Protein AF-0000000085094528 (afdb_homodimer)

InterPro domains:
  IPR001138 Zn(2)Cys(6) fungal-type DNA-binding domain [PF00172] (10-46)
  IPR001138 Zn(2)Cys(6) fungal-type DNA-binding domain [PS00463] (10-38)
  IPR001138 Zn(2)Cys(6) fungal-type DNA-binding domain [PS50048] (10-38)
  IPR001138 Zn(2)Cys(6) fungal-type DNA-binding domain [SM00066] (5-49)
  IPR001138 Zn(2)Cys(6) fungal-type DNA-binding domain [cd00067] (6-38)
  IPR021858 Fungal transcription factor [PF11951] (152-553)
  IPR036864 Zn(2)-C6 fungal-type DNA-binding domain superfamily [G3DSA:4.10.240.10] (3-85)
  IPR036864 Zn(2)-C6 fungal-type DNA-binding domain superfamily [SSF57701] (8-44)

Secondary structure (DSSP, 8-state):
-------S-S-HHHHHHT------SSS-HHHHHTT-----SSSPPTT-SSSHHHHHHHHHHHHHHHHHHHHHHHHHHHHHHHHHTTS---------------------------------------------SSS---TT---S---HHHHHHHHHIIIIIHHHH-------TTTS-GGGHHHHHHH-HHHHHHHHHHHHHHHHHHH--TT-HHHHHHHHHHHHHHHHHHHHHHHHHHHHH----SSSS---TTHHHHHHHHHHHHHHHHHH-SSSTHHHHHHHHHHHHHHHHHHHHHS-TTS--TTTT---S-TT---SS-TT-HHHHHHHHHHHHHHHHHHHHHHTHHHHT---SSHHHHHHHTTS-THHHHHHTTTSS-HHHHHHHHHHHTSPP---EE-TTT--EE----HHHHHHHHHHHHHHHHHHHHHHHT----SSEEE-HHHHHHHHHHHHHHHHHHHHHHHTT-B-TT-HHHHHHHHHHHHHHGGGGG-SS----HHHHHHHHHT--THHHHHHHHHHHHSHHHH-SS-HHHHHHHHHHHHHHHTTS-SB-GGGG--TT----/-------S-S-HHHHHHT------SSS-HHHHHTT-----SSSPPTT-SSSHHHHHHHHHHHHHHHHHHHHHHHHHHHHHHHHHTTS---------------------------------------------SSS---TT---S---HHHHHHHHHIIIIIHHHH-------TTTS-GGGHHHHHHH-HHHHHHHHHHHHHHHHHHH--TT-HHHHHHHHHHHHHHHHHHHHHHHHHHHHH----SSSS---TTHHHHHHHHHHHHHHHHHH-SSSTHHHHHHHHHHHHHHHHHHHHHS-TTS--TTTT---S-TT---SS-TT-HHHHHHHHHHHHHHHHHHHHHHHHHHHT---SSHHHHHHGGG-TTHHHHHHTTTSS-HHHHHHHHHHHTSPP---EE-TTT--EE----HHHHHHHHHHHHHHHHHHHHHHHT----SSEEE-HHHHHHHHHHHHHHHHHHHHHHHTT-B-TT-HHHHHHHHHHHHHHGGGGG-SS----HHHHHHHHHT--THHHHHHHHHHHHSHHHH-SS-HHHHHHHHHHHHHHHTTS-SB-GGGG--TT----

Sequence (1146 aa):
MSRLLRSTKGCWTCRLRRKKCDERHPVCQLCHTLAIPCYGYGPKPDWMDGGDVEKSQIESLKQTVRYTSRQRDRARSQQLRSQNQAIPSSSSQVDSVNSTSNDIVDVASSDSQKEDSPPSEPSFPLLHTTITPQDQTNPMLFMGDLSLSDTRLLMHFVDHVYPLQLPISQTSVIRNDRHWLLPIIMHIRPFYHSVLGLTALHQGLLTSQSTDEERKHRVLRYAQKHHSLCLRDLQVAIQLFGPYRTKGSECPKGGVGVLACVIQLVILEMCIDETDNWQVHLNAAISMVAGVDGVRQRTPISEPDPFATMNYGWDSFEDELYPEHPLLQQQSSMNALIAIAIYLDVVSCVTMGRPPRLLKIVQNITCLSPINQDIRNMFGQEYWVILLIGEIAALPNPIPVLVPFDGTIANSFNSVSDAQIRSALHGWVQENGPSIEQLQCSDEYTLSASTSIRVTTYLYTLAGIIYFHLTTKGVDESSEEVRTCVRSFIKAFGLTRHTSTPQNLIWAIYVTGSVAVGDERTFFQTILSASAPYFSIGPCNRILKKLEDIWEKSVARTPLFRSDLVSPNLLLVMSRLLRSTKGCWTCRLRRKKCDERHPVCQLCHTLAIPCYGYGPKPDWMDGGDVEKSQIESLKQTVRYTSRQRDRARSQQLRSQNQAIPSSSSQVDSVNSTSNDIVDVASSDSQKEDSPPSEPSFPLLHTTITPQDQTNPMLFMGDLSLSDTRLLMHFVDHVYPLQLPISQTSVIRNDRHWLLPIIMHIRPFYHSVLGLTALHQGLLTSQSTDEERKHRVLRYAQKHHSLCLRDLQVAIQLFGPYRTKGSECPKGGVGVLACVIQLVILEMCIDETDNWQVHLNAAISMVAGVDGVRQRTPISEPDPFATMNYGWDSFEDELYPEHPLLQQQSSMNALIAIAIYLDVVSCVTMGRPPRLLKIVQNITCLSPINQDIRNMFGQEYWVILLIGEIAALPNPIPVLVPFDGTIANSFNSVSDAQIRSALHGWVQENGPSIEQLQCSDEYTLSASTSIRVTTYLYTLAGIIYFHLTTKGVDESSEEVRTCVRSFIKAFGLTRHTSTPQNLIWAIYVTGSVAVGDERTFFQTILSASAPYFSIGPCNRILKKLEDIWEKSVARTPLFRSDLVSPNLLLV

Organism: Talaromyces marneffei (strain ATCC 18224 / CBS 334.59 / QM 7333) (NCBI:txid441960)

Solvent-accessible surface area (backbone atoms only — not comparable to full-atom values): 63258 Å² total; per-residue (Å²): 130,81,74,74,72,72,78,85,66,36,27,46,36,31,60,73,65,73,47,90,52,76,56,40,81,76,54,26,61,62,31,59,74,41,69,44,79,56,68,27,68,70,80,76,58,82,58,72,70,80,43,70,63,31,51,52,50,51,49,50,51,49,50,42,40,49,49,44,48,50,52,49,48,50,52,49,51,54,51,53,54,62,60,57,65,66,61,81,74,76,80,87,81,89,78,84,78,83,84,80,88,74,87,76,80,76,84,78,76,83,78,83,80,78,76,82,71,74,84,74,75,83,76,56,70,46,36,80,51,81,72,68,76,76,85,67,66,53,79,32,54,47,33,67,68,73,48,63,56,51,27,30,39,50,36,46,25,67,70,53,48,44,36,52,73,44,15,44,41,73,77,35,90,80,76,49,54,67,41,50,50,45,33,43,42,48,32,23,40,27,35,32,25,35,51,49,16,42,31,41,46,50,52,43,62,73,62,54,54,93,76,52,62,65,56,53,50,50,34,49,50,50,22,50,51,22,45,53,50,15,54,54,43,42,51,52,50,52,41,54,44,19,16,57,48,75,83,57,72,59,52,41,58,25,47,52,50,50,47,54,27,30,52,46,40,25,57,37,38,49,57,75,38,84,44,53,66,24,51,61,31,46,52,49,39,50,51,52,52,53,48,50,48,50,41,54,71,66,44,61,86,88,46,76,51,47,59,57,55,30,24,66,54,47,80,84,59,75,28,88,88,42,66,88,50,58,46,58,54,39,37,54,42,45,52,51,49,50,53,49,51,43,50,51,41,34,56,33,19,54,18,58,68,43,54,44,82,54,61,64,56,53,71,61,33,69,71,50,53,80,57,52,64,57,54,28,44,31,57,28,23,53,48,66,58,54,53,49,45,28,53,51,48,53,49,69,73,58,50,77,34,71,36,80,84,83,66,50,61,51,53,85,64,70,59,63,63,51,50,52,52,51,46,54,45,51,48,50,45,67,72,46,41,65,64,57,72,62,60,78,80,50,88,51,34,21,33,17,62,71,41,30,22,49,51,45,35,48,44,43,38,40,23,41,54,45,50,45,31,22,44,58,80,31,42,48,98,76,38,61,69,54,51,52,36,48,52,50,39,60,59,52,53,66,53,62,80,37,37,71,52,52,55,70,50,48,47,36,48,52,57,43,48,56,72,43,57,78,71,53,42,54,53,51,52,47,50,36,67,73,51,32,78,78,47,31,85,40,68,35,60,59,55,48,52,51,38,53,52,41,53,61,48,45,76,77,46,78,58,40,38,47,78,70,56,45,39,63,50,50,70,55,81,129,81,76,72,74,75,77,86,65,36,27,46,37,31,60,73,66,75,49,93,52,74,56,40,82,76,54,28,59,62,30,58,73,41,70,42,78,55,66,27,67,70,81,76,58,82,57,71,70,80,44,70,62,31,52,51,49,50,51,50,52,50,50,43,40,48,51,45,47,49,53,49,49,52,52,48,52,54,53,52,55,65,64,57,68,67,62,79,79,74,84,85,82,90,84,88,87,90,92,88,94,86,90,81,88,79,89,82,80,84,77,83,81,79,77,83,73,74,84,76,75,82,75,64,70,52,38,81,53,81,74,68,78,77,85,68,68,54,80,34,54,48,33,66,68,73,48,65,55,51,27,29,39,49,37,44,25,67,71,52,47,46,35,50,73,44,14,44,38,72,77,34,90,80,77,46,51,68,43,50,50,45,33,44,41,47,31,20,38,26,35,32,24,34,49,49,16,43,31,40,47,50,52,43,62,72,62,55,54,94,76,50,62,67,56,53,50,51,33,51,51,51,23,50,52,23,44,51,50,16,54,53,43,43,52,51,50,52,40,57,47,21,20,69,51,75,82,56,78,58,54,46,58,26,49,53,50,51,47,52,24,31,53,46,42,24,55,38,37,49,58,76,38,84,44,51,66,25,51,61,31,47,52,50,39,51,52,52,51,54,47,50,48,48,42,54,73,66,45,60,87,88,45,77,51,48,59,58,57,32,26,68,55,48,79,83,60,74,29,88,89,43,67,87,49,61,47,58,54,38,39,54,43,45,52,52,49,49,53,48,49,44,49,52,42,33,56,33,19,53,18,58,70,42,54,45,81,54,60,64,57,53,70,65,32,64,74,47,45,81,56,50,65,55,52,28,44,30,57,28,23,52,49,65,56,54,52,49,45,26,52,52,49,52,50,68,72,57,48,76,34,70,38,79,84,85,65,48,60,51,55,86,61,70,58,64,64,51,50,51,52,49,48,52,47,51,49,50,45,68,71,46,41,66,65,57,71,62,61,76,79,49,87,50,33,20,33,17,62,70,41,28,22,48,52,47,34,47,43,44,40,39,24,41,53,45,49,44,32,21,43,58,82,29,42,49,96,76,39,61,69,53,52,50,37,48,52,52,40,60,61,50,52,66,53,62,80,36,37,68,50,51,55,70,51,47,48,35,47,52,57,42,47,54,72,43,57,79,71,52,42,54,52,51,52,48,50,36,65,73,50,30,77,78,47,32,83,41,66,36,61,60,53,46,51,52,37,52,51,41,53,61,47,45,76,76,44,77,58,41,40,48,77,70,56,43,39,62,50,52,69,56,81

Structure (mmCIF, N/CA/C/O backbone):
data_AF-0000000085094528-model_v1
#
loop_
_entity.id
_entity.type
_entity.pdbx_description
1 polymer 'C6 transcription factor, putative'
#
loop_
_atom_site.group_PDB
_atom_site.id
_atom_site.type_symbol
_atom_site.label_atom_id
_atom_site.label_alt_id
_atom_site.label_comp_id
_atom_site.label_asym_id
_atom_site.label_entity_id
_atom_site.label_seq_id
_atom_site.pdbx_PDB_ins_code
_atom_site.Cartn_x
_atom_site.Cartn_y
_atom_site.Cartn_z
_atom_site.occupancy
_atom_site.B_iso_or_equiv
_atom_site.auth_seq_id
_atom_site.auth_comp_id
_atom_site.auth_asym_id
_atom_site.auth_atom_id
_atom_site.pdbx_PDB_model_num
ATOM 1 N N . MET A 1 1 ? -59.469 37.688 20.266 1 25.34 1 MET A N 1
ATOM 2 C CA . MET A 1 1 ? -58.656 36.844 19.438 1 25.34 1 MET A CA 1
ATOM 3 C C . MET A 1 1 ? -58.031 35.719 20.266 1 25.34 1 MET A C 1
ATOM 5 O O . MET A 1 1 ? -57.344 36 21.266 1 25.34 1 MET A O 1
ATOM 9 N N . SER A 1 2 ? -58.625 34.562 20.438 1 30.64 2 SER A N 1
ATOM 10 C CA . SER A 1 2 ? -58.281 33.406 21.25 1 30.64 2 SER A CA 1
ATOM 11 C C . SER A 1 2 ? -56.875 32.938 20.922 1 30.64 2 SER A C 1
ATOM 13 O O . SER A 1 2 ? -56.5 32.781 19.75 1 30.64 2 SER A O 1
ATOM 15 N N . ARG A 1 3 ? -55.906 33.344 21.688 1 35.97 3 ARG A N 1
ATOM 16 C CA . ARG A 1 3 ? -54.5 32.906 21.547 1 35.97 3 ARG A CA 1
ATOM 17 C C . ARG A 1 3 ? -54.406 31.422 21.25 1 35.97 3 ARG A C 1
ATOM 19 O O . ARG A 1 3 ? -54.875 30.594 22.031 1 35.97 3 ARG A O 1
ATOM 26 N N . LEU A 1 4 ? -54.688 31.109 20 1 38.62 4 LEU A N 1
ATOM 27 C CA . LEU A 1 4 ? -54.375 29.734 19.609 1 38.62 4 LEU A CA 1
ATOM 28 C C . LEU A 1 4 ? -53.188 29.203 20.391 1 38.62 4 LEU A C 1
ATOM 30 O O . LEU A 1 4 ? -52.125 29.828 20.422 1 38.62 4 LEU A O 1
ATOM 34 N N . LEU A 1 5 ? -53.406 28.578 21.469 1 43.75 5 LEU A N 1
ATOM 35 C CA . LEU A 1 5 ? -52.438 27.938 22.359 1 43.75 5 LEU A CA 1
ATOM 36 C C . LEU A 1 5 ? -51.375 27.188 21.562 1 43.75 5 LEU A C 1
ATOM 38 O O . LEU A 1 5 ? -51.688 26.406 20.672 1 43.75 5 LEU A O 1
ATOM 42 N N . ARG A 1 6 ? -50.188 27.797 21.281 1 51.75 6 ARG A N 1
ATOM 43 C CA . ARG A 1 6 ? -49 27.203 20.688 1 51.75 6 ARG A CA 1
ATOM 44 C C . ARG A 1 6 ? -48.844 25.75 21.156 1 51.75 6 ARG A C 1
ATOM 46 O O . ARG A 1 6 ? -49.031 25.453 22.328 1 51.75 6 ARG A O 1
ATOM 53 N N . SER A 1 7 ? -49.031 24.75 20.281 1 58.38 7 SER A N 1
ATOM 54 C CA . SER A 1 7 ? -48.844 23.344 20.609 1 58.38 7 SER A CA 1
ATOM 55 C C . SER A 1 7 ? -47.594 23.141 21.438 1 58.38 7 SER A C 1
ATOM 57 O O . SER A 1 7 ? -46.562 23.75 21.156 1 58.38 7 SER A O 1
ATOM 59 N N . THR A 1 8 ? -47.562 22.734 22.641 1 66.25 8 THR A N 1
ATOM 60 C CA . THR A 1 8 ? -46.469 22.438 23.578 1 66.25 8 THR A CA 1
ATOM 61 C C . THR A 1 8 ? -45.844 21.094 23.25 1 66.25 8 THR A C 1
ATOM 63 O O . THR A 1 8 ? -45.031 20.578 24.047 1 66.25 8 THR A O 1
ATOM 66 N N . LYS A 1 9 ? -46.094 20.516 22.062 1 73.62 9 LYS A N 1
ATOM 67 C CA . LYS A 1 9 ? -45.656 19.156 21.766 1 73.62 9 LYS A CA 1
ATOM 68 C C . LYS A 1 9 ? -44.438 19.156 20.844 1 73.62 9 LYS A C 1
ATOM 70 O O . LYS A 1 9 ? -44.094 18.125 20.25 1 73.62 9 LYS A O 1
ATOM 75 N N . GLY A 1 10 ? -43.906 20.25 20.609 1 80.56 10 GLY A N 1
ATOM 76 C CA . GLY A 1 10 ? -42.719 20.312 19.75 1 80.56 10 GLY A CA 1
ATOM 77 C C . GLY A 1 10 ? -41.469 19.734 20.406 1 80.56 10 GLY A C 1
ATOM 78 O O . GLY A 1 10 ? -41.438 19.531 21.609 1 80.56 10 GLY A O 1
ATOM 79 N N . CYS A 1 11 ? -40.5 19.484 19.562 1 82.38 11 CYS A N 1
ATOM 80 C CA . CYS A 1 11 ? -39.25 18.953 20.094 1 82.38 11 CYS A CA 1
ATOM 81 C C . CYS A 1 11 ? -38.531 20 20.922 1 82.38 11 CYS A C 1
ATOM 83 O O . CYS A 1 11 ? -38.75 21.203 20.766 1 82.38 11 CYS A O 1
ATOM 85 N N . TRP A 1 12 ? -37.719 19.703 21.812 1 85.19 12 TRP A N 1
ATOM 86 C CA . TRP A 1 12 ? -37.094 20.609 22.766 1 85.19 12 TRP A CA 1
ATOM 87 C C . TRP A 1 12 ? -36.125 21.547 22.062 1 85.19 12 TRP A C 1
ATOM 89 O O . TRP A 1 12 ? -35.938 22.688 22.484 1 85.19 12 TRP A O 1
ATOM 99 N N . THR A 1 13 ? -35.594 21.141 20.953 1 87 13 THR A N 1
ATOM 100 C CA . THR A 1 13 ? -34.75 22.016 20.172 1 87 13 THR A CA 1
ATOM 101 C C . THR A 1 13 ? -35.531 23.172 19.594 1 87 13 THR A C 1
ATOM 103 O O . THR A 1 13 ? -35.094 24.328 19.656 1 87 13 THR A O 1
ATOM 106 N N . CYS A 1 14 ? -36.594 22.828 19.094 1 83.06 14 CYS A N 1
ATOM 107 C CA . CYS A 1 14 ? -37.469 23.859 18.516 1 83.06 14 CYS A CA 1
ATOM 108 C C . CYS A 1 14 ? -38.031 24.766 19.594 1 83.06 14 CYS A C 1
ATOM 110 O O . CYS A 1 14 ? -38.156 25.969 19.391 1 83.06 14 CYS A O 1
ATOM 112 N N . ARG A 1 15 ? -38.156 24.281 20.828 1 82.88 15 ARG A N 1
ATOM 113 C CA . ARG A 1 15 ? -38.594 25.062 21.969 1 82.88 15 ARG A CA 1
ATOM 114 C C . ARG A 1 15 ? -37.5 26 22.438 1 82.88 15 ARG A C 1
ATOM 116 O O . ARG A 1 15 ? -37.75 27.172 22.75 1 82.88 15 ARG A O 1
ATOM 123 N N . LEU A 1 16 ? -36.344 25.453 22.328 1 81.81 16 LEU A N 1
ATOM 124 C CA . LEU A 1 16 ? -35.188 26.234 22.734 1 81.81 16 LEU A CA 1
ATOM 125 C C . LEU A 1 16 ? -34.938 27.375 21.766 1 81.81 16 LEU A C 1
ATOM 127 O O . LEU A 1 16 ? -34.562 28.469 22.188 1 81.81 16 LEU A O 1
ATOM 131 N N . ARG A 1 17 ? -35.25 27.141 20.578 1 83.88 17 ARG A N 1
ATOM 132 C CA . ARG A 1 17 ? -35 28.109 19.516 1 83.88 17 ARG A CA 1
ATOM 133 C C . ARG A 1 17 ? -36.219 29.016 19.312 1 83.88 17 ARG A C 1
ATOM 135 O O . ARG A 1 17 ? -36.156 29.984 18.562 1 83.88 17 ARG A O 1
ATOM 142 N N . ARG A 1 18 ? -37.281 28.75 19.922 1 81.25 18 ARG A N 1
ATOM 143 C CA . ARG A 1 18 ? -38.562 29.484 19.828 1 81.25 18 ARG A CA 1
ATOM 144 C C . ARG A 1 18 ? -39.062 29.5 18.391 1 81.25 18 ARG A C 1
ATOM 146 O O . ARG A 1 18 ? -39.469 30.547 17.875 1 81.25 18 ARG A O 1
ATOM 153 N N . LYS A 1 19 ? -38.812 28.266 17.672 1 81.44 19 LYS A N 1
ATOM 154 C CA . LYS A 1 19 ? -39.281 28.078 16.312 1 81.44 19 LYS A CA 1
ATOM 155 C C . LYS A 1 19 ? -40.469 27.094 16.266 1 81.44 19 LYS A C 1
ATOM 157 O O . LYS A 1 19 ? -40.562 26.234 17.141 1 81.44 19 LYS A O 1
ATOM 162 N N . LYS A 1 20 ? -41.312 27.188 15.25 1 80.44 20 LYS A N 1
ATOM 163 C CA . LYS A 1 20 ? -42.469 26.281 15.078 1 80.44 20 LYS A CA 1
ATOM 164 C C . LYS A 1 20 ? -42 24.891 14.656 1 80.44 20 LYS A C 1
ATOM 166 O O . LYS A 1 20 ? -41.312 24.75 13.641 1 80.44 20 LYS A O 1
ATOM 171 N N . CYS A 1 21 ? -42.219 23.844 15.344 1 80 21 CYS A N 1
ATOM 172 C CA . CYS A 1 21 ? -41.844 22.438 15.117 1 80 21 CYS A CA 1
ATOM 173 C C . CYS A 1 21 ? -42.906 21.719 14.32 1 80 21 CYS A C 1
ATOM 175 O O . CYS A 1 21 ? -44.094 21.969 14.516 1 80 21 CYS A O 1
ATOM 177 N N . ASP A 1 22 ? -42.656 20.938 13.422 1 78.19 22 ASP A N 1
ATOM 178 C CA . ASP A 1 22 ? -43.625 20.156 12.672 1 78.19 22 ASP A CA 1
ATOM 179 C C . ASP A 1 22 ? -44.031 18.891 13.438 1 78.19 22 ASP A C 1
ATOM 181 O O . ASP A 1 22 ? -44.844 18.094 12.953 1 78.19 22 ASP A O 1
ATOM 185 N N . GLU A 1 23 ? -43.531 18.656 14.578 1 78.62 23 GLU A N 1
ATOM 186 C CA . GLU A 1 23 ? -43.844 17.609 15.539 1 78.62 23 GLU A CA 1
ATOM 187 C C . GLU A 1 23 ? -43.688 16.219 14.922 1 78.62 23 GLU A C 1
ATOM 189 O O . GLU A 1 23 ? -44.344 15.266 15.352 1 78.62 23 GLU A O 1
ATOM 194 N N . ARG A 1 24 ? -42.906 16.266 13.906 1 75.75 24 ARG A N 1
ATOM 195 C CA . ARG A 1 24 ? -42.594 14.953 13.344 1 75.75 24 ARG A CA 1
ATOM 196 C C . ARG A 1 24 ? -41.656 14.172 14.266 1 75.75 24 ARG A C 1
ATOM 198 O O . ARG A 1 24 ? -40.781 14.742 14.891 1 75.75 24 ARG A O 1
ATOM 205 N N . HIS A 1 25 ? -41.906 12.836 14.422 1 74 25 HIS A N 1
ATOM 206 C CA . HIS A 1 25 ? -41.156 11.914 15.258 1 74 25 HIS A CA 1
ATOM 207 C C . HIS A 1 25 ? -40.375 10.906 14.398 1 74 25 HIS A C 1
ATOM 209 O O . HIS A 1 25 ? -40.844 10.523 13.32 1 74 25 HIS A O 1
ATOM 215 N N . PRO A 1 26 ? -39.156 10.742 14.766 1 68.75 26 PRO A N 1
ATOM 216 C CA . PRO A 1 26 ? -38.469 11.117 16 1 68.75 26 PRO A CA 1
ATOM 217 C C . PRO A 1 26 ? -37.688 12.43 15.875 1 68.75 26 PRO A C 1
ATOM 219 O O . PRO A 1 26 ? -37.312 13.023 16.891 1 68.75 26 PRO A O 1
ATOM 222 N N . VAL A 1 27 ? -37.531 12.906 14.664 1 75.25 27 VAL A N 1
ATOM 223 C CA . VAL A 1 27 ? -36.844 14.164 14.398 1 75.25 27 VAL A CA 1
ATOM 224 C C . VAL A 1 27 ? -37.75 15.078 13.57 1 75.25 27 VAL A C 1
ATOM 226 O O . VAL A 1 27 ? -38.344 14.641 12.578 1 75.25 27 VAL A O 1
ATOM 229 N N . CYS A 1 28 ? -37.75 16.234 14.07 1 78.44 28 CYS A N 1
ATOM 230 C CA . CYS A 1 28 ? -38.594 17.156 13.312 1 78.44 28 CYS A CA 1
ATOM 231 C C . CYS A 1 28 ? -37.875 17.625 12.039 1 78.44 28 CYS A C 1
ATOM 233 O O . CYS A 1 28 ? -36.656 17.609 11.953 1 78.44 28 CYS A O 1
ATOM 235 N N . GLN A 1 29 ? -38.656 17.812 11.102 1 78.44 29 GLN A N 1
ATOM 236 C CA . GLN A 1 29 ? -38.188 18.203 9.773 1 78.44 29 GLN A CA 1
ATOM 237 C C . GLN A 1 29 ? -37.312 19.453 9.852 1 78.44 29 GLN A C 1
ATOM 239 O O . GLN A 1 29 ? -36.375 19.609 9.086 1 78.44 29 GLN A O 1
ATOM 244 N N . LEU A 1 30 ? -37.625 20.297 10.75 1 77.06 30 LEU A N 1
ATOM 245 C CA . LEU A 1 30 ? -36.906 21.562 10.867 1 77.06 30 LEU A CA 1
ATOM 246 C C . LEU A 1 30 ? -35.5 21.328 11.391 1 77.06 30 LEU A C 1
ATOM 248 O O . LEU A 1 30 ? -34.531 21.844 10.828 1 77.06 30 LEU A O 1
ATOM 252 N N . CYS A 1 31 ? -35.438 20.641 12.367 1 76.25 31 CYS A N 1
ATOM 253 C CA . CYS A 1 31 ? -34.125 20.312 12.922 1 76.25 31 CYS A CA 1
ATOM 254 C C . CYS A 1 31 ? -33.281 19.5 11.93 1 76.25 31 CYS A C 1
ATOM 256 O O . CYS A 1 31 ? -32.094 19.75 11.781 1 76.25 31 CYS A O 1
ATOM 258 N N . HIS A 1 32 ? -33.938 18.688 11.195 1 76 32 HIS A N 1
ATOM 259 C CA . HIS A 1 32 ? -33.312 17.859 10.188 1 76 32 HIS A CA 1
ATOM 260 C C . HIS A 1 32 ? -32.75 18.719 9.047 1 76 32 HIS A C 1
ATOM 262 O O . HIS A 1 32 ? -31.625 18.531 8.617 1 76 32 HIS A O 1
ATOM 268 N N . THR A 1 33 ? -33.562 19.562 8.609 1 72.12 33 THR A N 1
ATOM 269 C CA . THR A 1 33 ? -33.188 20.422 7.477 1 72.12 33 THR A CA 1
ATOM 270 C C . THR A 1 33 ? -32.062 21.359 7.852 1 72.12 33 THR A C 1
ATOM 272 O O . THR A 1 33 ? -31.219 21.688 7.012 1 72.12 33 THR A O 1
ATOM 275 N N . LEU A 1 34 ? -32.031 21.797 9.055 1 73.25 34 LEU A N 1
ATOM 276 C CA . LEU A 1 34 ? -31.062 22.766 9.523 1 73.25 34 LEU A CA 1
ATOM 277 C C . LEU A 1 34 ? -29.812 22.078 10.047 1 73.25 34 LEU A C 1
ATOM 279 O O . LEU A 1 34 ? -28.859 22.75 10.477 1 73.25 34 LEU A O 1
ATOM 283 N N . ALA A 1 35 ? -29.938 20.906 10.023 1 68.25 35 ALA A N 1
ATOM 284 C CA . ALA A 1 35 ? -28.828 20.062 10.461 1 68.25 35 ALA A CA 1
ATOM 285 C C . ALA A 1 35 ? -28.438 20.375 11.898 1 68.25 35 ALA A C 1
ATOM 287 O O . ALA A 1 35 ? -27.25 20.484 12.219 1 68.25 35 ALA A O 1
ATOM 288 N N . ILE A 1 36 ? -29.453 20.609 12.719 1 75.12 36 ILE A N 1
ATOM 289 C CA . ILE A 1 36 ? -29.25 20.859 14.141 1 75.12 36 ILE A CA 1
ATOM 290 C C . ILE A 1 36 ? -29.812 19.703 14.961 1 75.12 36 ILE A C 1
ATOM 292 O O . ILE A 1 36 ? -30.703 18.969 14.5 1 75.12 36 ILE A O 1
ATOM 296 N N . PRO A 1 37 ? -29.281 19.5 16.203 1 73.06 37 PRO A N 1
ATOM 297 C CA . PRO A 1 37 ? -29.812 18.422 17.047 1 73.06 37 PRO A CA 1
ATOM 298 C C . PRO A 1 37 ? -31.266 18.625 17.438 1 73.06 37 PRO A C 1
ATOM 300 O O . PRO A 1 37 ? -31.656 19.734 17.828 1 73.06 37 PRO A O 1
ATOM 303 N N . CYS A 1 38 ? -32.031 17.578 17.156 1 77.25 38 CYS A N 1
ATOM 304 C CA . CYS A 1 38 ? -33.406 17.578 17.656 1 77.25 38 CYS A CA 1
ATOM 305 C C . CYS A 1 38 ? -33.469 16.891 19.016 1 77.25 38 CYS A C 1
ATOM 307 O O . CYS A 1 38 ? -33.25 15.688 19.125 1 77.25 38 CYS A O 1
ATOM 309 N N . TYR A 1 39 ? -33.688 17.625 20.156 1 77.19 39 TYR A N 1
ATOM 310 C CA . TYR A 1 39 ? -33.688 17.109 21.516 1 77.19 39 TYR A CA 1
ATOM 311 C C . TYR A 1 39 ? -34.969 16.375 21.844 1 77.19 39 TYR A C 1
ATOM 313 O O . TYR A 1 39 ? -35.281 16.156 23.016 1 77.19 39 TYR A O 1
ATOM 321 N N . GLY A 1 40 ? -35.844 16.078 20.859 1 76.69 40 GLY A N 1
ATOM 322 C CA . GLY A 1 40 ? -37 15.203 20.938 1 76.69 40 GLY A CA 1
ATOM 323 C C . GLY A 1 40 ? -38.156 15.82 21.703 1 76.69 40 GLY A C 1
ATOM 324 O O . GLY A 1 40 ? -38.188 17.047 21.875 1 76.69 40 GLY A O 1
ATOM 325 N N . TYR A 1 41 ? -39.188 14.891 22.078 1 76.38 41 TYR A N 1
ATOM 326 C CA . TYR A 1 41 ? -40.5 15.305 22.578 1 76.38 41 TYR A CA 1
ATOM 327 C C . TYR A 1 41 ? -40.75 14.766 23.984 1 76.38 41 TYR A C 1
ATOM 329 O O . TYR A 1 41 ? -41.844 14.922 24.531 1 76.38 41 TYR A O 1
ATOM 337 N N . GLY A 1 42 ? -39.781 14.094 24.547 1 73.75 42 GLY A N 1
ATOM 338 C CA . GLY A 1 42 ? -39.906 13.516 25.875 1 73.75 42 GLY A CA 1
ATOM 339 C C . GLY A 1 42 ? -39.719 14.539 26.984 1 73.75 42 GLY A C 1
ATOM 340 O O . GLY A 1 42 ? -40.031 15.719 26.812 1 73.75 42 GLY A O 1
ATOM 341 N N . PRO A 1 43 ? -39.25 14.086 28.188 1 74.75 43 PRO A N 1
ATOM 342 C CA . PRO A 1 43 ? -39.031 15.031 29.281 1 74.75 43 PRO A CA 1
ATOM 343 C C . PRO A 1 43 ? -38 16.094 28.969 1 74.75 43 PRO A C 1
ATOM 345 O O . PRO A 1 43 ? -37.062 15.828 28.203 1 74.75 43 PRO A O 1
ATOM 348 N N . LYS A 1 44 ? -38.062 17.094 29.438 1 77.44 44 LYS A N 1
ATOM 349 C CA . LYS A 1 44 ? -37.156 18.234 29.281 1 77.44 44 LYS A CA 1
ATOM 350 C C . LYS A 1 44 ? -35.719 17.844 29.625 1 77.44 44 LYS A C 1
ATOM 352 O O . LYS A 1 44 ? -35.469 17.266 30.672 1 77.44 44 LYS A O 1
ATOM 357 N N . PRO A 1 45 ? -34.906 18.203 28.75 1 76.94 45 PRO A N 1
ATOM 358 C CA . PRO A 1 45 ? -33.5 17.953 29.078 1 76.94 45 PRO A CA 1
ATOM 359 C C . PRO A 1 45 ? -33.031 18.703 30.312 1 76.94 45 PRO A C 1
ATOM 361 O O . PRO A 1 45 ? -33.406 19.859 30.516 1 76.94 45 PRO A O 1
ATOM 364 N N . ASP A 1 46 ? -32.312 18.141 31.188 1 72.56 46 ASP A N 1
ATOM 365 C CA . ASP A 1 46 ? -31.938 18.703 32.469 1 72.56 46 ASP A CA 1
ATOM 366 C C . ASP A 1 46 ? -31.156 20 32.312 1 72.56 46 ASP A C 1
ATOM 368 O O . ASP A 1 46 ? -31.25 20.891 33.156 1 72.56 46 ASP A O 1
ATOM 372 N N . TRP A 1 47 ? -30.578 20.109 31.219 1 75.56 47 TRP A N 1
ATOM 373 C CA . TRP A 1 47 ? -29.734 21.281 31.016 1 75.56 47 TRP A CA 1
ATOM 374 C C . TRP A 1 47 ? -30.562 22.469 30.547 1 75.56 47 TRP A C 1
ATOM 376 O O . TRP A 1 47 ? -30.078 23.609 30.547 1 75.56 47 TRP A O 1
ATOM 386 N N . MET A 1 48 ? -31.75 22.156 30.219 1 79.38 48 MET A N 1
ATOM 387 C CA . MET A 1 48 ? -32.656 23.234 29.781 1 79.38 48 MET A CA 1
ATOM 388 C C . MET A 1 48 ? -33.312 23.906 30.984 1 79.38 48 MET A C 1
ATOM 390 O O . MET A 1 48 ? -34.5 23.781 31.188 1 79.38 48 MET A O 1
ATOM 394 N N . ASP A 1 49 ? -32.438 24.578 31.875 1 74.75 49 ASP A N 1
ATOM 395 C CA . ASP A 1 49 ? -32.875 25.203 33.125 1 74.75 49 ASP A CA 1
ATOM 396 C C . ASP A 1 49 ? -32.625 26.703 33.125 1 74.75 49 ASP A C 1
ATOM 398 O O . ASP A 1 49 ? -32.719 27.359 34.156 1 74.75 49 ASP A O 1
ATOM 402 N N . GLY A 1 50 ? -32.219 27.219 32 1 73.19 50 GLY A N 1
ATOM 403 C CA . GLY A 1 50 ? -31.984 28.641 31.906 1 73.19 50 GLY A CA 1
ATOM 404 C C . GLY A 1 50 ? -30.578 29.047 32.312 1 73.19 50 GLY A C 1
ATOM 405 O O . GLY A 1 50 ? -30.266 30.25 32.375 1 73.19 50 GLY A O 1
ATOM 406 N N . GLY A 1 51 ? -29.797 28.062 32.562 1 72.44 51 GLY A N 1
ATOM 407 C CA . GLY A 1 51 ? -28.438 28.312 33.031 1 72.44 51 GLY A CA 1
ATOM 408 C C . GLY A 1 51 ? -27.438 28.484 31.906 1 72.44 51 GLY A C 1
ATOM 409 O O . GLY A 1 51 ? -27.828 28.625 30.734 1 72.44 51 GLY A O 1
ATOM 410 N N . ASP A 1 52 ? -26.25 28.469 32.219 1 69.56 52 ASP A N 1
ATOM 411 C CA . ASP A 1 52 ? -25.156 28.75 31.281 1 69.56 52 ASP A CA 1
ATOM 412 C C . ASP A 1 52 ? -25.031 27.641 30.234 1 69.56 52 ASP A C 1
ATOM 414 O O . ASP A 1 52 ? -24.688 27.922 29.078 1 69.56 52 ASP A O 1
ATOM 418 N N . VAL A 1 53 ? -25.391 26.578 30.609 1 72.81 53 VAL A N 1
ATOM 419 C CA . VAL A 1 53 ? -25.328 25.453 29.672 1 72.81 53 VAL A CA 1
ATOM 420 C C . VAL A 1 53 ? -26.375 25.609 28.594 1 72.81 53 VAL A C 1
ATOM 422 O O . VAL A 1 53 ? -26.094 25.406 27.406 1 72.81 53 VAL A O 1
ATOM 425 N N . GLU A 1 54 ? -27.484 25.969 29.031 1 76.06 54 GLU A N 1
ATOM 426 C CA . GLU A 1 54 ? -28.547 26.234 28.078 1 76.06 54 GLU A CA 1
ATOM 427 C C . GLU A 1 54 ? -28.172 27.359 27.125 1 76.06 54 GLU A C 1
ATOM 429 O O . GLU A 1 54 ? -28.375 27.234 25.906 1 76.06 54 GLU A O 1
ATOM 434 N N . LYS A 1 55 ? -27.562 28.281 27.609 1 76.19 55 LYS A N 1
ATOM 435 C CA . LYS A 1 55 ? -27.156 29.438 26.812 1 76.19 55 LYS A CA 1
ATOM 436 C C . LYS A 1 55 ? -26.062 29.047 25.812 1 76.19 55 LYS A C 1
ATOM 438 O O . LYS A 1 55 ? -26.078 29.469 24.656 1 76.19 55 LYS A O 1
ATOM 443 N N . SER A 1 56 ? -25.234 28.312 26.297 1 71.94 56 SER A N 1
ATOM 444 C CA . SER A 1 56 ? -24.156 27.844 25.422 1 71.94 56 SER A CA 1
ATOM 445 C C . SER A 1 56 ? -24.703 26.938 24.312 1 71.94 56 SER A C 1
ATOM 447 O O . SER A 1 56 ? -24.266 27.031 23.172 1 71.94 56 SER A O 1
ATOM 449 N N . GLN A 1 57 ? -25.703 26.219 24.656 1 72 57 GLN A N 1
ATOM 450 C CA . GLN A 1 57 ? -26.359 25.359 23.688 1 72 57 GLN A CA 1
ATOM 451 C C . GLN A 1 57 ? -27.125 26.188 22.656 1 72 57 GLN A C 1
ATOM 453 O O . GLN A 1 57 ? -27.078 25.875 21.453 1 72 57 GLN A O 1
ATOM 458 N N . ILE A 1 58 ? -27.672 27.141 23.109 1 77.5 58 ILE A N 1
ATOM 459 C CA . ILE A 1 58 ? -28.406 28.047 22.234 1 77.5 58 ILE A CA 1
ATOM 460 C C . ILE A 1 58 ? -27.438 28.734 21.266 1 77.5 58 ILE A C 1
ATOM 462 O O . ILE A 1 58 ? -27.719 28.828 20.062 1 77.5 58 ILE A O 1
ATOM 466 N N . GLU A 1 59 ? -26.375 29.078 21.766 1 73.5 59 GLU A N 1
ATOM 467 C CA . GLU A 1 59 ? -25.391 29.734 20.922 1 73.5 59 GLU A CA 1
ATOM 468 C C . GLU A 1 59 ? -24.781 28.766 19.906 1 73.5 59 GLU A C 1
ATOM 470 O O . GLU A 1 59 ? -24.594 29.125 18.75 1 73.5 59 GLU A O 1
ATOM 475 N N . SER A 1 60 ? -24.625 27.672 20.328 1 71.19 60 SER A N 1
ATOM 476 C CA . SER A 1 60 ? -24.125 26.641 19.438 1 71.19 60 SER A CA 1
ATOM 477 C C . SER A 1 60 ? -25.141 26.328 18.328 1 71.19 60 SER A C 1
ATOM 479 O O . SER A 1 60 ? -24.766 26.203 17.156 1 71.19 60 SER A O 1
ATOM 481 N N . LEU A 1 61 ? -26.344 26.234 18.641 1 75.62 61 LEU A N 1
ATOM 482 C CA . LEU A 1 61 ? -27.422 26 17.688 1 75.62 61 LEU A CA 1
ATOM 483 C C . LEU A 1 61 ? -27.516 27.156 16.703 1 75.62 61 LEU A C 1
ATOM 485 O O . LEU A 1 61 ? -27.656 26.938 15.492 1 75.62 61 LEU A O 1
ATOM 489 N N . LYS A 1 62 ? -27.297 28.297 17.203 1 74.62 62 LYS A N 1
ATOM 490 C CA . LYS A 1 62 ? -27.328 29.484 16.359 1 74.62 62 LYS A CA 1
ATOM 491 C C . LYS A 1 62 ? -26.172 29.484 15.352 1 74.62 62 LYS A C 1
ATOM 493 O O . LYS A 1 62 ? -26.359 29.812 14.18 1 74.62 62 LYS A O 1
ATOM 498 N N . GLN A 1 63 ? -25.141 29.078 15.82 1 67.56 63 GLN A N 1
ATOM 499 C CA . GLN A 1 63 ? -23.969 29.047 14.953 1 67.56 63 GLN A CA 1
ATOM 500 C C . GLN A 1 63 ? -24.109 27.969 13.883 1 67.56 63 GLN A C 1
ATOM 502 O O . GLN A 1 63 ? -23.781 28.203 12.711 1 67.56 63 GLN A O 1
ATOM 507 N N . THR A 1 64 ? -24.641 26.906 14.289 1 68.94 64 THR A N 1
ATOM 508 C CA . THR A 1 64 ? -24.875 25.828 13.336 1 68.94 64 THR A CA 1
ATOM 509 C C . THR A 1 64 ? -25.922 26.219 12.305 1 68.94 64 THR A C 1
ATOM 511 O O . THR A 1 64 ? -25.75 25.953 11.109 1 68.94 64 THR A O 1
ATOM 514 N N . VAL A 1 65 ? -26.875 26.828 12.75 1 72.44 65 VAL A N 1
ATOM 515 C CA . VAL A 1 65 ? -27.953 27.297 11.867 1 72.44 65 VAL A CA 1
ATOM 516 C C . VAL A 1 65 ? -27.406 28.359 10.914 1 72.44 65 VAL A C 1
ATOM 518 O O . VAL A 1 65 ? -27.688 28.328 9.719 1 72.44 65 VAL A O 1
ATOM 521 N N . ARG A 1 66 ? -26.562 29.156 11.438 1 69.88 66 ARG A N 1
ATOM 522 C CA . ARG A 1 66 ? -25.938 30.172 10.602 1 69.88 66 ARG A CA 1
ATOM 523 C C . ARG A 1 66 ? -25.031 29.531 9.547 1 69.88 66 ARG A C 1
ATOM 525 O O . ARG A 1 66 ? -25.047 29.953 8.383 1 69.88 66 ARG A O 1
ATOM 532 N N . TYR A 1 67 ? -24.438 28.641 10.031 1 62.34 67 TYR A N 1
ATOM 533 C CA . TYR A 1 67 ? -23.531 27.922 9.148 1 62.34 67 TYR A CA 1
ATOM 534 C C . TYR A 1 67 ? -24.297 27.188 8.055 1 62.34 67 TYR A C 1
ATOM 536 O O . TYR A 1 67 ? -23.984 27.344 6.867 1 62.34 67 TYR A O 1
ATOM 544 N N . THR A 1 68 ? -25.281 26.484 8.43 1 65.81 68 THR A N 1
ATOM 545 C CA . THR A 1 68 ? -26.078 25.719 7.492 1 65.81 68 THR A CA 1
ATOM 546 C C . THR A 1 68 ? -26.859 26.625 6.555 1 65.81 68 THR A C 1
ATOM 548 O O . THR A 1 68 ? -27 26.344 5.363 1 65.81 68 THR A O 1
ATOM 551 N N . SER A 1 69 ? -27.297 27.688 7.074 1 65.19 69 SER A N 1
ATOM 552 C CA . SER A 1 69 ? -28.031 28.672 6.285 1 65.19 69 SER A CA 1
ATOM 553 C C . SER A 1 69 ? -27.109 29.391 5.293 1 65.19 69 SER A C 1
ATOM 555 O O . SER A 1 69 ? -27.484 29.594 4.137 1 65.19 69 SER A O 1
ATOM 557 N N . ARG A 1 70 ? -26.031 29.609 5.727 1 62.12 70 ARG A N 1
ATOM 558 C CA . ARG A 1 70 ? -25.062 30.219 4.824 1 62.12 70 ARG A CA 1
ATOM 559 C C . ARG A 1 70 ? -24.688 29.266 3.695 1 62.12 70 ARG A C 1
ATOM 561 O O . ARG A 1 70 ? -24.547 29.688 2.543 1 62.12 70 ARG A O 1
ATOM 568 N N . GLN A 1 71 ? -24.625 28.125 4.012 1 59.75 71 GLN A N 1
ATOM 569 C CA . GLN A 1 71 ? -24.312 27.094 3.023 1 59.75 71 GLN A CA 1
ATOM 570 C C . GLN A 1 71 ? -25.453 26.938 2.02 1 59.75 71 GLN A C 1
ATOM 572 O O . GLN A 1 71 ? -25.203 26.797 0.817 1 59.75 71 GLN A O 1
ATOM 577 N N . ARG A 1 72 ? -26.656 27 2.5 1 59.09 72 ARG A N 1
ATOM 578 C CA . ARG A 1 72 ? -27.844 26.953 1.644 1 59.09 72 ARG A CA 1
ATOM 579 C C . ARG A 1 72 ? -27.953 28.203 0.776 1 59.09 72 ARG A C 1
ATOM 581 O O . ARG A 1 72 ? -28.281 28.109 -0.406 1 59.09 72 ARG A O 1
ATOM 588 N N . ASP A 1 73 ? -27.719 29.25 1.281 1 59.31 73 ASP A N 1
ATOM 589 C CA . ASP A 1 73 ? -27.766 30.5 0.536 1 59.31 73 ASP A CA 1
ATOM 590 C C . ASP A 1 73 ? -26.703 30.531 -0.553 1 59.31 73 ASP A C 1
ATOM 592 O O . ASP A 1 73 ? -26.953 30.984 -1.672 1 59.31 73 ASP A O 1
ATOM 596 N N . ARG A 1 74 ? -25.719 30.125 -0.258 1 55.47 74 ARG A N 1
ATOM 597 C CA . ARG A 1 74 ? -24.641 30.031 -1.231 1 55.47 74 ARG A CA 1
ATOM 598 C C . ARG A 1 74 ? -24.969 29.031 -2.334 1 55.47 74 ARG A C 1
ATOM 600 O O . ARG A 1 74 ? -24.719 29.297 -3.514 1 55.47 74 ARG A O 1
ATOM 607 N N . ALA A 1 75 ? -25.578 28.031 -2.014 1 51.59 75 ALA A N 1
ATOM 608 C CA . ALA A 1 75 ? -26.031 27.047 -2.98 1 51.59 75 ALA A CA 1
ATOM 609 C C . ALA A 1 75 ? -27.125 27.609 -3.871 1 51.59 75 ALA A C 1
ATOM 611 O O . ALA A 1 75 ? -27.125 27.391 -5.086 1 51.59 75 ALA A O 1
ATOM 612 N N . ARG A 1 76 ? -28.016 28.375 -3.312 1 52.75 76 ARG A N 1
ATOM 613 C CA . ARG A 1 76 ? -29.078 29.062 -4.047 1 52.75 76 ARG A CA 1
ATOM 614 C C . ARG A 1 76 ? -28.5 30.156 -4.941 1 52.75 76 ARG A C 1
ATOM 616 O O . ARG A 1 76 ? -28.953 30.344 -6.074 1 52.75 76 ARG A O 1
ATOM 623 N N . SER A 1 77 ? -27.641 30.812 -4.414 1 52.88 77 SER A N 1
ATOM 624 C CA . SER A 1 77 ? -27.031 31.875 -5.215 1 52.88 77 SER A CA 1
ATOM 625 C C . SER A 1 77 ? -26.266 31.297 -6.402 1 52.88 77 SER A C 1
ATOM 627 O O . SER A 1 77 ? -26.297 31.875 -7.496 1 52.88 77 SER A O 1
ATOM 629 N N . GLN A 1 78 ? -25.719 30.312 -6.285 1 46.34 78 GLN A N 1
ATOM 630 C CA . GLN A 1 78 ? -25.031 29.641 -7.387 1 46.34 78 GLN A CA 1
ATOM 631 C C . GLN A 1 78 ? -26.016 29.016 -8.367 1 46.34 78 GLN A C 1
ATOM 633 O O . GLN A 1 78 ? -25.797 29.047 -9.578 1 46.34 78 GLN A O 1
ATOM 638 N N . GLN A 1 79 ? -27.109 28.578 -7.961 1 45.5 79 GLN A N 1
ATOM 639 C CA . GLN A 1 79 ? -28.188 28.125 -8.844 1 45.5 79 GLN A CA 1
ATOM 640 C C . GLN A 1 79 ? -28.797 29.281 -9.602 1 45.5 79 GLN A C 1
ATOM 642 O O . GLN A 1 79 ? -29.125 29.156 -10.789 1 45.5 79 GLN A O 1
ATOM 647 N N . LEU A 1 80 ? -29.094 30.422 -8.977 1 44.12 80 LEU A N 1
ATOM 648 C CA . LEU A 1 80 ? -29.641 31.578 -9.68 1 44.12 80 LEU A CA 1
ATOM 649 C C . LEU A 1 80 ? -28.656 32.094 -10.727 1 44.12 80 LEU A C 1
ATOM 651 O O . LEU A 1 80 ? -29.078 32.594 -11.781 1 44.12 80 LEU A O 1
ATOM 655 N N . ARG A 1 81 ? -27.422 32 -10.469 1 45.34 81 ARG A N 1
ATOM 656 C CA . ARG A 1 81 ? -26.453 32.469 -11.453 1 45.34 81 ARG A CA 1
ATOM 657 C C . ARG A 1 81 ? -26.453 31.578 -12.688 1 45.34 81 ARG A C 1
ATOM 659 O O . ARG A 1 81 ? -26.266 32.062 -13.812 1 45.34 81 ARG A O 1
ATOM 666 N N . SER A 1 82 ? -26.703 30.344 -12.5 1 39.47 82 SER A N 1
ATOM 667 C CA . SER A 1 82 ? -26.75 29.438 -13.648 1 39.47 82 SER A CA 1
ATOM 668 C C . SER A 1 82 ? -28.031 29.656 -14.461 1 39.47 82 SER A C 1
ATOM 670 O O . SER A 1 82 ? -28.062 29.359 -15.656 1 39.47 82 SER A O 1
ATOM 672 N N . GLN A 1 83 ? -29.125 29.938 -13.828 1 35.75 83 GLN A N 1
ATOM 673 C CA . GLN A 1 83 ? -30.328 30.156 -14.617 1 35.75 83 GLN A CA 1
ATOM 674 C C . GLN A 1 83 ? -30.25 31.453 -15.406 1 35.75 83 GLN A C 1
ATOM 676 O O . GLN A 1 83 ? -30.875 31.594 -16.469 1 35.75 83 GLN A O 1
ATOM 681 N N . ASN A 1 84 ? -29.719 32.531 -14.766 1 34.06 84 ASN A N 1
ATOM 682 C CA . ASN A 1 84 ? -29.797 33.812 -15.445 1 34.06 84 ASN A CA 1
ATOM 683 C C . ASN A 1 84 ? -28.828 33.875 -16.641 1 34.06 84 ASN A C 1
ATOM 685 O O . ASN A 1 84 ? -28.734 34.906 -17.312 1 34.06 84 ASN A O 1
ATOM 689 N N . GLN A 1 85 ? -27.828 33 -16.625 1 31.39 85 GLN A N 1
ATOM 690 C CA . GLN A 1 85 ? -26.953 33.312 -17.734 1 31.39 85 GLN A CA 1
ATOM 691 C C . GLN A 1 85 ? -27.609 33 -19.078 1 31.39 85 GLN A C 1
ATOM 693 O O . GLN A 1 85 ? -27 33.125 -20.141 1 31.39 85 GLN A O 1
ATOM 698 N N . ALA A 1 86 ? -28.766 32.188 -18.984 1 32.72 86 ALA A N 1
ATOM 699 C CA . ALA A 1 86 ? -29.156 31.922 -20.359 1 32.72 86 ALA A CA 1
ATOM 700 C C . ALA A 1 86 ? -29.625 33.188 -21.062 1 32.72 86 ALA A C 1
ATOM 702 O O . ALA A 1 86 ? -30.016 33.156 -22.234 1 32.72 86 ALA A O 1
ATOM 703 N N . ILE A 1 87 ? -30.328 34.219 -20.188 1 26.34 87 ILE A N 1
ATOM 704 C CA . ILE A 1 87 ? -31.109 35.094 -21.062 1 26.34 87 ILE A CA 1
ATOM 705 C C . ILE A 1 87 ? -30.188 36.125 -21.688 1 26.34 87 ILE A C 1
ATOM 707 O O . ILE A 1 87 ? -29.469 36.844 -20.969 1 26.34 87 ILE A O 1
ATOM 711 N N . PRO A 1 88 ? -29.891 36.031 -22.938 1 29.14 88 PRO A N 1
ATOM 712 C CA . PRO A 1 88 ? -29.125 36.969 -23.75 1 29.14 88 PRO A CA 1
ATOM 713 C C . PRO A 1 88 ? -29.656 38.406 -23.641 1 29.14 88 PRO A C 1
ATOM 715 O O . PRO A 1 88 ? -30.781 38.688 -24.062 1 29.14 88 PRO A O 1
ATOM 718 N N . SER A 1 89 ? -29.578 38.938 -22.297 1 22.3 89 SER A N 1
ATOM 719 C CA . SER A 1 89 ? -30.141 40.281 -22.156 1 22.3 89 SER A CA 1
ATOM 720 C C . SER A 1 89 ? -29.578 41.25 -23.188 1 22.3 89 SER A C 1
ATOM 722 O O . SER A 1 89 ? -28.359 41.438 -23.25 1 22.3 89 SER A O 1
ATOM 724 N N . SER A 1 90 ? -30.141 41.469 -24.219 1 22.69 90 SER A N 1
ATOM 725 C CA . SER A 1 90 ? -29.906 42.438 -25.266 1 22.69 90 SER A CA 1
ATOM 726 C C . SER A 1 90 ? -29.922 43.875 -24.688 1 22.69 90 SER A C 1
ATOM 728 O O . SER A 1 90 ? -29.562 44.812 -25.391 1 22.69 90 SER A O 1
ATOM 730 N N . SER A 1 91 ? -30.703 44.156 -23.516 1 19.88 91 SER A N 1
ATOM 731 C CA . SER A 1 91 ? -31.297 45.5 -23.609 1 19.88 91 SER A CA 1
ATOM 732 C C . SER A 1 91 ? -30.25 46.562 -23.359 1 19.88 91 SER A C 1
ATOM 734 O O . SER A 1 91 ? -29.219 46.312 -22.734 1 19.88 91 SER A O 1
ATOM 736 N N . SER A 1 92 ? -30.562 47.938 -23.766 1 19.84 92 SER A N 1
ATOM 737 C CA . SER A 1 92 ? -30.078 49.25 -24.172 1 19.84 92 SER A CA 1
ATOM 738 C C . SER A 1 92 ? -29.547 50.031 -22.984 1 19.84 92 SER A C 1
ATOM 740 O O . SER A 1 92 ? -29.781 49.656 -21.828 1 19.84 92 SER A O 1
ATOM 742 N N . GLN A 1 93 ? -29.594 51.5 -22.938 1 18.72 93 GLN A N 1
ATOM 743 C CA . GLN A 1 93 ? -28.719 52.656 -22.859 1 18.72 93 GLN A CA 1
ATOM 744 C C . GLN A 1 93 ? -28.781 53.281 -21.469 1 18.72 93 GLN A C 1
ATOM 746 O O . GLN A 1 93 ? -27.781 53.844 -20.984 1 18.72 93 GLN A O 1
ATOM 751 N N . VAL A 1 94 ? -29.875 53.375 -20.609 1 19.52 94 VAL A N 1
ATOM 752 C CA . VAL A 1 94 ? -30.141 54.719 -20.125 1 19.52 94 VAL A CA 1
ATOM 753 C C . VAL A 1 94 ? -29.188 55.031 -18.969 1 19.52 94 VAL A C 1
ATOM 755 O O . VAL A 1 94 ? -28.875 54.156 -18.156 1 19.52 94 VAL A O 1
ATOM 758 N N . ASP A 1 95 ? -28.562 56.344 -18.812 1 19.09 95 ASP A N 1
ATOM 759 C CA . ASP A 1 95 ? -27.5 57.156 -18.281 1 19.09 95 ASP A CA 1
ATOM 760 C C . ASP A 1 95 ? -27.75 57.531 -16.828 1 19.09 95 ASP A C 1
ATOM 762 O O . ASP A 1 95 ? -26.922 58.188 -16.188 1 19.09 95 ASP A O 1
ATOM 766 N N . SER A 1 96 ? -28.922 57.156 -16.125 1 18.25 96 SER A N 1
ATOM 767 C CA . SER A 1 96 ? -29.312 58.219 -15.219 1 18.25 96 SER A CA 1
ATOM 768 C C . SER A 1 96 ? -28.391 58.312 -14.016 1 18.25 96 SER A C 1
ATOM 770 O O . SER A 1 96 ? -27.938 57.281 -13.492 1 18.25 96 SER A O 1
ATOM 772 N N . VAL A 1 97 ? -27.906 59.562 -13.594 1 19.73 97 VAL A N 1
ATOM 773 C CA . VAL A 1 97 ? -26.922 60.344 -12.852 1 19.73 97 VAL A CA 1
ATOM 774 C C . VAL A 1 97 ? -27.281 60.344 -11.367 1 19.73 97 VAL A C 1
ATOM 776 O O . VAL A 1 97 ? -26.703 61.094 -10.586 1 19.73 97 VAL A O 1
ATOM 779 N N . ASN A 1 98 ? -27.938 59.25 -10.812 1 17.42 98 ASN A N 1
ATOM 780 C CA . ASN A 1 98 ? -28.562 59.625 -9.555 1 17.42 98 ASN A CA 1
ATOM 781 C C . ASN A 1 98 ? -27.531 60.094 -8.531 1 17.42 98 ASN A C 1
ATOM 783 O O . ASN A 1 98 ? -26.375 59.656 -8.555 1 17.42 98 ASN A O 1
ATOM 787 N N . SER A 1 99 ? -27.984 60.938 -7.484 1 18.64 99 SER A N 1
ATOM 788 C CA . SER A 1 99 ? -27.703 62 -6.559 1 18.64 99 SER A CA 1
ATOM 789 C C . SER A 1 99 ? -27 61.5 -5.301 1 18.64 99 SER A C 1
ATOM 791 O O . SER A 1 99 ? -27.141 60.344 -4.934 1 18.64 99 SER A O 1
ATOM 793 N N . THR A 1 100 ? -26.078 62.344 -4.602 1 18.09 100 THR A N 1
ATOM 794 C CA . THR A 1 100 ? -24.844 62.5 -3.84 1 18.09 100 THR A CA 1
ATOM 795 C C . THR A 1 100 ? -25.109 62.375 -2.342 1 18.09 100 THR A C 1
ATOM 797 O O . THR A 1 100 ? -24.188 62.281 -1.545 1 18.09 100 THR A O 1
ATOM 800 N N . SER A 1 101 ? -26.391 62.188 -1.751 1 18.81 101 SER A N 1
ATOM 801 C CA . SER A 1 101 ? -26.469 63 -0.542 1 18.81 101 SER A CA 1
ATOM 802 C C . SER A 1 101 ? -25.672 62.375 0.595 1 18.81 101 SER A C 1
ATOM 804 O O . SER A 1 101 ? -25.594 61.156 0.707 1 18.81 101 SER A O 1
ATOM 806 N N . ASN A 1 102 ? -24.828 63.188 1.462 1 17.66 102 ASN A N 1
ATOM 807 C CA . ASN A 1 102 ? -23.672 63.312 2.328 1 17.66 102 ASN A CA 1
ATOM 808 C C . ASN A 1 102 ? -23.969 62.875 3.752 1 17.66 102 ASN A C 1
ATOM 810 O O . ASN A 1 102 ? -23.062 62.781 4.586 1 17.66 102 ASN A O 1
ATOM 814 N N . ASP A 1 103 ? -25.219 62.625 4.281 1 19.12 103 ASP A N 1
ATOM 815 C CA . ASP A 1 103 ? -25.375 63.156 5.637 1 19.12 103 ASP A CA 1
ATOM 816 C C . ASP A 1 103 ? -24.641 62.281 6.652 1 19.12 103 ASP A C 1
ATOM 818 O O . ASP A 1 103 ? -24.656 61.062 6.551 1 19.12 103 ASP A O 1
ATOM 822 N N . ILE A 1 104 ? -23.75 62.844 7.562 1 19.73 104 ILE A N 1
ATOM 823 C CA . ILE A 1 104 ? -22.609 62.688 8.461 1 19.73 104 ILE A CA 1
ATOM 824 C C . ILE A 1 104 ? -23.078 62.125 9.797 1 19.73 104 ILE A C 1
ATOM 826 O O . ILE A 1 104 ? -22.312 62.062 10.766 1 19.73 104 ILE A O 1
ATOM 830 N N . VAL A 1 105 ? -24.094 61.188 9.867 1 19.09 105 VAL A N 1
ATOM 831 C CA . VAL A 1 105 ? -24.656 61.188 11.211 1 19.09 105 VAL A CA 1
ATOM 832 C C . VAL A 1 105 ? -23.594 60.75 12.211 1 19.09 105 VAL A C 1
ATOM 834 O O . VAL A 1 105 ? -22.703 59.938 11.883 1 19.09 105 VAL A O 1
ATOM 837 N N . ASP A 1 106 ? -23.562 61.25 13.484 1 19.7 106 ASP A N 1
ATOM 838 C CA . ASP A 1 106 ? -22.844 61.625 14.703 1 19.7 106 ASP A CA 1
ATOM 839 C C . ASP A 1 106 ? -22.688 60.406 15.633 1 19.7 106 ASP A C 1
ATOM 841 O O . ASP A 1 106 ? -22.328 60.562 16.797 1 19.7 106 ASP A O 1
ATOM 845 N N . VAL A 1 107 ? -22.547 59.125 15.164 1 19.41 107 VAL A N 1
ATOM 846 C CA . VAL A 1 107 ? -22.828 58.062 16.125 1 19.41 107 VAL A CA 1
ATOM 847 C C . VAL A 1 107 ? -21.781 58.062 17.234 1 19.41 107 VAL A C 1
ATOM 849 O O . VAL A 1 107 ? -20.578 58.031 16.969 1 19.41 107 VAL A O 1
ATOM 852 N N . ALA A 1 108 ? -22.141 58.375 18.531 1 20.3 108 ALA A N 1
ATOM 853 C CA . ALA A 1 108 ? -21.562 58.594 19.859 1 20.3 108 ALA A CA 1
ATOM 854 C C . ALA A 1 108 ? -20.844 57.375 20.375 1 20.3 108 ALA A C 1
ATOM 856 O O . ALA A 1 108 ? -21.312 56.25 20.188 1 20.3 108 ALA A O 1
ATOM 857 N N . SER A 1 109 ? -19.5 57.406 20.734 1 19.19 109 SER A N 1
ATOM 858 C CA . SER A 1 109 ? -18.297 56.625 20.984 1 19.19 109 SER A CA 1
ATOM 859 C C . SER A 1 109 ? -18.359 55.938 22.359 1 19.19 109 SER A C 1
ATOM 861 O O . SER A 1 109 ? -17.359 55.375 22.828 1 19.19 109 SER A O 1
ATOM 863 N N . SER A 1 110 ? -19.531 55.562 23 1 20.67 110 SER A N 1
ATOM 864 C CA . SER A 1 110 ? -19.344 55.438 24.438 1 20.67 110 SER A CA 1
ATOM 865 C C . SER A 1 110 ? -18.391 54.281 24.766 1 20.67 110 SER A C 1
ATOM 867 O O . SER A 1 110 ? -18.406 53.25 24.078 1 20.67 110 SER A O 1
ATOM 869 N N . ASP A 1 111 ? -17.297 54.375 25.672 1 19.66 111 ASP A N 1
ATOM 870 C CA . ASP A 1 111 ? -15.984 53.906 26.078 1 19.66 111 ASP A CA 1
ATOM 871 C C . ASP A 1 111 ? -16.109 52.656 26.984 1 19.66 111 ASP A C 1
ATOM 873 O O . ASP A 1 111 ? -15.109 52.188 27.531 1 19.66 111 ASP A O 1
ATOM 877 N N . SER A 1 112 ? -17.266 52 27.359 1 21.62 112 SER A N 1
ATOM 878 C CA . SER A 1 112 ? -17.25 51.406 28.672 1 21.62 112 SER A CA 1
ATOM 879 C C . SER A 1 112 ? -16.234 50.25 28.75 1 21.62 112 SER A C 1
ATOM 881 O O . SER A 1 112 ? -15.945 49.625 27.75 1 21.62 112 SER A O 1
ATOM 883 N N . GLN A 1 113 ? -15.477 49.969 29.953 1 22.41 113 GLN A N 1
ATOM 884 C CA . GLN A 1 113 ? -14.281 49.375 30.531 1 22.41 113 GLN A CA 1
ATOM 885 C C . GLN A 1 113 ? -14.445 47.875 30.672 1 22.41 113 GLN A C 1
ATOM 887 O O . GLN A 1 113 ? -14.875 47.375 31.734 1 22.41 113 GLN A O 1
ATOM 892 N N . LYS A 1 114 ? -15.102 47.125 29.844 1 23.44 114 LYS A N 1
ATOM 893 C CA . LYS A 1 114 ? -15.516 45.812 30.328 1 23.44 114 LYS A CA 1
ATOM 894 C C . LYS A 1 114 ? -14.305 44.938 30.625 1 23.44 114 LYS A C 1
ATOM 896 O O . LYS A 1 114 ? -13.352 44.875 29.844 1 23.44 114 LYS A O 1
ATOM 901 N N . GLU A 1 115 ? -14.203 44.562 31.891 1 23.83 115 GLU A N 1
ATOM 902 C CA . GLU A 1 115 ? -13.289 43.75 32.688 1 23.83 115 GLU A CA 1
ATOM 903 C C . GLU A 1 115 ? -13.062 42.375 32.062 1 23.83 115 GLU A C 1
ATOM 905 O O . GLU A 1 115 ? -14 41.75 31.562 1 23.83 115 GLU A O 1
ATOM 910 N N . ASP A 1 116 ? -11.828 42.062 31.75 1 22.19 116 ASP A N 1
ATOM 911 C CA . ASP A 1 116 ? -11.172 41 30.984 1 22.19 116 ASP A CA 1
ATOM 912 C C . ASP A 1 116 ? -11.359 39.656 31.656 1 22.19 116 ASP A C 1
ATOM 914 O O . ASP A 1 116 ? -10.68 39.344 32.625 1 22.19 116 ASP A O 1
ATOM 918 N N . SER A 1 117 ? -12.656 39.281 32.062 1 24.05 117 SER A N 1
ATOM 919 C CA . SER A 1 117 ? -12.766 38.062 32.844 1 24.05 117 SER A CA 1
ATOM 920 C C . SER A 1 117 ? -12.016 36.906 32.188 1 24.05 117 SER A C 1
ATOM 922 O O . SER A 1 117 ? -11.953 36.812 30.969 1 24.05 117 SER A O 1
ATOM 924 N N . PRO A 1 118 ? -11.25 36.188 33.031 1 25.59 118 PRO A N 1
ATOM 925 C CA . PRO A 1 118 ? -10.266 35.156 32.656 1 25.59 118 PRO A CA 1
ATOM 926 C C . PRO A 1 118 ? -10.883 34 31.875 1 25.59 118 PRO A C 1
ATOM 928 O O . PRO A 1 118 ? -12.086 33.75 31.984 1 25.59 118 PRO A O 1
ATOM 931 N N . PRO A 1 119 ? -10.273 33.594 30.797 1 24.09 119 PRO A N 1
ATOM 932 C CA . PRO A 1 119 ? -10.773 32.625 29.812 1 24.09 119 PRO A CA 1
ATOM 933 C C . PRO A 1 119 ? -11.148 31.281 30.422 1 24.09 119 PRO A C 1
ATOM 935 O O . PRO A 1 119 ? -10.336 30.672 31.125 1 24.09 119 PRO A O 1
ATOM 938 N N . SER A 1 120 ? -12.453 31.203 30.953 1 24 120 SER A N 1
ATOM 939 C CA . SER A 1 120 ? -13.047 30.031 31.609 1 24 120 SER A CA 1
ATOM 940 C C . SER A 1 120 ? -12.719 28.75 30.859 1 24 120 SER A C 1
ATOM 942 O O . SER A 1 120 ? -12.648 28.75 29.625 1 24 120 SER A O 1
ATOM 944 N N . GLU A 1 121 ? -12.211 27.875 31.609 1 24.69 121 GLU A N 1
ATOM 945 C CA . GLU A 1 121 ? -11.664 26.547 31.266 1 24.69 121 GLU A CA 1
ATOM 946 C C . GLU A 1 121 ? -12.734 25.656 30.656 1 24.69 121 GLU A C 1
ATOM 948 O O . GLU A 1 121 ? -13.867 25.609 31.125 1 24.69 121 GLU A O 1
ATOM 953 N N . PRO A 1 122 ? -12.742 25.391 29.406 1 24.56 122 PRO A N 1
ATOM 954 C CA . PRO A 1 122 ? -13.812 24.734 28.656 1 24.56 122 PRO A CA 1
ATOM 955 C C . PRO A 1 122 ? -14.195 23.375 29.234 1 24.56 122 PRO A C 1
ATOM 957 O O . PRO A 1 122 ? -13.344 22.484 29.375 1 24.56 122 PRO A O 1
ATOM 960 N N . SER A 1 123 ? -15.117 23.375 30.203 1 24.72 123 SER A N 1
ATOM 961 C CA . SER A 1 123 ? -15.617 22.156 30.828 1 24.72 123 SER A CA 1
ATOM 962 C C . SER A 1 123 ? -16.312 21.25 29.812 1 24.72 123 SER A C 1
ATOM 964 O O . SER A 1 123 ? -17.188 21.688 29.078 1 24.72 123 SER A O 1
ATOM 966 N N . PHE A 1 124 ? -15.742 20.234 29.422 1 24.08 124 PHE A N 1
ATOM 967 C CA . PHE A 1 124 ? -16.219 19.203 28.516 1 24.08 124 PHE A CA 1
ATOM 968 C C . PHE A 1 124 ? -17.391 18.438 29.125 1 24.08 124 PHE A C 1
ATOM 970 O O . PHE A 1 124 ? -17.25 17.828 30.188 1 24.08 124 PHE A O 1
ATOM 977 N N . PRO A 1 125 ? -18.625 18.938 28.938 1 24.64 125 PRO A N 1
ATOM 978 C CA . PRO A 1 125 ? -19.75 18.297 29.625 1 24.64 125 PRO A CA 1
ATOM 979 C C . PRO A 1 125 ? -19.953 16.844 29.188 1 24.64 125 PRO A C 1
ATOM 981 O O . PRO A 1 125 ? -19.812 16.531 28.016 1 24.64 125 PRO A O 1
ATOM 984 N N . LEU A 1 126 ? -20.016 15.883 30.047 1 27.22 126 LEU A N 1
ATOM 985 C CA . LEU A 1 126 ? -20.203 14.438 30.047 1 27.22 126 LEU A CA 1
ATOM 986 C C . LEU A 1 126 ? -21.656 14.07 29.734 1 27.22 126 LEU A C 1
ATOM 988 O O . LEU A 1 126 ? -22.547 14.375 30.516 1 27.22 126 LEU A O 1
ATOM 992 N N . LEU A 1 127 ? -22.094 14.125 28.5 1 25.77 127 LEU A N 1
ATOM 993 C CA . LEU A 1 127 ? -23.453 13.812 28.078 1 25.77 127 LEU A CA 1
ATOM 994 C C . LEU A 1 127 ? -23.797 12.359 28.391 1 25.77 127 LEU A C 1
ATOM 996 O O . LEU A 1 127 ? -23.156 11.445 27.875 1 25.77 127 LEU A O 1
ATOM 1000 N N . HIS A 1 128 ? -24.484 12.039 29.359 1 27.12 128 HIS A N 1
ATOM 1001 C CA . HIS A 1 128 ? -25.016 10.758 29.797 1 27.12 128 HIS A CA 1
ATOM 1002 C C . HIS A 1 128 ? -26.141 10.289 28.875 1 27.12 128 HIS A C 1
ATOM 1004 O O . HIS A 1 128 ? -27.281 10.75 29 1 27.12 128 HIS A O 1
ATOM 1010 N N . THR A 1 129 ? -25.984 10.039 27.641 1 28.84 129 THR A N 1
ATOM 1011 C CA . THR A 1 129 ? -27.031 9.469 26.812 1 28.84 129 THR A CA 1
ATOM 1012 C C . THR A 1 129 ? -27.453 8.094 27.328 1 28.84 129 THR A C 1
ATOM 1014 O O . THR A 1 129 ? -26.609 7.215 27.516 1 28.84 129 THR A O 1
ATOM 1017 N N . THR A 1 130 ? -28.578 8.055 27.812 1 30.28 130 THR A N 1
ATOM 1018 C CA . THR A 1 130 ? -29.219 6.801 28.203 1 30.28 130 THR A CA 1
ATOM 1019 C C . THR A 1 130 ? -29.422 5.902 26.984 1 30.28 130 THR A C 1
ATOM 1021 O O . THR A 1 130 ? -30.219 6.215 26.094 1 30.28 130 THR A O 1
ATOM 1024 N N . ILE A 1 131 ? -28.484 5.055 26.562 1 31.67 131 ILE A N 1
ATOM 1025 C CA . ILE A 1 131 ? -28.5 3.904 25.656 1 31.67 131 ILE A CA 1
ATOM 1026 C C . ILE A 1 131 ? -29.578 2.916 26.094 1 31.67 131 ILE A C 1
ATOM 1028 O O . ILE A 1 131 ? -29.531 2.408 27.219 1 31.67 131 ILE A O 1
ATOM 1032 N N . THR A 1 132 ? -30.75 3.102 25.469 1 32.06 132 THR A N 1
ATOM 1033 C CA . THR A 1 132 ? -31.625 1.956 25.719 1 32.06 132 THR A CA 1
ATOM 1034 C C . THR A 1 132 ? -30.922 0.654 25.344 1 32.06 132 THR A C 1
ATOM 1036 O O . THR A 1 132 ? -30.156 0.608 24.375 1 32.06 132 THR A O 1
ATOM 1039 N N . PRO A 1 133 ? -30.875 -0.409 26.172 1 33.16 133 PRO A N 1
ATOM 1040 C CA . PRO A 1 133 ? -30.078 -1.639 26.125 1 33.16 133 PRO A CA 1
ATOM 1041 C C . PRO A 1 133 ? -30.266 -2.408 24.812 1 33.16 133 PRO A C 1
ATOM 1043 O O . PRO A 1 133 ? -29.5 -3.33 24.531 1 33.16 133 PRO A O 1
ATOM 1046 N N . GLN A 1 134 ? -31.422 -2.361 24.203 1 33.16 134 GLN A N 1
ATOM 1047 C CA . GLN A 1 134 ? -31.594 -3.494 23.297 1 33.16 134 GLN A CA 1
ATOM 1048 C C . GLN A 1 134 ? -30.688 -3.369 22.078 1 33.16 134 GLN A C 1
ATOM 1050 O O . GLN A 1 134 ? -30.047 -4.344 21.672 1 33.16 134 GLN A O 1
ATOM 1055 N N . ASP A 1 135 ? -31.172 -2.564 20.984 1 35.78 135 ASP A N 1
ATOM 1056 C CA . ASP A 1 135 ? -30.469 -2.623 19.703 1 35.78 135 ASP A CA 1
ATOM 1057 C C . ASP A 1 135 ? -29.172 -1.825 19.75 1 35.78 135 ASP A C 1
ATOM 1059 O O . ASP A 1 135 ? -29.156 -0.631 19.438 1 35.78 135 ASP A O 1
ATOM 1063 N N . GLN A 1 136 ? -28.312 -1.892 20.609 1 35.94 136 GLN A N 1
ATOM 1064 C CA . GLN A 1 136 ? -26.984 -1.368 20.953 1 35.94 136 GLN A CA 1
ATOM 1065 C C . GLN A 1 136 ? -26.047 -1.408 19.75 1 35.94 136 GLN A C 1
ATOM 1067 O O . GLN A 1 136 ? -25.125 -2.223 19.703 1 35.94 136 GLN A O 1
ATOM 1072 N N . THR A 1 137 ? -26.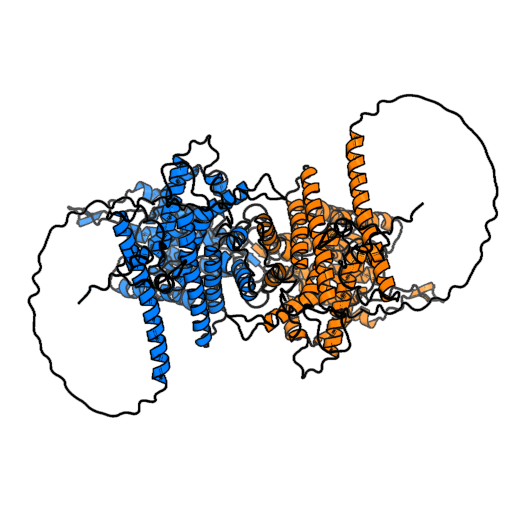656 -1.204 18.5 1 39.34 137 THR A N 1
ATOM 1073 C CA . THR A 1 137 ? -25.703 -1.205 17.406 1 39.34 137 THR A CA 1
ATOM 1074 C C . THR A 1 137 ? -24.75 -0.018 17.516 1 39.34 137 THR A C 1
ATOM 1076 O O . THR A 1 137 ? -25.188 1.118 17.719 1 39.34 137 THR A O 1
ATOM 1079 N N . ASN A 1 138 ? -23.688 -0.128 18 1 42.5 138 ASN A N 1
ATOM 1080 C CA . ASN A 1 138 ? -22.609 0.856 18.078 1 42.5 138 ASN A CA 1
ATOM 1081 C C . ASN A 1 138 ? -22.594 1.768 16.859 1 42.5 138 ASN A C 1
ATOM 1083 O O . ASN A 1 138 ? -22.453 1.295 15.727 1 42.5 138 ASN A O 1
ATOM 1087 N N . PRO A 1 139 ? -23.156 2.984 17.016 1 44.09 139 PRO A N 1
ATOM 1088 C CA . PRO A 1 139 ? -23.219 3.934 15.898 1 44.09 139 PRO A CA 1
ATOM 1089 C C . PRO A 1 139 ? -21.938 3.949 15.062 1 44.09 139 PRO A C 1
ATOM 1091 O O . PRO A 1 139 ? -21.906 4.547 13.984 1 44.09 139 PRO A O 1
ATOM 1094 N N . MET A 1 140 ? -20.922 3.508 15.656 1 44 140 MET A N 1
ATOM 1095 C CA . MET A 1 140 ? -19.641 3.518 14.945 1 44 140 MET A CA 1
ATOM 1096 C C . MET A 1 140 ? -19.562 2.361 13.953 1 44 140 MET A C 1
ATOM 1098 O O . MET A 1 140 ? -18.672 2.328 13.102 1 44 140 MET A O 1
ATOM 1102 N N . LEU A 1 141 ? -20.438 1.396 14.164 1 47.28 141 LEU A N 1
ATOM 1103 C CA . LEU A 1 141 ? -20.234 0.194 13.367 1 47.28 141 LEU A CA 1
ATOM 1104 C C . LEU A 1 141 ? -20.969 0.299 12.031 1 47.28 141 LEU A C 1
ATOM 1106 O O . LEU A 1 141 ? -22.172 0.583 11.992 1 47.28 141 LEU A O 1
ATOM 1110 N N . PHE A 1 142 ? -20.25 0.757 10.984 1 51.62 142 PHE A N 1
ATOM 1111 C CA . PHE A 1 142 ? -20.719 0.985 9.625 1 51.62 142 PHE A CA 1
ATOM 1112 C C . PHE A 1 142 ? -21.062 -0.332 8.945 1 51.62 142 PHE A C 1
ATOM 1114 O O . PHE A 1 142 ? -20.188 -1.02 8.414 1 51.62 142 PHE A O 1
ATOM 1121 N N . MET A 1 143 ? -22.016 -1.161 9.469 1 47.62 143 MET A N 1
ATOM 1122 C CA . MET A 1 143 ? -22.281 -2.436 8.805 1 47.62 143 MET A CA 1
ATOM 1123 C C . MET A 1 143 ? -22.938 -2.217 7.441 1 47.62 143 MET A C 1
ATOM 1125 O O . MET A 1 143 ? -23.359 -3.174 6.797 1 47.62 143 MET A O 1
ATOM 1129 N N . GLY A 1 144 ? -23.172 -1.031 6.957 1 52.88 144 GLY A N 1
ATOM 1130 C CA . GLY A 1 144 ? -24.078 -1.074 5.812 1 52.88 144 GLY A CA 1
ATOM 1131 C C . GLY A 1 14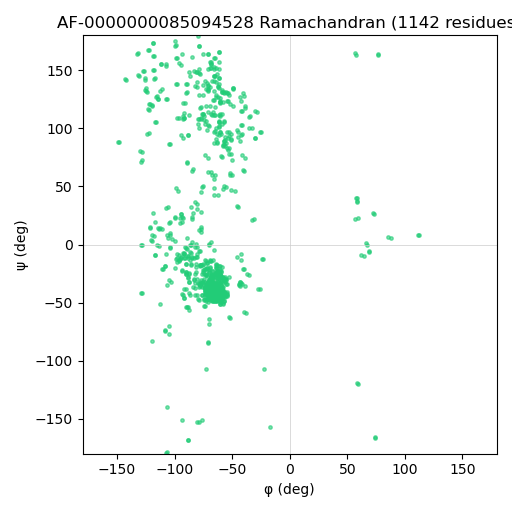4 ? -23.375 -1.491 4.527 1 52.88 144 GLY A C 1
ATOM 1132 O O . GLY A 1 144 ? -22.188 -1.79 4.531 1 52.88 144 GLY A O 1
ATOM 1133 N N . ASP A 1 145 ? -24.109 -1.763 3.404 1 60.25 145 ASP A N 1
ATOM 1134 C CA . ASP A 1 145 ? -23.75 -2.146 2.041 1 60.25 145 ASP A CA 1
ATOM 1135 C C . ASP A 1 145 ? -22.875 -1.075 1.379 1 60.25 145 ASP A C 1
ATOM 1137 O O . ASP A 1 145 ? -23.359 0.033 1.115 1 60.25 145 ASP A O 1
ATOM 1141 N N . LEU A 1 146 ? -21.594 -1.279 1.422 1 71.56 146 LEU A N 1
ATOM 1142 C CA . LEU A 1 146 ? -20.703 -0.382 0.696 1 71.56 146 LEU A CA 1
ATOM 1143 C C . LEU A 1 146 ? -21 -0.414 -0.8 1 71.56 146 LEU A C 1
ATOM 1145 O O . LEU A 1 146 ? -21.156 -1.49 -1.384 1 71.56 146 LEU A O 1
ATOM 1149 N N . SER A 1 147 ? -21.281 0.756 -1.327 1 74.75 147 SER A N 1
ATOM 1150 C CA . SER A 1 147 ? -21.422 0.821 -2.777 1 74.75 147 SER A CA 1
ATOM 1151 C C . SER A 1 147 ? -20.094 0.534 -3.473 1 74.75 147 SER A C 1
ATOM 1153 O O . SER A 1 147 ? -19.031 0.575 -2.844 1 74.75 147 SER A O 1
ATOM 1155 N N . LEU A 1 148 ? -20.141 0.172 -4.723 1 72.19 148 LEU A N 1
ATOM 1156 C CA . LEU A 1 148 ? -18.938 -0.06 -5.508 1 72.19 148 LEU A CA 1
ATOM 1157 C C . LEU A 1 148 ? -18.078 1.199 -5.574 1 72.19 148 LEU A C 1
ATOM 1159 O O . LEU A 1 148 ? -16.844 1.121 -5.531 1 72.19 148 LEU A O 1
ATOM 1163 N N . SER A 1 149 ? -18.766 2.322 -5.609 1 76.44 149 SER A N 1
ATOM 1164 C CA . SER A 1 149 ? -18.031 3.59 -5.629 1 76.44 149 SER A CA 1
ATOM 1165 C C . SER A 1 149 ? -17.297 3.82 -4.316 1 76.44 149 SER A C 1
ATOM 1167 O O . SER A 1 149 ? -16.156 4.297 -4.32 1 76.44 149 SER A O 1
ATOM 1169 N N . ASP A 1 150 ? -17.906 3.406 -3.266 1 81 150 ASP A N 1
ATOM 1170 C CA . ASP A 1 150 ? -17.281 3.574 -1.958 1 81 150 ASP A CA 1
ATOM 1171 C C . ASP A 1 150 ? -16.016 2.719 -1.837 1 81 150 ASP A C 1
ATOM 1173 O O . ASP A 1 150 ? -14.984 3.189 -1.348 1 81 150 ASP A O 1
ATOM 1177 N N . THR A 1 151 ? -16.156 1.564 -2.336 1 81.62 151 THR A N 1
ATOM 1178 C CA . THR A 1 151 ? -15.031 0.649 -2.191 1 81.62 151 THR A CA 1
ATOM 1179 C C . THR A 1 151 ? -13.867 1.084 -3.072 1 81.62 151 THR A C 1
ATOM 1181 O O . THR A 1 151 ? -12.703 0.928 -2.695 1 81.62 151 THR A O 1
ATOM 1184 N N . ARG A 1 152 ? -14.172 1.616 -4.195 1 81.69 152 ARG A N 1
ATOM 1185 C CA . ARG A 1 152 ? -13.133 2.158 -5.062 1 81.69 152 ARG A CA 1
ATOM 1186 C C . ARG A 1 152 ? -12.438 3.344 -4.402 1 81.69 152 ARG A C 1
ATOM 1188 O O . ARG A 1 152 ? -11.211 3.447 -4.438 1 81.69 152 ARG A O 1
ATOM 1195 N N . LEU A 1 153 ? -13.227 4.184 -3.85 1 87.06 153 LEU A N 1
ATOM 1196 C CA . LEU A 1 153 ? -12.672 5.348 -3.168 1 87.06 153 LEU A CA 1
ATOM 1197 C C . LEU A 1 153 ? -11.836 4.926 -1.964 1 87.06 153 LEU A C 1
ATOM 1199 O O . LEU A 1 153 ? -10.781 5.512 -1.693 1 87.06 153 LEU A O 1
ATOM 1203 N N . LEU A 1 154 ? -12.344 3.908 -1.314 1 87.94 154 LEU A N 1
ATOM 1204 C CA . LEU A 1 154 ? -11.602 3.414 -0.158 1 87.94 154 LEU A CA 1
ATOM 1205 C C . LEU A 1 154 ? -10.25 2.855 -0.579 1 87.94 154 LEU A C 1
ATOM 1207 O O . LEU A 1 154 ? -9.242 3.086 0.093 1 87.94 154 LEU A O 1
ATOM 1211 N N . MET A 1 155 ? -10.234 2.148 -1.706 1 86.88 155 MET A N 1
ATOM 1212 C CA . MET A 1 155 ? -8.969 1.617 -2.199 1 86.88 155 MET A CA 1
ATOM 1213 C C . MET A 1 155 ? -8.016 2.746 -2.594 1 86.88 155 MET A C 1
ATOM 1215 O O . MET A 1 155 ? -6.816 2.676 -2.326 1 86.88 155 MET A O 1
ATOM 1219 N N . HIS A 1 156 ? -8.531 3.732 -3.184 1 85.12 156 HIS A N 1
ATOM 1220 C CA . HIS A 1 156 ? -7.73 4.898 -3.549 1 85.12 156 HIS A CA 1
ATOM 1221 C C . HIS A 1 156 ? -7.188 5.602 -2.309 1 85.12 156 HIS A C 1
ATOM 1223 O O . HIS A 1 156 ? -6.047 6.066 -2.305 1 85.12 156 HIS A O 1
ATOM 1229 N N . PHE A 1 157 ? -7.988 5.695 -1.316 1 89.25 157 PHE A N 1
ATOM 1230 C CA . PHE A 1 157 ? -7.559 6.312 -0.069 1 89.25 157 PHE A CA 1
ATOM 1231 C C . PHE A 1 157 ? -6.363 5.57 0.518 1 89.25 157 PHE A C 1
ATOM 1233 O O . PHE A 1 157 ? -5.363 6.188 0.89 1 89.25 157 PHE A O 1
ATOM 1240 N N . VAL A 1 158 ? -6.504 4.289 0.588 1 84.38 158 VAL A N 1
ATOM 1241 C CA . VAL A 1 158 ? -5.484 3.445 1.207 1 84.38 158 VAL A CA 1
ATOM 1242 C C . VAL A 1 158 ? -4.184 3.537 0.412 1 84.38 158 VAL A C 1
ATOM 1244 O O . VAL A 1 158 ? -3.098 3.588 0.992 1 84.38 158 VAL A O 1
ATOM 1247 N N . ASP A 1 159 ? -4.277 3.674 -0.879 1 80.56 159 ASP A N 1
ATOM 1248 C CA . ASP A 1 159 ? -3.096 3.598 -1.734 1 80.56 159 ASP A CA 1
ATOM 1249 C C . ASP A 1 159 ? -2.434 4.965 -1.879 1 80.56 159 ASP A C 1
ATOM 1251 O O . ASP A 1 159 ? -1.208 5.059 -1.975 1 80.56 159 ASP A O 1
ATOM 1255 N N . HIS A 1 160 ? -3.27 6.008 -1.854 1 81.06 160 HIS A N 1
ATOM 1256 C CA . HIS A 1 160 ? -2.684 7.258 -2.324 1 81.06 160 HIS A CA 1
ATOM 1257 C C . HIS A 1 160 ? -2.9 8.383 -1.316 1 81.06 160 HIS A C 1
ATOM 1259 O O . HIS A 1 160 ? -2.021 9.227 -1.122 1 81.06 160 HIS A O 1
ATOM 1265 N N . VAL A 1 161 ? -4.062 8.43 -0.769 1 84.75 161 VAL A N 1
ATOM 1266 C CA . VAL A 1 161 ? -4.387 9.586 0.062 1 84.75 161 VAL A CA 1
ATOM 1267 C C . VAL A 1 161 ? -3.752 9.422 1.441 1 84.75 161 VAL A C 1
ATOM 1269 O O . VAL A 1 161 ? -3.123 10.352 1.953 1 84.75 161 VAL A O 1
ATOM 1272 N N . TYR A 1 162 ? -3.898 8.266 2.045 1 84.06 162 TYR A N 1
ATOM 1273 C CA . TYR A 1 162 ? -3.402 8.016 3.393 1 84.06 162 TYR A CA 1
ATOM 1274 C C . TYR A 1 162 ? -1.895 8.219 3.467 1 84.06 162 TYR A C 1
ATOM 1276 O O . TYR A 1 162 ? -1.395 8.867 4.391 1 84.06 162 TYR A O 1
ATOM 1284 N N . PRO A 1 163 ? -1.16 7.734 2.477 1 77.81 163 PRO A N 1
ATOM 1285 C CA . PRO A 1 163 ? 0.288 7.945 2.541 1 77.81 163 PRO A CA 1
ATOM 1286 C C . PRO A 1 163 ? 0.676 9.422 2.453 1 77.81 163 PRO A C 1
ATOM 1288 O O . PRO A 1 163 ? 1.737 9.812 2.943 1 77.81 163 PRO A O 1
ATOM 1291 N N . LEU A 1 164 ? -0.157 10.172 1.867 1 77.25 164 LEU A N 1
ATOM 1292 C CA . LEU A 1 164 ? 0.126 11.602 1.758 1 77.25 164 LEU A CA 1
ATOM 1293 C C . LEU A 1 164 ? -0.163 12.312 3.074 1 77.25 164 LEU A C 1
ATOM 1295 O O . LEU A 1 164 ? 0.49 13.312 3.402 1 77.25 164 LEU A O 1
ATOM 1299 N N . GLN A 1 165 ? -1.195 11.766 3.688 1 74 165 GLN A N 1
ATOM 1300 C CA . GLN A 1 165 ? -1.568 12.367 4.961 1 74 165 GLN A CA 1
ATOM 1301 C C . GLN A 1 165 ? -0.564 12.016 6.055 1 74 165 GLN A C 1
ATOM 1303 O O . GLN A 1 165 ? -0.199 12.859 6.871 1 74 165 GLN A O 1
ATOM 1308 N N . LEU A 1 166 ? -0.302 10.711 6.07 1 65.19 166 LEU A N 1
ATOM 1309 C CA . LEU A 1 166 ? 0.612 10.211 7.09 1 65.19 166 LEU A CA 1
ATOM 1310 C C . LEU A 1 166 ? 1.693 9.336 6.465 1 65.19 166 LEU A C 1
ATOM 1312 O O . LEU A 1 166 ? 1.518 8.117 6.336 1 65.19 166 LEU A O 1
ATOM 1316 N N . PRO A 1 167 ? 2.605 10.117 5.961 1 58.53 167 PRO A N 1
ATOM 1317 C CA . PRO A 1 167 ? 3.617 9.305 5.281 1 58.53 167 PRO A CA 1
ATOM 1318 C C . PRO A 1 167 ? 4.254 8.266 6.199 1 58.53 167 PRO A C 1
ATOM 1320 O O . PRO A 1 167 ? 5.43 8.383 6.551 1 58.53 167 PRO A O 1
ATOM 1323 N N . ILE A 1 168 ? 3.352 7.512 6.871 1 52.53 168 ILE A N 1
ATOM 1324 C CA . ILE A 1 168 ? 3.838 6.469 7.766 1 52.53 168 ILE A CA 1
ATOM 1325 C C . ILE A 1 168 ? 4.629 5.434 6.973 1 52.53 168 ILE A C 1
ATOM 1327 O O . ILE A 1 168 ? 4.141 4.898 5.977 1 52.53 168 ILE A O 1
ATOM 1331 N N . SER A 1 169 ? 5.969 5.652 6.945 1 47.56 169 SER A N 1
ATOM 1332 C CA . SER A 1 169 ? 6.875 4.734 6.266 1 47.56 169 SER A CA 1
ATOM 1333 C C . SER A 1 169 ? 6.547 3.283 6.602 1 47.56 169 SER A C 1
ATOM 1335 O O . SER A 1 169 ? 6.336 2.941 7.766 1 47.56 169 SER A O 1
ATOM 1337 N N . GLN A 1 170 ? 5.773 2.576 5.75 1 48.66 170 GLN A N 1
ATOM 1338 C CA . GLN A 1 170 ? 5.559 1.137 5.844 1 48.66 170 GLN A CA 1
ATOM 1339 C C . GLN A 1 170 ? 6.879 0.396 6.039 1 48.66 170 GLN A C 1
ATOM 1341 O O . GLN A 1 170 ? 7.438 -0.152 5.086 1 48.66 170 GLN A O 1
ATOM 1346 N N . THR A 1 171 ? 7.809 0.865 6.992 1 45.53 171 THR A N 1
ATOM 1347 C CA . THR A 1 171 ? 9.117 0.228 7.051 1 45.53 171 THR A CA 1
ATOM 1348 C C . THR A 1 171 ? 8.992 -1.238 7.457 1 45.53 171 THR A C 1
ATOM 1350 O O . THR A 1 171 ? 9.773 -2.08 7.02 1 45.53 171 THR A O 1
ATOM 1353 N N . SER A 1 172 ? 8.109 -1.556 8.539 1 45 172 SER A N 1
ATOM 1354 C CA . SER A 1 172 ? 8.195 -2.945 8.977 1 45 172 SER A CA 1
ATOM 1355 C C . SER A 1 172 ? 6.844 -3.645 8.867 1 45 172 SER A C 1
ATOM 1357 O O . SER A 1 172 ? 5.809 -3.061 9.195 1 45 172 SER A O 1
ATOM 1359 N N . VAL A 1 173 ? 6.828 -4.73 8.078 1 47.41 173 VAL A N 1
ATOM 1360 C CA . VAL A 1 173 ? 5.664 -5.605 7.945 1 47.41 173 VAL A CA 1
ATOM 1361 C C . VAL A 1 173 ? 5.059 -5.875 9.32 1 47.41 173 VAL A C 1
ATOM 1363 O O . VAL A 1 173 ? 3.84 -6 9.453 1 47.41 173 VAL A O 1
ATOM 1366 N N . ILE A 1 174 ? 5.891 -5.945 10.289 1 42.81 174 ILE A N 1
ATOM 1367 C CA . ILE A 1 174 ? 5.453 -6.367 11.617 1 42.81 174 ILE A CA 1
ATOM 1368 C C . ILE A 1 174 ? 4.988 -5.148 12.414 1 42.81 174 ILE A C 1
ATOM 1370 O O . ILE A 1 174 ? 3.973 -5.207 13.109 1 42.81 174 ILE A O 1
ATOM 1374 N N . ARG A 1 175 ? 5.801 -4.16 12.516 1 44.97 175 ARG A N 1
ATOM 1375 C CA . ARG A 1 175 ? 5.621 -3.109 13.508 1 44.97 175 ARG A CA 1
ATOM 1376 C C . ARG A 1 175 ? 4.723 -1.996 12.977 1 44.97 175 ARG A C 1
ATOM 1378 O O . ARG A 1 175 ? 3.918 -1.43 13.719 1 44.97 175 ARG A O 1
ATOM 1385 N N . ASN A 1 176 ? 5.086 -1.344 11.781 1 49.59 176 ASN A N 1
ATOM 1386 C CA . ASN A 1 176 ? 4.52 -0.064 11.367 1 49.59 176 ASN A CA 1
ATOM 1387 C C . ASN A 1 176 ? 3.367 -0.251 10.383 1 49.59 176 ASN A C 1
ATOM 1389 O O . ASN A 1 176 ? 3.363 0.343 9.305 1 49.59 176 ASN A O 1
ATOM 1393 N N . ASP A 1 177 ? 2.426 -1.319 10.875 1 58.91 177 ASP A N 1
ATOM 1394 C CA . ASP A 1 177 ? 1.39 -1.758 9.945 1 58.91 177 ASP A CA 1
ATOM 1395 C C . ASP A 1 177 ? 0.116 -0.931 10.117 1 58.91 177 ASP A C 1
ATOM 1397 O O . ASP A 1 177 ? -0.158 -0.419 11.203 1 58.91 177 ASP A O 1
ATOM 1401 N N . ARG A 1 178 ? -0.255 -0.341 9.102 1 73.25 178 ARG A N 1
ATOM 1402 C CA . ARG A 1 178 ? -1.501 0.418 9.062 1 73.25 178 ARG A CA 1
ATOM 1403 C C . ARG A 1 178 ? -2.703 -0.489 9.297 1 73.25 178 ARG A C 1
ATOM 1405 O O . ARG A 1 178 ? -3.758 -0.304 8.688 1 73.25 178 ARG A O 1
ATOM 1412 N N . HIS A 1 179 ? -2.549 -1.443 10.32 1 71.44 179 HIS A N 1
ATOM 1413 C CA . HIS A 1 179 ? -3.602 -2.408 10.609 1 71.44 179 HIS A CA 1
ATOM 1414 C C . HIS A 1 179 ? -4.797 -1.735 11.273 1 71.44 179 HIS A C 1
ATOM 1416 O O . HIS A 1 179 ? -5.898 -2.291 11.289 1 71.44 179 HIS A O 1
ATOM 1422 N N . TRP A 1 180 ? -4.5 -0.56 11.727 1 73.56 180 TRP A N 1
ATOM 1423 C CA . TRP A 1 180 ? -5.559 0.13 12.461 1 73.56 180 TRP A CA 1
ATOM 1424 C C . TRP A 1 180 ? -6.441 0.932 11.516 1 73.56 180 TRP A C 1
ATOM 1426 O O . TRP A 1 180 ? -7.539 1.354 11.891 1 73.56 180 TRP A O 1
ATOM 1436 N N . LEU A 1 181 ? -6.059 1.078 10.289 1 81.44 181 LEU A N 1
ATOM 1437 C CA . LEU A 1 181 ? -6.711 2.021 9.383 1 81.44 181 LEU A CA 1
ATOM 1438 C C . LEU A 1 181 ? -8.07 1.499 8.945 1 81.44 181 LEU A C 1
ATOM 1440 O O . LEU A 1 181 ? -9.086 2.17 9.125 1 81.44 181 LEU A O 1
ATOM 1444 N N . LEU A 1 182 ? -8.102 0.285 8.438 1 82.19 182 LEU A N 1
ATOM 1445 C CA . LEU A 1 182 ? -9.352 -0.232 7.898 1 82.19 182 LEU A CA 1
ATOM 1446 C C . LEU A 1 182 ? -10.359 -0.494 9.016 1 82.19 182 LEU A C 1
ATOM 1448 O O . LEU A 1 182 ? -11.555 -0.243 8.844 1 82.19 182 LEU A O 1
ATOM 1452 N N . PRO A 1 183 ? -9.938 -0.946 10.188 1 76.94 183 PRO A N 1
ATOM 1453 C CA . PRO A 1 183 ? -10.891 -1.083 11.297 1 76.94 183 PRO A CA 1
ATOM 1454 C C . PRO A 1 183 ? -11.562 0.237 11.656 1 76.94 183 PRO A C 1
ATOM 1456 O O . PRO A 1 183 ? -12.766 0.268 11.93 1 76.94 183 PRO A O 1
ATOM 1459 N N . ILE A 1 184 ? -10.828 1.276 11.594 1 79.5 184 ILE A N 1
ATOM 1460 C CA . ILE A 1 184 ? -11.398 2.576 11.93 1 79.5 184 ILE A CA 1
ATOM 1461 C C . ILE A 1 184 ? -12.336 3.035 10.82 1 79.5 184 ILE A C 1
ATOM 1463 O O . ILE A 1 184 ? -13.438 3.508 11.086 1 79.5 184 ILE A O 1
ATOM 1467 N N . ILE A 1 185 ? -11.938 2.809 9.594 1 85.62 185 ILE A N 1
ATOM 1468 C CA . ILE A 1 185 ? -12.75 3.238 8.453 1 85.62 185 ILE A CA 1
ATOM 1469 C C . ILE A 1 185 ? -14.078 2.486 8.453 1 85.62 185 ILE A C 1
ATOM 1471 O O . ILE A 1 185 ? -15.133 3.078 8.211 1 85.62 185 ILE A O 1
ATOM 1475 N N . MET A 1 186 ? -13.984 1.27 8.812 1 79.94 186 MET A N 1
ATOM 1476 C CA . MET A 1 186 ? -15.148 0.411 8.609 1 79.94 186 MET A CA 1
ATOM 1477 C C . MET A 1 186 ? -16.062 0.438 9.828 1 79.94 186 MET A C 1
ATOM 1479 O O . MET A 1 186 ? -17.234 0.07 9.742 1 79.94 186 MET A O 1
ATOM 1483 N N . HIS A 1 187 ? -15.547 0.921 10.984 1 76 187 HIS A N 1
ATOM 1484 C CA . HIS A 1 187 ? -16.359 0.812 12.188 1 76 187 HIS A CA 1
ATOM 1485 C C . HIS A 1 187 ? -16.703 2.189 12.742 1 76 187 HIS A C 1
ATOM 1487 O O . HIS A 1 187 ? -17.531 2.307 13.656 1 76 187 HIS A O 1
ATOM 1493 N N . ILE A 1 188 ? -16.109 3.156 12.203 1 79.94 188 ILE A N 1
ATOM 1494 C CA . ILE A 1 188 ? -16.406 4.52 12.625 1 79.94 188 ILE A CA 1
ATOM 1495 C C . ILE A 1 188 ? -17.016 5.305 11.461 1 79.94 188 ILE A C 1
ATOM 1497 O O . ILE A 1 188 ? -16.281 5.812 10.609 1 79.94 188 ILE A O 1
ATOM 1501 N N . ARG A 1 189 ? -18.297 5.5 11.578 1 83.62 189 ARG A N 1
ATOM 1502 C CA . ARG A 1 189 ? -19.062 6.039 10.453 1 83.62 189 ARG A CA 1
ATOM 1503 C C . ARG A 1 189 ? -18.594 7.449 10.102 1 83.62 189 ARG A C 1
ATOM 1505 O O . ARG A 1 189 ? -18.406 7.773 8.93 1 83.62 189 ARG A O 1
ATOM 1512 N N . PRO A 1 190 ? -18.453 8.289 11.102 1 86.81 190 PRO A N 1
ATOM 1513 C CA . PRO A 1 190 ? -17.984 9.625 10.727 1 86.81 190 PRO A CA 1
ATOM 1514 C C . PRO A 1 190 ? -16.625 9.609 10.023 1 86.81 190 PRO A C 1
ATOM 1516 O O . PRO A 1 190 ? -16.406 10.375 9.086 1 86.81 190 PRO A O 1
ATOM 1519 N N . PHE A 1 191 ? -15.797 8.758 10.5 1 89.44 191 PHE A N 1
ATOM 1520 C CA . PHE A 1 191 ? -14.492 8.633 9.859 1 89.44 191 PHE A CA 1
ATOM 1521 C C . PHE A 1 191 ? -14.633 8.141 8.422 1 89.44 191 PHE A C 1
ATOM 1523 O O . PHE A 1 191 ? -13.953 8.625 7.52 1 89.44 191 PHE A O 1
ATOM 1530 N N . TYR A 1 192 ? -15.516 7.215 8.234 1 88.69 192 TYR A N 1
ATOM 1531 C CA . TYR A 1 192 ? -15.812 6.668 6.914 1 88.69 192 TYR A CA 1
ATOM 1532 C C . TYR A 1 192 ? -16.234 7.77 5.945 1 88.69 192 TYR A C 1
ATOM 1534 O O . TYR A 1 192 ? -15.711 7.852 4.828 1 88.69 192 TYR A O 1
ATOM 1542 N N . HIS A 1 193 ? -17.047 8.648 6.324 1 90.19 193 HIS A N 1
ATOM 1543 C CA . HIS A 1 193 ? -17.516 9.727 5.473 1 90.19 193 HIS A CA 1
ATOM 1544 C C . HIS A 1 193 ? -16.406 10.727 5.168 1 90.19 193 HIS A C 1
ATOM 1546 O O . HIS A 1 193 ? -16.312 11.227 4.047 1 90.19 193 HIS A O 1
ATOM 1552 N N . SER A 1 194 ? -15.672 11.016 6.152 1 92.75 194 SER A N 1
ATOM 1553 C CA . SER A 1 194 ? -14.57 11.938 5.93 1 92.75 194 SER A CA 1
ATOM 1554 C C . SER A 1 194 ? -13.578 11.383 4.906 1 92.75 194 SER A C 1
ATOM 1556 O O . SER A 1 194 ? -13.047 12.133 4.082 1 92.75 194 SER A O 1
ATOM 1558 N N . VAL A 1 195 ? -13.344 10.117 5.008 1 92.75 195 VAL A N 1
ATOM 1559 C CA . VAL A 1 195 ? -12.438 9.445 4.082 1 92.75 195 VAL A CA 1
ATOM 1560 C C . VAL A 1 195 ? -12.984 9.539 2.662 1 92.75 195 VAL A C 1
ATOM 1562 O O . VAL A 1 195 ? -12.258 9.859 1.725 1 92.75 195 VAL A O 1
ATOM 1565 N N . LEU A 1 196 ? -14.258 9.289 2.48 1 92.44 196 LEU A N 1
ATOM 1566 C CA . LEU A 1 196 ? -14.859 9.328 1.152 1 92.44 196 LEU A CA 1
ATOM 1567 C C . LEU A 1 196 ? -14.812 10.734 0.572 1 92.44 196 LEU A C 1
ATOM 1569 O O . LEU A 1 196 ? -14.477 10.922 -0.6 1 92.44 196 LEU A O 1
ATOM 1573 N N . GLY A 1 197 ? -15.117 11.68 1.397 1 92.5 197 GLY A N 1
ATOM 1574 C CA . GLY A 1 197 ? -15.062 13.055 0.937 1 92.5 197 GLY A CA 1
ATOM 1575 C C . GLY A 1 197 ? -13.672 13.492 0.514 1 92.5 197 GLY A C 1
ATOM 1576 O O . GLY A 1 197 ? -13.492 14.055 -0.57 1 92.5 197 GLY A O 1
ATOM 1577 N N . LEU A 1 198 ? -12.727 13.188 1.327 1 91.25 198 LEU A N 1
ATOM 1578 C CA . LEU A 1 198 ? -11.344 13.578 1.062 1 91.25 198 LEU A CA 1
ATOM 1579 C C . LEU A 1 198 ? -10.805 12.875 -0.178 1 91.25 198 LEU A C 1
ATOM 1581 O O . LEU A 1 198 ? -10.109 13.484 -0.99 1 91.25 198 LEU A O 1
ATOM 1585 N N . THR A 1 199 ? -11.125 11.625 -0.303 1 90.44 199 THR A N 1
ATOM 1586 C CA . THR A 1 199 ? -10.641 10.836 -1.427 1 90.44 199 THR A CA 1
ATOM 1587 C C . THR A 1 199 ? -11.25 11.32 -2.738 1 90.44 199 THR A C 1
ATOM 1589 O O . THR A 1 199 ? -10.578 11.352 -3.771 1 90.44 199 THR A O 1
ATOM 1592 N N . ALA A 1 200 ? -12.508 11.664 -2.688 1 89.31 200 ALA A N 1
ATOM 1593 C CA . ALA A 1 200 ? -13.156 12.195 -3.887 1 89.31 200 ALA A CA 1
ATOM 1594 C C . ALA A 1 200 ? -12.461 13.469 -4.355 1 89.31 200 ALA A C 1
ATOM 1596 O O . ALA A 1 200 ? -12.258 13.672 -5.555 1 89.31 200 ALA A O 1
ATOM 1597 N N . LEU A 1 201 ? -12.078 14.305 -3.453 1 86.94 201 LEU A N 1
ATOM 1598 C CA . LEU A 1 201 ? -11.391 15.539 -3.787 1 86.94 201 LEU A CA 1
ATOM 1599 C C . LEU A 1 201 ? -10.023 15.258 -4.391 1 86.94 201 LEU A C 1
ATOM 1601 O O . LEU A 1 201 ? -9.641 15.867 -5.391 1 86.94 201 LEU A O 1
ATOM 1605 N N . HIS A 1 202 ? -9.32 14.344 -3.84 1 84.75 202 HIS A N 1
ATOM 1606 C CA . HIS A 1 202 ? -7.988 14 -4.332 1 84.75 202 HIS A CA 1
ATOM 1607 C C . HIS A 1 202 ? -8.055 13.406 -5.734 1 84.75 202 HIS A C 1
ATOM 1609 O O . HIS A 1 202 ? -7.25 13.758 -6.602 1 84.75 202 HIS A O 1
ATOM 1615 N N . GLN A 1 203 ? -8.969 12.477 -5.906 1 80.62 203 GLN A N 1
ATOM 1616 C CA . GLN A 1 203 ? -9.133 11.891 -7.23 1 80.62 203 GLN A CA 1
ATOM 1617 C C . GLN A 1 203 ? -9.508 12.953 -8.266 1 80.62 203 GLN A C 1
ATOM 1619 O O . GLN A 1 203 ? -9.07 12.891 -9.414 1 80.62 203 GLN A O 1
ATOM 1624 N N . GLY A 1 204 ? -10.352 13.867 -7.82 1 78.56 204 GLY A N 1
ATOM 1625 C CA . GLY A 1 204 ? -10.711 14.969 -8.695 1 78.56 204 GLY A CA 1
ATOM 1626 C C . GLY A 1 204 ? -9.531 15.836 -9.086 1 78.56 204 GLY A C 1
ATOM 1627 O O . GLY A 1 204 ? -9.43 16.281 -10.234 1 78.56 204 GLY A O 1
ATOM 1628 N N . LEU A 1 205 ? -8.648 16.016 -8.188 1 76.75 205 LEU A N 1
ATOM 1629 C CA . LEU A 1 205 ? -7.461 16.812 -8.445 1 76.75 205 LEU A CA 1
ATOM 1630 C C . LEU A 1 205 ? -6.543 16.125 -9.445 1 76.75 205 LEU A C 1
ATOM 1632 O O . LEU A 1 205 ? -5.914 16.781 -10.281 1 76.75 205 LEU A O 1
ATOM 1636 N N . LEU A 1 206 ? -6.461 14.773 -9.336 1 73.56 206 LEU A N 1
ATOM 1637 C CA . LEU A 1 206 ? -5.586 14.016 -10.219 1 73.56 206 LEU A CA 1
ATOM 1638 C C . LEU A 1 206 ? -6.141 13.977 -11.641 1 73.56 206 LEU A C 1
ATOM 1640 O O . LEU A 1 206 ? -5.375 13.93 -12.609 1 73.56 206 LEU A O 1
ATOM 1644 N N . THR A 1 207 ? -7.418 13.758 -11.719 1 66.25 207 THR A N 1
ATOM 1645 C CA . THR A 1 207 ? -8.031 13.578 -13.023 1 66.25 207 THR A CA 1
ATOM 1646 C C . THR A 1 207 ? -8.32 14.922 -13.688 1 66.25 207 THR A C 1
ATOM 1648 O O . THR A 1 207 ? -8.531 14.992 -14.898 1 66.25 207 THR A O 1
ATOM 1651 N N . SER A 1 208 ? -8.727 15.891 -12.875 1 58.12 208 SER A N 1
ATOM 1652 C CA . SER A 1 208 ? -9.188 17.172 -13.414 1 58.12 208 SER A CA 1
ATOM 1653 C C . SER A 1 208 ? -8.156 17.781 -14.359 1 58.12 208 SER A C 1
ATOM 1655 O O . SER A 1 208 ? -7.043 18.094 -13.945 1 58.12 208 SER A O 1
ATOM 1657 N N . GLN A 1 209 ? -8.312 17.078 -15.555 1 53.31 209 GLN A N 1
ATOM 1658 C CA . GLN A 1 209 ? -7.844 17.984 -16.594 1 53.31 209 GLN A CA 1
ATOM 1659 C C . GLN A 1 209 ? -8.641 19.297 -16.578 1 53.31 209 GLN A C 1
ATOM 1661 O O . GLN A 1 209 ? -9.812 19.312 -16.188 1 53.31 209 GLN A O 1
ATOM 1666 N N . SER A 1 210 ? -8 20.422 -16.422 1 54.81 210 SER A N 1
ATOM 1667 C CA . SER A 1 210 ? -8.391 21.828 -16.281 1 54.81 210 SER A CA 1
ATOM 1668 C C . SER A 1 210 ? -9.773 22.078 -16.875 1 54.81 210 SER A C 1
ATOM 1670 O O . SER A 1 210 ? -10.531 22.891 -16.359 1 54.81 210 SER A O 1
ATOM 1672 N N . THR A 1 211 ? -10.336 21.062 -17.688 1 61.25 211 THR A N 1
ATOM 1673 C CA . THR A 1 211 ? -11.367 21.672 -18.531 1 61.25 211 THR A CA 1
ATOM 1674 C C . THR A 1 211 ? -12.742 21.109 -18.172 1 61.25 211 THR A C 1
ATOM 1676 O O . THR A 1 211 ? -13.766 21.625 -18.641 1 61.25 211 THR A O 1
ATOM 1679 N N . ASP A 1 212 ? -12.82 20.234 -17.266 1 70.56 212 ASP A N 1
ATOM 1680 C CA . ASP A 1 212 ? -14.156 19.688 -17.031 1 70.56 212 ASP A CA 1
ATOM 1681 C C . ASP A 1 212 ? -14.773 20.266 -15.758 1 70.56 212 ASP A C 1
ATOM 1683 O O . ASP A 1 212 ? -14.688 19.641 -14.695 1 70.56 212 ASP A O 1
ATOM 1687 N N . GLU A 1 213 ? -15.453 21.422 -15.789 1 78 213 GLU A N 1
ATOM 1688 C CA . GLU A 1 213 ? -16.031 22.141 -14.664 1 78 213 GLU A CA 1
ATOM 1689 C C . GLU A 1 213 ? -17.188 21.359 -14.039 1 78 213 GLU A C 1
ATOM 1691 O O . GLU A 1 213 ? -17.375 21.406 -12.82 1 78 213 GLU A O 1
ATOM 1696 N N . GLU A 1 214 ? -17.844 20.672 -14.859 1 78.88 214 GLU A N 1
ATOM 1697 C CA . GLU A 1 214 ? -18.953 19.891 -14.328 1 78.88 214 GLU A CA 1
ATOM 1698 C C . GLU A 1 214 ? -18.453 18.781 -13.391 1 78.88 214 GLU A C 1
ATOM 1700 O O . GLU A 1 214 ? -19.078 18.516 -12.359 1 78.88 214 GLU A O 1
ATOM 1705 N N . ARG A 1 215 ? -17.469 18.25 -13.789 1 79.56 215 ARG A N 1
ATOM 1706 C CA . ARG A 1 215 ? -16.906 17.203 -12.953 1 79.56 215 ARG A CA 1
ATOM 1707 C C . ARG A 1 215 ? -16.375 17.766 -11.641 1 79.56 215 ARG A C 1
ATOM 1709 O O . ARG A 1 215 ? -16.531 17.156 -10.586 1 79.56 215 ARG A O 1
ATOM 1716 N N . LYS A 1 216 ? -15.812 18.891 -11.734 1 81.06 216 LYS A N 1
ATOM 1717 C CA . LYS A 1 216 ? -15.305 19.547 -10.531 1 81.06 216 LYS A CA 1
ATOM 1718 C C . LYS A 1 216 ? -16.438 19.844 -9.555 1 81.06 216 LYS A C 1
ATOM 1720 O O . LYS A 1 216 ? -16.297 19.625 -8.344 1 81.06 216 LYS A O 1
ATOM 1725 N N . HIS A 1 217 ? -17.516 20.219 -10.094 1 84.75 217 HIS A N 1
ATOM 1726 C CA . HIS A 1 217 ? -18.656 20.531 -9.258 1 84.75 217 HIS A CA 1
ATOM 1727 C C . HIS A 1 217 ? -19.266 19.266 -8.641 1 84.75 217 HIS A C 1
ATOM 1729 O O . HIS A 1 217 ? -19.703 19.281 -7.488 1 84.75 217 HIS A O 1
ATOM 1735 N N . ARG A 1 218 ? -19.25 18.281 -9.398 1 85.56 218 ARG A N 1
ATOM 1736 C CA . ARG A 1 218 ? -19.781 17.016 -8.891 1 85.56 218 ARG A CA 1
ATOM 1737 C C . ARG A 1 218 ? -18.938 16.484 -7.75 1 85.56 218 ARG A C 1
ATOM 1739 O O . ARG A 1 218 ? -19.469 16 -6.742 1 85.56 218 ARG A O 1
ATOM 1746 N N . VAL A 1 219 ? -17.719 16.578 -7.922 1 86.38 219 VAL A N 1
ATOM 1747 C CA . VAL A 1 219 ? -16.781 16.094 -6.906 1 86.38 219 VAL A CA 1
ATOM 1748 C C . VAL A 1 219 ? -16.922 16.922 -5.633 1 86.38 219 VAL A C 1
ATOM 1750 O O . VAL A 1 219 ? -16.953 16.375 -4.531 1 86.38 219 VAL A O 1
ATOM 1753 N N . LEU A 1 220 ? -17.047 18.234 -5.836 1 86.5 220 LEU A N 1
ATOM 1754 C CA . LEU A 1 220 ? -17.203 19.109 -4.684 1 86.5 220 LEU A CA 1
ATOM 1755 C C . LEU A 1 220 ? -18.516 18.844 -3.955 1 86.5 220 LEU A C 1
ATOM 1757 O O . LEU A 1 220 ? -18.547 18.797 -2.723 1 86.5 220 LEU A O 1
ATOM 1761 N N . ARG A 1 221 ? -19.531 18.578 -4.688 1 88.25 221 ARG A N 1
ATOM 1762 C CA . ARG A 1 221 ? -20.812 18.266 -4.086 1 88.25 221 ARG A CA 1
ATOM 1763 C C . ARG A 1 221 ? -20.766 16.953 -3.322 1 88.25 221 ARG A C 1
ATOM 1765 O O . ARG A 1 221 ? -21.344 16.828 -2.24 1 88.25 221 ARG A O 1
ATOM 1772 N N . TYR A 1 222 ? -20.125 16.078 -3.902 1 89.38 222 TYR A N 1
ATOM 1773 C CA . TYR A 1 222 ? -19.953 14.773 -3.252 1 89.38 222 TYR A CA 1
ATOM 1774 C C . TYR A 1 222 ? -19.172 14.922 -1.947 1 89.38 222 TYR A C 1
ATOM 1776 O O . TYR A 1 222 ? -19.547 14.344 -0.927 1 89.38 222 TYR A O 1
ATOM 1784 N N . ALA A 1 223 ? -18.125 15.664 -1.968 1 90.56 223 ALA A N 1
ATOM 1785 C CA . ALA A 1 223 ? -17.297 15.875 -0.784 1 90.56 223 ALA A CA 1
ATOM 1786 C C . ALA A 1 223 ? -18.078 16.625 0.3 1 90.56 223 ALA A C 1
ATOM 1788 O O . ALA A 1 223 ? -17.969 16.297 1.484 1 90.56 223 ALA A O 1
ATOM 1789 N N . GLN A 1 224 ? -18.875 17.531 -0.126 1 90.19 224 GLN A N 1
ATOM 1790 C CA . GLN A 1 224 ? -19.672 18.312 0.819 1 90.19 224 GLN A CA 1
ATOM 1791 C C . GLN A 1 224 ? -20.766 17.453 1.459 1 90.19 224 GLN A C 1
ATOM 1793 O O . GLN A 1 224 ? -21.047 17.594 2.648 1 90.19 224 GLN A O 1
ATOM 1798 N N . LYS A 1 225 ? -21.297 16.625 0.63 1 90.81 225 LYS A N 1
ATOM 1799 C CA . LYS A 1 225 ? -22.297 15.695 1.154 1 90.81 225 LYS A CA 1
ATOM 1800 C C . LYS A 1 225 ? -21.688 14.812 2.248 1 90.81 225 LYS A C 1
ATOM 1802 O O . LYS A 1 225 ? -22.281 14.68 3.328 1 90.81 225 LYS A O 1
ATOM 1807 N N . HIS A 1 226 ? -20.625 14.289 2.045 1 92.25 226 HIS A N 1
ATOM 1808 C CA . HIS A 1 226 ? -19.984 13.398 3.008 1 92.25 226 HIS A CA 1
ATOM 1809 C C . HIS A 1 226 ? -19.438 14.172 4.199 1 92.25 226 HIS A C 1
ATOM 1811 O O . HIS A 1 226 ? -19.391 13.656 5.316 1 92.25 226 HIS A O 1
ATOM 1817 N N . HIS A 1 227 ? -18.984 15.375 3.945 1 92 227 HIS A N 1
ATOM 1818 C CA . HIS A 1 227 ? -18.609 16.234 5.051 1 92 227 HIS A CA 1
ATOM 1819 C C . HIS A 1 227 ? -19.766 16.469 6.008 1 92 227 HIS A C 1
ATOM 1821 O O . HIS A 1 227 ? -19.609 16.359 7.227 1 92 227 HIS A O 1
ATOM 1827 N N . SER A 1 228 ? -20.938 16.672 5.465 1 91.44 228 SER A N 1
ATOM 1828 C CA . SER A 1 228 ? -22.125 16.891 6.273 1 91.44 228 SER A CA 1
ATOM 1829 C C . SER A 1 228 ? -22.516 15.641 7.051 1 91.44 228 SER A C 1
ATOM 1831 O O . SER A 1 228 ? -22.891 15.727 8.227 1 91.44 228 SER A O 1
ATOM 1833 N N . LEU A 1 229 ? -22.391 14.57 6.387 1 90.38 229 LEU A N 1
ATOM 1834 C CA . LEU A 1 229 ? -22.703 13.305 7.047 1 90.38 229 LEU A CA 1
ATOM 1835 C C . LEU A 1 229 ? -21.703 13.023 8.164 1 90.38 229 LEU A C 1
ATOM 1837 O O . LEU A 1 229 ? -22.078 12.523 9.227 1 90.38 229 LEU A O 1
ATOM 1841 N N . CYS A 1 230 ? -20.5 13.328 7.926 1 91.38 230 CYS A N 1
ATOM 1842 C CA . CYS A 1 230 ? -19.453 13.148 8.93 1 91.38 230 CYS A CA 1
ATOM 1843 C C . CYS A 1 230 ? -19.734 13.969 10.18 1 91.38 230 CYS A C 1
ATOM 1845 O O . CYS A 1 230 ? -19.688 13.453 11.289 1 91.38 230 CYS A O 1
ATOM 1847 N N . LEU A 1 231 ? -20.078 15.195 9.969 1 89.56 231 LEU A N 1
ATOM 1848 C CA . LEU A 1 231 ? -20.344 16.094 11.086 1 89.56 231 LEU A CA 1
ATOM 1849 C C . LEU A 1 231 ? -21.562 15.625 11.875 1 89.56 231 LEU A C 1
ATOM 1851 O O . LEU A 1 231 ? -21.547 15.617 13.109 1 89.56 231 LEU A O 1
ATOM 1855 N N . ARG A 1 232 ? -22.516 15.203 11.148 1 86.19 232 ARG A N 1
ATOM 1856 C CA . ARG A 1 232 ? -23.75 14.727 11.789 1 86.19 232 ARG A CA 1
ATOM 1857 C C . ARG A 1 232 ? -23.469 13.5 12.648 1 86.19 232 ARG A C 1
ATOM 1859 O O . ARG A 1 232 ? -23.859 13.445 13.812 1 86.19 232 ARG A O 1
ATOM 1866 N N . ASP A 1 233 ? -22.781 12.57 12.086 1 83.94 233 ASP A N 1
ATOM 1867 C CA . ASP A 1 233 ? -22.516 11.32 12.789 1 83.94 233 ASP A CA 1
ATOM 1868 C C . ASP A 1 233 ? -21.547 11.539 13.953 1 83.94 233 ASP A C 1
ATOM 1870 O O . ASP A 1 233 ? -21.641 10.867 14.984 1 83.94 233 ASP A O 1
ATOM 1874 N N . LEU A 1 234 ? -20.625 12.406 13.773 1 84.44 234 LEU A N 1
ATOM 1875 C CA . LEU A 1 234 ? -19.703 12.719 14.852 1 84.44 234 LEU A CA 1
ATOM 1876 C C . LEU A 1 234 ? -20.422 13.344 16.031 1 84.44 234 LEU A C 1
ATOM 1878 O O . LEU A 1 234 ? -20.125 13.023 17.188 1 84.44 234 LEU A O 1
ATOM 1882 N N . GLN A 1 235 ? -21.344 14.133 15.773 1 80.44 235 GLN A N 1
ATOM 1883 C CA . GLN A 1 235 ? -22.125 14.758 16.828 1 80.44 235 GLN A CA 1
ATOM 1884 C C . GLN A 1 235 ? -22.922 13.719 17.625 1 80.44 235 GLN A C 1
ATOM 1886 O O . GLN A 1 235 ? -22.984 13.781 18.844 1 80.44 235 GLN A O 1
ATOM 1891 N N . VAL A 1 236 ? -23.406 12.812 16.859 1 74.19 236 VAL A N 1
ATOM 1892 C CA . VAL A 1 236 ? -24.141 11.727 17.5 1 74.19 236 VAL A CA 1
ATOM 1893 C C . VAL A 1 236 ? -23.203 10.898 18.375 1 74.19 236 VAL A C 1
ATOM 1895 O O . VAL A 1 236 ? -23.562 10.523 19.5 1 74.19 236 VAL A O 1
ATOM 1898 N N . ALA A 1 237 ? -22.078 10.625 17.922 1 70.94 237 ALA A N 1
ATOM 1899 C CA . ALA A 1 237 ? -21.094 9.836 18.656 1 70.94 237 ALA A CA 1
ATOM 1900 C C . ALA A 1 237 ? -20.656 10.555 19.938 1 70.94 237 ALA A C 1
ATOM 1902 O O . ALA A 1 237 ? -20.547 9.945 21 1 70.94 237 ALA A O 1
ATOM 1903 N N . ILE A 1 238 ? -20.391 11.797 19.828 1 70.81 238 ILE A N 1
ATOM 1904 C CA . ILE A 1 238 ? -19.938 12.594 20.969 1 70.81 238 ILE A CA 1
ATOM 1905 C C . ILE A 1 238 ? -21.031 12.625 22.031 1 70.81 238 ILE A C 1
ATOM 1907 O O . ILE A 1 238 ? -20.734 12.547 23.234 1 70.81 238 ILE A O 1
ATOM 1911 N N . GLN A 1 239 ? -22.219 12.641 21.578 1 63.47 239 GLN A N 1
ATOM 1912 C CA . GLN A 1 239 ? -23.344 12.672 22.5 1 63.47 239 GLN A CA 1
ATOM 1913 C C . GLN A 1 239 ? -23.5 11.344 23.234 1 63.47 239 GLN A C 1
ATOM 1915 O O . GLN A 1 239 ? -23.844 11.312 24.406 1 63.47 239 GLN A O 1
ATOM 1920 N N . LEU A 1 240 ? -23.266 10.367 22.516 1 59.66 240 LEU A N 1
ATOM 1921 C CA . LEU A 1 240 ? -23.375 9.031 23.094 1 59.66 240 LEU A CA 1
ATOM 1922 C C . LEU A 1 240 ? -22.281 8.773 24.109 1 59.66 240 LEU A C 1
ATOM 1924 O O . LEU A 1 240 ? -22.5 8.094 25.109 1 59.66 240 LEU A O 1
ATOM 1928 N N . PHE A 1 241 ? -21.125 9.125 23.766 1 58.09 241 PHE A N 1
ATOM 1929 C CA . PHE A 1 241 ? -20 8.859 24.625 1 58.09 241 PHE A CA 1
ATOM 1930 C C . PHE A 1 241 ? -20.047 9.734 25.875 1 58.09 241 PHE A C 1
ATOM 1932 O O . PHE A 1 241 ? -19.531 9.359 26.922 1 58.09 241 PHE A O 1
ATOM 1939 N N . GLY A 1 242 ? -21.016 10.555 26.031 1 51.38 242 GLY A N 1
ATOM 1940 C CA . GLY A 1 242 ? -21.172 11.438 27.188 1 51.38 242 GLY A CA 1
ATOM 1941 C C . GLY A 1 242 ? -19.984 12.359 27.406 1 51.38 242 GLY A C 1
ATOM 1942 O O . GLY A 1 242 ? -18.953 12.211 26.75 1 51.38 242 GLY A O 1
ATOM 1943 N N . PRO A 1 243 ? -20.188 13.469 28.234 1 43.06 243 PRO A N 1
ATOM 1944 C CA . PRO A 1 243 ? -19.125 14.43 28.531 1 43.06 243 PRO A CA 1
ATOM 1945 C C . PRO A 1 243 ? -17.859 13.773 29.078 1 43.06 243 PRO A C 1
ATOM 1947 O O . PRO A 1 243 ? -17.938 12.758 29.781 1 43.06 243 PRO A O 1
ATOM 1950 N N . TYR A 1 244 ? -16.781 14.078 28.328 1 40 244 TYR A N 1
ATOM 1951 C CA . TYR A 1 244 ? -15.508 13.688 28.906 1 40 244 TYR A CA 1
ATOM 1952 C C . TYR A 1 244 ? -15.484 13.961 30.406 1 40 244 TYR A C 1
ATOM 1954 O O . TYR A 1 244 ? -15.453 15.117 30.828 1 40 244 TYR A O 1
ATOM 1962 N N . ARG A 1 245 ? -16.25 13.367 31.188 1 40.75 245 ARG A N 1
ATOM 1963 C CA . ARG A 1 245 ? -16.062 13.547 32.625 1 40.75 245 ARG A CA 1
ATOM 1964 C C . ARG A 1 245 ? -14.617 13.297 33.031 1 40.75 245 ARG A C 1
ATOM 1966 O O . ARG A 1 245 ? -14.102 12.195 32.844 1 40.75 245 ARG A O 1
ATOM 1973 N N . THR A 1 246 ? -13.938 14.344 33 1 37.22 246 THR A N 1
ATOM 1974 C CA . THR A 1 246 ? -12.578 14.359 33.531 1 37.22 246 THR A CA 1
ATOM 1975 C C . THR A 1 246 ? -12.508 13.617 34.875 1 37.22 246 THR A C 1
ATOM 1977 O O . THR A 1 246 ? -11.43 13.461 35.438 1 37.22 246 THR A O 1
ATOM 1980 N N . LYS A 1 247 ? -13.609 13.75 35.656 1 36.12 247 LYS A N 1
ATOM 1981 C CA . LYS A 1 247 ? -13.289 13.297 37 1 36.12 247 LYS A CA 1
ATOM 1982 C C . LYS A 1 247 ? -12.695 11.891 36.969 1 36.12 247 LYS A C 1
ATOM 1984 O O . LYS A 1 247 ? -11.984 11.492 37.906 1 36.12 247 LYS A O 1
ATOM 1989 N N . GLY A 1 248 ? -13.523 10.906 36.469 1 33.5 248 GLY A N 1
ATOM 1990 C CA . GLY A 1 248 ? -13.062 9.531 36.594 1 33.5 248 GLY A CA 1
ATOM 1991 C C . GLY A 1 248 ? -12.188 9.086 35.438 1 33.5 248 GLY A C 1
ATOM 1992 O O . GLY A 1 248 ? -12.148 9.742 34.406 1 33.5 248 GLY A O 1
ATOM 1993 N N . SER A 1 249 ? -11.156 8.148 35.656 1 34.81 249 SER A N 1
ATOM 1994 C CA . SER A 1 249 ? -10.047 7.504 34.969 1 34.81 249 SER A CA 1
ATOM 1995 C C . SER A 1 249 ? -10.461 7.012 33.594 1 34.81 249 SER A C 1
ATOM 1997 O O . SER A 1 249 ? -9.695 6.328 32.938 1 34.81 249 SER A O 1
ATOM 1999 N N . GLU A 1 250 ? -11.836 7.035 33.312 1 39.62 250 GLU A N 1
ATOM 2000 C CA . GLU A 1 250 ? -12.141 6.16 32.188 1 39.62 250 GLU A CA 1
ATOM 2001 C C . GLU A 1 250 ? -12.164 6.938 30.875 1 39.62 250 GLU A C 1
ATOM 2003 O O . GLU A 1 250 ? -12.742 8.023 30.812 1 39.62 250 GLU A O 1
ATOM 2008 N N . CYS A 1 251 ? -11.117 7 30.156 1 42.06 251 CYS A N 1
ATOM 2009 C CA . CYS A 1 251 ? -11.203 7.473 28.781 1 42.06 251 CYS A CA 1
ATOM 2010 C C . CYS A 1 251 ? -12.555 7.145 28.172 1 42.06 251 CYS A C 1
ATOM 2012 O O . CYS A 1 251 ? -13.086 6.051 28.359 1 42.06 251 CYS A O 1
ATOM 2014 N N . PRO A 1 252 ? -13.344 8.094 27.844 1 45.12 252 PRO A N 1
ATOM 2015 C CA . PRO A 1 252 ? -14.641 7.746 27.25 1 45.12 252 PRO A CA 1
ATOM 2016 C C . PRO A 1 252 ? -14.539 6.598 26.25 1 45.12 252 PRO A C 1
ATOM 2018 O O . PRO A 1 252 ? -13.539 6.484 25.531 1 45.12 252 PRO A O 1
ATOM 2021 N N . LYS A 1 253 ? -15.297 5.645 26.328 1 49.72 253 LYS A N 1
ATOM 2022 C CA . LYS A 1 253 ? -15.594 4.594 25.359 1 49.72 253 LYS A CA 1
ATOM 2023 C C . LYS A 1 253 ? -15.75 5.172 23.953 1 49.72 253 LYS A C 1
ATOM 2025 O O . LYS A 1 253 ? -16.531 6.105 23.75 1 49.72 253 LYS A O 1
ATOM 2030 N N . GLY A 1 254 ? -14.734 5.035 23.031 1 58.75 254 GLY A N 1
ATOM 2031 C CA . GLY A 1 254 ? -14.805 5.469 21.641 1 58.75 254 GLY A CA 1
ATOM 2032 C C . GLY A 1 254 ? -13.891 6.633 21.328 1 58.75 254 GLY A C 1
ATOM 2033 O O . GLY A 1 254 ? -13.961 7.219 20.25 1 58.75 254 GLY A O 1
ATOM 2034 N N . GLY A 1 255 ? -13.125 6.891 22.312 1 68.56 255 GLY A N 1
ATOM 2035 C CA . GLY A 1 255 ? -12.266 8.055 22.188 1 68.56 255 GLY A CA 1
ATOM 2036 C C . GLY A 1 255 ? -11.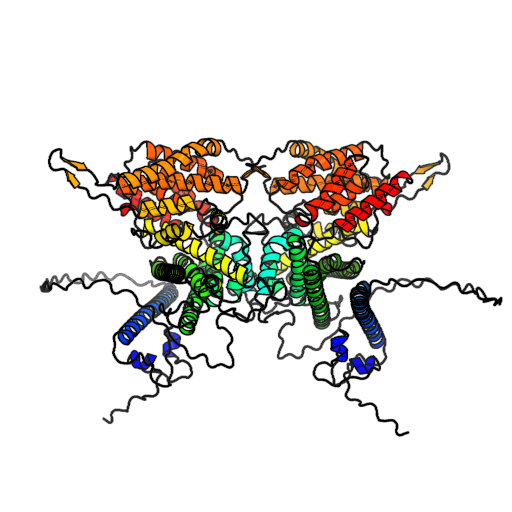344 7.996 20.984 1 68.56 255 GLY A C 1
ATOM 2037 O O . GLY A 1 255 ? -11.141 9 20.312 1 68.56 255 GLY A O 1
ATOM 2038 N N . VAL A 1 256 ? -11.008 6.789 20.609 1 74.44 256 VAL A N 1
ATOM 2039 C CA . VAL A 1 256 ? -10.086 6.641 19.484 1 74.44 256 VAL A CA 1
ATOM 2040 C C . VAL A 1 256 ? -10.805 6.98 18.188 1 74.44 256 VAL A C 1
ATOM 2042 O O . VAL A 1 256 ? -10.258 7.68 17.328 1 74.44 256 VAL A O 1
ATOM 2045 N N . GLY A 1 257 ? -12.039 6.531 18.141 1 77.19 257 GLY A N 1
ATOM 2046 C CA . GLY A 1 257 ? -12.812 6.789 16.938 1 77.19 257 GLY A CA 1
ATOM 2047 C C . GLY A 1 257 ? -13.141 8.258 16.734 1 77.19 257 GLY A C 1
ATOM 2048 O O . GLY A 1 257 ? -13.07 8.773 15.617 1 77.19 257 GLY A O 1
ATOM 2049 N N . VAL A 1 258 ? -13.375 8.883 17.797 1 80.75 258 VAL A N 1
ATOM 2050 C CA . VAL A 1 258 ? -13.719 10.297 17.734 1 80.75 258 VAL A CA 1
ATOM 2051 C C . VAL A 1 258 ? -12.477 11.117 17.375 1 80.75 258 VAL A C 1
ATOM 2053 O O . VAL A 1 258 ? -12.531 12 16.531 1 80.75 258 VAL A O 1
ATOM 2056 N N . LEU A 1 259 ? -11.406 10.805 18.062 1 84.88 259 LEU A N 1
ATOM 2057 C CA . LEU A 1 259 ? -10.172 11.523 17.781 1 84.88 259 LEU A CA 1
ATOM 2058 C C . LEU A 1 259 ? -9.766 11.344 16.312 1 84.88 259 LEU A C 1
ATOM 2060 O O . LEU A 1 259 ? -9.383 12.312 15.656 1 84.88 259 LEU A O 1
ATOM 2064 N N . ALA A 1 260 ? -9.867 10.141 15.867 1 86.19 260 ALA A N 1
ATOM 2065 C CA . ALA A 1 260 ? -9.547 9.875 14.469 1 86.19 260 ALA A CA 1
ATOM 2066 C C . ALA A 1 260 ? -10.414 10.703 13.531 1 86.19 260 ALA A C 1
ATOM 2068 O O . ALA A 1 260 ? -9.922 11.25 12.547 1 86.19 260 ALA A O 1
ATOM 2069 N N . CYS A 1 261 ? -11.609 10.836 13.852 1 87.62 261 CYS A N 1
ATOM 2070 C CA . CYS A 1 261 ? -12.555 11.578 13.016 1 87.62 261 CYS A CA 1
ATOM 2071 C C . CYS A 1 261 ? -12.234 13.07 13.031 1 87.62 261 CYS A C 1
ATOM 2073 O O . CYS A 1 261 ? -12.258 13.727 11.984 1 87.62 261 CYS A O 1
ATOM 2075 N N . VAL A 1 262 ? -12.008 13.523 14.164 1 90.88 262 VAL A N 1
ATOM 2076 C CA . VAL A 1 262 ? -11.719 14.945 14.305 1 90.88 262 VAL A CA 1
ATOM 2077 C C . VAL A 1 262 ? -10.453 15.305 13.523 1 90.88 262 VAL A C 1
ATOM 2079 O O . VAL A 1 262 ? -10.406 16.328 12.844 1 90.88 262 VAL A O 1
ATOM 2082 N N . ILE A 1 263 ? -9.508 14.484 13.578 1 90.69 263 ILE A N 1
ATOM 2083 C CA . ILE A 1 263 ? -8.266 14.703 12.852 1 90.69 263 ILE A CA 1
ATOM 2084 C C . ILE A 1 263 ? -8.539 14.695 11.344 1 90.69 263 ILE A C 1
ATOM 2086 O O . ILE A 1 263 ? -8.047 15.555 10.617 1 90.69 263 ILE A O 1
ATOM 2090 N N . GLN A 1 264 ? -9.289 13.766 10.93 1 90.75 264 GLN A N 1
ATOM 2091 C CA . GLN A 1 264 ? -9.625 13.68 9.508 1 90.75 264 GLN A CA 1
ATOM 2092 C C . GLN A 1 264 ? -10.422 14.898 9.055 1 90.75 264 GLN A C 1
ATOM 2094 O O . GLN A 1 264 ? -10.289 15.336 7.914 1 90.75 264 GLN A O 1
ATOM 2099 N N . LEU A 1 265 ? -11.195 15.398 9.906 1 92 265 LEU A N 1
ATOM 2100 C CA . LEU A 1 265 ? -12 16.562 9.586 1 92 265 LEU A CA 1
ATOM 2101 C C . LEU A 1 265 ? -11.125 17.812 9.43 1 92 265 LEU A C 1
ATOM 2103 O O . LEU A 1 265 ? -11.445 18.688 8.633 1 92 265 LEU A O 1
ATOM 2107 N N . VAL A 1 266 ? -10.07 17.859 10.172 1 92.38 266 VAL A N 1
ATOM 2108 C CA . VAL A 1 266 ? -9.133 18.969 10.008 1 92.38 266 VAL A CA 1
ATOM 2109 C C . VAL A 1 266 ? -8.664 19.031 8.555 1 92.38 266 VAL A C 1
ATOM 2111 O O . VAL A 1 266 ? -8.711 20.094 7.93 1 92.38 266 VAL A O 1
ATOM 2114 N N . ILE A 1 267 ? -8.359 17.938 8.008 1 88.94 267 ILE A N 1
ATOM 2115 C CA . ILE A 1 267 ? -7.793 17.875 6.664 1 88.94 267 ILE A CA 1
ATOM 2116 C C . ILE A 1 267 ? -8.891 18.094 5.629 1 88.94 267 ILE A C 1
ATOM 2118 O O . ILE A 1 267 ? -8.703 18.828 4.66 1 88.94 267 ILE A O 1
ATOM 2122 N N . LEU A 1 268 ? -9.992 17.469 5.867 1 90.31 268 LEU A N 1
ATOM 2123 C CA . LEU A 1 268 ? -11.102 17.594 4.922 1 90.31 268 LEU A CA 1
ATOM 2124 C C . LEU A 1 268 ? -11.586 19.031 4.836 1 90.31 268 LEU A C 1
ATOM 2126 O O . LEU A 1 268 ? -11.82 19.547 3.742 1 90.31 268 LEU A O 1
ATOM 2130 N N . GLU A 1 269 ? -11.688 19.641 5.953 1 89.69 269 GLU A N 1
ATOM 2131 C CA . GLU A 1 269 ? -12.133 21.031 6 1 89.69 269 GLU A CA 1
ATOM 2132 C C . GLU A 1 269 ? -11.156 21.953 5.27 1 89.69 269 GLU A C 1
ATOM 2134 O O . GLU A 1 269 ? -11.57 22.906 4.594 1 89.69 269 GLU A O 1
ATOM 2139 N N . MET A 1 270 ? -10 21.672 5.418 1 87.31 270 MET A N 1
ATOM 2140 C CA . MET A 1 270 ? -8.969 22.469 4.758 1 87.31 270 MET A CA 1
ATOM 2141 C C . MET A 1 270 ? -9.078 22.344 3.242 1 87.31 270 MET A C 1
ATOM 2143 O O . MET A 1 270 ? -8.828 23.312 2.521 1 87.31 270 MET A O 1
ATOM 2147 N N . CYS A 1 271 ? -9.5 21.203 2.734 1 85.12 271 CYS A N 1
ATOM 2148 C CA . CYS A 1 271 ? -9.562 20.953 1.298 1 85.12 271 CYS A CA 1
ATOM 2149 C C . CYS A 1 271 ? -10.852 21.516 0.706 1 85.12 271 CYS A C 1
ATOM 2151 O O . CYS A 1 271 ? -10.891 21.875 -0.47 1 85.12 271 CYS A O 1
ATOM 2153 N N . ILE A 1 272 ? -11.898 21.562 1.442 1 82.38 272 ILE A N 1
ATOM 2154 C CA . ILE A 1 272 ? -13.211 21.938 0.916 1 82.38 272 ILE A CA 1
ATOM 2155 C C . ILE A 1 272 ? -13.375 23.453 0.959 1 82.38 272 ILE A C 1
ATOM 2157 O O . ILE A 1 272 ? -14 24.047 0.072 1 82.38 272 ILE A O 1
ATOM 2161 N N . ASP A 1 273 ? -12.938 23.969 2.092 1 76.5 273 ASP A N 1
ATOM 2162 C CA . ASP A 1 273 ? -13.219 25.375 2.324 1 76.5 273 ASP A CA 1
ATOM 2163 C C . ASP A 1 273 ? -11.93 26.188 2.436 1 76.5 273 ASP A C 1
ATOM 2165 O O . ASP A 1 273 ? -10.875 25.641 2.76 1 76.5 273 ASP A O 1
ATOM 2169 N N . GLU A 1 274 ? -12.078 27.422 2.025 1 77.62 274 GLU A N 1
ATOM 2170 C CA . GLU A 1 274 ? -10.938 28.328 2.141 1 77.62 274 GLU A CA 1
ATOM 2171 C C . GLU A 1 274 ? -11.008 29.125 3.438 1 77.62 274 GLU A C 1
ATOM 2173 O O . GLU A 1 274 ? -10.336 30.156 3.57 1 77.62 274 GLU A O 1
ATOM 2178 N N . THR A 1 275 ? -11.656 28.547 4.371 1 81.81 275 THR A N 1
ATOM 2179 C CA . THR A 1 275 ? -11.82 29.266 5.633 1 81.81 275 THR A CA 1
ATOM 2180 C C . THR A 1 275 ? -10.93 28.656 6.715 1 81.81 275 THR A C 1
ATOM 2182 O O . THR A 1 275 ? -10.102 27.797 6.434 1 81.81 275 THR A O 1
ATOM 2185 N N . ASP A 1 276 ? -11.094 29.297 7.895 1 86.06 276 ASP A N 1
ATOM 2186 C CA . ASP A 1 276 ? -10.312 28.812 9.023 1 86.06 276 ASP A CA 1
ATOM 2187 C C . ASP A 1 276 ? -11.094 27.781 9.844 1 86.06 276 ASP A C 1
ATOM 2189 O O . ASP A 1 276 ? -10.75 27.516 10.992 1 86.06 276 ASP A O 1
ATOM 2193 N N . ASN A 1 277 ? -12.047 27.172 9.219 1 87.31 277 ASN A N 1
ATOM 2194 C CA . ASN A 1 277 ? -12.922 26.234 9.938 1 87.31 277 ASN A CA 1
ATOM 2195 C C . ASN A 1 277 ? -12.164 25 10.406 1 87.31 277 ASN A C 1
ATOM 2197 O O . ASN A 1 277 ? -12.57 24.344 11.359 1 87.31 277 ASN A O 1
ATOM 2201 N N . TRP A 1 278 ? -11.102 24.734 9.758 1 91.44 278 TRP A N 1
ATOM 2202 C CA . TRP A 1 278 ? -10.328 23.562 10.156 1 91.44 278 TRP A CA 1
ATOM 2203 C C . TRP A 1 278 ? -9.773 23.719 11.57 1 91.44 278 TRP A C 1
ATOM 2205 O O . TRP A 1 278 ? -9.508 22.734 12.25 1 91.44 278 TRP A O 1
ATOM 2215 N N . GLN A 1 279 ? -9.664 24.906 12.125 1 93.38 279 GLN A N 1
ATOM 2216 C CA . GLN A 1 279 ? -9.078 25.188 13.43 1 93.38 279 GLN A CA 1
ATOM 2217 C C . GLN A 1 279 ? -9.969 24.688 14.562 1 93.38 279 GLN A C 1
ATOM 2219 O O . GLN A 1 279 ? -9.477 24.297 15.617 1 93.38 279 GLN A O 1
ATOM 2224 N N . VAL A 1 280 ? -11.297 24.734 14.281 1 92.31 280 VAL A N 1
ATOM 2225 C CA . VAL A 1 280 ? -12.227 24.25 15.297 1 92.31 280 VAL A CA 1
ATOM 2226 C C . VAL A 1 280 ? -11.961 22.766 15.57 1 92.31 280 VAL A C 1
ATOM 2228 O O . VAL A 1 280 ? -11.945 22.344 16.719 1 92.31 280 VAL A O 1
ATOM 2231 N N . HIS A 1 281 ? -11.734 22.062 14.531 1 92.81 281 HIS A N 1
ATOM 2232 C CA . HIS A 1 281 ? -11.469 20.641 14.664 1 92.81 281 HIS A CA 1
ATOM 2233 C C . HIS A 1 281 ? -10.086 20.391 15.266 1 92.81 281 HIS A C 1
ATOM 2235 O O . HIS A 1 281 ? -9.906 19.469 16.062 1 92.81 281 HIS A O 1
ATOM 2241 N N . LEU A 1 282 ? -9.148 21.172 14.867 1 94.44 282 LEU A N 1
ATOM 2242 C CA . LEU A 1 282 ? -7.812 21.016 15.445 1 94.44 282 LEU A CA 1
ATOM 2243 C C . LEU A 1 282 ? -7.84 21.281 16.938 1 94.44 282 LEU A C 1
ATOM 2245 O O . LEU A 1 282 ? -7.234 20.531 17.719 1 94.44 282 LEU A O 1
ATOM 2249 N N . ASN A 1 283 ? -8.539 22.297 17.328 1 92.31 283 ASN A N 1
ATOM 2250 C CA . ASN A 1 283 ? -8.664 22.609 18.75 1 92.31 283 ASN A CA 1
ATOM 2251 C C . ASN A 1 283 ? -9.328 21.484 19.516 1 92.31 283 ASN A C 1
ATOM 2253 O O . ASN A 1 283 ? -8.93 21.172 20.641 1 92.31 283 ASN A O 1
ATOM 2257 N N . ALA A 1 284 ? -10.297 20.906 18.906 1 89 284 ALA A N 1
ATOM 2258 C CA . ALA A 1 284 ? -10.961 19.766 19.516 1 89 284 ALA A CA 1
ATOM 2259 C C . ALA A 1 284 ? -9.992 18.594 19.688 1 89 284 ALA A C 1
ATOM 2261 O O . ALA A 1 284 ? -9.969 17.938 20.734 1 89 284 ALA A O 1
ATOM 2262 N N . ALA A 1 285 ? -9.258 18.328 18.703 1 90.06 285 ALA A N 1
ATOM 2263 C CA . ALA A 1 285 ? -8.281 17.234 18.766 1 90.06 285 ALA A CA 1
ATOM 2264 C C . ALA A 1 285 ? -7.246 17.484 19.859 1 90.06 285 ALA A C 1
ATOM 2266 O O . ALA A 1 285 ? -6.906 16.578 20.625 1 90.06 285 ALA A O 1
ATOM 2267 N N . ILE A 1 286 ? -6.773 18.688 19.922 1 89.56 286 ILE A N 1
ATOM 2268 C CA . ILE A 1 286 ? -5.77 19.062 20.906 1 89.56 286 ILE A CA 1
ATOM 2269 C C . ILE A 1 286 ? -6.336 18.891 22.312 1 89.56 286 ILE A C 1
ATOM 2271 O O . ILE A 1 286 ? -5.672 18.344 23.188 1 89.56 286 ILE A O 1
ATOM 2275 N N . SER A 1 287 ? -7.516 19.281 22.469 1 84.38 287 SER A N 1
ATOM 2276 C CA . SER A 1 287 ? -8.156 19.172 23.766 1 84.38 287 SER A CA 1
ATOM 2277 C C . SER A 1 287 ? -8.328 17.703 24.172 1 84.38 287 SER A C 1
ATOM 2279 O O . SER A 1 287 ? -8.141 17.344 25.328 1 84.38 287 SER A O 1
ATOM 2281 N N . MET A 1 288 ? -8.664 16.922 23.25 1 81.69 288 MET A N 1
ATOM 2282 C CA . MET A 1 288 ? -8.844 15.492 23.516 1 81.69 288 MET A CA 1
ATOM 2283 C C . MET A 1 288 ? -7.523 14.836 23.922 1 81.69 288 MET A C 1
ATOM 2285 O O . MET A 1 288 ? -7.48 14.047 24.859 1 81.69 288 MET A O 1
ATOM 2289 N N . VAL A 1 289 ? -6.52 15.172 23.203 1 82.25 289 VAL A N 1
ATOM 2290 C CA . VAL A 1 289 ? -5.207 14.602 23.484 1 82.25 289 VAL A CA 1
ATOM 2291 C C . VAL A 1 289 ? -4.707 15.109 24.828 1 82.25 289 VAL A C 1
ATOM 2293 O O . VAL A 1 289 ? -4.141 14.344 25.625 1 82.25 289 VAL A O 1
ATOM 2296 N N . ALA A 1 290 ? -4.906 16.328 25.062 1 76.56 290 ALA A N 1
ATOM 2297 C CA . ALA A 1 290 ? -4.512 16.906 26.344 1 76.56 290 ALA A CA 1
ATOM 2298 C C . ALA A 1 290 ? -5.262 16.234 27.5 1 76.56 290 ALA A C 1
ATOM 2300 O O . ALA A 1 290 ? -4.688 16 28.562 1 76.56 290 ALA A O 1
ATOM 2301 N N . GLY A 1 291 ? -6.484 15.945 27.219 1 68.94 291 GLY A N 1
ATOM 2302 C CA . GLY A 1 291 ? -7.281 15.25 28.219 1 68.94 291 GLY A CA 1
ATOM 2303 C C . GLY A 1 291 ? -6.785 13.844 28.5 1 68.94 291 GLY A C 1
ATOM 2304 O O . GLY A 1 291 ? -6.758 13.414 29.656 1 68.94 291 GLY A O 1
ATOM 2305 N N . VAL A 1 292 ? -6.449 13.211 27.484 1 63.12 292 VAL A N 1
ATOM 2306 C CA . VAL A 1 292 ? -5.922 11.852 27.609 1 63.12 292 VAL A CA 1
ATOM 2307 C C . VAL A 1 292 ? -4.645 11.875 28.438 1 63.12 292 VAL A C 1
ATOM 2309 O O . VAL A 1 292 ? -4.449 11.016 29.312 1 63.12 292 VAL A O 1
ATOM 2312 N N . ASP A 1 293 ? -3.852 12.75 28.234 1 58.12 293 ASP A N 1
ATOM 2313 C CA . ASP A 1 293 ? -2.598 12.891 28.969 1 58.12 293 ASP A CA 1
ATOM 2314 C C . ASP A 1 293 ? -2.855 13.203 30.438 1 58.12 293 ASP A C 1
ATOM 2316 O O . ASP A 1 293 ? -2.168 12.68 31.328 1 58.12 293 ASP A O 1
ATOM 2320 N N . GLY A 1 294 ? -3.854 14.023 30.5 1 52.09 294 GLY A N 1
ATOM 2321 C CA . GLY A 1 294 ? -4.238 14.328 31.859 1 52.09 294 GLY A CA 1
ATOM 2322 C C . GLY A 1 294 ? -4.695 13.109 32.656 1 52.09 294 GLY A C 1
ATOM 2323 O O . GLY A 1 294 ? -4.328 12.938 33.812 1 52.09 294 GLY A O 1
ATOM 2324 N N . VAL A 1 295 ? -5.355 12.344 31.875 1 50.56 295 VAL A N 1
ATOM 2325 C CA . VAL A 1 295 ? -5.82 11.125 32.531 1 50.56 295 VAL A CA 1
ATOM 2326 C C . VAL A 1 295 ? -4.629 10.203 32.812 1 50.56 295 VAL A C 1
ATOM 2328 O O . VAL A 1 295 ? -4.543 9.609 33.875 1 50.56 295 VAL A O 1
ATOM 2331 N N . ARG A 1 296 ? -3.787 10.078 31.812 1 55.28 296 ARG A N 1
ATOM 2332 C CA . ARG A 1 296 ? -2.592 9.258 31.984 1 55.28 296 ARG A CA 1
ATOM 2333 C C . ARG A 1 296 ? -1.78 9.719 33.188 1 55.28 296 ARG A C 1
ATOM 2335 O O . ARG A 1 296 ? -1.258 8.891 33.938 1 55.28 296 ARG A O 1
ATOM 2342 N N . GLN A 1 297 ? -1.664 10.984 33.344 1 50.47 297 GLN A N 1
ATOM 2343 C CA . GLN A 1 297 ? -0.873 11.547 34.438 1 50.47 297 GLN A CA 1
ATOM 2344 C C . GLN A 1 297 ? -1.535 11.289 35.781 1 50.47 297 GLN A C 1
ATOM 2346 O O . GLN A 1 297 ? -0.851 11.133 36.812 1 50.47 297 GLN A O 1
ATOM 2351 N N . ARG A 1 298 ? -2.85 11.227 35.75 1 45.34 298 ARG A N 1
ATOM 2352 C CA . ARG A 1 298 ? -3.588 11.062 37 1 45.34 298 ARG A CA 1
ATOM 2353 C C . ARG A 1 298 ? -3.748 9.586 37.344 1 45.34 298 ARG A C 1
ATOM 2355 O O . ARG A 1 298 ? -4.051 9.242 38.5 1 45.34 298 ARG A O 1
ATOM 2362 N N . THR A 1 299 ? -3.777 8.742 36.25 1 44.81 299 THR A N 1
ATOM 2363 C CA . THR A 1 299 ? -3.979 7.32 36.5 1 44.81 299 THR A CA 1
ATOM 2364 C C . THR A 1 299 ? -2.693 6.684 37.031 1 44.81 299 THR A C 1
ATOM 2366 O O . THR A 1 299 ? -1.628 6.84 36.438 1 44.81 299 THR A O 1
ATOM 2369 N N . PRO A 1 300 ? -2.676 6.223 38.344 1 41.25 300 PRO A N 1
ATOM 2370 C CA . PRO A 1 300 ? -1.509 5.516 38.875 1 41.25 300 PRO A CA 1
ATOM 2371 C C . PRO A 1 300 ? -1.028 4.387 37.969 1 41.25 300 PRO A C 1
ATOM 2373 O O . PRO A 1 300 ? -1.827 3.797 37.25 1 41.25 300 PRO A O 1
ATOM 2376 N N . ILE A 1 301 ? 0.336 4.234 37.688 1 42.91 301 ILE A N 1
ATOM 2377 C CA . ILE A 1 301 ? 1.068 3.246 36.906 1 42.91 301 ILE A CA 1
ATOM 2378 C C . ILE A 1 301 ? 0.471 1.86 37.125 1 42.91 301 ILE A C 1
ATOM 2380 O O . ILE A 1 301 ? 0.64 0.96 36.312 1 42.91 301 ILE A O 1
ATOM 2384 N N . SER A 1 302 ? 0.013 1.544 38.312 1 39.94 302 SER A N 1
ATOM 2385 C CA . SER A 1 302 ? -0.476 0.214 38.656 1 39.94 302 SER A CA 1
ATOM 2386 C C . SER A 1 302 ? -1.679 -0.173 37.812 1 39.94 302 SER A C 1
ATOM 2388 O O . SER A 1 302 ? -2.074 -1.341 37.781 1 39.94 302 SER A O 1
ATOM 2390 N N . GLU A 1 303 ? -2.426 0.757 37.406 1 40.47 303 GLU A N 1
ATOM 2391 C CA . GLU A 1 303 ? -3.666 0.482 36.688 1 40.47 303 GLU A CA 1
ATOM 2392 C C . GLU A 1 303 ? -3.424 0.399 35.188 1 40.47 303 GLU A C 1
ATOM 2394 O O . GLU A 1 303 ? -2.496 1.023 34.656 1 40.47 303 GLU A O 1
ATOM 2399 N N . PRO A 1 304 ? -3.965 -0.691 34.594 1 42 304 PRO A N 1
ATOM 2400 C CA . PRO A 1 304 ? -3.744 -0.854 33.156 1 42 304 PRO A CA 1
ATOM 2401 C C . PRO A 1 304 ? -3.811 0.469 32.406 1 42 304 PRO A C 1
ATOM 2403 O O . PRO A 1 304 ? -4.527 1.387 32.812 1 42 304 PRO A O 1
ATOM 2406 N N . ASP A 1 305 ? -2.84 0.816 31.812 1 44.5 305 ASP A N 1
ATOM 2407 C CA . ASP A 1 305 ? -2.637 2.016 31 1 44.5 305 ASP A CA 1
ATOM 2408 C C . ASP A 1 305 ? -3.961 2.525 30.438 1 44.5 305 ASP A C 1
ATOM 2410 O O . ASP A 1 305 ? -4.672 1.79 29.75 1 44.5 305 ASP A O 1
ATOM 2414 N N . PRO A 1 306 ? -4.523 3.488 31.125 1 44 306 PRO A N 1
ATOM 2415 C CA . PRO A 1 306 ? -5.812 4.02 30.672 1 44 306 PRO A CA 1
ATOM 2416 C C . PRO A 1 306 ? -5.926 4.09 29.156 1 44 306 PRO A C 1
ATOM 2418 O O . PRO A 1 306 ? -7.031 4.113 28.625 1 44 306 PRO A O 1
ATOM 2421 N N . PHE A 1 307 ? -4.73 4.18 28.547 1 46.28 307 PHE A N 1
ATOM 2422 C CA . PHE A 1 307 ? -4.691 4.133 27.094 1 46.28 307 PHE A CA 1
ATOM 2423 C C . PHE A 1 307 ? -5.133 2.764 26.594 1 46.28 307 PHE A C 1
ATOM 2425 O O . PHE A 1 307 ? -5.73 2.656 25.516 1 46.28 307 PHE A O 1
ATOM 2432 N N . ALA A 1 308 ? -4.68 1.894 27.438 1 44.16 308 ALA A N 1
ATOM 2433 C CA . ALA A 1 308 ? -5.004 0.512 27.094 1 44.16 308 ALA A CA 1
ATOM 2434 C C . ALA A 1 308 ? -6.512 0.288 27.094 1 44.16 308 ALA A C 1
ATOM 2436 O O . ALA A 1 308 ? -7.012 -0.606 26.406 1 44.16 308 ALA A O 1
ATOM 2437 N N . THR A 1 309 ? -7.098 1.221 27.875 1 42.41 309 THR A N 1
ATOM 2438 C CA . THR A 1 309 ? -8.539 1.021 28 1 42.41 309 THR A CA 1
ATOM 2439 C C . THR A 1 309 ? -9.297 1.879 27 1 42.41 309 THR A C 1
ATOM 2441 O O . THR A 1 309 ? -10.531 1.88 26.969 1 42.41 309 THR A O 1
ATOM 2444 N N . MET A 1 310 ? -8.562 2.742 26.484 1 44.62 310 MET A N 1
ATOM 2445 C CA . MET A 1 310 ? -9.234 3.525 25.453 1 44.62 310 MET A CA 1
ATOM 2446 C C . MET A 1 310 ? -9.758 2.625 24.328 1 44.62 310 MET A C 1
ATOM 2448 O O . MET A 1 310 ? -8.977 2.117 23.531 1 44.62 310 MET A O 1
ATOM 2452 N N . ASN A 1 311 ? -10.844 1.987 24.719 1 46.66 311 ASN A N 1
ATOM 2453 C CA . ASN A 1 311 ? -11.477 0.968 23.875 1 46.66 311 ASN A CA 1
ATOM 2454 C C . ASN A 1 311 ? -12.242 1.589 22.719 1 46.66 311 ASN A C 1
ATOM 2456 O O . ASN A 1 311 ? -12.758 2.703 22.828 1 46.66 311 ASN A O 1
ATOM 2460 N N . TYR A 1 312 ? -11.773 1.38 21.531 1 47.75 312 TYR A N 1
ATOM 2461 C CA . TYR A 1 312 ? -12.57 1.716 20.359 1 47.75 312 TYR A CA 1
ATOM 2462 C C . TYR A 1 312 ? -14.062 1.524 20.641 1 47.75 312 TYR A C 1
ATOM 2464 O O . TYR A 1 312 ? -14.891 1.681 19.75 1 47.75 312 TYR A O 1
ATOM 2472 N N . GLY A 1 313 ? -14.344 1.548 22.125 1 47.22 313 GLY A N 1
ATOM 2473 C CA . GLY A 1 313 ? -15.703 1.071 22.328 1 47.22 313 GLY A CA 1
ATOM 2474 C C . GLY A 1 313 ? -15.883 -0.386 21.953 1 47.22 313 GLY A C 1
ATOM 2475 O O . GLY A 1 313 ? -17.016 -0.863 21.828 1 47.22 313 GLY A O 1
ATOM 2476 N N . TRP A 1 314 ? -14.75 -1.008 21.516 1 48.81 314 TRP A N 1
ATOM 2477 C CA . TRP A 1 314 ? -14.797 -2.377 21.016 1 48.81 314 TRP A CA 1
ATOM 2478 C C . TRP A 1 314 ? -14.695 -3.381 22.156 1 48.81 314 TRP A C 1
ATOM 2480 O O . TRP A 1 314 ? -14.211 -4.5 21.969 1 48.81 314 TRP A O 1
ATOM 2490 N N . ASP A 1 315 ? -15.031 -2.986 23.422 1 47.41 315 ASP A N 1
ATOM 2491 C CA . ASP A 1 315 ? -14.867 -3.852 24.578 1 47.41 315 ASP A CA 1
ATOM 2492 C C . ASP A 1 315 ? -15.32 -5.277 24.281 1 47.41 315 ASP A C 1
ATOM 2494 O O . ASP A 1 315 ? -14.766 -6.238 24.797 1 47.41 315 ASP A O 1
ATOM 2498 N N . SER A 1 316 ? -16.297 -5.398 23.438 1 50.41 316 SER A N 1
ATOM 2499 C CA . SER A 1 316 ? -16.828 -6.746 23.281 1 50.41 316 SER A CA 1
ATOM 2500 C C . SER A 1 316 ? -16.281 -7.422 22.031 1 50.41 316 SER A C 1
ATOM 2502 O O . SER A 1 316 ? -16.812 -8.445 21.578 1 50.41 316 SER A O 1
ATOM 2504 N N . PHE A 1 317 ? -15.109 -6.867 21.656 1 55.09 317 PHE A N 1
ATOM 2505 C CA . PHE A 1 317 ? -14.609 -7.465 20.422 1 55.09 317 PHE A CA 1
ATOM 2506 C C . PHE A 1 317 ? -13.664 -8.625 20.719 1 55.09 317 PHE A C 1
ATOM 2508 O O . PHE A 1 317 ? -12.711 -8.469 21.484 1 55.09 317 PHE A O 1
ATOM 2515 N N . GLU A 1 318 ? -14.148 -9.773 20.406 1 59.5 318 GLU A N 1
ATOM 2516 C CA . GLU A 1 318 ? -13.289 -10.953 20.5 1 59.5 318 GLU A CA 1
ATOM 2517 C C . GLU A 1 318 ? -12.586 -11.234 19.172 1 59.5 318 GLU A C 1
ATOM 2519 O O . GLU A 1 318 ? -13.242 -11.359 18.141 1 59.5 318 GLU A O 1
ATOM 2524 N N . ASP A 1 319 ? -11.289 -11.078 19.188 1 65.31 319 ASP A N 1
ATOM 2525 C CA . ASP A 1 319 ? -10.5 -11.508 18.031 1 65.31 319 ASP A CA 1
ATOM 2526 C C . ASP A 1 319 ? -10.328 -13.023 18.031 1 65.31 319 ASP A C 1
ATOM 2528 O O . ASP A 1 319 ? -9.688 -13.586 18.922 1 65.31 319 ASP A O 1
ATOM 2532 N N . GLU A 1 320 ? -10.984 -13.656 17.125 1 69.25 320 GLU A N 1
ATOM 2533 C CA . GLU A 1 320 ? -10.914 -15.117 17.031 1 69.25 320 GLU A CA 1
ATOM 2534 C C . GLU A 1 320 ? -9.477 -15.594 16.859 1 69.25 320 GLU A C 1
ATOM 2536 O O . GLU A 1 320 ? -9.102 -16.641 17.391 1 69.25 320 GLU A O 1
ATOM 2541 N N . LEU A 1 321 ? -8.617 -14.828 16.234 1 74.06 321 LEU A N 1
ATOM 2542 C CA . LEU A 1 321 ? -7.258 -15.266 15.93 1 74.06 321 LEU A CA 1
ATOM 2543 C C . LEU A 1 321 ? -6.301 -14.875 17.047 1 74.06 321 LEU A C 1
ATOM 2545 O O . LEU A 1 321 ? -5.391 -15.633 17.391 1 74.06 321 LEU A O 1
ATOM 2549 N N . TYR A 1 322 ? -6.625 -13.641 17.547 1 69.06 322 TYR A N 1
ATOM 2550 C CA . TYR A 1 322 ? -5.734 -13.156 18.609 1 69.06 322 TYR A CA 1
ATOM 2551 C C . TYR A 1 322 ? -6.523 -12.703 19.828 1 69.06 322 TYR A C 1
ATOM 2553 O O . TYR A 1 322 ? -6.57 -11.516 20.141 1 69.06 322 TYR A O 1
ATOM 2561 N N . PRO A 1 323 ? -7.047 -13.617 20.469 1 64 323 PRO A N 1
ATOM 2562 C CA . PRO A 1 323 ? -7.867 -13.242 21.625 1 64 323 PRO A CA 1
ATOM 2563 C C . PRO A 1 323 ? -7.074 -12.477 22.688 1 64 323 PRO A C 1
ATOM 2565 O O . PRO A 1 323 ? -7.652 -11.703 23.453 1 64 323 PRO A O 1
ATOM 2568 N N . GLU A 1 324 ? -5.785 -12.758 22.656 1 58.66 324 GLU A N 1
ATOM 2569 C CA . GLU A 1 324 ? -4.953 -12.172 23.703 1 58.66 324 GLU A CA 1
ATOM 2570 C C . GLU A 1 324 ? -4.582 -10.727 23.375 1 58.66 324 GLU A C 1
ATOM 2572 O O . GLU A 1 324 ? -4.199 -9.961 24.25 1 58.66 324 GLU A O 1
ATOM 2577 N N . HIS A 1 325 ? -4.695 -10.297 22.016 1 53.47 325 HIS A N 1
ATOM 2578 C CA . HIS A 1 325 ? -4.027 -9.055 21.672 1 53.47 325 HIS A CA 1
ATOM 2579 C C . HIS A 1 325 ? -5.023 -8.008 21.172 1 53.47 325 HIS A C 1
ATOM 2581 O O . HIS A 1 325 ? -4.758 -7.312 20.188 1 53.47 325 HIS A O 1
ATOM 2587 N N . PRO A 1 326 ? -6.309 -8.023 21.562 1 53.94 326 PRO A N 1
ATOM 2588 C CA . PRO A 1 326 ? -7.172 -6.945 21.078 1 53.94 326 PRO A CA 1
ATOM 2589 C C . PRO A 1 326 ? -6.645 -5.562 21.438 1 53.94 326 PRO A C 1
ATOM 2591 O O . PRO A 1 326 ? -6.762 -4.625 20.641 1 53.94 326 PRO A O 1
ATOM 2594 N N . LEU A 1 327 ? -5.957 -5.551 22.547 1 52.62 327 LEU A N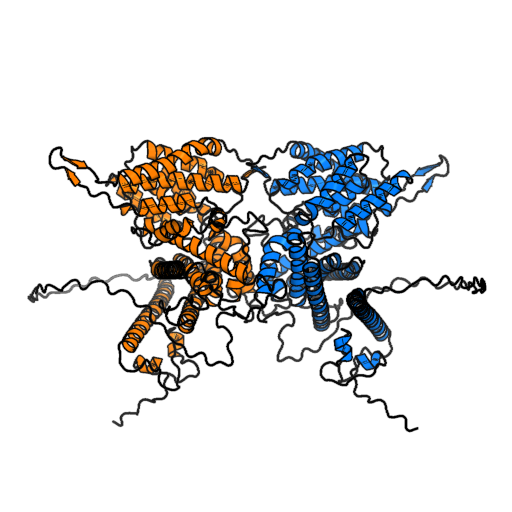 1
ATOM 2595 C CA . LEU A 1 327 ? -5.527 -4.32 23.203 1 52.62 327 LEU A CA 1
ATOM 2596 C C . LEU A 1 327 ? -4.352 -3.689 22.469 1 52.62 327 LEU A C 1
ATOM 2598 O O . LEU A 1 327 ? -4.262 -2.465 22.359 1 52.62 327 LEU A O 1
ATOM 2602 N N . LEU A 1 328 ? -3.6 -4.531 21.953 1 50.88 328 LEU A N 1
ATOM 2603 C CA . LEU A 1 328 ? -2.375 -4.004 21.359 1 50.88 328 LEU A CA 1
ATOM 2604 C C . LEU A 1 328 ? -2.686 -3.16 20.125 1 50.88 328 LEU A C 1
ATOM 2606 O O . LEU A 1 328 ? -2.08 -2.105 19.922 1 50.88 328 LEU A O 1
ATOM 2610 N N . GLN A 1 329 ? -3.705 -3.553 19.516 1 58.59 329 GLN A N 1
ATOM 2611 C CA . GLN A 1 329 ? -4.059 -2.828 18.297 1 58.59 329 GLN A CA 1
ATOM 2612 C C . GLN A 1 329 ? -4.664 -1.465 18.625 1 58.59 329 GLN A C 1
ATOM 2614 O O . GLN A 1 329 ? -4.375 -0.474 17.953 1 58.59 329 GLN A O 1
ATOM 2619 N N . GLN A 1 330 ? -5.191 -1.443 19.766 1 60.5 330 GLN A N 1
ATOM 2620 C CA . GLN A 1 330 ? -5.816 -0.186 20.172 1 60.5 330 GLN A CA 1
ATOM 2621 C C . GLN A 1 330 ? -4.777 0.818 20.656 1 60.5 330 GLN A C 1
ATOM 2623 O O . GLN A 1 330 ? -4.848 2.004 20.328 1 60.5 330 GLN A O 1
ATOM 2628 N N . GLN A 1 331 ? -3.816 0.232 21.219 1 61.91 331 GLN A N 1
ATOM 2629 C CA . GLN A 1 331 ? -2.773 1.119 21.719 1 61.91 331 GLN A CA 1
ATOM 2630 C C . GLN A 1 331 ? -1.943 1.7 20.578 1 61.91 331 GLN A C 1
ATOM 2632 O O . GLN A 1 331 ? -1.622 2.891 20.578 1 61.91 331 GLN A O 1
ATOM 2637 N N . SER A 1 332 ? -1.748 0.867 19.672 1 65.69 332 SER A N 1
ATOM 2638 C CA . SER A 1 332 ? -0.956 1.33 18.531 1 65.69 332 SER A CA 1
ATOM 2639 C C . SER A 1 332 ? -1.701 2.395 17.734 1 65.69 332 SER A C 1
ATOM 2641 O O . SER A 1 332 ? -1.101 3.367 17.281 1 65.69 332 SER A O 1
ATOM 2643 N N . SER A 1 333 ? -2.965 2.268 17.703 1 70.5 333 SER A N 1
ATOM 2644 C CA . SER A 1 333 ? -3.773 3.242 16.969 1 70.5 333 SER A CA 1
ATOM 2645 C C . SER A 1 333 ? -3.811 4.582 17.703 1 70.5 333 SER A C 1
ATOM 2647 O O . SER A 1 333 ? -3.691 5.637 17.078 1 70.5 333 SER A O 1
ATOM 2649 N N . MET A 1 334 ? -3.908 4.5 18.984 1 71.94 334 MET A N 1
ATOM 2650 C CA . MET A 1 334 ? -3.977 5.727 19.766 1 71.94 334 MET A CA 1
ATOM 2651 C C . MET A 1 334 ? -2.654 6.484 19.703 1 71.94 334 MET A C 1
ATOM 2653 O O . MET A 1 334 ? -2.639 7.707 19.562 1 71.94 334 MET A O 1
ATOM 2657 N N . ASN A 1 335 ? -1.651 5.758 19.781 1 72.38 335 ASN A N 1
ATOM 2658 C CA . ASN A 1 335 ? -0.338 6.387 19.703 1 72.38 335 ASN A CA 1
ATOM 2659 C C . ASN A 1 335 ? -0.131 7.078 18.359 1 72.38 335 ASN A C 1
ATOM 2661 O O . ASN A 1 335 ? 0.413 8.188 18.297 1 72.38 335 ASN A O 1
ATOM 2665 N N . ALA A 1 336 ? -0.554 6.434 17.406 1 76 336 ALA A N 1
ATOM 2666 C CA . ALA A 1 336 ? -0.439 7.023 16.062 1 76 336 ALA A CA 1
ATOM 2667 C C . ALA A 1 336 ? -1.274 8.297 15.961 1 76 336 ALA A C 1
ATOM 2669 O O . ALA A 1 336 ? -0.819 9.297 15.398 1 76 336 ALA A O 1
ATOM 2670 N N . LEU A 1 337 ? -2.402 8.281 16.578 1 79.81 337 LEU A N 1
ATOM 2671 C CA . LEU A 1 337 ? -3.297 9.43 16.484 1 79.81 337 LEU A CA 1
ATOM 2672 C C . LEU A 1 337 ? -2.768 10.602 17.312 1 79.81 337 LEU A C 1
ATOM 2674 O O . LEU A 1 337 ? -2.871 11.758 16.891 1 79.81 337 LEU A O 1
ATOM 2678 N N . ILE A 1 338 ? -2.232 10.297 18.391 1 79 338 ILE A N 1
ATOM 2679 C CA . ILE A 1 338 ? -1.647 11.336 19.234 1 79 338 ILE A CA 1
ATOM 2680 C C . ILE A 1 338 ? -0.465 11.977 18.516 1 79 338 ILE A C 1
ATOM 2682 O O . ILE A 1 338 ? -0.33 13.203 18.484 1 79 338 ILE A O 1
ATOM 2686 N N . ALA A 1 339 ? 0.321 11.141 17.922 1 79.25 339 ALA A N 1
ATOM 2687 C CA . ALA A 1 339 ? 1.467 11.656 17.172 1 79.25 339 ALA A CA 1
ATOM 2688 C C . ALA A 1 339 ? 1.015 12.555 16.031 1 79.25 339 ALA A C 1
ATOM 2690 O O . ALA A 1 339 ? 1.633 13.586 15.758 1 79.25 339 ALA A O 1
ATOM 2691 N N . ILE A 1 340 ? -0.025 12.219 15.422 1 83.69 340 ILE A N 1
ATOM 2692 C CA . ILE A 1 340 ? -0.552 13.008 14.312 1 83.69 340 ILE A CA 1
ATOM 2693 C C . ILE A 1 340 ? -1.098 14.336 14.836 1 83.69 340 ILE A C 1
ATOM 2695 O O . ILE A 1 340 ? -0.905 15.383 14.211 1 83.69 340 ILE A O 1
ATOM 2699 N N . ALA A 1 341 ? -1.731 14.227 15.93 1 86.69 341 ALA A N 1
ATOM 2700 C CA . ALA A 1 341 ? -2.279 15.445 16.516 1 86.69 341 ALA A CA 1
ATOM 2701 C C . ALA A 1 341 ? -1.166 16.422 16.906 1 86.69 341 ALA A C 1
ATOM 2703 O O . ALA A 1 341 ? -1.291 17.625 16.688 1 86.69 341 ALA A O 1
ATOM 2704 N N . ILE A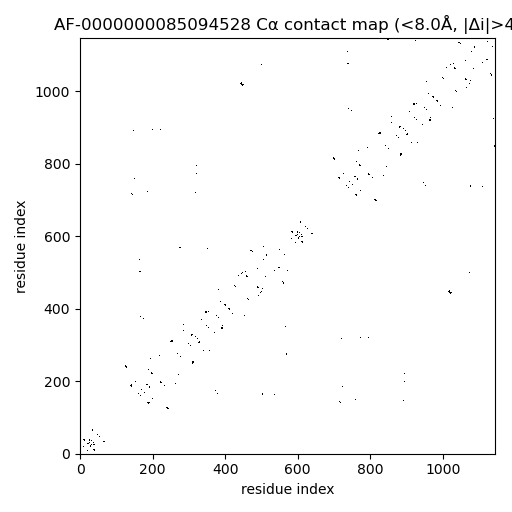 1 342 ? -0.163 15.875 17.438 1 85.56 342 ILE A N 1
ATOM 2705 C CA . ILE A 1 342 ? 0.972 16.703 17.797 1 85.56 342 ILE A CA 1
ATOM 2706 C C . ILE A 1 342 ? 1.591 17.328 16.547 1 85.56 342 ILE A C 1
ATOM 2708 O O . ILE A 1 342 ? 1.924 18.516 16.531 1 85.56 342 ILE A O 1
ATOM 2712 N N . TYR A 1 343 ? 1.746 16.578 15.578 1 86.81 343 TYR A N 1
ATOM 2713 C CA . TYR A 1 343 ? 2.289 17.047 14.312 1 86.81 343 TYR A CA 1
ATOM 2714 C C . TYR A 1 343 ? 1.451 18.203 13.758 1 86.81 343 TYR A C 1
ATOM 2716 O O . TYR A 1 343 ? 1.99 19.234 13.359 1 86.81 343 TYR A O 1
ATOM 2724 N N . LEU A 1 344 ? 0.168 18.031 13.727 1 90.25 344 LEU A N 1
ATOM 2725 C CA . LEU A 1 344 ? -0.73 19.047 13.203 1 90.25 344 LEU A CA 1
ATOM 2726 C C . LEU A 1 344 ? -0.683 20.312 14.062 1 90.25 344 LEU A C 1
ATOM 2728 O O . LEU A 1 344 ? -0.75 21.422 13.547 1 90.25 344 LEU A O 1
ATOM 2732 N N . ASP A 1 345 ? -0.582 20.078 15.336 1 92.69 345 ASP A N 1
ATOM 2733 C CA . ASP A 1 345 ? -0.473 21.203 16.25 1 92.69 345 ASP A CA 1
ATOM 2734 C C . ASP A 1 345 ? 0.784 22.016 15.969 1 92.69 345 ASP A C 1
ATOM 2736 O O . ASP A 1 345 ? 0.729 23.25 15.891 1 92.69 345 ASP A O 1
ATOM 2740 N N . VAL A 1 346 ? 1.805 21.344 15.711 1 91.62 346 VAL A N 1
ATOM 2741 C CA . VAL A 1 346 ? 3.088 22 15.508 1 91.62 346 VAL A CA 1
ATOM 2742 C C . VAL A 1 346 ? 3.104 22.703 14.156 1 91.62 346 VAL A C 1
ATOM 2744 O O . VAL A 1 346 ? 3.459 23.875 14.055 1 91.62 346 VAL A O 1
ATOM 2747 N N . VAL A 1 347 ? 2.686 22.062 13.109 1 91 347 VAL A N 1
ATOM 2748 C CA . VAL A 1 347 ? 2.789 22.594 11.758 1 91 347 VAL A CA 1
ATOM 2749 C C . VAL A 1 347 ? 1.825 23.766 11.594 1 91 347 VAL A C 1
ATOM 2751 O O . VAL A 1 347 ? 2.084 24.688 10.82 1 91 347 VAL A O 1
ATOM 2754 N N . SER A 1 348 ? 0.816 23.781 12.391 1 93.88 348 SER A N 1
ATOM 2755 C CA . SER A 1 348 ? -0.168 24.859 12.273 1 93.88 348 SER A CA 1
ATOM 2756 C C . SER A 1 348 ? 0.305 26.125 12.977 1 93.88 348 SER A C 1
ATOM 2758 O O . SER A 1 348 ? -0.255 27.203 12.766 1 93.88 348 SER A O 1
ATOM 2760 N N . CYS A 1 349 ? 1.32 26.031 13.711 1 95 349 CYS A N 1
ATOM 2761 C CA . CYS A 1 349 ? 1.775 27.156 14.5 1 95 349 CYS A CA 1
ATOM 2762 C C . CYS A 1 349 ? 2.264 28.297 13.609 1 95 349 CYS A C 1
ATOM 2764 O O . CYS A 1 349 ? 2.041 29.469 13.906 1 95 349 CYS A O 1
ATOM 2766 N N . VAL A 1 350 ? 2.848 27.953 12.516 1 94.75 350 VAL A N 1
ATOM 2767 C CA . VAL A 1 350 ? 3.445 28.969 11.648 1 94.75 350 VAL A CA 1
ATOM 2768 C C . VAL A 1 350 ? 2.348 29.812 11.016 1 94.75 350 VAL A C 1
ATOM 2770 O O . VAL A 1 350 ? 2.486 31.047 10.914 1 94.75 350 VAL A O 1
ATOM 2773 N N . THR A 1 351 ? 1.272 29.25 10.656 1 94.12 351 THR A N 1
ATOM 2774 C CA . THR A 1 351 ? 0.208 29.984 9.984 1 94.12 351 THR A CA 1
ATOM 2775 C C . THR A 1 351 ? -0.771 30.562 10.992 1 94.12 351 THR A C 1
ATOM 2777 O O . THR A 1 351 ? -1.391 31.609 10.742 1 94.12 351 THR A O 1
ATOM 2780 N N . MET A 1 352 ? -0.865 29.984 12.117 1 93.38 352 MET A N 1
ATOM 2781 C CA . MET A 1 352 ? -1.784 30.484 13.141 1 93.38 352 MET A CA 1
ATOM 2782 C C . MET A 1 352 ? -1.12 31.547 14 1 93.38 352 MET A C 1
ATOM 2784 O O . MET A 1 352 ? -1.803 32.375 14.617 1 93.38 352 MET A O 1
ATOM 2788 N N . GLY A 1 353 ? 0.139 31.578 14.133 1 91.12 353 GLY A N 1
ATOM 2789 C CA . GLY A 1 353 ? 0.875 32.531 14.938 1 91.12 353 GLY A CA 1
ATOM 2790 C C . GLY A 1 353 ? 0.736 32.312 16.422 1 91.12 353 GLY A C 1
ATOM 2791 O O . GLY A 1 353 ? 0.699 33.25 17.219 1 91.12 353 GLY A O 1
ATOM 2792 N N . ARG A 1 354 ? 0.483 31.031 16.781 1 91.5 354 ARG A N 1
ATOM 2793 C CA . ARG A 1 354 ? 0.344 30.656 18.188 1 91.5 354 ARG A CA 1
ATOM 2794 C C . ARG A 1 354 ? 1.27 29.5 18.531 1 91.5 354 ARG A C 1
ATOM 2796 O O . ARG A 1 354 ? 1.657 28.719 17.656 1 91.5 354 ARG A O 1
ATOM 2803 N N . PRO A 1 355 ? 1.717 29.453 19.75 1 93.06 355 PRO A N 1
ATOM 2804 C CA . PRO A 1 355 ? 2.568 28.328 20.156 1 93.06 355 PRO A CA 1
ATOM 2805 C C . PRO A 1 355 ? 1.814 27 20.203 1 93.06 355 PRO A C 1
ATOM 2807 O O . PRO A 1 355 ? 0.587 27 20.328 1 93.06 355 PRO A O 1
ATOM 2810 N N . PRO A 1 356 ? 2.539 25.969 20.094 1 93.38 356 PRO A N 1
ATOM 2811 C CA . PRO A 1 356 ? 1.906 24.656 20.172 1 93.38 356 PRO A CA 1
ATOM 2812 C C . PRO A 1 356 ? 1.385 24.328 21.578 1 93.38 356 PRO A C 1
ATOM 2814 O O . PRO A 1 356 ? 1.983 24.734 22.578 1 93.38 356 PRO A O 1
ATOM 2817 N N . ARG A 1 357 ? 0.417 23.562 21.688 1 91.25 357 ARG A N 1
ATOM 2818 C CA . ARG A 1 357 ? -0.252 23.297 22.953 1 91.25 357 ARG A CA 1
ATOM 2819 C C . ARG A 1 357 ? 0.051 21.875 23.453 1 91.25 357 ARG A C 1
ATOM 2821 O O . ARG A 1 357 ? -0.108 21.594 24.641 1 91.25 357 ARG A O 1
ATOM 2828 N N . LEU A 1 358 ? 0.499 21.031 22.562 1 88.44 358 LEU A N 1
ATOM 2829 C CA . LEU A 1 358 ? 0.663 19.641 22.938 1 88.44 358 LEU A CA 1
ATOM 2830 C C . LEU A 1 358 ? 2.133 19.312 23.172 1 88.44 358 LEU A C 1
ATOM 2832 O O . LEU A 1 358 ? 2.467 18.188 23.547 1 88.44 358 LEU A O 1
ATOM 2836 N N . LEU A 1 359 ? 3.043 20.188 22.984 1 82.94 359 LEU A N 1
ATOM 2837 C CA . LEU A 1 359 ? 4.473 19.906 23.094 1 82.94 359 LEU A CA 1
ATOM 2838 C C . LEU A 1 359 ? 4.832 19.422 24.484 1 82.94 359 LEU A C 1
ATOM 2840 O O . LEU A 1 359 ? 5.719 18.578 24.641 1 82.94 359 LEU A O 1
ATOM 2844 N N . LYS A 1 360 ? 4.133 19.906 25.422 1 74.69 360 LYS A N 1
ATOM 2845 C CA . LYS A 1 360 ? 4.434 19.547 26.797 1 74.69 360 LYS A CA 1
ATOM 2846 C C . LYS A 1 360 ? 4.113 18.078 27.062 1 74.69 360 LYS A C 1
ATOM 2848 O O . LYS A 1 360 ? 4.738 17.438 27.922 1 74.69 360 LYS A O 1
ATOM 2853 N N . ILE A 1 361 ? 3.191 17.594 26.344 1 71.5 361 ILE A N 1
ATOM 2854 C CA . ILE A 1 361 ? 2.791 16.203 26.516 1 71.5 361 ILE A CA 1
ATOM 2855 C C . ILE A 1 361 ? 3.934 15.289 26.094 1 71.5 361 ILE A C 1
ATOM 2857 O O . ILE A 1 361 ? 4.137 14.227 26.688 1 71.5 361 ILE A O 1
ATOM 2861 N N . VAL A 1 362 ? 4.621 15.656 25.047 1 64.5 362 VAL A N 1
ATOM 2862 C CA . VAL A 1 362 ? 5.707 14.844 24.516 1 64.5 362 VAL A CA 1
ATOM 2863 C C . VAL A 1 362 ? 6.871 14.812 25.5 1 64.5 362 VAL A C 1
ATOM 2865 O O . VAL A 1 362 ? 7.512 13.773 25.688 1 64.5 362 VAL A O 1
ATOM 2868 N N . GLN A 1 363 ? 7.164 15.969 26.062 1 58.03 363 GLN A N 1
ATOM 2869 C CA . GLN A 1 363 ? 8.25 16.062 27.031 1 58.03 363 GLN A CA 1
ATOM 2870 C C . GLN A 1 363 ? 7.988 15.164 28.234 1 58.03 363 GLN A C 1
ATOM 2872 O O . GLN A 1 363 ? 8.922 14.594 28.812 1 58.03 363 GLN A O 1
ATOM 2877 N N . ASN A 1 364 ? 6.703 15.125 28.438 1 50.56 364 ASN A N 1
ATOM 2878 C CA . ASN A 1 364 ? 6.305 14.25 29.531 1 50.56 364 ASN A CA 1
ATOM 2879 C C . ASN A 1 364 ? 6.227 12.789 29.094 1 50.56 364 ASN A C 1
ATOM 2881 O O . ASN A 1 364 ? 6.289 11.883 29.922 1 50.56 364 ASN A O 1
ATOM 2885 N N . ILE A 1 365 ? 6.02 12.531 27.875 1 47.22 365 ILE A N 1
ATOM 2886 C CA . ILE A 1 365 ? 5.902 11.203 27.281 1 47.22 365 ILE A CA 1
ATOM 2887 C C . ILE A 1 365 ? 7.293 10.602 27.109 1 47.22 365 ILE A C 1
ATOM 2889 O O . ILE A 1 365 ? 7.426 9.469 26.641 1 47.22 365 ILE A O 1
ATOM 2893 N N . THR A 1 366 ? 8.391 11.344 27.125 1 42.25 366 THR A N 1
ATOM 2894 C CA . THR A 1 366 ? 9.633 10.594 27.219 1 42.25 366 THR A CA 1
ATOM 2895 C C . THR A 1 366 ? 9.398 9.258 27.938 1 42.25 366 THR A C 1
ATOM 2897 O O . THR A 1 366 ? 10.242 8.359 27.859 1 42.25 366 THR A O 1
ATOM 2900 N N . CYS A 1 367 ? 8.633 9.195 28.891 1 35.31 367 CYS A N 1
ATOM 2901 C CA . CYS A 1 367 ? 8.242 7.902 29.438 1 35.31 367 CYS A CA 1
ATOM 2902 C C . CYS A 1 367 ? 7.496 7.074 28.391 1 35.31 367 CYS A C 1
ATOM 2904 O O . CYS A 1 367 ? 6.977 6 28.703 1 35.31 367 CYS A O 1
ATOM 2906 N N . LEU A 1 368 ? 6.953 7.609 27.5 1 39.34 368 LEU A N 1
ATOM 2907 C CA . LEU A 1 368 ? 6.395 6.766 26.438 1 39.34 368 LEU A CA 1
ATOM 2908 C C . LEU A 1 368 ? 7.453 5.82 25.891 1 39.34 368 LEU A C 1
ATOM 2910 O O . LEU A 1 368 ? 8.477 6.27 25.359 1 39.34 368 LEU A O 1
ATOM 2914 N N . SER A 1 369 ? 7.707 4.82 26.391 1 39.12 369 SER A N 1
ATOM 2915 C CA . SER A 1 369 ? 8.547 3.648 26.156 1 39.12 369 SER A CA 1
ATOM 2916 C C . SER A 1 369 ? 9 3.561 24.703 1 39.12 369 SER A C 1
ATOM 2918 O O . SER A 1 369 ? 8.539 4.324 23.859 1 39.12 369 SER A O 1
ATOM 2920 N N . PRO A 1 370 ? 9.352 2.252 24.281 1 39.81 370 PRO A N 1
ATOM 2921 C CA . PRO A 1 370 ? 9.672 1.758 22.953 1 39.81 370 PRO A CA 1
ATOM 2922 C C . PRO A 1 370 ? 8.742 2.311 21.875 1 39.81 370 PRO A C 1
ATOM 2924 O O . PRO A 1 370 ? 8.914 2.012 20.688 1 39.81 370 PRO A O 1
ATOM 2927 N N . ILE A 1 371 ? 7.676 2.898 22.172 1 43.59 371 ILE A N 1
ATOM 2928 C CA . ILE A 1 371 ? 6.68 3.557 21.328 1 43.59 371 ILE A CA 1
ATOM 2929 C C . ILE A 1 371 ? 7.34 4.672 20.516 1 43.59 371 ILE A C 1
ATOM 2931 O O . ILE A 1 371 ? 6.891 4.996 19.422 1 43.59 371 ILE A O 1
ATOM 2935 N N . ASN A 1 372 ? 8.359 5.359 21.234 1 48.06 372 ASN A N 1
ATOM 2936 C CA . ASN A 1 372 ? 9.141 6.465 20.672 1 48.06 372 ASN A CA 1
ATOM 2937 C C . ASN A 1 372 ? 9.812 6.078 19.359 1 48.06 372 ASN A C 1
ATOM 2939 O O . ASN A 1 372 ? 9.852 6.875 18.422 1 48.06 372 ASN A O 1
ATOM 2943 N N . GLN A 1 373 ? 10.266 4.922 19.516 1 48.06 373 GLN A N 1
ATOM 2944 C CA . GLN A 1 373 ? 10.984 4.531 18.312 1 48.06 373 GLN A CA 1
ATOM 2945 C C . GLN A 1 373 ? 10.031 4.336 17.141 1 48.06 373 GLN A C 1
ATOM 2947 O O . GLN A 1 373 ? 10.375 4.633 15.992 1 48.06 373 GLN A O 1
ATOM 2952 N N . ASP A 1 374 ? 8.766 3.926 17.594 1 49.72 374 ASP A N 1
ATOM 2953 C CA . ASP A 1 374 ? 7.781 3.6 16.562 1 49.72 374 ASP A CA 1
ATOM 2954 C C . ASP A 1 374 ? 7.215 4.863 15.922 1 49.72 374 ASP A C 1
ATOM 2956 O O . ASP A 1 374 ? 6.965 4.895 14.719 1 49.72 374 ASP A O 1
ATOM 2960 N N . ILE A 1 375 ? 7.129 5.895 16.781 1 54.09 375 ILE A N 1
ATOM 2961 C CA . ILE A 1 375 ? 6.602 7.152 16.266 1 54.09 375 ILE A CA 1
ATOM 2962 C C . ILE A 1 375 ? 7.629 7.809 15.352 1 54.09 375 ILE A C 1
ATOM 2964 O O . ILE A 1 375 ? 7.266 8.523 14.414 1 54.09 375 ILE A O 1
ATOM 2968 N N . ARG A 1 376 ? 8.906 7.457 15.625 1 53.09 376 ARG A N 1
ATOM 2969 C CA . ARG A 1 376 ? 10.023 8.102 14.945 1 53.09 376 ARG A CA 1
ATOM 2970 C C . ARG A 1 376 ? 9.922 7.93 13.438 1 53.09 376 ARG A C 1
ATOM 2972 O O . ARG A 1 376 ? 10.344 8.805 12.672 1 53.09 376 ARG A O 1
ATOM 2979 N N . ASN A 1 377 ? 9.266 6.824 13.062 1 54.56 377 ASN A N 1
ATOM 2980 C CA . ASN A 1 377 ? 9.352 6.578 11.625 1 54.56 377 ASN A CA 1
ATOM 2981 C C . ASN A 1 377 ? 7.996 6.738 10.945 1 54.56 377 ASN A C 1
ATOM 2983 O O . ASN A 1 377 ? 7.855 6.445 9.758 1 54.56 377 ASN A O 1
ATOM 2987 N N . MET A 1 378 ? 7.102 7.344 11.727 1 59.09 378 MET A N 1
ATOM 2988 C CA . MET A 1 378 ? 5.742 7.348 11.195 1 59.09 378 MET A CA 1
ATOM 2989 C C . MET A 1 378 ? 5.562 8.453 10.156 1 59.09 378 MET A C 1
ATOM 2991 O O . MET A 1 378 ? 4.801 8.297 9.203 1 59.09 378 MET A O 1
ATOM 2995 N N . PHE A 1 379 ? 6.262 9.531 10.266 1 63.06 379 PHE A N 1
ATOM 2996 C CA . PHE A 1 379 ? 5.898 10.68 9.445 1 63.06 379 PHE A CA 1
ATOM 2997 C C . PHE A 1 379 ? 6.918 10.898 8.328 1 63.06 379 PHE A C 1
ATOM 2999 O O . PHE A 1 379 ? 7.023 11.992 7.781 1 63.06 379 PHE A O 1
ATOM 3006 N N . GLY A 1 380 ? 7.508 9.922 7.836 1 66.31 380 GLY A N 1
ATOM 3007 C CA . GLY A 1 380 ? 8.477 10.055 6.762 1 66.31 380 GLY A CA 1
ATOM 3008 C C . GLY A 1 380 ? 9.711 10.836 7.164 1 66.31 380 GLY A C 1
ATOM 3009 O O . GLY A 1 380 ? 10.586 11.102 6.336 1 66.31 380 GLY A O 1
ATOM 3010 N N . GLN A 1 381 ? 9.695 11.445 8.289 1 77.5 381 GLN A N 1
ATOM 3011 C CA . GLN A 1 381 ? 10.844 12.148 8.859 1 77.5 381 GLN A CA 1
ATOM 3012 C C . GLN A 1 381 ? 11.047 11.75 10.32 1 77.5 381 GLN A C 1
ATOM 3014 O O . GLN A 1 381 ? 10.172 11.141 10.938 1 77.5 381 GLN A O 1
ATOM 3019 N N . GLU A 1 382 ? 12.234 12.109 10.727 1 78.94 382 GLU A N 1
ATOM 3020 C CA . GLU A 1 382 ? 12.492 11.867 12.148 1 78.94 382 GLU A CA 1
ATOM 3021 C C . GLU A 1 382 ? 11.68 12.828 13.023 1 78.94 382 GLU A C 1
ATOM 3023 O O . GLU A 1 382 ? 11.68 14.039 12.789 1 78.94 382 GLU A O 1
ATOM 3028 N N . TYR A 1 383 ? 11.086 12.344 13.977 1 79.44 383 TYR A N 1
ATOM 3029 C CA . TYR A 1 383 ? 10.078 13.07 14.742 1 79.44 383 TYR A CA 1
ATOM 3030 C C . TYR A 1 383 ? 10.719 14.133 15.625 1 79.44 383 TYR A C 1
ATOM 3032 O O . TYR A 1 383 ? 10.07 15.109 16.016 1 79.44 383 TYR A O 1
ATOM 3040 N N . TRP A 1 384 ? 11.992 14.055 15.953 1 81.69 384 TRP A N 1
ATOM 3041 C CA . TRP A 1 384 ? 12.664 15.023 16.812 1 81.69 384 TRP A CA 1
ATOM 3042 C C . TRP A 1 384 ? 12.648 16.406 16.172 1 81.69 384 TRP A C 1
ATOM 3044 O O . TRP A 1 384 ? 12.602 17.422 16.875 1 81.69 384 TRP A O 1
ATOM 3054 N N . VAL A 1 385 ? 12.75 16.453 14.891 1 88.69 385 VAL A N 1
ATOM 3055 C CA . VAL A 1 385 ? 12.805 17.75 14.203 1 88.69 385 VAL A CA 1
ATOM 3056 C C . VAL A 1 385 ? 11.469 18.469 14.367 1 88.69 385 VAL A C 1
ATOM 3058 O O . VAL A 1 385 ? 11.438 19.703 14.516 1 88.69 385 VAL A O 1
ATOM 3061 N N . ILE A 1 386 ? 10.375 17.703 14.367 1 88.19 386 ILE A N 1
ATOM 3062 C CA . ILE A 1 386 ? 9.047 18.297 14.555 1 88.19 386 ILE A CA 1
ATOM 3063 C C . ILE A 1 386 ? 8.945 18.875 15.961 1 88.19 386 ILE A C 1
ATOM 3065 O O . ILE A 1 386 ? 8.391 19.969 16.156 1 88.19 386 ILE A O 1
ATOM 3069 N N . LEU A 1 387 ? 9.484 18.172 16.859 1 86.38 387 LEU A N 1
ATOM 3070 C CA . LEU A 1 387 ? 9.445 18.656 18.234 1 86.38 387 LEU A CA 1
ATOM 3071 C C . LEU A 1 387 ? 10.289 19.922 18.406 1 86.38 387 LEU A C 1
ATOM 3073 O O . LEU A 1 387 ? 9.898 20.844 19.125 1 86.38 387 LEU A O 1
ATOM 3077 N N . LEU A 1 388 ? 11.375 19.953 17.734 1 90.5 388 LEU A N 1
ATOM 3078 C CA . LEU A 1 388 ? 12.211 21.141 17.797 1 90.5 388 LEU A CA 1
ATOM 3079 C C . LEU A 1 388 ? 11.523 22.328 17.125 1 90.5 388 LEU A C 1
ATOM 3081 O O . LEU A 1 388 ? 11.641 23.469 17.594 1 90.5 388 LEU A O 1
ATOM 3085 N N . ILE A 1 389 ? 10.883 22.031 16.062 1 92.75 389 ILE A N 1
ATOM 3086 C CA . ILE A 1 389 ? 10.109 23.078 15.391 1 92.75 389 ILE A CA 1
ATOM 3087 C C . ILE A 1 389 ? 9.023 23.594 16.344 1 92.75 389 ILE A C 1
ATOM 3089 O O . ILE A 1 389 ? 8.766 24.797 16.391 1 92.75 389 ILE A O 1
ATOM 3093 N N . GLY A 1 390 ? 8.438 22.641 17.047 1 92.44 390 GLY A N 1
ATOM 3094 C CA . GLY A 1 390 ? 7.473 23.047 18.062 1 92.44 390 GLY A CA 1
ATOM 3095 C C . GLY A 1 390 ? 8.078 23.922 19.141 1 92.44 390 GLY A C 1
ATOM 3096 O O . GLY A 1 390 ? 7.453 24.891 19.594 1 92.44 390 GLY A O 1
ATOM 3097 N N . GLU A 1 391 ? 9.234 23.656 19.531 1 91.12 391 GLU A N 1
ATOM 3098 C CA . GLU A 1 391 ? 9.93 24.453 20.547 1 91.12 391 GLU A CA 1
ATOM 3099 C C . GLU A 1 391 ? 10.258 25.859 20.016 1 91.12 391 GLU A C 1
ATOM 3101 O O . GLU A 1 391 ? 10.188 26.828 20.75 1 91.12 391 GLU A O 1
ATOM 3106 N N . ILE A 1 392 ? 10.625 25.906 18.797 1 94.31 392 ILE A N 1
ATOM 3107 C CA . ILE A 1 392 ? 10.891 27.203 18.172 1 94.31 392 ILE A CA 1
ATOM 3108 C C . ILE A 1 392 ? 9.609 28.031 18.156 1 94.31 392 ILE A C 1
ATOM 3110 O O . ILE A 1 392 ? 9.633 29.219 18.484 1 94.31 392 ILE A O 1
ATOM 3114 N N . ALA A 1 393 ? 8.555 27.375 17.781 1 94.19 393 ALA A N 1
ATOM 3115 C CA . ALA A 1 393 ? 7.266 28.062 17.719 1 94.19 393 ALA A CA 1
ATOM 3116 C C . ALA A 1 393 ? 6.84 28.562 19.109 1 94.19 393 ALA A C 1
ATOM 3118 O O . ALA A 1 393 ? 6.078 29.516 19.219 1 94.19 393 ALA A O 1
ATOM 3119 N N . ALA A 1 394 ? 7.336 27.938 20.125 1 91.5 394 ALA A N 1
ATOM 3120 C CA . ALA A 1 394 ? 6.957 28.281 21.484 1 91.5 394 ALA A CA 1
ATOM 3121 C C . ALA A 1 394 ? 7.812 29.422 22.031 1 91.5 394 ALA A C 1
ATOM 3123 O O . ALA A 1 394 ? 7.535 29.953 23.094 1 91.5 394 ALA A O 1
ATOM 3124 N N . LEU A 1 395 ? 8.797 29.797 21.297 1 89.88 395 LEU A N 1
ATOM 3125 C CA . LEU A 1 395 ? 9.648 30.891 21.75 1 89.88 395 LEU A CA 1
ATOM 3126 C C . LEU A 1 395 ? 8.875 32.219 21.797 1 89.88 395 LEU A C 1
ATOM 3128 O O . LEU A 1 395 ? 8.008 32.438 20.953 1 89.88 395 LEU A O 1
ATOM 3132 N N . PRO A 1 396 ? 9.156 32.969 22.812 1 84 396 PRO A N 1
ATOM 3133 C CA . PRO A 1 396 ? 8.469 34.25 22.875 1 84 396 PRO A CA 1
ATOM 3134 C C . PRO A 1 396 ? 8.859 35.188 21.75 1 84 396 PRO A C 1
ATOM 3136 O O . PRO A 1 396 ? 9.922 35.031 21.141 1 84 396 PRO A O 1
ATOM 3139 N N . ASN A 1 397 ? 7.922 36.094 21.391 1 77.12 397 ASN A N 1
ATOM 3140 C CA . ASN A 1 397 ? 8.211 37.094 20.375 1 77.12 397 ASN A CA 1
ATOM 3141 C C . ASN A 1 397 ? 9.344 38.031 20.797 1 77.12 397 ASN A C 1
ATOM 3143 O O . ASN A 1 397 ? 9.445 38.375 21.984 1 77.12 397 ASN A O 1
ATOM 3147 N N . PRO A 1 398 ? 10.164 38.219 19.875 1 65.94 398 PRO A N 1
ATOM 3148 C CA . PRO A 1 398 ? 11.25 39.156 20.25 1 65.94 398 PRO A CA 1
ATOM 3149 C C . PRO A 1 398 ? 10.742 40.5 20.688 1 65.94 398 PRO A C 1
ATOM 3151 O O . PRO A 1 398 ? 9.852 41.094 20.062 1 65.94 398 PRO A O 1
ATOM 3154 N N . ILE A 1 399 ? 10.766 40.875 22 1 56 399 ILE A N 1
ATOM 3155 C CA . ILE A 1 399 ? 10.43 42.219 22.5 1 56 399 ILE A CA 1
ATOM 3156 C C . ILE A 1 399 ? 11.555 43.188 22.156 1 56 399 ILE A C 1
ATOM 3158 O O . ILE A 1 399 ? 12.703 43 22.562 1 56 399 ILE A O 1
ATOM 3162 N N . PRO A 1 400 ? 11.281 43.969 21.156 1 54.06 400 PRO A N 1
ATOM 3163 C CA . PRO A 1 400 ? 12.312 44.969 20.953 1 54.06 400 PRO A CA 1
ATOM 3164 C C . PRO A 1 400 ? 12.609 45.781 22.234 1 54.06 400 PRO A C 1
ATOM 3166 O O . PRO A 1 400 ? 11.695 46.312 22.844 1 54.06 400 PRO A O 1
ATOM 3169 N N . VAL A 1 401 ? 13.383 45.312 23.141 1 50.91 401 VAL A N 1
ATOM 3170 C CA . VAL A 1 401 ? 13.719 46.156 24.281 1 50.91 401 VAL A CA 1
ATOM 3171 C C . VAL A 1 401 ? 14.719 47.219 23.844 1 50.91 401 VAL A C 1
ATOM 3173 O O . VAL A 1 401 ? 15.773 46.906 23.281 1 50.91 401 VAL A O 1
ATOM 3176 N N . LEU A 1 402 ? 14.211 48.406 23.75 1 48.22 402 LEU A N 1
ATOM 3177 C CA . LEU A 1 402 ? 15.086 49.562 23.625 1 48.22 402 LEU A CA 1
ATOM 3178 C C . LEU A 1 402 ? 16.062 49.625 24.781 1 48.22 402 LEU A C 1
ATOM 3180 O O . LEU A 1 402 ? 15.656 49.75 25.953 1 48.22 402 LEU A O 1
ATOM 3184 N N . VAL A 1 403 ? 17.188 49.062 24.594 1 50.41 403 VAL A N 1
ATOM 3185 C CA . VAL A 1 403 ? 18.188 49.312 25.641 1 50.41 403 VAL A CA 1
ATOM 3186 C C . VAL A 1 403 ? 18.453 50.812 25.719 1 50.41 403 VAL A C 1
ATOM 3188 O O . VAL A 1 403 ? 18.766 51.469 24.703 1 50.41 403 VAL A O 1
ATOM 3191 N N . PRO A 1 404 ? 18.078 51.406 26.766 1 52.16 404 PRO A N 1
ATOM 3192 C CA . PRO A 1 404 ? 18.188 52.844 26.875 1 52.16 404 PRO A CA 1
ATOM 3193 C C . PRO A 1 404 ? 19.484 53.406 26.281 1 52.16 404 PRO A C 1
ATOM 3195 O O . PRO A 1 404 ? 19.5 54.5 25.734 1 52.16 404 PRO A O 1
ATOM 3198 N N . PHE A 1 405 ? 20.656 52.906 26.812 1 49.56 405 PHE A N 1
ATOM 3199 C CA . PHE A 1 405 ? 21.844 53.719 26.562 1 49.56 405 PHE A CA 1
ATOM 3200 C C . PHE A 1 405 ? 22.234 53.656 25.094 1 49.56 405 PHE A C 1
ATOM 3202 O O . PHE A 1 405 ? 22.703 54.625 24.531 1 49.56 405 PHE A O 1
ATOM 3209 N N . ASP A 1 406 ? 22.609 52.469 24.594 1 48.44 406 ASP A N 1
ATOM 3210 C CA . ASP A 1 406 ? 23.281 52.5 23.297 1 48.44 406 ASP A CA 1
ATOM 3211 C C . ASP A 1 406 ? 22.281 52.25 22.172 1 48.44 406 ASP A C 1
ATOM 3213 O O . ASP A 1 406 ? 22.641 52.281 21 1 48.44 406 ASP A O 1
ATOM 3217 N N . GLY A 1 407 ? 20.875 52.375 22.25 1 47.62 407 GLY A N 1
ATOM 3218 C CA . GLY A 1 407 ? 19.828 52.281 21.234 1 47.62 407 GLY A CA 1
ATOM 3219 C C . GLY A 1 407 ? 19.656 50.875 20.688 1 47.62 407 GLY A C 1
ATOM 3220 O O . GLY A 1 407 ? 18.953 50.656 19.703 1 47.62 407 GLY A O 1
ATOM 3221 N N . THR A 1 408 ? 20.594 50.094 21.188 1 48.41 408 THR A N 1
ATOM 3222 C CA . THR A 1 408 ? 20.547 48.812 20.516 1 48.41 408 THR A CA 1
ATOM 3223 C C . THR A 1 408 ? 19.391 47.969 21.047 1 48.41 408 THR A C 1
ATOM 3225 O O . THR A 1 408 ? 19.016 48.094 22.219 1 48.41 408 THR A O 1
ATOM 3228 N N . ILE A 1 409 ? 18.453 47.594 20.312 1 49.62 409 ILE A N 1
ATOM 3229 C CA . ILE A 1 409 ? 17.328 46.688 20.594 1 49.62 409 ILE A CA 1
ATOM 3230 C C . ILE A 1 409 ? 17.844 45.344 21.016 1 49.62 409 ILE A C 1
ATOM 3232 O O . ILE A 1 409 ? 18.531 44.656 20.25 1 49.62 409 ILE A O 1
ATOM 3236 N N . ALA A 1 410 ? 18.156 45.156 22.391 1 47.56 410 ALA A N 1
ATOM 3237 C CA . ALA A 1 410 ? 18.531 43.812 22.859 1 47.56 410 ALA A CA 1
ATOM 3238 C C . ALA A 1 410 ? 17.312 42.938 23.062 1 47.56 410 ALA A C 1
ATOM 3240 O O . ALA A 1 410 ? 16.297 43.406 23.625 1 47.56 410 ALA A O 1
ATOM 3241 N N . ASN A 1 411 ? 16.953 42 22.234 1 50.94 411 ASN A N 1
ATOM 3242 C CA . ASN A 1 411 ? 15.883 41.031 22.391 1 50.94 411 ASN A CA 1
ATOM 3243 C C . ASN A 1 411 ? 16.141 40.094 23.578 1 50.94 411 ASN A C 1
ATOM 3245 O O . ASN A 1 411 ? 17.25 39.594 23.75 1 50.94 411 ASN A O 1
ATOM 3249 N N . SER A 1 412 ? 15.586 40.188 24.812 1 49.44 412 SER A N 1
ATOM 3250 C CA . SER A 1 412 ? 15.688 39.312 25.969 1 49.44 412 SER A CA 1
ATOM 3251 C C . SER A 1 412 ? 15.359 37.875 25.609 1 49.44 412 SER A C 1
ATOM 3253 O O . SER A 1 412 ? 14.188 37.5 25.562 1 49.44 412 SER A O 1
ATOM 3255 N N . PHE A 1 413 ? 16.016 37.188 24.734 1 52.34 413 PHE A N 1
ATOM 3256 C CA . PHE A 1 413 ? 15.844 35.75 24.406 1 52.34 413 PHE A CA 1
ATOM 3257 C C . PHE A 1 413 ? 16.359 34.875 25.547 1 52.34 413 PHE A C 1
ATOM 3259 O O . PHE A 1 413 ? 17.297 35.281 26.25 1 52.34 413 PHE A O 1
ATOM 3266 N N . ASN A 1 414 ? 15.5 34.156 26.203 1 56.53 414 ASN A N 1
ATOM 3267 C CA . ASN A 1 414 ? 16.078 33.094 27.031 1 56.53 414 ASN A CA 1
ATOM 3268 C C . ASN A 1 414 ? 17.156 32.344 26.266 1 56.53 414 ASN A C 1
ATOM 3270 O O . ASN A 1 414 ? 16.859 31.438 25.469 1 56.53 414 ASN A O 1
ATOM 3274 N N . SER A 1 415 ? 18.328 32.719 26.375 1 61.19 415 SER A N 1
ATOM 3275 C CA . SER A 1 415 ? 19.547 32.438 25.594 1 61.19 415 SER A CA 1
ATOM 3276 C C . SER A 1 415 ? 19.891 30.953 25.625 1 61.19 415 SER A C 1
ATOM 3278 O O . SER A 1 415 ? 20.391 30.422 24.641 1 61.19 415 SER A O 1
ATOM 3280 N N . VAL A 1 416 ? 19.422 30.281 26.656 1 55.44 416 VAL A N 1
ATOM 3281 C CA . VAL A 1 416 ? 19.906 28.906 26.797 1 55.44 416 VAL A CA 1
ATOM 3282 C C . VAL A 1 416 ? 19.094 27.984 25.875 1 55.44 416 VAL A C 1
ATOM 3284 O O . VAL A 1 416 ? 19.656 27.156 25.156 1 55.44 416 VAL A O 1
ATOM 3287 N N . SER A 1 417 ? 17.859 28.188 25.875 1 75.88 417 SER A N 1
ATOM 3288 C CA . SER A 1 417 ? 17 27.344 25.047 1 75.88 417 SER A CA 1
ATOM 3289 C C . SER A 1 417 ? 17.234 27.594 23.562 1 75.88 417 SER A C 1
ATOM 3291 O O . SER A 1 417 ? 17.281 26.641 22.781 1 75.88 417 SER A O 1
ATOM 3293 N N . ASP A 1 418 ? 17.641 28.812 23.422 1 84.5 418 ASP A N 1
ATOM 3294 C CA . ASP A 1 418 ? 17.906 29.172 22.031 1 84.5 418 ASP A CA 1
ATOM 3295 C C . ASP A 1 418 ? 19.172 28.5 21.516 1 84.5 418 ASP A C 1
ATOM 3297 O O . ASP A 1 418 ? 19.203 27.969 20.406 1 84.5 418 ASP A O 1
ATOM 3301 N N . ALA A 1 419 ? 20.109 28.5 22.453 1 86.31 419 ALA A N 1
ATOM 3302 C CA . ALA A 1 419 ? 21.391 27.938 22.078 1 86.31 419 ALA A CA 1
ATOM 3303 C C . ALA A 1 419 ? 21.281 26.422 21.875 1 86.31 419 ALA A C 1
ATOM 3305 O O . ALA A 1 419 ? 21.938 25.859 21 1 86.31 419 ALA A O 1
ATOM 3306 N N . GLN A 1 420 ? 20.5 25.828 22.656 1 89.06 420 GLN A N 1
ATOM 3307 C CA . GLN A 1 420 ? 20.344 24.375 22.562 1 89.06 420 GLN A CA 1
ATOM 3308 C C . GLN A 1 420 ? 19.609 24 21.266 1 89.06 420 GLN A C 1
ATOM 3310 O O . GLN A 1 420 ? 20 23.031 20.594 1 89.06 420 GLN A O 1
ATOM 3315 N N . ILE A 1 421 ? 18.609 24.719 20.922 1 91.69 421 ILE A N 1
ATOM 3316 C CA . ILE A 1 421 ? 17.859 24.469 19.703 1 91.69 421 ILE A CA 1
ATOM 3317 C C . ILE A 1 421 ? 18.766 24.641 18.484 1 91.69 421 ILE A C 1
ATOM 3319 O O . ILE A 1 421 ? 18.812 23.781 17.609 1 91.69 421 ILE A O 1
ATOM 3323 N N . ARG A 1 422 ? 19.5 25.75 18.531 1 91.38 422 ARG A N 1
ATOM 3324 C CA . ARG A 1 422 ? 20.406 26.047 17.438 1 91.38 422 ARG A CA 1
ATOM 3325 C C . ARG A 1 422 ? 21.469 24.969 17.281 1 91.38 422 ARG A C 1
ATOM 3327 O O . ARG A 1 422 ? 21.75 24.531 16.172 1 91.38 422 ARG A O 1
ATOM 3334 N N . SER A 1 423 ? 21.969 24.562 18.406 1 92.06 423 SER A N 1
ATOM 3335 C CA . SER A 1 423 ? 23.016 23.562 18.375 1 92.06 423 SER A CA 1
ATOM 3336 C C . SER A 1 423 ? 22.5 22.219 17.859 1 92.06 423 SER A C 1
ATOM 3338 O O . SER A 1 423 ? 23.203 21.516 17.141 1 92.06 423 SER A O 1
ATOM 3340 N N . ALA A 1 424 ? 21.344 21.891 18.234 1 92.25 424 ALA A N 1
ATOM 3341 C CA . ALA A 1 424 ? 20.766 20.625 17.781 1 92.25 424 ALA A CA 1
ATOM 3342 C C . ALA A 1 424 ? 20.531 20.625 16.281 1 92.25 424 ALA A C 1
ATOM 3344 O O . ALA A 1 424 ? 20.875 19.672 15.586 1 92.25 424 ALA A O 1
ATOM 3345 N N . LEU A 1 425 ? 19.984 21.688 15.742 1 94.75 425 LEU A N 1
ATOM 3346 C CA . LEU A 1 425 ? 19.688 21.797 14.312 1 94.75 425 LEU A CA 1
ATOM 3347 C C . LEU A 1 425 ? 20.969 21.844 13.492 1 94.75 425 LEU A C 1
ATOM 3349 O O . LEU A 1 425 ? 21.141 21.062 12.562 1 94.75 425 LEU A O 1
ATOM 3353 N N . HIS A 1 426 ? 21.859 22.703 13.945 1 95 426 HIS A N 1
ATOM 3354 C CA . HIS A 1 426 ? 23.109 22.859 13.211 1 95 426 HIS A CA 1
ATOM 3355 C C . HIS A 1 426 ? 23.984 21.609 13.336 1 95 426 HIS A C 1
ATOM 3357 O O . HIS A 1 426 ? 24.672 21.234 12.391 1 95 426 HIS A O 1
ATOM 3363 N N . GLY A 1 427 ? 23.938 21.062 14.5 1 93.38 427 GLY A N 1
ATOM 3364 C CA . GLY A 1 427 ? 24.688 19.828 14.695 1 93.38 427 GLY A CA 1
ATOM 3365 C C . GLY A 1 427 ? 24.281 18.719 13.758 1 93.38 427 GLY A C 1
ATOM 3366 O O . GLY A 1 427 ? 25.125 18.031 13.18 1 93.38 427 GLY A O 1
ATOM 3367 N N . TRP A 1 428 ? 23.031 18.562 13.617 1 92.31 428 TRP A N 1
ATOM 3368 C CA . TRP A 1 428 ? 22.531 17.5 12.75 1 92.31 428 TRP A CA 1
ATOM 3369 C C . TRP A 1 428 ? 22.859 17.797 11.289 1 92.31 428 TRP A C 1
ATOM 3371 O O . TRP A 1 428 ? 23.219 16.875 10.539 1 92.31 428 TRP A O 1
ATOM 3381 N N . VAL A 1 429 ? 22.734 19.031 10.82 1 95.44 429 VAL A N 1
ATOM 3382 C CA . VAL A 1 429 ? 23.016 19.422 9.445 1 95.44 429 VAL A CA 1
ATOM 3383 C C . VAL A 1 429 ? 24.5 19.219 9.141 1 95.44 429 VAL A C 1
ATOM 3385 O O . VAL A 1 429 ? 24.859 18.766 8.047 1 95.44 429 VAL A O 1
ATOM 3388 N N . GLN A 1 430 ? 25.297 19.5 10.094 1 94.62 430 GLN A N 1
ATOM 3389 C CA . GLN A 1 430 ? 26.75 19.344 9.914 1 94.62 430 GLN A CA 1
ATOM 3390 C C . GLN A 1 430 ? 27.125 17.875 9.797 1 94.62 430 GLN A C 1
ATOM 3392 O O . GLN A 1 430 ? 28.016 17.516 9.023 1 94.62 430 GLN A O 1
ATOM 3397 N N . GLU A 1 431 ? 26.453 17.078 10.523 1 93.62 431 GLU A N 1
ATOM 3398 C CA . GLU A 1 431 ? 26.766 15.648 10.555 1 93.62 431 GLU A CA 1
ATOM 3399 C C . GLU A 1 431 ? 26.219 14.938 9.32 1 93.62 431 GLU A C 1
ATOM 3401 O O . GLU A 1 431 ? 26.859 14.039 8.773 1 93.62 431 GLU A O 1
ATOM 3406 N N . ASN A 1 432 ? 25.078 15.359 8.859 1 92.94 432 ASN A N 1
ATOM 3407 C CA . ASN A 1 432 ? 24.375 14.586 7.844 1 92.94 432 ASN A CA 1
ATOM 3408 C C . ASN A 1 432 ? 24.359 15.312 6.5 1 92.94 432 ASN A C 1
ATOM 3410 O O . ASN A 1 432 ? 24.234 14.68 5.449 1 92.94 432 ASN A O 1
ATOM 3414 N N . GLY A 1 433 ? 24.547 16.594 6.461 1 93.81 433 GLY A N 1
ATOM 3415 C CA . GLY A 1 433 ? 24.422 17.438 5.277 1 93.81 433 GLY A CA 1
ATOM 3416 C C . GLY A 1 433 ? 25.344 17 4.145 1 93.81 433 GLY A C 1
ATOM 3417 O O . GLY A 1 433 ? 24.875 16.734 3.035 1 93.81 433 GLY A O 1
ATOM 3418 N N . PRO A 1 434 ? 26.578 16.828 4.414 1 93.12 434 PRO A N 1
ATOM 3419 C CA . PRO A 1 434 ? 27.516 16.469 3.352 1 93.12 434 PRO A CA 1
ATOM 3420 C C . PRO A 1 434 ? 27.172 15.133 2.682 1 93.12 434 PRO A C 1
ATOM 3422 O O . PRO A 1 434 ? 27.25 15.023 1.456 1 93.12 434 PRO A O 1
ATOM 3425 N N . SER A 1 435 ? 26.812 14.188 3.465 1 92.31 435 SER A N 1
ATOM 3426 C CA . SER A 1 435 ? 26.453 12.891 2.906 1 92.31 435 SER A CA 1
ATOM 3427 C C . SER A 1 435 ? 25.203 12.977 2.053 1 92.31 435 SER A C 1
ATOM 3429 O O . SER A 1 435 ? 25.078 12.281 1.038 1 92.31 435 SER A O 1
ATOM 3431 N N . ILE A 1 436 ? 24.266 13.789 2.396 1 93.38 436 ILE A N 1
ATOM 3432 C CA . ILE A 1 436 ? 23 13.938 1.672 1 93.38 436 ILE A CA 1
ATOM 3433 C C . ILE A 1 436 ? 23.25 14.688 0.363 1 93.38 436 ILE A C 1
ATOM 3435 O O . ILE A 1 436 ? 22.703 14.312 -0.681 1 93.38 436 ILE A O 1
ATOM 3439 N N . GLU A 1 437 ? 24.016 15.672 0.441 1 90.69 437 GLU A N 1
ATOM 3440 C CA . GLU A 1 437 ? 24.266 16.5 -0.733 1 90.69 437 GLU A CA 1
ATOM 3441 C C . GLU A 1 437 ? 25.078 15.742 -1.776 1 90.69 437 GLU A C 1
ATOM 3443 O O . GLU A 1 437 ? 25.094 16.109 -2.951 1 90.69 437 GLU A O 1
ATOM 3448 N N . GLN A 1 438 ? 25.656 14.617 -1.371 1 89.69 438 GLN A N 1
ATOM 3449 C CA . GLN A 1 438 ? 26.469 13.812 -2.287 1 89.69 438 GLN A CA 1
ATOM 3450 C C . GLN A 1 438 ? 25.625 12.703 -2.924 1 89.69 438 GLN A C 1
ATOM 3452 O O . GLN A 1 438 ? 26.078 12.055 -3.867 1 89.69 438 GLN A O 1
ATOM 3457 N N . LEU A 1 439 ? 24.469 12.578 -2.348 1 89.44 439 LEU A N 1
ATOM 3458 C CA . LEU A 1 439 ? 23.609 11.547 -2.908 1 89.44 439 LEU A CA 1
ATOM 3459 C C . LEU A 1 439 ? 23.328 11.805 -4.387 1 89.44 439 LEU A C 1
ATOM 3461 O O . LEU A 1 439 ? 23.156 12.953 -4.797 1 89.44 439 LEU A O 1
ATOM 3465 N N . GLN A 1 440 ? 23.5 10.758 -5.23 1 79.38 440 GLN A N 1
ATOM 3466 C CA . GLN A 1 440 ? 23.219 10.82 -6.66 1 79.38 440 GLN A CA 1
ATOM 3467 C C . GLN A 1 440 ? 22.203 9.758 -7.07 1 79.38 440 GLN A C 1
ATOM 3469 O O . GLN A 1 440 ? 22.375 8.578 -6.742 1 79.38 440 GLN A O 1
ATOM 3474 N N . CYS A 1 441 ? 21.141 10.336 -7.52 1 74.75 441 CYS A N 1
ATOM 3475 C CA . CYS A 1 441 ? 20.141 9.375 -7.969 1 74.75 441 CYS A CA 1
ATOM 3476 C C . CYS A 1 441 ? 20.203 9.203 -9.484 1 74.75 441 CYS A C 1
ATOM 3478 O O . CYS A 1 441 ? 20.656 10.086 -10.203 1 74.75 441 CYS A O 1
ATOM 3480 N N . SER A 1 442 ? 20.078 7.945 -9.867 1 79.12 442 SER A N 1
ATOM 3481 C CA . SER A 1 442 ? 20.016 7.582 -11.281 1 79.12 442 SER A CA 1
ATOM 3482 C C . SER A 1 442 ? 18.688 6.898 -11.617 1 79.12 442 SER A C 1
ATOM 3484 O O . SER A 1 442 ? 17.859 6.688 -10.734 1 79.12 442 SER A O 1
ATOM 3486 N N . ASP A 1 443 ? 18.5 6.668 -12.859 1 80 443 ASP A N 1
ATOM 3487 C CA . ASP A 1 443 ? 17.281 5.996 -13.32 1 80 443 ASP A CA 1
ATOM 3488 C C . ASP A 1 443 ? 17.219 4.57 -12.773 1 80 443 ASP A C 1
ATOM 3490 O O . ASP A 1 443 ? 16.125 4 -12.656 1 80 443 ASP A O 1
ATOM 3494 N N . GLU A 1 444 ? 18.359 4.133 -12.344 1 85.75 444 GLU A N 1
ATOM 3495 C CA . GLU A 1 444 ? 18.406 2.744 -11.898 1 85.75 444 GLU A CA 1
ATOM 3496 C C . GLU A 1 444 ? 18.172 2.635 -10.398 1 85.75 444 GLU A C 1
ATOM 3498 O O . GLU A 1 444 ? 17.719 1.595 -9.906 1 85.75 444 GLU A O 1
ATOM 3503 N N . TYR A 1 445 ? 18.438 3.76 -9.781 1 86.62 445 TYR A N 1
ATOM 3504 C CA . TYR A 1 445 ? 18.406 3.676 -8.328 1 86.62 445 TYR A CA 1
ATOM 3505 C C . TYR A 1 445 ? 17.453 4.719 -7.738 1 86.62 445 TYR A C 1
ATOM 3507 O O . TYR A 1 445 ? 17.297 5.805 -8.305 1 86.62 445 TYR A O 1
ATOM 3515 N N . THR A 1 446 ? 16.797 4.316 -6.719 1 85.69 446 THR A N 1
ATOM 3516 C CA . THR A 1 446 ? 16.047 5.227 -5.863 1 85.69 446 THR A CA 1
ATOM 3517 C C . THR A 1 446 ? 16.594 5.199 -4.438 1 85.69 446 THR A C 1
ATOM 3519 O O . THR A 1 446 ? 17.328 4.289 -4.066 1 85.69 446 THR A O 1
ATOM 3522 N N . LEU A 1 447 ? 16.25 6.199 -3.73 1 87.62 447 LEU A N 1
ATOM 3523 C CA . LEU A 1 447 ? 16.719 6.262 -2.35 1 87.62 447 LEU A CA 1
ATOM 3524 C C . LEU A 1 447 ? 16.016 5.223 -1.488 1 87.62 447 LEU A C 1
ATOM 3526 O O . LEU A 1 447 ? 14.82 4.98 -1.654 1 87.62 447 LEU A O 1
ATOM 3530 N N . SER A 1 448 ? 16.812 4.586 -0.658 1 83.12 448 SER A N 1
ATOM 3531 C CA . SER A 1 448 ? 16.219 3.658 0.3 1 83.12 448 SER A CA 1
ATOM 3532 C C . SER A 1 448 ? 15.258 4.375 1.243 1 83.12 448 SER A C 1
ATOM 3534 O O . SER A 1 448 ? 15.258 5.605 1.32 1 83.12 448 SER A O 1
ATOM 3536 N N . ALA A 1 449 ? 14.461 3.639 1.95 1 78.75 449 ALA A N 1
ATOM 3537 C CA . ALA A 1 449 ? 13.508 4.219 2.893 1 78.75 449 ALA A CA 1
ATOM 3538 C C . ALA A 1 449 ? 14.227 5.023 3.973 1 78.75 449 ALA A C 1
ATOM 3540 O O . ALA A 1 449 ? 13.805 6.133 4.316 1 78.75 449 ALA A O 1
ATOM 3541 N N . SER A 1 450 ? 15.281 4.465 4.496 1 81.75 450 SER A N 1
ATOM 3542 C CA . SER A 1 450 ? 16.031 5.137 5.551 1 81.75 450 SER A CA 1
ATOM 3543 C C . SER A 1 450 ? 16.672 6.43 5.043 1 81.75 450 SER A C 1
ATOM 3545 O O . SER A 1 450 ? 16.656 7.449 5.738 1 81.75 450 SER A O 1
ATOM 3547 N N . THR A 1 451 ? 17.172 6.324 3.824 1 87.44 451 THR A N 1
ATOM 3548 C CA . THR A 1 451 ? 17.797 7.508 3.252 1 87.44 451 THR A CA 1
ATOM 3549 C C . THR A 1 451 ? 16.75 8.555 2.889 1 87.44 451 THR A C 1
ATOM 3551 O O . THR A 1 451 ? 17 9.758 3.004 1 87.44 451 THR A O 1
ATOM 3554 N N . SER A 1 452 ? 15.594 8.094 2.389 1 86.06 452 SER A N 1
ATOM 3555 C CA . SER A 1 452 ? 14.492 9.016 2.1 1 86.06 452 SER A CA 1
ATOM 3556 C C . SER A 1 452 ? 14.094 9.805 3.342 1 86.06 452 SER A C 1
ATOM 3558 O O . SER A 1 452 ? 13.828 11 3.266 1 86.06 452 SER A O 1
ATOM 3560 N N . ILE A 1 453 ? 14.047 9.141 4.5 1 83.81 453 ILE A N 1
ATOM 3561 C CA . ILE A 1 453 ? 13.703 9.773 5.766 1 83.81 453 ILE A CA 1
ATOM 3562 C C . ILE A 1 453 ? 14.773 10.805 6.129 1 83.81 453 ILE A C 1
ATOM 3564 O O . ILE A 1 453 ? 14.445 11.906 6.598 1 83.81 453 ILE A O 1
ATOM 3568 N N . ARG A 1 454 ? 15.984 10.445 5.867 1 88.25 454 ARG A N 1
ATOM 3569 C CA . ARG A 1 454 ? 17.094 11.344 6.176 1 88.25 454 ARG A CA 1
ATOM 3570 C C . ARG A 1 454 ? 17.031 12.602 5.312 1 88.25 454 ARG A C 1
ATOM 3572 O O . ARG A 1 454 ? 17.312 13.703 5.789 1 88.25 454 ARG A O 1
ATOM 3579 N N . VAL A 1 455 ? 16.719 12.414 4.082 1 91.19 455 VAL A N 1
ATOM 3580 C CA . VAL A 1 455 ? 16.609 13.547 3.17 1 91.19 455 VAL A CA 1
ATOM 3581 C C . VAL A 1 455 ? 15.484 14.469 3.611 1 91.19 455 VAL A C 1
ATOM 3583 O O . VAL A 1 455 ? 15.648 15.688 3.652 1 91.19 455 VAL A O 1
ATOM 3586 N N . THR A 1 456 ? 14.328 13.906 3.924 1 89.5 456 THR A N 1
ATOM 3587 C CA . THR A 1 456 ? 13.195 14.703 4.391 1 89.5 456 THR A CA 1
ATOM 3588 C C . THR A 1 456 ? 13.547 15.422 5.691 1 89.5 456 THR A C 1
ATOM 3590 O O . THR A 1 456 ? 13.188 16.578 5.879 1 89.5 456 THR A O 1
ATOM 3593 N N . THR A 1 457 ? 14.211 14.695 6.586 1 90.62 457 THR A N 1
ATOM 3594 C CA . THR A 1 457 ? 14.641 15.289 7.844 1 90.62 457 THR A CA 1
ATOM 3595 C C . THR A 1 457 ? 15.586 16.453 7.59 1 90.62 457 THR A C 1
ATOM 3597 O O . THR A 1 457 ? 15.523 17.484 8.281 1 90.62 457 THR A O 1
ATOM 3600 N N . TYR A 1 458 ? 16.422 16.281 6.629 1 95.19 458 TYR A N 1
ATOM 3601 C CA . TYR A 1 458 ? 17.359 17.328 6.25 1 95.19 458 TYR A CA 1
ATOM 3602 C C . TYR A 1 458 ? 16.625 18.578 5.785 1 95.19 458 TYR A C 1
ATOM 3604 O O . TYR A 1 458 ? 16.953 19.688 6.207 1 95.19 458 TYR A O 1
ATOM 3612 N N . LEU A 1 459 ? 15.656 18.438 4.961 1 94.75 459 LEU A N 1
ATOM 3613 C CA . LEU A 1 459 ? 14.883 19.562 4.441 1 94.75 459 LEU A CA 1
ATOM 3614 C C . LEU A 1 459 ? 14.133 20.266 5.566 1 94.75 459 LEU A C 1
ATOM 3616 O O . LEU A 1 459 ? 14.109 21.5 5.629 1 94.75 459 LEU A O 1
ATOM 3620 N N . TYR A 1 460 ? 13.594 19.5 6.488 1 94.31 460 TYR A N 1
ATOM 3621 C CA . TYR A 1 460 ? 12.891 20.062 7.629 1 94.31 460 TYR A CA 1
ATOM 3622 C C . TYR A 1 460 ? 13.867 20.797 8.555 1 94.31 460 TYR A C 1
ATOM 3624 O O . TYR A 1 460 ? 13.516 21.812 9.148 1 94.31 460 TYR A O 1
ATOM 3632 N N . THR A 1 461 ? 15.023 20.203 8.711 1 96.75 461 THR A N 1
ATOM 3633 C CA . THR A 1 461 ? 16.016 20.812 9.594 1 96.75 461 THR A CA 1
ATOM 3634 C C . THR A 1 461 ? 16.484 22.156 9.023 1 96.75 461 THR A C 1
ATOM 3636 O O . THR A 1 461 ? 16.641 23.125 9.766 1 96.75 461 THR A O 1
ATOM 3639 N N . LEU A 1 462 ? 16.734 22.188 7.723 1 97.88 462 LEU A N 1
ATOM 3640 C CA . LEU A 1 462 ? 17.109 23.438 7.078 1 97.88 462 LEU A CA 1
ATOM 3641 C C . LEU A 1 462 ? 16.016 24.484 7.258 1 97.88 462 LEU A C 1
ATOM 3643 O O . LEU A 1 462 ? 16.281 25.625 7.613 1 97.88 462 LEU A O 1
ATOM 3647 N N . ALA A 1 463 ? 14.805 24.062 7.008 1 97.81 463 ALA A N 1
ATOM 3648 C CA . ALA A 1 463 ? 13.664 24.969 7.207 1 97.81 463 ALA A CA 1
ATOM 3649 C C . ALA A 1 463 ? 13.539 25.375 8.672 1 97.81 463 ALA A C 1
ATOM 3651 O O . ALA A 1 463 ? 13.133 26.5 8.977 1 97.81 463 ALA A O 1
ATOM 3652 N N . GLY A 1 464 ? 13.844 24.438 9.539 1 97.12 464 GLY A N 1
ATOM 3653 C CA . GLY A 1 464 ? 13.844 24.734 10.961 1 97.12 464 GLY A CA 1
ATOM 3654 C C . GLY A 1 464 ? 14.82 25.828 11.344 1 97.12 464 GLY A C 1
ATOM 3655 O O . GLY A 1 464 ? 14.508 26.688 12.172 1 97.12 464 GLY A O 1
ATOM 3656 N N . ILE A 1 465 ? 15.969 25.844 10.766 1 97.31 465 ILE A N 1
ATOM 3657 C CA . ILE A 1 465 ? 16.969 26.875 11.016 1 97.31 465 ILE A CA 1
ATOM 3658 C C . ILE A 1 465 ? 16.438 28.234 10.539 1 97.31 465 ILE A C 1
ATOM 3660 O O . ILE A 1 465 ? 16.562 29.234 11.234 1 97.31 465 ILE A O 1
ATOM 3664 N N . ILE A 1 466 ? 15.852 28.203 9.391 1 97.62 466 ILE A N 1
ATOM 3665 C CA . ILE A 1 466 ? 15.266 29.438 8.844 1 97.62 466 ILE A CA 1
ATOM 3666 C C . ILE A 1 466 ? 14.156 29.922 9.766 1 97.62 466 ILE A C 1
ATOM 3668 O O . ILE A 1 466 ? 14.086 31.125 10.086 1 97.62 466 ILE A O 1
ATOM 3672 N N . TYR A 1 467 ? 13.328 29 10.195 1 97.12 467 TYR A N 1
ATOM 3673 C CA . TYR A 1 467 ? 12.227 29.344 11.086 1 97.12 467 TYR A CA 1
ATOM 3674 C C . TYR A 1 467 ? 12.742 29.906 12.406 1 97.12 467 TYR A C 1
ATOM 3676 O O . TYR A 1 467 ? 12.133 30.812 12.984 1 97.12 467 TYR A O 1
ATOM 3684 N N . PHE A 1 468 ? 13.805 29.375 12.844 1 95.44 468 PHE A N 1
ATOM 3685 C CA . PHE A 1 468 ? 14.445 29.859 14.055 1 95.44 468 PHE A CA 1
ATOM 3686 C C . PHE A 1 468 ? 14.883 31.312 13.883 1 95.44 468 PHE A C 1
ATOM 3688 O O . PHE A 1 468 ? 14.664 32.156 14.766 1 95.44 468 PHE A O 1
ATOM 3695 N N . HIS A 1 469 ? 15.422 31.641 12.75 1 94.06 469 HIS A N 1
ATOM 3696 C CA . HIS A 1 469 ? 15.82 33.031 12.453 1 94.06 469 HIS A CA 1
ATOM 3697 C C . HIS A 1 469 ? 14.602 33.938 12.367 1 94.06 469 HIS A C 1
ATOM 3699 O O . HIS A 1 469 ? 14.633 35.062 12.867 1 94.06 469 HIS A O 1
ATOM 3705 N N . LEU A 1 470 ? 13.586 33.469 11.75 1 93.94 470 LEU A N 1
ATOM 3706 C CA . LEU A 1 470 ? 12.367 34.25 11.594 1 93.94 470 LEU A CA 1
ATOM 3707 C C . LEU A 1 470 ? 11.734 34.562 12.953 1 93.94 470 LEU A C 1
ATOM 3709 O O . LEU A 1 470 ? 11.055 35.562 13.117 1 93.94 470 LEU A O 1
ATO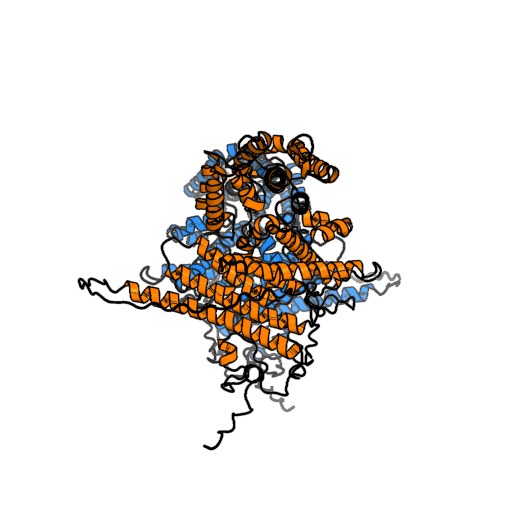M 3713 N N . THR A 1 471 ? 11.961 33.688 13.914 1 92.69 471 THR A N 1
ATOM 3714 C CA . THR A 1 471 ? 11.336 33.812 15.227 1 92.69 471 THR A CA 1
ATOM 3715 C C . THR A 1 471 ? 12.203 34.625 16.172 1 92.69 471 THR A C 1
ATOM 3717 O O . THR A 1 471 ? 11.695 35.25 17.109 1 92.69 471 THR A O 1
ATOM 3720 N N . THR A 1 472 ? 13.477 34.719 15.977 1 89.62 472 THR A N 1
ATOM 3721 C CA . THR A 1 472 ? 14.383 35.375 16.922 1 89.62 472 THR A CA 1
ATOM 3722 C C . THR A 1 472 ? 14.875 36.719 16.359 1 89.62 472 THR A C 1
ATOM 3724 O O . THR A 1 472 ? 14.32 37.75 16.672 1 89.62 472 THR A O 1
ATOM 3727 N N . LYS A 1 473 ? 15.781 36.656 15.359 1 86.19 473 LYS A N 1
ATOM 3728 C CA . LYS A 1 473 ? 16.469 37.875 14.875 1 86.19 473 LYS A CA 1
ATOM 3729 C C . LYS A 1 473 ? 15.805 38.438 13.625 1 86.19 473 LYS A C 1
ATOM 3731 O O . LYS A 1 473 ? 16.031 39.562 13.258 1 86.19 473 LYS A O 1
ATOM 3736 N N . GLY A 1 474 ? 14.945 37.688 13.172 1 90 474 GLY A N 1
ATOM 3737 C CA . GLY A 1 474 ? 14.43 38.094 11.875 1 90 474 GLY A CA 1
ATOM 3738 C C . GLY A 1 474 ? 15.359 37.781 10.727 1 90 474 GLY A C 1
ATOM 3739 O O . GLY A 1 474 ? 16.516 37.406 10.938 1 90 474 GLY A O 1
ATOM 3740 N N . VAL A 1 475 ? 14.789 37.812 9.531 1 92 475 VAL A N 1
ATOM 3741 C CA . VAL A 1 475 ? 15.57 37.406 8.359 1 92 475 VAL A CA 1
ATOM 3742 C C . VAL A 1 475 ? 15.648 38.594 7.375 1 92 475 VAL A C 1
ATOM 3744 O O . VAL A 1 475 ? 14.617 39.094 6.953 1 92 475 VAL A O 1
ATOM 3747 N N . ASP A 1 476 ? 16.938 38.969 7.168 1 88.94 476 ASP A N 1
ATOM 3748 C CA . ASP A 1 476 ? 17.219 39.938 6.121 1 88.94 476 ASP A CA 1
ATOM 3749 C C . ASP A 1 476 ? 17.688 39.25 4.84 1 88.94 476 ASP A C 1
ATOM 3751 O O . ASP A 1 476 ? 18.125 38.094 4.871 1 88.94 476 ASP A O 1
ATOM 3755 N N . GLU A 1 477 ? 17.578 39.969 3.73 1 84.25 477 GLU A N 1
ATOM 3756 C CA . GLU A 1 477 ? 17.969 39.375 2.445 1 84.25 477 GLU A CA 1
ATOM 3757 C C . GLU A 1 477 ? 19.453 39.062 2.424 1 84.25 477 GLU A C 1
ATOM 3759 O O . GLU A 1 477 ? 19.891 38.156 1.693 1 84.25 477 GLU A O 1
ATOM 3764 N N . SER A 1 478 ? 20.141 39.625 3.287 1 83.5 478 SER A N 1
ATOM 3765 C CA . SER A 1 478 ? 21.594 39.469 3.254 1 83.5 478 SER A CA 1
ATOM 3766 C C . SER A 1 478 ? 22.062 38.469 4.289 1 83.5 478 SER A C 1
ATOM 3768 O O . SER A 1 478 ? 23.266 38.219 4.414 1 83.5 478 SER A O 1
ATOM 3770 N N . SER A 1 479 ? 21.188 37.844 4.965 1 88.44 479 SER A N 1
ATOM 3771 C CA . SER A 1 479 ? 21.594 36.844 5.965 1 88.44 479 SER A CA 1
ATOM 3772 C C . SER A 1 479 ? 22.281 35.656 5.316 1 88.44 479 SER A C 1
ATOM 3774 O O . SER A 1 479 ? 21.609 34.812 4.703 1 88.44 479 SER A O 1
ATOM 3776 N N . GLU A 1 480 ? 23.547 35.469 5.512 1 92.38 480 GLU A N 1
ATOM 3777 C CA . GLU A 1 480 ? 24.344 34.438 4.824 1 92.38 480 GLU A CA 1
ATOM 3778 C C . GLU A 1 480 ? 23.922 33.031 5.227 1 92.38 480 GLU A C 1
ATOM 3780 O O . GLU A 1 480 ? 23.859 32.125 4.387 1 92.38 480 GLU A O 1
ATOM 3785 N N . GLU A 1 481 ? 23.688 32.844 6.488 1 94.12 481 GLU A N 1
ATOM 3786 C CA . GLU A 1 481 ? 23.297 31.531 6.961 1 94.12 481 GLU A CA 1
ATOM 3787 C C . GLU A 1 481 ? 21.984 31.094 6.32 1 94.12 481 GLU A C 1
ATOM 3789 O O . GLU A 1 481 ? 21.844 29.938 5.887 1 94.12 481 GLU A O 1
ATOM 3794 N N . VAL A 1 482 ? 21.031 32 6.305 1 95.94 482 VAL A N 1
ATOM 3795 C CA . VAL A 1 482 ? 19.734 31.719 5.727 1 95.94 482 VAL A CA 1
ATOM 3796 C C . VAL A 1 482 ? 19.875 31.438 4.234 1 95.94 482 VAL A C 1
ATOM 3798 O O . VAL A 1 482 ? 19.266 30.5 3.709 1 95.94 482 VAL A O 1
ATOM 3801 N N . ARG A 1 483 ? 20.719 32.188 3.549 1 95.81 483 ARG A N 1
ATOM 3802 C CA . ARG A 1 483 ? 20.938 31.984 2.119 1 95.81 483 ARG A CA 1
ATOM 3803 C C . ARG A 1 483 ? 21.547 30.609 1.853 1 95.81 483 ARG A C 1
ATOM 3805 O O . ARG A 1 483 ? 21.172 29.938 0.892 1 95.81 483 ARG A O 1
ATOM 3812 N N . THR A 1 484 ? 22.453 30.25 2.686 1 95.75 484 THR A N 1
ATOM 3813 C CA . THR A 1 484 ? 23.062 28.938 2.549 1 95.75 484 THR A CA 1
ATOM 3814 C C . THR A 1 484 ? 22.031 27.828 2.744 1 95.75 484 THR A C 1
ATOM 3816 O O . THR A 1 484 ? 22.047 26.828 2.02 1 95.75 484 THR A O 1
ATOM 3819 N N . CYS A 1 485 ? 21.172 28.031 3.744 1 97 485 CYS A N 1
ATOM 3820 C CA . CYS A 1 485 ? 20.125 27.047 4.004 1 97 485 CYS A CA 1
ATOM 3821 C C . CYS A 1 485 ? 19.172 26.938 2.818 1 97 485 CYS A C 1
ATOM 3823 O O . CYS A 1 485 ? 18.781 25.828 2.438 1 97 485 CYS A O 1
ATOM 3825 N N . VAL A 1 486 ? 18.812 28.078 2.217 1 97.62 486 VAL A N 1
ATOM 3826 C CA . VAL A 1 486 ? 17.891 28.078 1.086 1 97.62 486 VAL A CA 1
ATOM 3827 C C . VAL A 1 486 ? 18.531 27.375 -0.106 1 97.62 486 VAL A C 1
ATOM 3829 O O . VAL A 1 486 ? 17.891 26.547 -0.768 1 97.62 486 VAL A O 1
ATOM 3832 N N . ARG A 1 487 ? 19.766 27.656 -0.361 1 96.12 487 ARG A N 1
ATOM 3833 C CA . ARG A 1 487 ? 20.469 27.031 -1.476 1 96.12 487 ARG A CA 1
ATOM 3834 C C . ARG A 1 487 ? 20.578 25.531 -1.276 1 96.12 487 ARG A C 1
ATOM 3836 O O . ARG A 1 487 ? 20.359 24.75 -2.213 1 96.12 487 ARG A O 1
ATOM 3843 N N . SER A 1 488 ? 20.938 25.141 -0.064 1 96.44 488 SER A N 1
ATOM 3844 C CA . SER A 1 488 ? 21.031 23.719 0.253 1 96.44 488 SER A CA 1
ATOM 3845 C C . SER A 1 488 ? 19.672 23.047 0.12 1 96.44 488 SER A C 1
ATOM 3847 O O . SER A 1 488 ? 19.578 21.891 -0.321 1 96.44 488 SER A O 1
ATOM 3849 N N . PHE A 1 489 ? 18.609 23.734 0.532 1 97 489 PHE A N 1
ATOM 3850 C CA . PHE A 1 489 ? 17.25 23.203 0.427 1 97 489 PHE A CA 1
ATOM 3851 C C . PHE A 1 489 ? 16.875 22.938 -1.029 1 97 489 PHE A C 1
ATOM 3853 O O . PHE A 1 489 ? 16.375 21.859 -1.362 1 97 489 PHE A O 1
ATOM 3860 N N . ILE A 1 490 ? 17.125 23.906 -1.899 1 95.19 490 ILE A N 1
ATOM 3861 C CA . ILE A 1 490 ? 16.797 23.797 -3.314 1 95.19 490 ILE A CA 1
ATOM 3862 C C . ILE A 1 490 ? 17.578 22.641 -3.945 1 95.19 490 ILE A C 1
ATOM 3864 O O . ILE A 1 490 ? 17.016 21.844 -4.703 1 95.19 490 ILE A O 1
ATOM 3868 N N . LYS A 1 491 ? 18.781 22.531 -3.562 1 93.12 491 LYS A N 1
ATOM 3869 C CA . LYS A 1 491 ? 19.625 21.453 -4.094 1 93.12 491 LYS A CA 1
ATOM 3870 C C . LYS A 1 491 ? 19.125 20.094 -3.643 1 93.12 491 LYS A C 1
ATOM 3872 O O . LYS A 1 491 ? 18.969 19.188 -4.461 1 93.12 491 LYS A O 1
ATOM 3877 N N . ALA A 1 492 ? 18.859 19.984 -2.385 1 93.56 492 ALA A N 1
ATOM 3878 C CA . ALA A 1 492 ? 18.453 18.703 -1.815 1 93.56 492 ALA A CA 1
ATOM 3879 C C . ALA A 1 492 ? 17.031 18.344 -2.23 1 93.56 492 ALA A C 1
ATOM 3881 O O . ALA A 1 492 ? 16.656 17.172 -2.256 1 93.56 492 ALA A O 1
ATOM 3882 N N . PHE A 1 493 ? 16.188 19.328 -2.543 1 91.38 493 PHE A N 1
ATOM 3883 C CA . PHE A 1 493 ? 14.805 19.094 -2.943 1 91.38 493 PHE A CA 1
ATOM 3884 C C . PHE A 1 493 ? 14.75 18.25 -4.215 1 91.38 493 PHE A C 1
ATOM 3886 O O . PHE A 1 493 ? 13.805 17.484 -4.422 1 91.38 493 PHE A O 1
ATOM 3893 N N . GLY A 1 494 ? 15.727 18.344 -5.031 1 86.44 494 GLY A N 1
ATOM 3894 C CA . GLY A 1 494 ? 15.805 17.547 -6.246 1 86.44 494 GLY A CA 1
ATOM 3895 C C . GLY A 1 494 ? 15.844 16.047 -5.977 1 86.44 494 GLY A C 1
ATOM 3896 O O . GLY A 1 494 ? 15.445 15.25 -6.828 1 86.44 494 GLY A O 1
ATOM 3897 N N . LEU A 1 495 ? 16.266 15.734 -4.758 1 88.44 495 LEU A N 1
ATOM 3898 C CA . LEU A 1 495 ? 16.375 14.328 -4.383 1 88.44 495 LEU A CA 1
ATOM 3899 C C . LEU A 1 495 ? 15 13.742 -4.074 1 88.44 495 LEU A C 1
ATOM 3901 O O . LEU A 1 495 ? 14.828 12.516 -4.062 1 88.44 495 LEU A O 1
ATOM 3905 N N . THR A 1 496 ? 13.977 14.555 -3.826 1 85.19 496 THR A N 1
ATOM 3906 C CA . THR A 1 496 ? 12.664 14.094 -3.377 1 85.19 496 THR A CA 1
ATOM 3907 C C . THR A 1 496 ? 11.953 13.328 -4.488 1 85.19 496 THR A C 1
ATOM 3909 O O . THR A 1 496 ? 11.078 12.508 -4.219 1 85.19 496 THR A O 1
ATOM 3912 N N . ARG A 1 497 ? 12.344 13.508 -5.699 1 79.88 497 ARG A N 1
ATOM 3913 C CA . ARG A 1 497 ? 11.742 12.797 -6.824 1 79.88 497 ARG A CA 1
ATOM 3914 C C . ARG A 1 497 ? 12.164 11.328 -6.836 1 79.88 497 ARG A C 1
ATOM 3916 O O . ARG A 1 497 ? 11.523 10.5 -7.477 1 79.88 497 ARG A O 1
ATOM 3923 N N . HIS A 1 498 ? 13.164 11.094 -6.051 1 82 498 HIS A N 1
ATOM 3924 C CA . HIS A 1 498 ? 13.711 9.742 -6.07 1 82 498 HIS A CA 1
ATOM 3925 C C . HIS A 1 498 ? 13.477 9.031 -4.746 1 82 498 HIS A C 1
ATOM 3927 O O . HIS A 1 498 ? 14.086 7.996 -4.473 1 82 498 HIS A O 1
ATOM 3933 N N . THR A 1 499 ? 12.625 9.602 -3.965 1 77.88 499 THR A N 1
ATOM 3934 C CA . THR A 1 499 ? 12.344 8.961 -2.684 1 77.88 499 THR A CA 1
ATOM 3935 C C . THR A 1 499 ? 11.352 7.82 -2.857 1 77.88 499 THR A C 1
ATOM 3937 O O . THR A 1 499 ? 10.508 7.852 -3.754 1 77.88 499 THR A O 1
ATOM 3940 N N . SER A 1 500 ? 11.531 6.859 -2.023 1 70.62 500 SER A N 1
ATOM 3941 C CA . SER A 1 500 ? 10.672 5.684 -2.059 1 70.62 500 SER A CA 1
ATOM 3942 C C . SER A 1 500 ? 9.469 5.852 -1.138 1 70.62 500 SER A C 1
ATOM 3944 O O . SER A 1 500 ? 8.523 5.059 -1.188 1 70.62 500 SER A O 1
ATOM 3946 N N . THR A 1 501 ? 9.516 6.848 -0.328 1 68.56 501 THR A N 1
ATOM 3947 C CA . THR A 1 501 ? 8.438 7.094 0.63 1 68.56 501 THR A CA 1
ATOM 3948 C C . THR A 1 501 ? 7.773 8.438 0.365 1 68.56 501 THR A C 1
ATOM 3950 O O . THR A 1 501 ? 8.43 9.391 -0.057 1 68.56 501 THR A O 1
ATOM 3953 N N . PRO A 1 502 ? 6.461 8.414 0.564 1 69.25 502 PRO A N 1
ATOM 3954 C CA . PRO A 1 502 ? 5.793 9.711 0.429 1 69.25 502 PRO A CA 1
ATOM 3955 C C . PRO A 1 502 ? 6.297 10.742 1.438 1 69.25 502 PRO A C 1
ATOM 3957 O O . PRO A 1 502 ? 6.676 10.383 2.555 1 69.25 502 PRO A O 1
ATOM 3960 N N . GLN A 1 503 ? 6.355 11.914 0.945 1 72.25 503 GLN A N 1
ATOM 3961 C CA . GLN A 1 503 ? 6.867 13 1.776 1 72.25 503 GLN A CA 1
ATOM 3962 C C . GLN A 1 503 ? 5.859 14.141 1.873 1 72.25 503 GLN A C 1
ATOM 3964 O O . GLN A 1 503 ? 5.152 14.438 0.908 1 72.25 503 GLN A O 1
ATOM 3969 N N . ASN A 1 504 ? 5.633 14.57 3.072 1 79.19 504 ASN A N 1
ATOM 3970 C CA . ASN A 1 504 ? 4.941 15.836 3.26 1 79.19 504 ASN A CA 1
ATOM 3971 C C . ASN A 1 504 ? 5.926 16.984 3.484 1 79.19 504 ASN A C 1
ATOM 3973 O O . ASN A 1 504 ? 6.52 17.094 4.559 1 79.19 504 ASN A O 1
ATOM 3977 N N . LEU A 1 505 ? 6.062 17.875 2.484 1 86.94 505 LEU A N 1
ATOM 3978 C CA . LEU A 1 505 ? 7.109 18.891 2.547 1 86.94 505 LEU A CA 1
ATOM 3979 C C . LEU A 1 505 ? 6.512 20.297 2.488 1 86.94 505 LEU A C 1
ATOM 3981 O O . LEU A 1 505 ? 7.238 21.281 2.363 1 86.94 505 LEU A O 1
ATOM 3985 N N . ILE A 1 506 ? 5.234 20.391 2.689 1 88.12 506 ILE A N 1
ATOM 3986 C CA . ILE A 1 506 ? 4.578 21.672 2.449 1 88.12 506 ILE A CA 1
ATOM 3987 C C . ILE A 1 506 ? 5.031 22.688 3.496 1 88.12 506 ILE A C 1
ATOM 3989 O O . ILE A 1 506 ? 5.273 23.859 3.174 1 88.12 506 ILE A O 1
ATOM 3993 N N . TRP A 1 507 ? 5.121 22.25 4.695 1 92.31 507 TRP A N 1
ATOM 3994 C CA . TRP A 1 507 ? 5.566 23.156 5.746 1 92.31 507 TRP A CA 1
ATOM 3995 C C . TRP A 1 507 ? 6.965 23.688 5.453 1 92.31 507 TRP A C 1
ATOM 3997 O O . TRP A 1 507 ? 7.215 24.891 5.543 1 92.31 507 TRP A O 1
ATOM 4007 N N . ALA A 1 508 ? 7.863 22.797 5.094 1 93.94 508 ALA A N 1
ATOM 4008 C CA . ALA A 1 508 ? 9.242 23.172 4.812 1 93.94 508 ALA A CA 1
ATOM 4009 C C . ALA A 1 508 ? 9.328 24.062 3.582 1 93.94 508 ALA A C 1
ATOM 4011 O O . ALA A 1 508 ? 10.125 25.016 3.547 1 93.94 508 ALA A O 1
ATOM 4012 N N . ILE A 1 509 ? 8.516 23.812 2.629 1 93.31 509 ILE A N 1
ATOM 4013 C CA . ILE A 1 509 ? 8.484 24.594 1.406 1 93.31 509 ILE A CA 1
ATOM 4014 C C . ILE A 1 509 ? 7.98 26.016 1.719 1 93.31 509 ILE A C 1
ATOM 4016 O O . ILE A 1 509 ? 8.547 27 1.24 1 93.31 509 ILE A O 1
ATOM 4020 N N . TYR A 1 510 ? 6.992 26.078 2.5 1 95.12 510 TYR A N 1
ATOM 4021 C CA . TYR A 1 510 ? 6.391 27.375 2.84 1 95.12 510 TYR A CA 1
ATOM 4022 C C . TYR A 1 510 ? 7.379 28.25 3.604 1 95.12 510 TYR A C 1
ATOM 4024 O O . TYR A 1 510 ? 7.551 29.422 3.277 1 95.12 510 TYR A O 1
ATOM 4032 N N . VAL A 1 511 ? 8.031 27.688 4.586 1 97.25 511 VAL A N 1
ATOM 4033 C CA . VAL A 1 511 ? 8.969 28.438 5.422 1 97.25 511 VAL A CA 1
ATOM 4034 C C . VAL A 1 511 ? 10.18 28.859 4.598 1 97.25 511 VAL A C 1
ATOM 4036 O O . VAL A 1 511 ? 10.586 30.031 4.625 1 97.25 511 VAL A O 1
ATOM 4039 N N . THR A 1 512 ? 10.711 27.922 3.83 1 97.88 512 THR A N 1
ATOM 4040 C CA . THR A 1 512 ? 11.883 28.219 3.016 1 97.88 512 THR A CA 1
ATOM 4041 C C . THR A 1 512 ? 11.523 29.188 1.89 1 97.88 512 THR A C 1
ATOM 4043 O O . THR A 1 512 ? 12.281 30.109 1.587 1 97.88 512 THR A O 1
ATOM 4046 N N . GLY A 1 513 ? 10.406 29 1.322 1 96.75 513 GLY A N 1
ATOM 4047 C CA . GLY A 1 513 ? 9.953 29.859 0.239 1 96.75 513 GLY A CA 1
ATOM 4048 C C . GLY A 1 513 ? 9.664 31.281 0.684 1 96.75 513 GLY A C 1
ATOM 4049 O O . GLY A 1 513 ? 9.789 32.219 -0.104 1 96.75 513 GLY A O 1
ATOM 4050 N N . SER A 1 514 ? 9.336 31.5 1.912 1 96.75 514 SER A N 1
ATOM 4051 C CA . SER A 1 514 ? 8.992 32.812 2.416 1 96.75 514 SER A CA 1
ATOM 4052 C C . SER A 1 514 ? 10.203 33.75 2.402 1 96.75 514 SER A C 1
ATOM 4054 O O . SER A 1 514 ? 10.055 34.969 2.281 1 96.75 514 SER A O 1
ATOM 4056 N N . VAL A 1 515 ? 11.375 33.188 2.508 1 96.12 515 VAL A N 1
ATOM 4057 C CA . VAL A 1 515 ? 12.57 34.031 2.6 1 96.12 515 VAL A CA 1
ATOM 4058 C C . VAL A 1 515 ? 13.328 33.969 1.275 1 96.12 515 VAL A C 1
ATOM 4060 O O . VAL A 1 515 ? 14.453 34.469 1.183 1 96.12 515 VAL A O 1
ATOM 4063 N N . ALA A 1 516 ? 12.719 33.344 0.267 1 95.94 516 ALA A N 1
ATOM 4064 C CA . ALA A 1 516 ? 13.367 33.219 -1.035 1 95.94 516 ALA A CA 1
ATOM 4065 C C . ALA A 1 516 ? 13.547 34.594 -1.686 1 95.94 516 ALA A C 1
ATOM 4067 O O . ALA A 1 516 ? 12.688 35.469 -1.55 1 95.94 516 ALA A O 1
ATOM 4068 N N . VAL A 1 517 ? 14.695 34.719 -2.428 1 93.12 517 VAL A N 1
ATOM 4069 C CA . VAL A 1 517 ? 15.008 36 -3.092 1 93.12 517 VAL A CA 1
ATOM 4070 C C . VAL A 1 517 ? 15.375 35.75 -4.551 1 93.12 517 VAL A C 1
ATOM 4072 O O . VAL A 1 517 ? 15.93 34.688 -4.879 1 93.12 517 VAL A O 1
ATOM 4075 N N . GLY A 1 518 ? 14.984 36.688 -5.41 1 90.19 518 GLY A N 1
ATOM 4076 C CA . GLY A 1 518 ? 15.391 36.656 -6.805 1 90.19 518 GLY A CA 1
ATOM 4077 C C . GLY A 1 518 ? 14.938 35.375 -7.516 1 90.19 518 GLY A C 1
ATOM 4078 O O . GLY A 1 518 ? 13.758 35.031 -7.473 1 90.19 518 GLY A O 1
ATOM 4079 N N . ASP A 1 519 ? 15.93 34.625 -8.016 1 91.81 519 ASP A N 1
ATOM 4080 C CA . ASP A 1 519 ? 15.648 33.438 -8.82 1 91.81 519 ASP A CA 1
ATOM 4081 C C . ASP A 1 519 ? 15.164 32.281 -7.945 1 91.81 519 ASP A C 1
ATOM 4083 O O . ASP A 1 519 ? 14.555 31.344 -8.445 1 91.81 519 ASP A O 1
ATOM 4087 N N . GLU A 1 520 ? 15.5 32.375 -6.727 1 94.56 520 GLU A N 1
ATOM 4088 C CA . GLU A 1 520 ? 15.016 31.359 -5.812 1 94.56 520 GLU A CA 1
ATOM 4089 C C . GLU A 1 520 ? 13.492 31.297 -5.801 1 94.56 520 GLU A C 1
ATOM 4091 O O . GLU A 1 520 ? 12.906 30.234 -5.598 1 94.56 520 GLU A O 1
ATOM 4096 N N . ARG A 1 521 ? 12.852 32.438 -6.012 1 95.25 521 ARG A N 1
ATOM 4097 C CA . ARG A 1 521 ? 11.391 32.531 -6 1 95.25 521 ARG A CA 1
ATOM 4098 C C . ARG A 1 521 ? 10.781 31.75 -7.148 1 95.25 521 ARG A C 1
ATOM 4100 O O . ARG A 1 521 ? 9.734 31.125 -6.988 1 95.25 521 ARG A O 1
ATOM 4107 N N . THR A 1 522 ? 11.461 31.719 -8.258 1 93.81 522 THR A N 1
ATOM 4108 C CA . THR A 1 522 ? 10.977 30.984 -9.422 1 93.81 522 THR A CA 1
ATOM 4109 C C . THR A 1 522 ? 10.945 29.484 -9.148 1 93.81 522 THR A C 1
ATOM 4111 O O . THR A 1 522 ? 10.062 28.781 -9.641 1 93.81 522 THR A O 1
ATOM 4114 N N . PHE A 1 523 ? 11.875 29.125 -8.398 1 93.31 523 PHE A N 1
ATOM 4115 C CA . PHE A 1 523 ? 11.906 27.719 -8.023 1 93.31 523 PHE A CA 1
ATOM 4116 C C . PHE A 1 523 ? 10.633 27.328 -7.281 1 93.31 523 PHE A C 1
ATOM 4118 O O . PHE A 1 523 ? 9.992 26.328 -7.621 1 93.31 523 PHE A O 1
ATOM 4125 N N . PHE A 1 524 ? 10.297 28.047 -6.301 1 93.69 524 PHE A N 1
ATOM 4126 C CA . PHE A 1 524 ? 9.141 27.734 -5.469 1 93.69 524 PHE A CA 1
ATOM 4127 C C . PHE A 1 524 ? 7.848 27.953 -6.238 1 93.69 524 PHE A C 1
ATOM 4129 O O . PHE A 1 524 ? 6.867 27.234 -6.035 1 93.69 524 PHE A O 1
ATOM 4136 N N . GLN A 1 525 ? 7.836 28.859 -7.145 1 91.88 525 GLN A N 1
ATOM 4137 C CA . GLN A 1 525 ? 6.684 29.062 -8.016 1 91.88 525 GLN A CA 1
ATOM 4138 C C . GLN A 1 525 ? 6.445 27.828 -8.898 1 91.88 525 GLN A C 1
ATOM 4140 O O . GLN A 1 525 ? 5.305 27.391 -9.062 1 91.88 525 GLN A O 1
ATOM 4145 N N . THR A 1 526 ? 7.461 27.281 -9.312 1 88.19 526 THR A N 1
ATOM 4146 C CA . THR A 1 526 ? 7.367 26.125 -10.203 1 88.19 526 THR A CA 1
ATOM 4147 C C . THR A 1 526 ? 6.895 24.891 -9.445 1 88.19 526 THR A C 1
ATOM 4149 O O . THR A 1 526 ? 6.023 24.172 -9.922 1 88.19 526 THR A O 1
ATOM 4152 N N . ILE A 1 527 ? 7.426 24.719 -8.305 1 86 527 ILE A N 1
ATOM 4153 C CA . ILE A 1 527 ? 7.102 23.516 -7.535 1 86 527 ILE A CA 1
ATOM 4154 C C . ILE A 1 527 ? 5.648 23.578 -7.074 1 86 527 ILE A C 1
ATOM 4156 O O . ILE A 1 527 ? 4.953 22.562 -7.062 1 86 527 ILE A O 1
ATOM 4160 N N . LEU A 1 528 ? 5.145 24.672 -6.723 1 87.94 528 LEU A N 1
ATOM 4161 C CA . LEU A 1 528 ? 3.803 24.797 -6.168 1 87.94 528 LEU A CA 1
ATOM 4162 C C . LEU A 1 528 ? 2.766 24.922 -7.281 1 87.94 528 LEU A C 1
ATOM 4164 O O . LEU A 1 528 ? 1.577 24.672 -7.059 1 87.94 528 LEU A O 1
ATOM 4168 N N . SER A 1 529 ? 3.146 25.219 -8.445 1 80.62 529 SER A N 1
ATOM 4169 C CA . SER A 1 529 ? 2.215 25.297 -9.57 1 80.62 529 SER A CA 1
ATOM 4170 C C . SER A 1 529 ? 2.113 23.969 -10.305 1 80.62 529 SER A C 1
ATOM 4172 O O . SER A 1 529 ? 1.019 23.531 -10.672 1 80.62 529 SER A O 1
ATOM 4174 N N . ALA A 1 530 ? 3.145 23.219 -10.664 1 63.72 530 ALA A N 1
ATOM 4175 C CA . ALA A 1 530 ? 3.184 22.062 -11.547 1 63.72 530 ALA A CA 1
ATOM 4176 C C . ALA A 1 530 ? 3.027 20.766 -10.758 1 63.72 530 ALA A C 1
ATOM 4178 O O . ALA A 1 530 ? 2.416 19.812 -11.234 1 63.72 530 ALA A O 1
ATOM 4179 N N . SER A 1 531 ? 3.662 20.672 -9.703 1 60.28 531 SER A N 1
ATOM 4180 C CA . SER A 1 531 ? 3.895 19.359 -9.102 1 60.28 531 SER A CA 1
ATOM 4181 C C . SER A 1 531 ? 2.988 19.125 -7.898 1 60.28 531 SER A C 1
ATOM 4183 O O . SER A 1 531 ? 3.158 18.156 -7.16 1 60.28 531 SER A O 1
ATOM 4185 N N . ALA A 1 532 ? 1.912 19.891 -7.809 1 57.69 532 ALA A N 1
ATOM 4186 C CA . ALA A 1 532 ? 1.183 20.031 -6.551 1 57.69 532 ALA A CA 1
ATOM 4187 C C . ALA A 1 532 ? 0.428 18.734 -6.219 1 57.69 532 ALA A C 1
ATOM 4189 O O . ALA A 1 532 ? 0.498 18.25 -5.09 1 57.69 532 ALA A O 1
ATOM 4190 N N . PRO A 1 533 ? 0.014 18.094 -7.211 1 57.84 533 PRO A N 1
ATOM 4191 C CA . PRO A 1 533 ? -0.875 17 -6.824 1 57.84 533 PRO A CA 1
ATOM 4192 C C . PRO A 1 533 ? -0.114 15.773 -6.32 1 57.84 533 PRO A C 1
ATOM 4194 O O . PRO A 1 533 ? -0.699 14.906 -5.668 1 57.84 533 PRO A O 1
ATOM 4197 N N . TYR A 1 534 ? 1.141 15.906 -6.441 1 58.94 534 TYR A N 1
ATOM 4198 C CA . TYR A 1 534 ? 1.876 14.695 -6.113 1 58.94 534 TYR A CA 1
ATOM 4199 C C . TYR A 1 534 ? 2.379 14.727 -4.676 1 58.94 534 TYR A C 1
ATOM 4201 O O . TYR A 1 534 ? 2.754 13.695 -4.117 1 58.94 534 TYR A O 1
ATOM 4209 N N . PHE A 1 535 ? 2.312 15.914 -4.145 1 60.62 535 PHE A N 1
ATOM 4210 C CA . PHE A 1 535 ? 2.91 15.898 -2.816 1 60.62 535 PHE A CA 1
ATOM 4211 C C . PHE A 1 535 ? 1.973 16.516 -1.792 1 60.62 535 PHE A C 1
ATOM 4213 O O . PHE A 1 535 ? 2.303 16.594 -0.606 1 60.62 535 PHE A O 1
ATOM 4220 N N . SER A 1 536 ? 0.866 16.922 -2.334 1 64.12 536 SER A N 1
ATOM 4221 C CA . SER A 1 536 ? -0.002 17.578 -1.356 1 64.12 536 SER A CA 1
ATOM 4222 C C . SER A 1 536 ? -1.468 17.234 -1.606 1 64.12 536 SER A C 1
ATOM 4224 O O . SER A 1 536 ? -1.88 17.047 -2.752 1 64.12 536 SER A O 1
ATOM 4226 N N . ILE A 1 537 ? -2.121 17.062 -0.501 1 70.62 537 ILE A N 1
ATOM 4227 C CA . ILE A 1 537 ? -3.57 16.906 -0.569 1 70.62 537 ILE A CA 1
ATOM 4228 C C . ILE A 1 537 ? -4.234 18.281 -0.544 1 70.62 537 ILE A C 1
ATOM 4230 O O . ILE A 1 537 ? -5.379 18.438 -0.985 1 70.62 537 ILE A O 1
ATOM 4234 N N . GLY A 1 538 ? -3.457 19.281 -0.191 1 69.19 538 GLY A N 1
ATOM 4235 C CA . GLY A 1 538 ? -4.027 20.609 0.009 1 69.19 538 GLY A CA 1
ATOM 4236 C C . GLY A 1 538 ? -3.818 21.531 -1.175 1 69.19 538 GLY A C 1
ATOM 4237 O O . GLY A 1 538 ? -3.236 21.125 -2.186 1 69.19 538 GLY A O 1
ATOM 4238 N N . PRO A 1 539 ? -4.473 22.609 -1.068 1 72 539 PRO A N 1
ATOM 4239 C CA . PRO A 1 539 ? -4.414 23.609 -2.148 1 72 539 PRO A CA 1
ATOM 4240 C C . PRO A 1 539 ? -3.055 24.297 -2.246 1 72 539 PRO A C 1
ATOM 4242 O O . PRO A 1 539 ? -2.791 25.25 -1.516 1 72 539 PRO A O 1
ATOM 4245 N N . CYS A 1 540 ? -2.246 23.953 -3.135 1 81.12 540 CYS A N 1
ATOM 4246 C CA . CYS A 1 540 ? -0.915 24.516 -3.348 1 81.12 540 CYS A CA 1
ATOM 4247 C C . CYS A 1 540 ? -1 25.922 -3.918 1 81.12 540 CYS A C 1
ATOM 4249 O O . CYS A 1 540 ? -0.105 26.734 -3.695 1 81.12 540 CYS A O 1
ATOM 4251 N N . ASN A 1 541 ? -2.105 26.203 -4.469 1 83 541 ASN A N 1
ATOM 4252 C CA . ASN A 1 541 ? -2.275 27.516 -5.066 1 83 541 ASN A CA 1
ATOM 4253 C C . ASN A 1 541 ? -2.414 28.609 -4 1 83 541 ASN A C 1
ATOM 4255 O O . ASN A 1 541 ? -1.934 29.719 -4.184 1 83 541 ASN A O 1
ATOM 4259 N N . ARG A 1 542 ? -3.02 28.281 -2.959 1 87.44 542 ARG A N 1
ATOM 4260 C CA . ARG A 1 542 ? -3.176 29.25 -1.874 1 87.44 542 ARG A CA 1
ATOM 4261 C C . ARG A 1 542 ? -1.838 29.531 -1.196 1 87.44 542 ARG A C 1
ATOM 4263 O O . ARG A 1 542 ? -1.567 30.656 -0.792 1 87.44 542 ARG A O 1
ATOM 4270 N N . ILE A 1 543 ? -1.116 28.516 -1.105 1 90.62 543 ILE A N 1
ATOM 4271 C CA . ILE A 1 543 ? 0.205 28.656 -0.504 1 90.62 543 ILE A CA 1
ATOM 4272 C C . ILE A 1 543 ? 1.081 29.547 -1.388 1 90.62 543 ILE A C 1
ATOM 4274 O O . ILE A 1 543 ? 1.792 30.422 -0.89 1 90.62 543 ILE A O 1
ATOM 4278 N N . LEU A 1 544 ? 0.974 29.328 -2.668 1 91.88 544 LEU A N 1
ATOM 4279 C CA . LEU A 1 544 ? 1.746 30.141 -3.609 1 91.88 544 LEU A CA 1
ATOM 4280 C C . LEU A 1 544 ? 1.321 31.594 -3.551 1 91.88 544 LEU A C 1
ATOM 4282 O O . LEU A 1 544 ? 2.168 32.5 -3.547 1 91.88 544 LEU A O 1
ATOM 4286 N N . LYS A 1 545 ? 0.072 31.797 -3.471 1 92.38 545 LYS A N 1
ATOM 4287 C CA . LYS A 1 545 ? -0.435 33.156 -3.391 1 92.38 545 LYS A CA 1
ATOM 4288 C C . LYS A 1 545 ? 0.076 33.875 -2.139 1 92.38 545 LYS A C 1
ATOM 4290 O O . LYS A 1 545 ? 0.443 35.031 -2.186 1 92.38 545 LYS A O 1
ATOM 4295 N N . LYS A 1 546 ? 0.053 33.188 -1.07 1 93.81 546 LYS A N 1
ATOM 4296 C CA . LYS A 1 546 ? 0.548 33.75 0.173 1 93.81 546 LYS A CA 1
ATOM 4297 C C . LYS A 1 546 ? 2.043 34.062 0.086 1 93.81 546 LYS A C 1
ATOM 4299 O O . LYS A 1 546 ? 2.512 35.062 0.593 1 93.81 546 LYS A O 1
ATOM 4304 N N . LEU A 1 547 ? 2.779 33.188 -0.542 1 95.44 547 LEU A N 1
ATOM 4305 C CA . LEU A 1 547 ? 4.207 33.438 -0.715 1 95.44 547 LEU A CA 1
ATOM 4306 C C . LEU A 1 547 ? 4.457 34.656 -1.583 1 95.44 547 LEU A C 1
ATOM 4308 O O . LEU A 1 547 ? 5.328 35.469 -1.272 1 95.44 547 LEU A O 1
ATOM 4312 N N . GLU A 1 548 ? 3.699 34.812 -2.551 1 95.12 548 GLU A N 1
ATOM 4313 C CA . GLU A 1 548 ? 3.83 35.969 -3.43 1 95.12 548 GLU A CA 1
ATOM 4314 C C . GLU A 1 548 ? 3.486 37.25 -2.695 1 95.12 548 GLU A C 1
ATOM 4316 O O . GLU A 1 548 ? 4.133 38.281 -2.904 1 95.12 548 GLU A O 1
ATOM 4321 N N . ASP A 1 549 ? 2.52 37.156 -1.848 1 94.62 549 ASP A N 1
ATOM 4322 C CA . ASP A 1 549 ? 2.176 38.312 -1.011 1 94.62 549 ASP A CA 1
ATOM 4323 C C . ASP A 1 549 ? 3.338 38.688 -0.095 1 94.62 549 ASP A C 1
ATOM 4325 O O . ASP A 1 549 ? 3.623 39.875 0.097 1 94.62 549 ASP A O 1
ATOM 4329 N N . ILE A 1 550 ? 3.953 37.719 0.478 1 94.94 550 ILE A N 1
ATOM 4330 C CA . ILE A 1 550 ? 5.086 37.938 1.367 1 94.94 550 ILE A CA 1
ATOM 4331 C C . ILE A 1 550 ? 6.242 38.562 0.583 1 94.94 550 ILE A C 1
ATOM 4333 O O . ILE A 1 550 ? 6.895 39.5 1.056 1 94.94 550 ILE A O 1
ATOM 4337 N N . TRP A 1 551 ? 6.477 38.031 -0.614 1 94.19 551 TRP A N 1
ATOM 4338 C CA . TRP A 1 551 ? 7.555 38.562 -1.46 1 94.19 551 TRP A CA 1
ATOM 4339 C C . TRP A 1 551 ? 7.316 40 -1.829 1 94.19 551 TRP A C 1
ATOM 4341 O O . TRP A 1 551 ? 8.258 40.812 -1.854 1 94.19 551 TRP A O 1
ATOM 4351 N N . GLU A 1 552 ? 6.156 40.344 -2.041 1 91.56 552 GLU A N 1
ATOM 4352 C CA . GLU A 1 552 ? 5.816 41.688 -2.402 1 91.56 552 GLU A CA 1
ATOM 4353 C C . GLU A 1 552 ? 6.008 42.656 -1.22 1 91.56 552 GLU A C 1
ATOM 4355 O O . GLU A 1 552 ? 6.512 43.75 -1.383 1 91.56 552 GLU A O 1
ATOM 4360 N N . LYS A 1 553 ? 5.645 42.219 -0.099 1 87.31 553 LYS A N 1
ATOM 4361 C CA . LYS A 1 553 ? 5.742 43.031 1.101 1 87.31 553 LYS A CA 1
ATOM 4362 C C . LYS A 1 553 ? 7.184 43.125 1.589 1 87.31 553 LYS A C 1
ATOM 4364 O O . LYS A 1 553 ? 7.551 44.094 2.27 1 87.31 553 LYS A O 1
ATOM 4369 N N . SER A 1 554 ? 7.914 42.125 1.364 1 81.62 554 SER A N 1
ATOM 4370 C CA . SER A 1 554 ? 9.297 42.062 1.833 1 81.62 554 SER A CA 1
ATOM 4371 C C . SER A 1 554 ? 10.148 43.156 1.166 1 81.62 554 SER A C 1
ATOM 4373 O O . SER A 1 554 ? 11.195 43.531 1.69 1 81.62 554 SER A O 1
ATOM 4375 N N . VAL A 1 555 ? 9.766 43.594 0.033 1 72.88 555 VAL A N 1
ATOM 4376 C CA . VAL A 1 555 ? 10.477 44.688 -0.637 1 72.88 555 VAL A CA 1
ATOM 4377 C C . VAL A 1 555 ? 10.391 45.969 0.202 1 72.88 555 VAL A C 1
ATOM 4379 O O . VAL A 1 555 ? 11.359 46.719 0.282 1 72.88 555 VAL A O 1
ATOM 4382 N N . ALA A 1 556 ? 9.398 46.062 0.972 1 65.88 556 ALA A N 1
ATOM 4383 C CA . ALA A 1 556 ? 9.148 47.281 1.733 1 65.88 556 ALA A CA 1
ATOM 4384 C C . ALA A 1 556 ? 9.555 47.094 3.195 1 65.88 556 ALA A C 1
ATOM 4386 O O . ALA A 1 556 ? 9.93 48.062 3.861 1 65.88 556 ALA A O 1
ATOM 4387 N N . ARG A 1 557 ? 9.43 45.969 3.684 1 67.38 557 ARG A N 1
ATOM 4388 C CA . ARG A 1 557 ? 9.594 45.719 5.113 1 67.38 557 ARG A CA 1
ATOM 4389 C C . ARG A 1 557 ? 10.688 44.688 5.387 1 67.38 557 ARG A C 1
ATOM 4391 O O . ARG A 1 557 ? 10.5 43.5 5.125 1 67.38 557 ARG A O 1
ATOM 4398 N N . THR A 1 558 ? 11.812 45.094 5.652 1 76 558 THR A N 1
ATOM 4399 C CA . THR A 1 558 ? 12.914 44.281 6.117 1 76 558 THR A CA 1
ATOM 4400 C C . THR A 1 558 ? 13.352 44.688 7.52 1 76 558 THR A C 1
ATOM 4402 O O . THR A 1 558 ? 13.414 45.875 7.828 1 76 558 THR A O 1
ATOM 4405 N N . PRO A 1 559 ? 13.406 43.625 8.477 1 88.5 559 PRO A N 1
ATOM 4406 C CA . PRO A 1 559 ? 13.523 42.156 8.352 1 88.5 559 PRO A CA 1
ATOM 4407 C C . PRO A 1 559 ? 12.172 41.469 8.422 1 88.5 559 PRO A C 1
ATOM 4409 O O . PRO A 1 559 ? 11.219 42 8.977 1 88.5 559 PRO A O 1
ATOM 4412 N N . LEU A 1 560 ? 12.148 40.25 7.816 1 92.25 560 LEU A N 1
ATOM 4413 C CA . LEU A 1 560 ? 10.969 39.406 7.875 1 92.25 560 LEU A CA 1
ATOM 4414 C C . LEU A 1 560 ? 10.922 38.625 9.195 1 92.25 560 LEU A C 1
ATOM 4416 O O . LEU A 1 560 ? 11.945 38.125 9.664 1 92.25 560 LEU A O 1
ATOM 4420 N N . PHE A 1 561 ? 9.781 38.562 9.805 1 92 561 PHE A N 1
ATOM 4421 C CA . PHE A 1 561 ? 9.578 37.812 11.031 1 92 561 PHE A CA 1
ATOM 4422 C C . PHE A 1 561 ? 8.477 36.75 10.852 1 92 561 PHE A C 1
ATOM 4424 O O . PHE A 1 561 ? 7.793 36.75 9.828 1 92 561 PHE A O 1
ATOM 4431 N N . ARG A 1 562 ? 8.391 35.875 11.789 1 93.19 562 ARG A N 1
ATOM 4432 C CA . ARG A 1 562 ? 7.391 34.812 11.734 1 93.19 562 ARG A CA 1
ATOM 4433 C C . ARG A 1 562 ? 5.984 35.406 11.586 1 93.19 562 ARG A C 1
ATOM 4435 O O . ARG A 1 562 ? 5.102 34.75 11.016 1 93.19 562 ARG A O 1
ATOM 4442 N N . SER A 1 563 ? 5.711 36.625 12.133 1 91.44 563 SER A N 1
ATOM 4443 C CA . SER A 1 563 ? 4.41 37.281 12.062 1 91.44 563 SER A CA 1
ATOM 4444 C C . SER A 1 563 ? 3.998 37.531 10.617 1 91.44 563 SER A C 1
ATOM 4446 O O . SER A 1 563 ? 2.807 37.594 10.305 1 91.44 563 SER A O 1
ATOM 4448 N N . ASP A 1 564 ? 4.961 37.656 9.75 1 93 564 ASP A N 1
ATOM 4449 C CA . ASP A 1 564 ? 4.688 37.938 8.344 1 93 564 ASP A CA 1
ATOM 4450 C C . ASP A 1 564 ? 4.176 36.656 7.645 1 93 564 ASP A C 1
ATOM 4452 O O . ASP A 1 564 ? 3.625 36.75 6.543 1 93 564 ASP A O 1
ATOM 4456 N N . LEU A 1 565 ? 4.391 35.5 8.258 1 95.38 565 LEU A N 1
ATOM 4457 C CA . LEU A 1 565 ? 4.02 34.219 7.652 1 95.38 565 LEU A CA 1
ATOM 4458 C C . LEU A 1 565 ? 2.621 33.781 8.086 1 95.38 565 LEU A C 1
ATOM 4460 O O . LEU A 1 565 ? 2.07 32.812 7.57 1 95.38 565 LEU A O 1
ATOM 4464 N N . VAL A 1 566 ? 2.061 34.531 9.016 1 94.69 566 VAL A N 1
ATOM 4465 C CA . VAL A 1 566 ? 0.78 34.156 9.602 1 94.69 566 VAL A CA 1
ATOM 4466 C C . VAL A 1 566 ? -0.321 34.25 8.547 1 94.69 566 VAL A C 1
ATOM 4468 O O . VAL A 1 566 ? -0.42 35.25 7.84 1 94.69 566 VAL A O 1
ATOM 4471 N N . SER A 1 567 ? -1.03 33.188 8.344 1 93.25 567 SER A N 1
ATOM 4472 C CA . SER A 1 567 ? -2.203 33.062 7.484 1 93.25 567 SER A CA 1
ATOM 4473 C C . SER A 1 567 ? -3.174 32 8.031 1 93.25 567 SER A C 1
ATOM 4475 O O . SER A 1 567 ? -3.172 30.859 7.582 1 93.25 567 SER A O 1
ATOM 4477 N N . PRO A 1 568 ? -4.062 32.375 8.875 1 89.12 568 PRO A N 1
ATOM 4478 C CA . PRO A 1 568 ? -4.887 31.453 9.656 1 89.12 568 PRO A CA 1
ATOM 4479 C C . PRO A 1 568 ? -5.75 30.547 8.773 1 89.12 568 PRO A C 1
ATOM 4481 O O . PRO A 1 568 ? -6.195 29.484 9.219 1 89.12 568 PRO A O 1
ATOM 4484 N N . ASN A 1 569 ? -5.969 30.875 7.559 1 88.19 569 ASN A N 1
ATOM 4485 C CA . ASN A 1 569 ? -6.812 30.062 6.688 1 88.19 569 ASN A CA 1
ATOM 4486 C C . ASN A 1 569 ? -6.02 28.953 6.02 1 88.19 569 ASN A C 1
ATOM 4488 O O . ASN A 1 569 ? -6.59 28.109 5.324 1 88.19 569 ASN A O 1
ATOM 4492 N N . LEU A 1 570 ? -4.715 28.906 6.32 1 89.69 570 LEU A N 1
ATOM 4493 C CA . LEU A 1 570 ? -3.871 27.938 5.633 1 89.69 570 LEU A CA 1
ATOM 4494 C C . LEU A 1 570 ? -3.33 26.906 6.609 1 89.69 570 LEU A C 1
ATOM 4496 O O . LEU A 1 570 ? -2.814 27.25 7.672 1 89.69 570 LEU A O 1
ATOM 4500 N N . LEU A 1 571 ? -3.564 25.641 6.328 1 89.31 571 LEU A N 1
ATOM 4501 C CA . LEU A 1 571 ? -2.893 24.547 7.004 1 89.31 571 LEU A CA 1
ATOM 4502 C C . LEU A 1 571 ? -1.866 23.891 6.086 1 89.31 571 LEU A C 1
ATOM 4504 O O . LEU A 1 571 ? -2.188 23.5 4.957 1 89.31 571 LEU A O 1
ATOM 4508 N N . LEU A 1 572 ? -0.682 23.812 6.531 1 88.12 572 LEU A N 1
ATOM 4509 C CA . LEU A 1 572 ? 0.43 23.391 5.684 1 88.12 572 LEU A CA 1
ATOM 4510 C C . LEU A 1 572 ? 0.602 21.875 5.715 1 88.12 572 LEU A C 1
ATOM 4512 O O . LEU A 1 572 ? 1.606 21.375 6.223 1 88.12 572 LEU A O 1
ATOM 4516 N N . VAL A 1 573 ? -0.31 21.125 5.125 1 81.88 573 VAL A N 1
ATOM 4517 C CA . VAL A 1 573 ? -0.247 19.672 5.008 1 81.88 573 VAL A CA 1
ATOM 4518 C C . VAL A 1 573 ? -0.381 19.266 3.545 1 81.88 573 VAL A C 1
ATOM 4520 O O . VAL A 1 573 ? -1.116 19.891 2.781 1 81.88 573 VAL A O 1
ATOM 4523 N N . MET B 1 1 ? -45.438 -55.375 12.891 1 27.03 1 MET B N 1
ATOM 4524 C CA . MET B 1 1 ? -44.469 -54.312 13.047 1 27.03 1 MET B CA 1
ATOM 4525 C C . MET B 1 1 ? -44.844 -53.094 12.188 1 27.03 1 MET B C 1
ATOM 4527 O O . MET B 1 1 ? -44.938 -53.219 10.969 1 27.03 1 MET B O 1
ATOM 4531 N N . SER B 1 2 ? -45.719 -52.25 12.633 1 32.22 2 SER B N 1
ATOM 4532 C CA . SER B 1 2 ? -46.281 -51.125 11.938 1 32.22 2 SER B CA 1
ATOM 4533 C C . SER B 1 2 ? -45.188 -50.219 11.359 1 32.22 2 SER B C 1
ATOM 4535 O O . SER B 1 2 ? -44.219 -49.906 12.047 1 32.22 2 SER B O 1
ATOM 4537 N N . ARG B 1 3 ? -44.906 -50.438 10.07 1 38.69 3 ARG B N 1
ATOM 4538 C CA . ARG B 1 3 ? -43.938 -49.594 9.328 1 38.69 3 ARG B CA 1
ATOM 4539 C C . ARG B 1 3 ? -44.062 -48.125 9.727 1 38.69 3 ARG B C 1
ATOM 4541 O O . ARG B 1 3 ? -45.125 -47.531 9.531 1 38.69 3 ARG B O 1
ATOM 4548 N N . LEU B 1 4 ? -43.594 -47.719 10.875 1 39.88 4 LEU B N 1
ATOM 4549 C CA . LEU B 1 4 ? -43.469 -46.312 11.227 1 39.88 4 LEU B CA 1
ATOM 4550 C C . LEU B 1 4 ? -43.219 -45.469 9.984 1 39.88 4 LEU B C 1
ATOM 4552 O O . LEU B 1 4 ? -42.25 -45.719 9.242 1 39.88 4 LEU B O 1
ATOM 4556 N N . LEU B 1 5 ? -44.25 -44.969 9.367 1 43.84 5 LEU B N 1
ATOM 4557 C CA . LEU B 1 5 ? -44.281 -44.125 8.18 1 43.84 5 LEU B CA 1
ATOM 4558 C C . LEU B 1 5 ? -43.188 -43.062 8.266 1 43.84 5 LEU B C 1
ATOM 4560 O O . LEU B 1 5 ? -43.094 -42.375 9.273 1 43.84 5 LEU B O 1
ATOM 4564 N N . ARG B 1 6 ? -41.969 -43.281 7.699 1 53.03 6 ARG B N 1
ATOM 4565 C CA . ARG B 1 6 ? -40.906 -42.312 7.543 1 53.03 6 ARG B CA 1
ATOM 4566 C C . ARG B 1 6 ? -41.438 -40.938 7.262 1 53.03 6 ARG B C 1
ATOM 4568 O O . ARG B 1 6 ? -42.375 -40.781 6.473 1 53.03 6 ARG B O 1
ATOM 4575 N N . SER B 1 7 ? -41.344 -39.969 8.195 1 58.84 7 SER B N 1
ATOM 4576 C CA . SER B 1 7 ? -41.781 -38.594 8 1 58.84 7 SER B CA 1
ATOM 4577 C C . SER B 1 7 ? -41.406 -38.094 6.613 1 58.84 7 SER B C 1
ATOM 4579 O O . SER B 1 7 ? -40.312 -38.375 6.125 1 58.84 7 SER B O 1
ATOM 4581 N N . THR B 1 8 ? -42.25 -37.781 5.695 1 67.25 8 THR B N 1
ATOM 4582 C CA . THR B 1 8 ? -42.094 -37.25 4.344 1 67.25 8 THR B CA 1
ATOM 4583 C C . THR B 1 8 ? -41.781 -35.781 4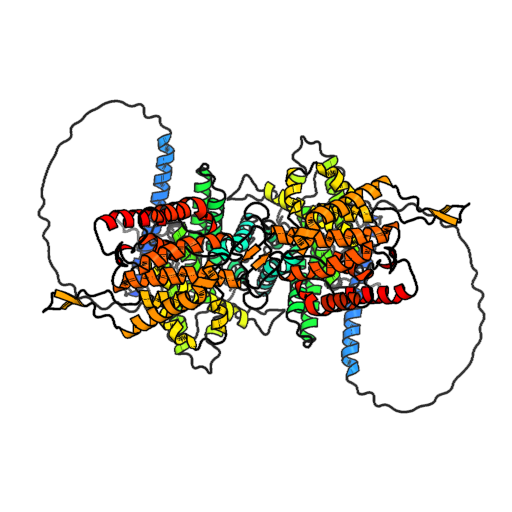.383 1 67.25 8 THR B C 1
ATOM 4585 O O . THR B 1 8 ? -41.781 -35.094 3.346 1 67.25 8 THR B O 1
ATOM 4588 N N . LYS B 1 9 ? -41.406 -35.188 5.551 1 74.25 9 LYS B N 1
ATOM 4589 C CA . LYS B 1 9 ? -41.25 -33.75 5.672 1 74.25 9 LYS B CA 1
ATOM 4590 C C . LYS B 1 9 ? -39.781 -33.344 5.691 1 74.25 9 LYS B C 1
ATOM 4592 O O . LYS B 1 9 ? -39.438 -32.219 6.066 1 74.25 9 LYS B O 1
ATOM 4597 N N . GLY B 1 10 ? -38.938 -34.219 5.414 1 80.75 10 GLY B N 1
ATOM 4598 C CA . GLY B 1 10 ? -37.531 -33.906 5.383 1 80.75 10 GLY B CA 1
ATOM 4599 C C . GLY B 1 10 ? -37.125 -33.031 4.195 1 80.75 10 GLY B C 1
ATOM 4600 O O . GLY B 1 10 ? -37.906 -32.906 3.238 1 80.75 10 GLY B O 1
ATOM 4601 N N . CYS B 1 11 ? -35.969 -32.469 4.312 1 82.56 11 CYS B N 1
ATOM 4602 C CA . CYS B 1 11 ? -35.469 -31.641 3.209 1 82.56 11 CYS B CA 1
ATOM 4603 C C . CYS B 1 11 ? -35.156 -32.5 1.99 1 82.56 11 CYS B C 1
ATOM 4605 O O . CYS B 1 11 ? -34.938 -33.719 2.115 1 82.56 11 CYS B O 1
ATOM 4607 N N . TRP B 1 12 ? -35.156 -32.062 0.838 1 85.25 12 TRP B N 1
ATOM 4608 C CA . TRP B 1 12 ? -35.031 -32.812 -0.402 1 85.25 12 TRP B CA 1
ATOM 4609 C C . TRP B 1 12 ? -33.625 -33.406 -0.524 1 85.25 12 TRP B C 1
ATOM 4611 O O . TRP B 1 12 ? -33.438 -34.469 -1.113 1 85.25 12 TRP B O 1
ATOM 4621 N N . THR B 1 13 ? -32.688 -32.781 0.082 1 87.19 13 THR B N 1
ATOM 4622 C CA . THR B 1 13 ? -31.328 -33.312 0.085 1 87.19 13 THR B CA 1
ATOM 4623 C C . THR B 1 13 ? -31.266 -34.625 0.895 1 87.19 13 THR B C 1
ATOM 4625 O O . THR B 1 13 ? -30.688 -35.594 0.452 1 87.19 13 THR B O 1
ATOM 4628 N N . CYS B 1 14 ? -31.875 -34.531 1.965 1 83.25 14 CYS B N 1
ATOM 4629 C CA . CYS B 1 14 ? -31.891 -35.719 2.818 1 83.25 14 CYS B CA 1
ATOM 4630 C C . CYS B 1 14 ? -32.719 -36.812 2.191 1 83.25 14 CYS B C 1
ATOM 4632 O O . CYS B 1 14 ? -32.375 -38 2.299 1 83.25 14 CYS B O 1
ATOM 4634 N N . ARG B 1 15 ? -33.688 -36.5 1.35 1 82.88 15 ARG B N 1
ATOM 4635 C CA . ARG B 1 15 ? -34.531 -37.438 0.606 1 82.88 15 ARG B CA 1
ATOM 4636 C C . ARG B 1 15 ? -33.719 -38.062 -0.533 1 82.88 15 ARG B C 1
ATOM 4638 O O . ARG B 1 15 ? -33.812 -39.281 -0.754 1 82.88 15 ARG B O 1
ATOM 4645 N N . LEU B 1 16 ? -32.938 -37.25 -1.061 1 82.12 16 LEU B N 1
ATOM 4646 C CA . LEU B 1 16 ? -32.094 -37.688 -2.166 1 82.12 16 LEU B CA 1
ATOM 4647 C C . LEU B 1 16 ? -31.031 -38.625 -1.678 1 82.12 16 LEU B C 1
ATOM 4649 O O . LEU B 1 16 ? -30.703 -39.625 -2.359 1 82.12 16 LEU B O 1
ATOM 4653 N N . ARG B 1 17 ? -30.609 -38.406 -0.535 1 84 17 ARG B N 1
ATOM 4654 C CA . ARG B 1 17 ? -29.531 -39.188 0.053 1 84 17 ARG B CA 1
ATOM 4655 C C . ARG B 1 17 ? -30.078 -40.375 0.835 1 84 17 ARG B C 1
ATOM 4657 O O . ARG B 1 17 ? -29.312 -41.25 1.276 1 84 17 ARG B O 1
ATOM 4664 N N . ARG B 1 18 ? -31.328 -40.469 1.023 1 81.19 18 ARG B N 1
ATOM 4665 C CA . ARG B 1 18 ? -32.031 -41.531 1.771 1 81.19 18 ARG B CA 1
ATOM 4666 C C . ARG B 1 18 ? -31.531 -41.594 3.213 1 81.19 18 ARG B C 1
ATOM 4668 O O . ARG B 1 18 ? -31.266 -42.656 3.734 1 81.19 18 ARG B O 1
ATOM 4675 N N . LYS B 1 19 ? -31.219 -40.281 3.779 1 81.5 19 LYS B N 1
ATOM 4676 C CA . LYS B 1 19 ? -30.797 -40.125 5.172 1 81.5 19 LYS B CA 1
ATOM 4677 C C . LYS B 1 19 ? -31.906 -39.5 6.012 1 81.5 19 LYS B C 1
ATOM 4679 O O . LYS B 1 19 ? -32.75 -38.781 5.488 1 81.5 19 LYS B O 1
ATOM 4684 N N . LYS B 1 20 ? -31.922 -39.781 7.328 1 80.56 20 LYS B N 1
ATOM 4685 C CA . LYS B 1 20 ? -32.906 -39.188 8.242 1 80.56 20 LYS B CA 1
ATOM 4686 C C . LYS B 1 20 ? -32.688 -37.719 8.453 1 80.56 20 LYS B C 1
ATOM 4688 O O . LYS B 1 20 ? -31.578 -37.281 8.852 1 80.56 20 LYS B O 1
ATOM 4693 N N . CYS B 1 21 ? -33.531 -36.781 8.164 1 80.06 21 CYS B N 1
ATOM 4694 C CA . CYS B 1 21 ? -33.469 -35.344 8.281 1 80.06 21 CYS B CA 1
ATOM 4695 C C . CYS B 1 21 ? -34 -34.875 9.641 1 80.06 21 CYS B C 1
ATOM 4697 O O . CYS B 1 21 ? -34.969 -35.469 10.164 1 80.06 21 CYS B O 1
ATOM 4699 N N . ASP B 1 22 ? -33.469 -34 10.305 1 78.44 22 ASP B N 1
ATOM 4700 C CA . ASP B 1 22 ? -33.938 -33.469 11.57 1 78.44 22 ASP B CA 1
ATOM 4701 C C . ASP B 1 22 ? -35.062 -32.438 11.359 1 78.44 22 ASP B C 1
ATOM 4703 O O . ASP B 1 22 ? -35.562 -31.859 12.32 1 78.44 22 ASP B O 1
ATOM 4707 N N . GLU B 1 23 ? -35.438 -32.125 10.18 1 78.81 23 GLU B N 1
ATOM 4708 C CA . GLU B 1 23 ? -36.562 -31.297 9.742 1 78.81 23 GLU B CA 1
ATOM 4709 C C . GLU B 1 23 ? -36.438 -29.891 10.305 1 78.81 23 GLU B C 1
ATOM 4711 O O . GLU B 1 23 ? -37.438 -29.188 10.477 1 78.81 23 GLU B O 1
ATOM 4716 N N . ARG B 1 24 ? -35.188 -29.625 10.617 1 76.5 24 ARG B N 1
ATOM 4717 C CA . ARG B 1 24 ? -34.969 -28.234 11.023 1 76.5 24 ARG B CA 1
ATOM 4718 C C . ARG B 1 24 ? -35.031 -27.297 9.828 1 76.5 24 ARG B C 1
ATOM 4720 O O . ARG B 1 24 ? -34.594 -27.641 8.734 1 76.5 24 ARG B O 1
ATOM 4727 N N . HIS B 1 25 ? -35.656 -26.078 10.008 1 74.12 25 HIS B N 1
ATOM 4728 C CA . HIS B 1 25 ? -35.844 -25.031 9.008 1 74.12 25 HIS B CA 1
ATOM 4729 C C . HIS B 1 25 ? -35.031 -23.797 9.336 1 74.12 25 HIS B C 1
ATOM 4731 O O . HIS B 1 25 ? -34.812 -23.484 10.516 1 74.12 25 HIS B O 1
ATOM 4737 N N . PRO B 1 26 ? -34.344 -23.328 8.328 1 69.44 26 PRO B N 1
ATOM 4738 C CA . PRO B 1 26 ? -34.469 -23.594 6.895 1 69.44 26 PRO B CA 1
ATOM 4739 C C . PRO B 1 26 ? -33.469 -24.625 6.375 1 69.44 26 PRO B C 1
ATOM 4741 O O . PRO B 1 26 ? -33.656 -25.172 5.285 1 69.44 26 PRO B O 1
ATOM 4744 N N . VAL B 1 27 ? -32.5 -24.938 7.18 1 75.31 27 VAL B N 1
ATOM 4745 C CA . VAL B 1 27 ? -31.5 -25.938 6.836 1 75.31 27 VAL B CA 1
ATOM 4746 C C . VAL B 1 27 ? -31.438 -27.016 7.93 1 75.31 27 VAL B C 1
ATOM 4748 O O . VAL B 1 27 ? -31.391 -26.688 9.117 1 75.31 27 VAL B O 1
ATOM 4751 N N . CYS B 1 28 ? -31.406 -28.141 7.379 1 78.44 28 CYS B N 1
ATOM 4752 C CA . CYS B 1 28 ? -31.344 -29.203 8.383 1 78.44 28 CYS B CA 1
ATOM 4753 C C . CYS B 1 28 ? -29.922 -29.359 8.922 1 78.44 28 CYS B C 1
ATOM 4755 O O . CYS B 1 28 ? -28.953 -29 8.258 1 78.44 28 CYS B O 1
ATOM 4757 N N . GLN B 1 29 ? -29.891 -29.703 10.109 1 78.38 29 GLN B N 1
ATOM 4758 C CA . GLN B 1 29 ? -28.625 -29.844 10.828 1 78.38 29 GLN B CA 1
ATOM 4759 C C . GLN B 1 29 ? -27.688 -30.797 10.102 1 78.38 29 GLN B C 1
ATOM 4761 O O . GLN B 1 29 ? -26.469 -30.609 10.125 1 78.38 29 GLN B O 1
ATOM 4766 N N . LEU B 1 30 ? -28.234 -31.781 9.492 1 77.12 30 LEU B N 1
ATOM 4767 C CA . LEU B 1 30 ? -27.438 -32.781 8.82 1 77.12 30 LEU B CA 1
ATOM 4768 C C . LEU B 1 30 ? -26.75 -32.219 7.586 1 77.12 30 LEU B C 1
ATOM 4770 O O . LEU B 1 30 ? -25.547 -32.406 7.391 1 77.12 30 LEU B O 1
ATOM 4774 N N . CYS B 1 31 ? -27.484 -31.578 6.848 1 76.31 31 CYS B N 1
ATOM 4775 C CA . CYS B 1 31 ? -26.922 -30.938 5.656 1 76.31 31 CYS B CA 1
ATOM 4776 C C . CYS B 1 31 ? -25.906 -29.875 6.035 1 76.31 31 CYS B C 1
ATOM 4778 O O . CYS B 1 31 ? -24.844 -29.766 5.406 1 76.31 31 CYS B O 1
ATOM 4780 N N . HIS B 1 32 ? -26.172 -29.234 7.102 1 75.81 32 HIS B N 1
ATOM 4781 C CA . HIS B 1 32 ? -25.297 -28.188 7.617 1 75.81 32 HIS B CA 1
ATOM 4782 C C . HIS B 1 32 ? -23.969 -28.766 8.094 1 75.81 32 HIS B C 1
ATOM 4784 O O . HIS B 1 32 ? -22.906 -28.25 7.77 1 75.81 32 HIS B O 1
ATOM 4790 N N . THR B 1 33 ? -24.078 -29.781 8.828 1 72.19 33 THR B N 1
ATOM 4791 C CA . THR B 1 33 ? -22.906 -30.406 9.414 1 72.19 33 THR B CA 1
ATOM 4792 C C . THR B 1 33 ? -22.031 -31.031 8.328 1 72.19 33 THR B C 1
ATOM 4794 O O . THR B 1 33 ? -20.812 -31.047 8.445 1 72.19 33 THR B O 1
ATOM 4797 N N . LEU B 1 34 ? -22.625 -31.531 7.312 1 73.5 34 LEU B N 1
ATOM 4798 C CA . LEU B 1 34 ? -21.922 -32.25 6.246 1 73.5 34 LEU B CA 1
ATOM 4799 C C . LEU B 1 34 ? -21.484 -31.266 5.152 1 73.5 34 LEU B C 1
ATOM 4801 O O . LEU B 1 34 ? -20.859 -31.672 4.172 1 73.5 34 LEU B O 1
ATOM 4805 N N . ALA B 1 35 ? -21.859 -30.172 5.402 1 68.44 35 ALA B N 1
ATOM 4806 C CA . ALA B 1 35 ? -21.516 -29.094 4.488 1 68.44 35 ALA B CA 1
ATOM 4807 C C . ALA B 1 35 ? -22.016 -29.391 3.076 1 68.44 35 ALA B C 1
ATOM 4809 O O . ALA B 1 35 ? -21.281 -29.188 2.098 1 68.44 35 ALA B O 1
ATOM 4810 N N . ILE B 1 36 ? -23.219 -29.953 3.016 1 75 36 ILE B N 1
ATOM 4811 C CA . ILE B 1 36 ? -23.859 -30.25 1.741 1 75 36 ILE B CA 1
ATOM 4812 C C . ILE B 1 36 ? -25.078 -29.344 1.563 1 75 36 ILE B C 1
ATOM 4814 O O . ILE B 1 36 ? -25.656 -28.875 2.545 1 75 36 ILE B O 1
ATOM 4818 N N . PRO B 1 37 ? -25.5 -29.078 0.289 1 73.12 37 PRO B N 1
ATOM 4819 C CA . PRO B 1 37 ? -26.688 -28.25 0.069 1 73.12 37 PRO B CA 1
ATOM 4820 C C . PRO B 1 37 ? -27.969 -28.891 0.612 1 73.12 37 PRO B C 1
ATOM 4822 O O . PRO B 1 37 ? -28.203 -30.078 0.407 1 73.12 37 PRO B O 1
ATOM 4825 N N . CYS B 1 38 ? -28.641 -28.062 1.398 1 77.31 38 CYS B N 1
ATOM 4826 C CA . CYS B 1 38 ? -29.984 -28.469 1.813 1 77.31 38 CYS B CA 1
ATOM 4827 C C . CYS B 1 38 ? -31.031 -27.938 0.852 1 77.31 38 CYS B C 1
ATOM 4829 O O . CYS B 1 38 ? -31.25 -26.734 0.771 1 77.31 38 CYS B O 1
ATOM 4831 N N . TYR B 1 39 ? -31.688 -28.812 0 1 77.12 39 TYR B N 1
ATOM 4832 C CA . TYR B 1 39 ? -32.625 -28.406 -1.038 1 77.12 39 TYR B CA 1
ATOM 4833 C C . TYR B 1 39 ? -34 -28.094 -0.442 1 77.12 39 TYR B C 1
ATOM 4835 O O . TYR B 1 39 ? -35 -28.062 -1.156 1 77.12 39 TYR B O 1
ATOM 4843 N N . GLY B 1 40 ? -34.125 -27.969 0.894 1 77.19 40 GLY B N 1
ATOM 4844 C CA . GLY B 1 40 ? -35.281 -27.453 1.616 1 77.19 40 GLY B CA 1
ATOM 4845 C C . GLY B 1 40 ? -36.438 -28.422 1.643 1 77.19 40 GLY B C 1
ATOM 4846 O O . GLY B 1 40 ? -36.25 -29.625 1.404 1 77.19 40 GLY B O 1
ATOM 4847 N N . TYR B 1 41 ? -37.719 -27.859 2.068 1 76.56 41 TYR B N 1
ATOM 4848 C CA . TYR B 1 41 ? -38.875 -28.656 2.408 1 76.56 41 TYR B CA 1
ATOM 4849 C C . TYR B 1 41 ? -40.062 -28.312 1.493 1 76.56 41 TYR B C 1
ATOM 4851 O O . TYR B 1 41 ? -41.156 -28.812 1.691 1 76.56 41 TYR B O 1
ATOM 4859 N N . GLY B 1 42 ? -39.844 -27.453 0.528 1 74.06 42 GLY B N 1
ATOM 4860 C CA . GLY B 1 42 ? -40.906 -27.031 -0.388 1 74.06 42 GLY B CA 1
ATOM 4861 C C . GLY B 1 42 ? -41.156 -28.047 -1.488 1 74.06 42 GLY B C 1
ATOM 4862 O O . GLY B 1 42 ? -40.938 -29.25 -1.301 1 74.06 42 GLY B O 1
ATOM 4863 N N . PRO B 1 43 ? -41.656 -27.578 -2.67 1 75.31 43 PRO B N 1
ATOM 4864 C CA . PRO B 1 43 ? -41.938 -28.516 -3.771 1 75.31 43 PRO B CA 1
ATOM 4865 C C . PRO B 1 43 ? -40.656 -29.203 -4.281 1 75.31 43 PRO B C 1
ATOM 4867 O O . PRO B 1 43 ? -39.562 -28.625 -4.207 1 75.31 43 PRO B O 1
ATOM 4870 N N . LYS B 1 44 ? -40.75 -30.219 -4.73 1 77.81 44 LYS B N 1
ATOM 4871 C CA . LYS B 1 44 ? -39.656 -31.047 -5.27 1 77.81 44 LYS B CA 1
ATOM 4872 C C . LYS B 1 44 ? -38.906 -30.312 -6.363 1 77.81 44 LYS B C 1
ATOM 4874 O O . LYS B 1 44 ? -39.5 -29.766 -7.293 1 77.81 44 LYS B O 1
ATOM 4879 N N . PRO B 1 45 ? -37.656 -30.344 -6.223 1 77.44 45 PRO B N 1
ATOM 4880 C CA . PRO B 1 45 ? -36.875 -29.734 -7.301 1 77.44 45 PRO B CA 1
ATOM 4881 C C . PRO B 1 45 ? -37.094 -30.422 -8.641 1 77.44 45 PRO B C 1
ATOM 4883 O O . PRO B 1 45 ? -37.188 -31.656 -8.695 1 77.44 45 PRO B O 1
ATOM 4886 N N . ASP B 1 46 ? -37.219 -29.766 -9.711 1 73.19 46 ASP B N 1
ATOM 4887 C CA . ASP B 1 46 ? -37.562 -30.297 -11.023 1 73.19 46 ASP B CA 1
ATOM 4888 C C . ASP B 1 46 ? -36.531 -31.312 -11.5 1 73.19 46 ASP B C 1
ATOM 4890 O O . ASP B 1 46 ? -36.875 -32.25 -12.203 1 73.19 46 ASP B O 1
ATOM 4894 N N . TRP B 1 47 ? -35.406 -31.156 -11 1 76 47 TRP B N 1
ATOM 4895 C CA . TRP B 1 47 ? -34.344 -32.031 -11.469 1 76 47 TRP B CA 1
ATOM 4896 C C . TRP B 1 47 ? -34.375 -33.375 -10.734 1 76 47 TRP B C 1
ATOM 4898 O O . TRP B 1 47 ? -33.719 -34.312 -11.148 1 76 47 TRP B O 1
ATOM 4908 N N . MET B 1 48 ? -35.156 -33.375 -9.719 1 79.69 48 MET B N 1
ATOM 4909 C CA . MET B 1 48 ? -35.281 -34.625 -8.961 1 79.69 48 MET B CA 1
ATOM 4910 C C . MET B 1 48 ? -36.312 -35.531 -9.602 1 79.69 48 MET B C 1
ATOM 4912 O O . MET B 1 48 ? -37.375 -35.781 -9.031 1 79.69 48 MET B O 1
ATOM 4916 N N . ASP B 1 49 ? -36.031 -36.031 -10.898 1 75.31 49 ASP B N 1
ATOM 4917 C CA . ASP B 1 49 ? -36.938 -36.812 -11.688 1 75.31 49 ASP B CA 1
ATOM 4918 C C . ASP B 1 49 ? -36.344 -38.188 -12.016 1 75.31 49 ASP B C 1
ATOM 4920 O O . ASP B 1 49 ? -36.875 -38.938 -12.844 1 75.31 49 ASP B O 1
ATOM 4924 N N . GLY B 1 50 ? -35.25 -38.5 -11.422 1 73.56 50 GLY B N 1
ATOM 4925 C CA . GLY B 1 50 ? -34.625 -39.781 -11.633 1 73.56 50 GLY B CA 1
ATOM 4926 C C . GLY B 1 50 ? -33.719 -39.812 -12.852 1 73.56 50 GLY B C 1
ATOM 4927 O O . GLY B 1 50 ? -33.188 -40.875 -13.211 1 73.56 50 GLY B O 1
ATOM 4928 N N . GLY B 1 51 ? -33.562 -38.688 -13.391 1 73.31 51 GLY B N 1
ATOM 4929 C CA . GLY B 1 51 ? -32.75 -38.594 -14.602 1 73.31 51 GLY B CA 1
ATOM 4930 C C . GLY B 1 51 ? -31.266 -38.375 -14.32 1 73.31 51 GLY B C 1
ATOM 4931 O O . GLY B 1 51 ? -30.812 -38.531 -13.188 1 73.31 51 GLY B O 1
ATOM 4932 N N . ASP B 1 52 ? -30.562 -38.062 -15.281 1 71.12 52 ASP B N 1
ATOM 4933 C CA . ASP B 1 52 ? -29.109 -37.969 -15.234 1 71.12 52 ASP B CA 1
ATOM 4934 C C . ASP B 1 52 ? -28.672 -36.812 -14.352 1 71.12 52 ASP B C 1
ATOM 4936 O O . ASP B 1 52 ? -27.656 -36.875 -13.672 1 71.12 52 ASP B O 1
ATOM 4940 N N . VAL B 1 53 ? -29.453 -35.906 -14.305 1 74.25 53 VAL B N 1
ATOM 4941 C CA . VAL B 1 53 ? -29.125 -34.75 -13.492 1 74.25 53 VAL B CA 1
ATOM 4942 C C . VAL B 1 53 ? -29.219 -35.094 -12.008 1 74.25 53 VAL B C 1
ATOM 4944 O O . VAL B 1 53 ? -28.344 -34.75 -11.219 1 74.25 53 VAL B O 1
ATOM 4947 N N . GLU B 1 54 ? -30.234 -35.781 -11.742 1 76.5 54 GLU B N 1
ATOM 4948 C CA . GLU B 1 54 ? -30.375 -36.25 -10.375 1 76.5 54 GLU B CA 1
ATOM 4949 C C . GLU B 1 54 ? -29.219 -37.156 -9.961 1 76.5 54 GLU B C 1
ATOM 4951 O O . GLU B 1 54 ? -28.672 -37 -8.867 1 76.5 54 GLU B O 1
ATOM 4956 N N . LYS B 1 55 ? -28.812 -37.938 -10.82 1 76.62 55 LYS B N 1
ATOM 4957 C CA . LYS B 1 55 ? -27.719 -38.875 -10.555 1 76.62 55 LYS B CA 1
ATOM 4958 C C . LYS B 1 55 ? -26.406 -38.125 -10.383 1 76.62 55 LYS B C 1
ATOM 4960 O O . LYS B 1 55 ? -25.609 -38.438 -9.492 1 76.62 55 LYS B O 1
ATOM 4965 N N . SER B 1 56 ? -26.266 -37.219 -11.164 1 72.62 56 SER B N 1
ATOM 4966 C CA . SER B 1 56 ? -25.062 -36.406 -11.062 1 72.62 56 SER B CA 1
ATOM 4967 C C . SER B 1 56 ? -25.031 -35.625 -9.766 1 72.62 56 SER B C 1
ATOM 4969 O O . SER B 1 56 ? -23.984 -35.5 -9.125 1 72.62 56 SER B O 1
ATOM 4971 N N . GLN B 1 57 ? -26.188 -35.219 -9.359 1 72.94 57 GLN B N 1
ATOM 4972 C CA . GLN B 1 57 ? -26.312 -34.5 -8.094 1 72.94 57 GLN B CA 1
ATOM 4973 C C . GLN B 1 57 ? -26.031 -35.406 -6.91 1 72.94 57 GLN B C 1
ATOM 4975 O O . GLN B 1 57 ? -25.359 -35.031 -5.953 1 72.94 57 GLN B O 1
ATOM 4980 N N . ILE B 1 58 ? -26.469 -36.531 -7.059 1 77.81 58 ILE B N 1
ATOM 4981 C CA . ILE B 1 58 ? -26.25 -37.531 -6.027 1 77.81 58 ILE B CA 1
ATOM 4982 C C . ILE B 1 58 ? -24.766 -37.844 -5.914 1 77.81 58 ILE B C 1
ATOM 4984 O O . ILE B 1 58 ? -24.219 -37.906 -4.812 1 77.81 58 ILE B O 1
ATOM 4988 N N . GLU B 1 59 ? -24.172 -37.906 -6.977 1 74.06 59 GLU B N 1
ATOM 4989 C CA . GLU B 1 59 ? -22.75 -38.219 -6.969 1 74.06 59 GLU B CA 1
ATOM 4990 C C . GLU B 1 59 ? -21.938 -37.062 -6.418 1 74.06 59 GLU B C 1
ATOM 4992 O O . GLU B 1 59 ? -20.984 -37.25 -5.652 1 74.06 59 GLU B O 1
ATOM 4997 N N . SER B 1 60 ? -22.359 -36 -6.715 1 71.38 60 SER B N 1
ATOM 4998 C CA . SER B 1 60 ? -21.719 -34.781 -6.191 1 71.38 60 SER B CA 1
ATOM 4999 C C . SER B 1 60 ? -21.875 -34.688 -4.676 1 71.38 60 SER B C 1
ATOM 5001 O O . SER B 1 60 ? -20.922 -34.375 -3.963 1 71.38 60 SER B O 1
ATOM 5003 N N . LEU B 1 61 ? -23.016 -34.938 -4.195 1 76.12 61 LEU B N 1
ATOM 5004 C CA . LEU B 1 61 ? -23.297 -34.969 -2.764 1 76.12 61 LEU B CA 1
ATOM 5005 C C . LEU B 1 61 ? -22.453 -36.031 -2.053 1 76.12 61 LEU B C 1
ATOM 5007 O O . LEU B 1 61 ? -21.891 -35.75 -0.991 1 76.12 61 LEU B O 1
ATOM 5011 N N . LYS B 1 62 ? -22.297 -37.062 -2.703 1 74.88 62 LYS B N 1
ATOM 5012 C CA . LYS B 1 62 ? -21.5 -38.156 -2.15 1 74.88 62 LYS B CA 1
ATOM 5013 C C . LYS B 1 62 ? -20.031 -37.75 -2.047 1 74.88 62 LYS B C 1
ATOM 5015 O O . LYS B 1 62 ? -19.375 -38.031 -1.04 1 74.88 62 LYS B O 1
ATOM 5020 N N . GLN B 1 63 ? -19.625 -37.125 -2.986 1 67.69 63 GLN B N 1
ATOM 5021 C CA . GLN B 1 63 ? -18.234 -36.688 -2.996 1 67.69 63 GLN B CA 1
ATOM 5022 C C . GLN B 1 63 ? -17.969 -35.625 -1.935 1 67.69 63 GLN B C 1
ATOM 5024 O O . GLN B 1 63 ? -16.953 -35.688 -1.234 1 67.69 63 GLN B O 1
ATOM 5029 N N . THR B 1 64 ? -18.891 -34.812 -1.822 1 69.5 64 THR B N 1
ATOM 5030 C CA . THR B 1 64 ? -18.766 -33.75 -0.811 1 69.5 64 THR B CA 1
ATOM 5031 C C . THR B 1 64 ? -18.812 -34.344 0.592 1 69.5 64 THR B C 1
ATOM 5033 O O . THR B 1 64 ? -18.047 -33.969 1.468 1 69.5 64 THR B O 1
ATOM 5036 N N . VAL B 1 65 ? -19.656 -35.219 0.734 1 73.25 65 VAL B N 1
ATOM 5037 C CA . VAL B 1 65 ? -19.781 -35.906 2.018 1 73.25 65 VAL B CA 1
ATOM 5038 C C . VAL B 1 65 ? -18.516 -36.719 2.32 1 73.25 65 VAL B C 1
ATOM 5040 O O . VAL B 1 65 ? -18.016 -36.688 3.447 1 73.25 65 VAL B O 1
ATOM 5043 N N . ARG B 1 66 ? -18 -37.281 1.312 1 70 66 ARG B N 1
ATOM 5044 C CA . ARG B 1 66 ? -16.75 -38 1.483 1 70 66 ARG B CA 1
ATOM 5045 C C . ARG B 1 66 ? -15.602 -37.062 1.85 1 70 66 ARG B C 1
ATOM 5047 O O . ARG B 1 66 ? -14.797 -37.375 2.729 1 70 66 ARG B O 1
ATOM 5054 N N . TYR B 1 67 ? -15.664 -36.094 1.194 1 62.62 67 TYR B N 1
ATOM 5055 C CA . TYR B 1 67 ? -14.633 -35.094 1.437 1 62.62 67 TYR B CA 1
ATOM 5056 C C . TYR B 1 67 ? -14.742 -34.531 2.846 1 62.62 67 TYR B C 1
ATOM 5058 O O . TYR B 1 67 ? -13.75 -34.5 3.588 1 62.62 67 TYR B O 1
ATOM 5066 N N . THR B 1 68 ? -15.906 -34.156 3.219 1 66.12 68 THR B N 1
ATOM 5067 C CA . THR B 1 68 ? -16.141 -33.562 4.535 1 66.12 68 THR B CA 1
ATOM 5068 C C . THR B 1 68 ? -15.906 -34.594 5.633 1 66.12 68 THR B C 1
ATOM 5070 O O . THR B 1 68 ? -15.359 -34.281 6.688 1 66.12 68 THR B O 1
ATOM 5073 N N . SER B 1 69 ? -16.281 -35.75 5.352 1 65.56 69 SER B N 1
ATOM 5074 C CA . SER B 1 69 ? -16.094 -36.875 6.297 1 65.56 69 SER B CA 1
ATOM 5075 C C . SER B 1 69 ? -14.617 -37.219 6.449 1 65.56 69 SER B C 1
ATOM 5077 O O . SER B 1 69 ? -14.141 -37.438 7.566 1 65.56 69 SER B O 1
ATOM 5079 N N . ARG B 1 70 ? -14.008 -37.156 5.434 1 62.78 70 ARG B N 1
ATOM 5080 C CA . ARG B 1 70 ? -12.57 -37.406 5.492 1 62.78 70 ARG B CA 1
ATOM 5081 C C . ARG B 1 70 ? -11.859 -36.312 6.277 1 62.78 70 ARG B C 1
ATOM 5083 O O . ARG B 1 70 ? -10.938 -36.594 7.051 1 62.78 70 ARG B O 1
ATOM 5090 N N . GLN B 1 71 ? -12.312 -35.25 6.129 1 60.84 71 GLN B N 1
ATOM 5091 C CA . GLN B 1 71 ? -11.75 -34.094 6.84 1 60.84 71 GLN B CA 1
ATOM 5092 C C . GLN B 1 71 ? -12.031 -34.188 8.336 1 60.84 71 GLN B C 1
ATOM 5094 O O . GLN B 1 71 ? -11.156 -33.906 9.156 1 60.84 71 GLN B O 1
ATOM 5099 N N . ARG B 1 72 ? -13.211 -34.656 8.656 1 59.62 72 ARG B N 1
ATOM 5100 C CA . ARG B 1 72 ? -13.586 -34.875 10.047 1 59.62 72 ARG B CA 1
ATOM 5101 C C . ARG B 1 72 ? -12.812 -36.031 10.648 1 59.62 72 ARG B C 1
ATOM 5103 O O . ARG B 1 72 ? -12.383 -35.969 11.797 1 59.62 72 ARG B O 1
ATOM 5110 N N . ASP B 1 73 ? -12.688 -37.031 9.992 1 59.78 73 ASP B N 1
ATOM 5111 C CA . ASP B 1 73 ? -11.938 -38.188 10.453 1 59.78 73 ASP B CA 1
ATOM 5112 C C . ASP B 1 73 ? -10.469 -37.875 10.672 1 59.78 73 ASP B C 1
ATOM 5114 O O . ASP B 1 73 ? -9.859 -38.281 11.648 1 59.78 73 ASP B O 1
ATOM 5118 N N . ARG B 1 74 ? -10.008 -37.188 9.875 1 55.16 74 ARG B N 1
ATOM 5119 C CA . ARG B 1 74 ? -8.625 -36.75 10 1 55.16 74 ARG B CA 1
ATOM 5120 C C . ARG B 1 74 ? -8.461 -35.812 11.188 1 55.16 74 ARG B C 1
ATOM 5122 O O . ARG B 1 74 ? -7.484 -35.938 11.938 1 55.16 74 ARG B O 1
ATOM 5129 N N . ALA B 1 75 ? -9.359 -35.062 11.406 1 51.88 75 ALA B N 1
ATOM 5130 C CA . ALA B 1 75 ? -9.367 -34.188 12.57 1 51.88 75 ALA B CA 1
ATOM 5131 C C . ALA B 1 75 ? -9.492 -35 13.867 1 51.88 75 ALA B C 1
ATOM 5133 O O . ALA B 1 75 ? -8.812 -34.688 14.852 1 51.88 75 ALA B O 1
ATOM 5134 N N . ARG B 1 76 ? -10.281 -36 13.859 1 53.5 76 ARG B N 1
ATOM 5135 C CA . ARG B 1 76 ? -10.438 -36.906 14.984 1 53.5 76 ARG B CA 1
ATOM 5136 C C . ARG B 1 76 ? -9.172 -37.75 15.203 1 53.5 76 ARG B C 1
ATOM 5138 O O . ARG B 1 76 ? -8.773 -38 16.344 1 53.5 76 ARG B O 1
ATOM 5145 N N . SER B 1 77 ? -8.664 -38.188 14.188 1 52.72 77 SER B N 1
ATOM 5146 C CA . SER B 1 77 ? -7.441 -38.969 14.305 1 52.72 77 SER B CA 1
ATOM 5147 C C . SER B 1 77 ? -6.293 -38.125 14.859 1 52.72 77 SER B C 1
ATOM 5149 O O . SER B 1 77 ? -5.488 -38.594 15.656 1 52.72 77 SER B O 1
ATOM 5151 N N . GLN B 1 78 ? -6.223 -37 14.547 1 46.94 78 GLN B N 1
ATOM 5152 C CA . GLN B 1 78 ? -5.207 -36.094 15.094 1 46.94 78 GLN B CA 1
ATOM 5153 C C . GLN B 1 78 ? -5.508 -35.75 16.547 1 46.94 78 GLN B C 1
ATOM 5155 O O . GLN B 1 78 ? -4.594 -35.625 17.359 1 46.94 78 GLN B O 1
ATOM 5160 N N . GLN B 1 79 ? -6.727 -35.656 16.922 1 44.94 79 GLN B N 1
ATOM 5161 C CA . GLN B 1 79 ? -7.109 -35.469 18.328 1 44.94 79 GLN B CA 1
ATOM 5162 C C . GLN B 1 79 ? -6.805 -36.719 19.141 1 44.94 79 GLN B C 1
ATOM 5164 O O . GLN B 1 79 ? -6.367 -36.625 20.281 1 44.94 79 GLN B O 1
ATOM 5169 N N . LEU B 1 80 ? -7.035 -37.875 18.656 1 45.41 80 LEU B N 1
ATOM 5170 C CA . LEU B 1 80 ? -6.727 -39.125 19.344 1 45.41 80 LEU B CA 1
ATOM 5171 C C . LEU B 1 80 ? -5.219 -39.312 19.5 1 45.41 80 LEU B C 1
ATOM 5173 O O . LEU B 1 80 ? -4.754 -39.844 20.5 1 45.41 80 LEU B O 1
ATOM 5177 N N . ARG B 1 81 ? -4.391 -38.938 18.609 1 46.97 81 ARG B N 1
ATOM 5178 C CA . ARG B 1 81 ? -2.943 -39.031 18.766 1 46.97 81 ARG B CA 1
ATOM 5179 C C . ARG B 1 81 ? -2.445 -38.094 19.844 1 46.97 81 ARG B C 1
ATOM 5181 O O . ARG B 1 81 ? -1.503 -38.406 20.578 1 46.97 81 ARG B O 1
ATOM 5188 N N . SER B 1 82 ? -3.041 -37 20.016 1 40.09 82 SER B N 1
ATOM 5189 C CA . SER B 1 82 ? -2.609 -36.062 21.047 1 40.09 82 SER B CA 1
ATOM 5190 C C . SER B 1 82 ? -3.008 -36.531 22.438 1 40.09 82 SER B C 1
ATOM 5192 O O . SER B 1 82 ? -2.387 -36.156 23.438 1 40.09 82 SER B O 1
ATOM 5194 N N . GLN B 1 83 ? -4.066 -37.25 22.609 1 36.06 83 GLN B N 1
ATOM 5195 C CA . GLN B 1 83 ? -4.43 -37.75 23.938 1 36.06 83 GLN B CA 1
ATOM 5196 C C . GLN B 1 83 ? -3.541 -38.938 24.328 1 36.06 83 GLN B C 1
ATOM 5198 O O . GLN B 1 83 ? -3.338 -39.188 25.516 1 36.06 83 GLN B O 1
ATOM 5203 N N . ASN B 1 84 ? -3.156 -39.844 23.344 1 33.22 84 ASN B N 1
ATOM 5204 C CA . ASN B 1 84 ? -2.439 -41.062 23.75 1 33.22 84 ASN B CA 1
ATOM 5205 C C . ASN B 1 84 ? -0.987 -40.75 24.109 1 33.22 84 ASN B C 1
ATOM 5207 O O . ASN B 1 84 ? -0.216 -41.656 24.422 1 33.22 84 ASN B O 1
ATOM 5211 N N . GLN B 1 85 ? -0.43 -39.625 23.562 1 34.66 85 GLN B N 1
ATOM 5212 C CA . GLN B 1 85 ? 0.995 -39.594 23.875 1 34.66 85 GLN B CA 1
ATOM 5213 C C . GLN B 1 85 ? 1.228 -39.406 25.375 1 34.66 85 GLN B C 1
ATOM 5215 O O . GLN B 1 85 ? 2.369 -39.25 25.812 1 34.66 85 GLN B O 1
ATOM 5220 N N . ALA B 1 86 ? 0.153 -39.031 26.125 1 33.5 86 ALA B N 1
ATOM 5221 C CA . ALA B 1 86 ? 0.61 -38.781 27.484 1 33.5 86 ALA B CA 1
ATOM 5222 C C . ALA B 1 86 ? 1.022 -40.062 28.188 1 33.5 86 ALA B C 1
ATOM 5224 O O . ALA B 1 86 ? 1.44 -40.031 29.344 1 33.5 86 ALA B O 1
ATOM 5225 N N . ILE B 1 87 ? 0.321 -41.312 27.844 1 27.44 87 ILE B N 1
ATOM 5226 C CA . ILE B 1 87 ? 0.526 -42.312 28.906 1 27.44 87 ILE B CA 1
ATOM 5227 C C . ILE B 1 87 ? 1.899 -42.938 28.75 1 27.44 87 ILE B C 1
ATOM 5229 O O . ILE B 1 87 ? 2.225 -43.469 27.688 1 27.44 87 ILE B O 1
ATOM 5233 N N . PRO B 1 88 ? 2.822 -42.656 29.562 1 27.58 88 PRO B N 1
ATOM 5234 C CA . PRO B 1 88 ? 4.145 -43.281 29.688 1 27.58 88 PRO B CA 1
ATOM 5235 C C . PRO B 1 88 ? 4.078 -44.812 29.766 1 27.58 88 PRO B C 1
ATOM 5237 O O . PRO B 1 88 ? 3.486 -45.344 30.703 1 27.58 88 PRO B O 1
ATOM 5240 N N . SER B 1 89 ? 3.738 -45.438 28.5 1 21.92 89 SER B N 1
ATOM 5241 C CA . SER B 1 89 ? 3.586 -46.906 28.547 1 21.92 89 SER B CA 1
ATOM 5242 C C . SER B 1 89 ? 4.848 -47.594 29.062 1 21.92 89 SER B C 1
ATOM 5244 O O . SER B 1 89 ? 5.902 -47.5 28.438 1 21.92 89 SER B O 1
ATOM 5246 N N . SER B 1 90 ? 5.047 -47.75 30.203 1 21.11 90 SER B N 1
ATOM 5247 C CA . SER B 1 90 ? 6.074 -48.5 30.891 1 21.11 90 SER B CA 1
ATOM 5248 C C . SER B 1 90 ? 6.031 -49.969 30.5 1 21.11 90 SER B C 1
ATOM 5250 O O . SER B 1 90 ? 6.871 -50.781 30.922 1 21.11 90 SER B O 1
ATOM 5252 N N . SER B 1 91 ? 4.879 -50.594 29.906 1 18.47 91 SER B N 1
ATOM 5253 C CA . SER B 1 91 ? 4.727 -51.969 30.359 1 18.47 91 SER B CA 1
ATOM 5254 C C . SER B 1 91 ? 5.676 -52.906 29.625 1 18.47 91 SER B C 1
ATOM 5256 O O . SER B 1 91 ? 6.012 -52.656 28.453 1 18.47 91 SER B O 1
ATOM 5258 N N . SER B 1 92 ? 6.141 -54.031 30.219 1 19.27 92 SER B N 1
ATOM 5259 C CA . SER B 1 92 ? 7.121 -55.125 30.266 1 19.27 92 SER B CA 1
ATOM 5260 C C . SER B 1 92 ? 6.887 -56.125 29.156 1 19.27 92 SER B C 1
ATOM 5262 O O . SER B 1 92 ? 7.801 -56.438 28.391 1 19.27 92 SER B O 1
ATOM 5264 N N . GLN B 1 93 ? 6.336 -57.438 29.359 1 17.58 93 GLN B N 1
ATOM 5265 C CA . GLN B 1 93 ? 6.953 -58.75 29.297 1 17.58 93 GLN B CA 1
ATOM 5266 C C . GLN B 1 93 ? 6.559 -59.469 28.016 1 17.58 93 GLN B C 1
ATOM 5268 O O . GLN B 1 93 ? 7.414 -60.031 27.328 1 17.58 93 GLN B O 1
ATOM 5273 N N . VAL B 1 94 ? 5.285 -60.125 27.75 1 17.77 94 VAL B N 1
ATOM 5274 C CA . VAL B 1 94 ? 5.188 -61.594 27.672 1 17.77 94 VAL B CA 1
ATOM 5275 C C . VAL B 1 94 ? 5.336 -62.031 26.203 1 17.77 94 VAL B C 1
ATOM 5277 O O . VAL B 1 94 ? 5.043 -61.25 25.297 1 17.77 94 VAL B O 1
ATOM 5280 N N . ASP B 1 95 ? 5.641 -63.438 25.797 1 17.98 95 ASP B N 1
ATOM 5281 C CA . ASP B 1 95 ? 6.324 -64.438 25 1 17.98 95 ASP B CA 1
ATOM 5282 C C . ASP B 1 95 ? 5.441 -64.938 23.859 1 17.98 95 ASP B C 1
ATOM 5284 O O . ASP B 1 95 ? 5.93 -65.5 22.906 1 17.98 95 ASP B O 1
ATOM 5288 N N . SER B 1 96 ? 4.051 -64.875 23.734 1 16.52 96 SER B N 1
ATOM 5289 C CA . SER B 1 96 ? 3.465 -66.125 23.406 1 16.52 96 SER B CA 1
ATOM 5290 C C . SER B 1 96 ? 3.607 -66.438 21.922 1 16.52 96 SER B C 1
ATOM 5292 O O . SER B 1 96 ? 3.766 -65.5 21.109 1 16.52 96 SER B O 1
ATOM 5294 N N . VAL B 1 97 ? 3.076 -67.688 21.375 1 17.62 97 VAL B N 1
ATOM 5295 C CA . VAL B 1 97 ? 3.398 -68.938 20.641 1 17.62 97 VAL B CA 1
ATOM 5296 C C . VAL B 1 97 ? 2.883 -68.812 19.203 1 17.62 97 VAL B C 1
ATOM 5298 O O . VAL B 1 97 ? 3.623 -69.062 18.25 1 17.62 97 VAL B O 1
ATOM 5301 N N . ASN B 1 98 ? 1.479 -68.812 18.766 1 16.03 98 ASN B N 1
ATOM 5302 C CA . ASN B 1 98 ? 0.939 -70 18.156 1 16.03 98 ASN B CA 1
ATOM 5303 C C . ASN B 1 98 ? 1.043 -69.938 16.641 1 16.03 98 ASN B C 1
ATOM 5305 O O . ASN B 1 98 ? 1.22 -68.875 16.047 1 16.03 98 ASN B O 1
ATOM 5309 N N . SER B 1 99 ? 0.012 -70.688 15.789 1 16.7 99 SER B N 1
ATOM 5310 C CA . SER B 1 99 ? -0.052 -71.812 14.875 1 16.7 99 SER B CA 1
ATOM 5311 C C . SER B 1 99 ? -0.212 -71.375 13.43 1 16.7 99 SER B C 1
ATOM 5313 O O . SER B 1 99 ? -0.506 -70.188 13.172 1 16.7 99 SER B O 1
ATOM 5315 N N . THR B 1 100 ? -1.123 -72.062 12.398 1 17.36 100 THR B N 1
ATOM 5316 C CA . THR B 1 100 ? -0.905 -73.062 11.336 1 17.36 100 THR B CA 1
ATOM 5317 C C . THR B 1 100 ? -1.274 -72.5 9.977 1 17.36 100 THR B C 1
ATOM 5319 O O . THR B 1 100 ? -0.493 -72.562 9.023 1 17.36 100 THR B O 1
ATOM 5322 N N . SER B 1 101 ? -2.676 -72.438 9.367 1 17.55 101 SER B N 1
ATOM 5323 C CA . SER B 1 101 ? -3.111 -73.312 8.289 1 17.55 101 SER B CA 1
ATOM 5324 C C . SER B 1 101 ? -3.041 -72.625 6.938 1 17.55 101 SER B C 1
ATOM 5326 O O . SER B 1 101 ? -3.031 -71.375 6.867 1 17.55 101 SER B O 1
ATOM 5328 N N . ASN B 1 102 ? -3.336 -73.312 5.59 1 17.45 102 ASN B N 1
ATOM 5329 C CA . ASN B 1 102 ? -2.859 -73.75 4.273 1 17.45 102 ASN B CA 1
ATOM 5330 C C . ASN B 1 102 ? -3.543 -72.938 3.16 1 17.45 102 ASN B C 1
ATOM 5332 O O . ASN B 1 102 ? -2.926 -72.625 2.139 1 17.45 102 ASN B O 1
ATOM 5336 N N . ASP B 1 103 ? -4.938 -72.688 2.957 1 18.05 103 ASP B N 1
ATOM 5337 C CA . ASP B 1 103 ? -5.625 -73.188 1.777 1 18.05 103 ASP B CA 1
ATOM 5338 C C . ASP B 1 103 ? -5.48 -72.25 0.594 1 18.05 103 ASP B C 1
ATOM 5340 O O . ASP B 1 103 ? -5.309 -71.062 0.78 1 18.05 103 ASP B O 1
ATOM 5344 N N . ILE B 1 104 ? -5.734 -72.688 -0.87 1 19.3 104 ILE B N 1
ATOM 5345 C CA . ILE B 1 104 ? -5.242 -72.75 -2.242 1 19.3 104 ILE B CA 1
ATOM 5346 C C . ILE B 1 104 ? -6.02 -71.75 -3.115 1 19.3 104 ILE B C 1
ATOM 5348 O O . ILE B 1 104 ? -5.594 -71.438 -4.227 1 19.3 104 ILE B O 1
ATOM 5352 N N . VAL B 1 105 ? -7.129 -71 -2.816 1 18.56 105 VAL B N 1
ATOM 5353 C CA . VAL B 1 105 ? -8.141 -71 -3.867 1 18.56 105 VAL B CA 1
ATOM 5354 C C . VAL B 1 105 ? -7.652 -70.188 -5.074 1 18.56 105 VAL B C 1
ATOM 5356 O O . VAL B 1 105 ? -6.93 -69.25 -4.926 1 18.56 105 VAL B O 1
ATOM 5359 N N . ASP B 1 106 ? -8.109 -70.5 -6.457 1 19.53 106 ASP B N 1
ATOM 5360 C CA . ASP B 1 106 ? -7.812 -70.562 -7.883 1 19.53 106 ASP B CA 1
ATOM 5361 C C . ASP B 1 106 ? -8.266 -69.312 -8.617 1 19.53 106 ASP B C 1
ATOM 5363 O O . ASP B 1 106 ? -8.234 -69.25 -9.852 1 19.53 106 ASP B O 1
ATOM 5367 N N . VAL B 1 107 ? -8.477 -68.062 -8.102 1 19.56 107 VAL B N 1
ATOM 5368 C CA . VAL B 1 107 ? -9.461 -67.25 -8.781 1 19.56 107 VAL B CA 1
ATOM 5369 C C . VAL B 1 107 ? -8.906 -66.812 -10.133 1 19.56 107 VAL B C 1
ATOM 5371 O O . VAL B 1 107 ? -7.773 -66.312 -10.227 1 19.56 107 VAL B O 1
ATOM 5374 N N . ALA B 1 108 ? -9.695 -66.938 -11.328 1 21.89 108 ALA B N 1
ATOM 5375 C CA . ALA B 1 108 ? -9.719 -67 -12.789 1 21.89 108 ALA B CA 1
ATOM 5376 C C . ALA B 1 108 ? -9.586 -65.562 -13.359 1 21.89 108 ALA B C 1
ATOM 5378 O O . ALA B 1 108 ? -10.164 -64.625 -12.82 1 21.89 108 ALA B O 1
ATOM 5379 N N . SER B 1 109 ? -8.641 -65.188 -14.352 1 20 109 SER B N 1
ATOM 5380 C CA . SER B 1 109 ? -7.891 -64.125 -14.961 1 20 109 SER B CA 1
ATOM 5381 C C . SER B 1 109 ? -8.719 -63.406 -16.031 1 20 109 SER B C 1
ATOM 5383 O O . SER B 1 109 ? -8.188 -62.594 -16.812 1 20 109 SER B O 1
ATOM 5385 N N . SER B 1 110 ? -10.078 -63.312 -16.062 1 20.06 110 SER B N 1
ATOM 5386 C CA . SER B 1 110 ? -10.648 -63.094 -17.375 1 20.06 110 SER B CA 1
ATOM 5387 C C . SER B 1 110 ? -10.312 -61.688 -17.891 1 20.06 110 SER B C 1
ATOM 5389 O O . SER B 1 110 ? -10.281 -60.719 -17.125 1 20.06 110 SER B O 1
ATOM 5391 N N . ASP B 1 111 ? -9.867 -61.406 -19.234 1 20.33 111 ASP B N 1
ATOM 5392 C CA . ASP B 1 111 ? -9.102 -60.531 -20.125 1 20.33 111 ASP B CA 1
ATOM 5393 C C . ASP B 1 111 ? -9.969 -59.406 -20.672 1 20.33 111 ASP B C 1
ATOM 5395 O O . ASP B 1 111 ? -9.562 -58.688 -21.578 1 20.33 111 ASP B O 1
ATOM 5399 N N . SER B 1 112 ? -11.258 -59.125 -20.328 1 21.09 112 SER B N 1
ATOM 5400 C CA . SER B 1 112 ? -12.117 -58.5 -21.328 1 21.09 112 SER B CA 1
ATOM 5401 C C . SER B 1 112 ? -11.609 -57.094 -21.719 1 21.09 112 SER B C 1
ATOM 5403 O O . SER B 1 112 ? -11.039 -56.406 -20.875 1 21.09 112 SER B O 1
ATOM 5405 N N . GLN B 1 113 ? -11.648 -56.656 -23.078 1 22.59 113 GLN B N 1
ATOM 5406 C CA . GLN B 1 113 ? -11.156 -55.688 -24.062 1 22.59 113 GLN B CA 1
ATOM 5407 C C . GLN B 1 113 ? -11.844 -54.344 -23.906 1 22.59 113 GLN B C 1
ATOM 5409 O O . GLN B 1 113 ? -12.922 -54.125 -24.469 1 22.59 113 GLN B O 1
ATOM 5414 N N . LYS B 1 114 ? -12.055 -53.719 -22.781 1 23.67 114 LYS B N 1
ATOM 5415 C CA . LYS B 1 114 ? -13.008 -52.625 -22.703 1 23.67 114 LYS B CA 1
ATOM 5416 C C . LYS B 1 114 ? -12.523 -51.406 -23.5 1 23.67 114 LYS B C 1
ATOM 5418 O O . LYS B 1 114 ? -11.367 -51 -23.359 1 23.67 114 LYS B O 1
ATOM 5423 N N . GLU B 1 115 ? -13.242 -51.156 -24.578 1 24.03 115 GLU B N 1
ATOM 5424 C CA . GLU B 1 115 ? -13.211 -50.125 -25.609 1 24.03 115 GLU B CA 1
ATOM 5425 C C . GLU B 1 115 ? -13.148 -48.719 -24.984 1 24.03 115 GLU B C 1
ATOM 5427 O O . GLU B 1 115 ? -13.836 -48.438 -24 1 24.03 115 GLU B O 1
ATOM 5432 N N . ASP B 1 116 ? -12.086 -47.969 -25.266 1 21.94 116 ASP B N 1
ATOM 5433 C CA . ASP B 1 116 ? -11.523 -46.719 -24.781 1 21.94 116 ASP B CA 1
ATOM 5434 C C . ASP B 1 116 ? -12.453 -45.531 -25.109 1 21.94 116 ASP B C 1
ATOM 5436 O O . ASP B 1 116 ? -12.539 -45.094 -26.266 1 21.94 116 ASP B O 1
ATOM 5440 N N . SER B 1 117 ? -13.773 -45.562 -24.656 1 23.72 117 SER B N 1
ATOM 5441 C CA . SER B 1 117 ? -14.703 -44.531 -25.062 1 23.72 117 SER B CA 1
ATOM 5442 C C . SER B 1 117 ? -14.125 -43.125 -24.781 1 23.72 117 SER B C 1
ATOM 5444 O O . SER B 1 117 ? -13.43 -42.938 -23.781 1 23.72 117 SER B O 1
ATOM 5446 N N . PRO B 1 118 ? -14.164 -42.281 -25.828 1 26.28 118 PRO B N 1
ATOM 5447 C CA . PRO B 1 118 ? -13.539 -40.969 -25.938 1 26.28 118 PRO B CA 1
ATOM 5448 C C . PRO B 1 118 ? -13.984 -40 -24.828 1 26.28 118 PRO B C 1
ATOM 5450 O O . PRO B 1 118 ? -15.078 -40.156 -24.281 1 26.28 118 PRO B O 1
ATOM 5453 N N . PRO B 1 119 ? -13.078 -39.344 -24.156 1 24.33 119 PRO B N 1
ATOM 5454 C CA . PRO B 1 119 ? -13.297 -38.531 -22.953 1 24.33 119 PRO B CA 1
ATOM 5455 C C . PRO B 1 119 ? -14.32 -37.406 -23.156 1 24.33 119 PRO B C 1
ATOM 5457 O O . PRO B 1 119 ? -14.234 -36.656 -24.141 1 24.33 119 PRO B O 1
ATOM 5460 N N . SER B 1 120 ? -15.664 -37.75 -22.891 1 23.94 120 SER B N 1
ATOM 5461 C CA . SER B 1 120 ? -16.844 -36.875 -23.016 1 23.94 120 SER B CA 1
ATOM 5462 C C . SER B 1 120 ? -16.578 -35.5 -22.469 1 23.94 120 SER B C 1
ATOM 5464 O O . SER B 1 120 ? -15.898 -35.344 -21.453 1 23.94 120 SER B O 1
ATOM 5466 N N . GLU B 1 121 ? -16.781 -34.594 -23.328 1 25.08 121 GLU B N 1
ATOM 5467 C CA . GLU B 1 121 ? -16.609 -33.125 -23.219 1 25.08 121 GLU B CA 1
ATOM 5468 C C . GLU B 1 121 ? -17.469 -32.562 -22.109 1 25.08 121 GLU B C 1
ATOM 5470 O O . GLU B 1 121 ? -18.656 -32.875 -22 1 25.08 121 GLU B O 1
ATOM 5475 N N . PRO B 1 122 ? -16.984 -32.219 -20.984 1 24.34 122 PRO B N 1
ATOM 5476 C CA . PRO B 1 122 ? -17.75 -31.859 -19.781 1 24.34 122 PRO B CA 1
ATOM 5477 C C . PRO B 1 122 ? -18.719 -30.703 -20.047 1 24.34 122 PRO B C 1
ATOM 5479 O O . PRO B 1 122 ? -18.312 -29.625 -20.484 1 24.34 122 PRO B O 1
ATOM 5482 N N . SER B 1 123 ? -19.938 -31.016 -20.469 1 24.78 123 SER B N 1
ATOM 5483 C CA . SER B 1 123 ? -21 -30.047 -20.703 1 24.78 123 SER B CA 1
ATOM 5484 C C . SER B 1 123 ? -21.359 -29.312 -19.422 1 24.78 123 SER B C 1
ATOM 5486 O O . SER B 1 123 ? -21.625 -29.922 -18.391 1 24.78 123 SER B O 1
ATOM 5488 N N . PHE B 1 124 ? -20.984 -28.156 -19.297 1 24.12 124 PHE B N 1
ATOM 5489 C CA . PHE B 1 124 ? -21.281 -27.234 -18.188 1 24.12 124 PHE B CA 1
ATOM 5490 C C . PHE B 1 124 ? -22.781 -26.938 -18.125 1 24.12 124 PHE B C 1
ATOM 5492 O O . PHE B 1 124 ? -23.375 -26.453 -19.094 1 24.12 124 PHE B O 1
ATOM 5499 N N . PRO B 1 125 ? -23.531 -27.734 -17.359 1 24.97 125 PRO B N 1
ATOM 5500 C CA . PRO B 1 125 ? -24.984 -27.547 -17.344 1 24.97 125 PRO B CA 1
ATOM 5501 C C . PRO B 1 125 ? -25.391 -26.156 -16.859 1 24.97 125 PRO B C 1
ATOM 5503 O O . PRO B 1 125 ? -24.781 -25.625 -15.93 1 24.97 125 PRO B O 1
ATOM 5506 N N . LEU B 1 126 ? -26.172 -25.391 -17.562 1 27.22 126 LEU B N 1
ATOM 5507 C CA . LEU B 1 126 ? -26.781 -24.078 -17.438 1 27.22 126 LEU B CA 1
ATOM 5508 C C . LEU B 1 126 ? -27.891 -24.094 -16.375 1 27.22 126 LEU B C 1
ATOM 5510 O O . LEU B 1 126 ? -28.906 -24.766 -16.547 1 27.22 126 LEU B O 1
ATOM 5514 N N . LEU B 1 127 ? -27.594 -24.125 -15.102 1 25.97 127 LEU B N 1
ATOM 5515 C CA . LEU B 1 127 ? -28.578 -24.141 -14.023 1 25.97 127 LEU B CA 1
ATOM 5516 C C . LEU B 1 127 ? -29.438 -22.891 -14.055 1 25.97 127 LEU B C 1
ATOM 5518 O O . LEU B 1 127 ? -28.922 -21.766 -13.914 1 25.97 127 LEU B O 1
ATOM 5522 N N . HIS B 1 128 ? -30.578 -22.891 -14.516 1 27.22 128 HIS B N 1
ATOM 5523 C CA . HIS B 1 128 ? -31.625 -21.891 -14.555 1 27.22 128 HIS B CA 1
ATOM 5524 C C . HIS B 1 128 ? -32.188 -21.625 -13.164 1 27.22 128 HIS B C 1
ATOM 5526 O O . HIS B 1 128 ? -33 -22.406 -12.672 1 27.22 128 HIS B O 1
ATOM 5532 N N . THR B 1 129 ? -31.484 -21.156 -12.211 1 28.91 129 THR B N 1
ATOM 5533 C CA . THR B 1 129 ? -32.094 -20.781 -10.93 1 28.91 129 THR B CA 1
ATOM 5534 C C . THR B 1 129 ? -33.125 -19.672 -11.117 1 28.91 129 THR B C 1
ATOM 5536 O O . THR B 1 129 ? -32.812 -18.625 -11.695 1 28.91 129 THR B O 1
ATOM 5539 N N . THR B 1 130 ? -34.281 -20.031 -10.914 1 30.06 130 THR B N 1
ATOM 5540 C CA . THR B 1 130 ? -35.375 -19.094 -10.859 1 30.06 130 THR B CA 1
ATOM 5541 C C . THR B 1 130 ? -35.188 -18.125 -9.688 1 30.06 130 THR B C 1
ATOM 5543 O O . THR B 1 130 ? -35.281 -18.516 -8.523 1 30.06 130 THR B O 1
ATOM 5546 N N . ILE B 1 131 ? -34.5 -16.984 -9.812 1 31.55 131 ILE B N 1
ATOM 5547 C CA . ILE B 1 131 ? -34.438 -15.789 -9 1 31.55 131 ILE B CA 1
ATOM 5548 C C . ILE B 1 131 ? -35.812 -15.219 -8.766 1 31.55 131 ILE B C 1
ATOM 5550 O O . ILE B 1 131 ? -36.5 -14.852 -9.719 1 31.55 131 ILE B O 1
ATOM 5554 N N . THR B 1 132 ? -36.406 -15.672 -7.641 1 31.66 132 THR B N 1
ATOM 5555 C CA . THR B 1 132 ? -37.562 -14.875 -7.34 1 31.66 132 THR B CA 1
ATOM 5556 C C . THR B 1 132 ? -37.219 -13.391 -7.262 1 31.66 132 THR B C 1
ATOM 5558 O O . THR B 1 132 ? -36.125 -13.031 -6.781 1 31.66 132 THR B O 1
ATOM 5561 N N . PRO B 1 133 ? -37.906 -12.445 -7.914 1 33.16 133 PRO B N 1
ATOM 5562 C CA . PRO B 1 133 ? -37.625 -11.031 -8.172 1 33.16 133 PRO B CA 1
ATOM 5563 C C . PRO B 1 133 ? -37.406 -10.227 -6.898 1 33.16 133 PRO B C 1
ATOM 5565 O O . PRO B 1 133 ? -36.906 -9.094 -6.957 1 33.16 133 PRO B O 1
ATOM 5568 N N . GLN B 1 134 ? -38.031 -10.578 -5.809 1 33.25 134 GLN B N 1
ATOM 5569 C CA . GLN B 1 134 ? -38.125 -9.477 -4.859 1 33.25 134 GLN B CA 1
ATOM 5570 C C . GLN B 1 134 ? -36.75 -9.172 -4.238 1 33.25 134 GLN B C 1
ATOM 5572 O O . GLN B 1 134 ? -36.375 -8.008 -4.109 1 33.25 134 GLN B O 1
ATOM 5577 N N . ASP B 1 135 ? -36.375 -9.969 -3.096 1 35.59 135 ASP B N 1
ATOM 5578 C CA . ASP B 1 135 ? -35.25 -9.547 -2.297 1 35.59 135 ASP B CA 1
ATOM 5579 C C . ASP B 1 135 ? -33.938 -9.859 -3.012 1 35.59 135 ASP B C 1
ATOM 5581 O O . ASP B 1 135 ? -33.375 -10.945 -2.854 1 35.59 135 ASP B O 1
ATOM 5585 N N . GLN B 1 136 ? -33.656 -9.578 -4.156 1 35.38 136 GLN B N 1
ATOM 5586 C CA . GLN B 1 136 ? -32.562 -9.648 -5.125 1 35.38 136 GLN B CA 1
ATOM 5587 C C . GLN B 1 136 ? -31.234 -9.203 -4.504 1 35.38 136 GLN B C 1
ATOM 5589 O O . GLN B 1 136 ? -30.734 -8.125 -4.805 1 35.38 136 GLN B O 1
ATOM 5594 N N . THR B 1 137 ? -31.078 -9.484 -3.137 1 38.91 137 THR B N 1
ATOM 5595 C CA . THR B 1 137 ? -29.766 -9.086 -2.645 1 38.91 137 THR B CA 1
ATOM 5596 C C . THR B 1 137 ? -28.656 -9.906 -3.305 1 38.91 137 THR B C 1
ATOM 5598 O O . THR B 1 137 ? -28.75 -11.133 -3.365 1 38.91 137 THR B O 1
ATOM 5601 N N . ASN B 1 138 ? -28.062 -9.5 -4.211 1 41.72 138 ASN B N 1
ATOM 5602 C CA . ASN B 1 138 ? -26.922 -10.094 -4.902 1 41.72 138 ASN B CA 1
ATOM 5603 C C . ASN B 1 138 ? -26 -10.836 -3.934 1 41.72 138 ASN B C 1
ATOM 5605 O O . ASN B 1 138 ? -25.484 -10.242 -2.986 1 41.72 138 ASN B O 1
ATOM 5609 N N . PRO B 1 139 ? -26.141 -12.18 -3.891 1 43.88 139 PRO B N 1
ATOM 5610 C CA . PRO B 1 139 ? -25.328 -12.992 -2.988 1 43.88 139 PRO B CA 1
ATOM 5611 C C . PRO B 1 139 ? -23.891 -12.523 -2.904 1 43.88 139 PRO B C 1
ATOM 5613 O O . PRO B 1 139 ? -23.125 -12.984 -2.045 1 43.88 139 PRO B O 1
ATOM 5616 N N . MET B 1 140 ? -23.5 -11.82 -3.883 1 43.66 140 MET B N 1
ATOM 5617 C CA . MET B 1 140 ? -22.109 -11.352 -3.9 1 43.66 140 MET B CA 1
ATOM 5618 C C . MET B 1 140 ? -21.938 -10.156 -2.973 1 43.66 140 MET B C 1
ATOM 5620 O O . MET B 1 140 ? -20.797 -9.75 -2.691 1 43.66 140 MET B O 1
ATOM 5624 N N . LEU B 1 141 ? -23.062 -9.547 -2.625 1 47.12 141 LEU B N 1
ATOM 5625 C CA . LEU B 1 141 ? -22.875 -8.281 -1.921 1 47.12 141 LEU B CA 1
ATOM 5626 C C . LEU B 1 141 ? -22.766 -8.508 -0.417 1 47.12 141 LEU B C 1
ATOM 5628 O O . LEU B 1 141 ? -23.625 -9.156 0.18 1 47.12 141 LEU B O 1
ATOM 5632 N N . PHE B 1 142 ? -21.531 -8.625 0.093 1 51.56 142 PHE B N 1
ATOM 5633 C CA . PHE B 1 142 ? -21.141 -8.875 1.477 1 51.56 142 PHE B CA 1
ATOM 5634 C C . PHE B 1 142 ? -21.547 -7.707 2.369 1 51.56 142 PHE B C 1
ATOM 5636 O O . PHE B 1 142 ? -20.844 -6.695 2.428 1 51.56 142 PHE B O 1
ATOM 5643 N N . MET B 1 143 ? -22.844 -7.348 2.484 1 47.12 143 MET B N 1
ATOM 5644 C CA . MET B 1 143 ? -23.219 -6.195 3.307 1 47.12 143 MET B CA 1
ATOM 5645 C C . MET B 1 143 ? -22.922 -6.469 4.777 1 47.12 143 MET B C 1
ATOM 5647 O O . MET B 1 143 ? -23.25 -5.648 5.641 1 47.12 143 MET B O 1
ATOM 5651 N N . GLY B 1 144 ? -22.484 -7.621 5.211 1 52.47 144 GLY B N 1
ATOM 5652 C CA . GLY B 1 144 ? -22.641 -7.781 6.648 1 52.47 144 GLY B CA 1
ATOM 5653 C C . GLY B 1 144 ? -21.578 -7.051 7.449 1 52.47 144 GLY B C 1
ATOM 5654 O O . GLY B 1 144 ? -20.703 -6.395 6.875 1 52.47 144 GLY B O 1
ATOM 5655 N N . ASP B 1 145 ? -21.688 -6.938 8.812 1 59.91 145 ASP B N 1
ATOM 5656 C CA . ASP B 1 145 ? -20.859 -6.336 9.852 1 59.91 145 ASP B CA 1
ATOM 5657 C C . ASP B 1 145 ? -19.469 -6.977 9.891 1 59.91 145 ASP B C 1
ATOM 5659 O O . ASP B 1 145 ? -19.328 -8.148 10.25 1 59.91 145 ASP B O 1
ATOM 5663 N N . LEU B 1 146 ? -18.531 -6.363 9.219 1 71.31 146 LEU B N 1
ATOM 5664 C CA . LEU B 1 146 ? -17.156 -6.828 9.312 1 71.31 146 LEU B CA 1
ATOM 5665 C C . LEU B 1 146 ? -16.656 -6.754 10.758 1 71.31 146 LEU B C 1
ATOM 5667 O O . LEU B 1 146 ? -16.844 -5.746 11.43 1 71.31 146 LEU B O 1
ATOM 5671 N N . SER B 1 147 ?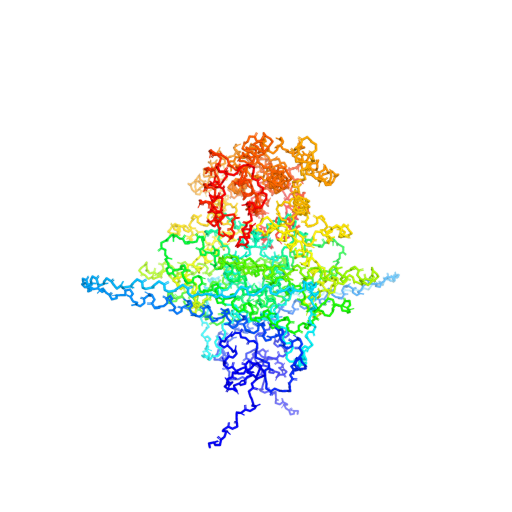 -16.25 -7.891 11.258 1 74.62 147 SER B N 1
ATOM 5672 C CA . SER B 1 147 ? -15.617 -7.859 12.57 1 74.62 147 SER B CA 1
ATOM 5673 C C . SER B 1 147 ? -14.305 -7.086 12.539 1 74.62 147 SER B C 1
ATOM 5675 O O . SER B 1 147 ? -13.75 -6.836 11.469 1 74.62 147 SER B O 1
ATOM 5677 N N . LEU B 1 148 ? -13.844 -6.652 13.672 1 72.19 148 LEU B N 1
ATOM 5678 C CA . LEU B 1 148 ? -12.562 -5.965 13.773 1 72.19 148 LEU B CA 1
ATOM 5679 C C . LEU B 1 148 ? -11.422 -6.859 13.297 1 72.19 148 LEU B C 1
ATOM 5681 O O . LEU B 1 148 ? -10.484 -6.387 12.648 1 72.19 148 LEU B O 1
ATOM 5685 N N . SER B 1 149 ? -11.578 -8.133 13.562 1 76.5 149 SER B N 1
ATOM 5686 C CA . SER B 1 149 ? -10.57 -9.086 13.109 1 76.5 149 SER B CA 1
ATOM 5687 C C . SER B 1 149 ? -10.539 -9.18 11.586 1 76.5 149 SER B C 1
ATOM 5689 O O . SER B 1 149 ? -9.469 -9.258 10.984 1 76.5 149 SER B O 1
ATOM 5691 N N . ASP B 1 150 ? -11.688 -9.086 11.016 1 80.88 150 ASP B N 1
ATOM 5692 C CA . ASP B 1 150 ? -11.781 -9.156 9.562 1 80.88 150 ASP B CA 1
ATOM 5693 C C . ASP B 1 150 ? -11.109 -7.953 8.906 1 80.88 150 ASP B C 1
ATOM 5695 O O . ASP B 1 150 ? -10.367 -8.102 7.934 1 80.88 150 ASP B O 1
ATOM 5699 N N . THR B 1 151 ? -11.352 -6.863 9.516 1 81.56 151 THR B N 1
ATOM 5700 C CA . THR B 1 151 ? -10.82 -5.648 8.914 1 81.56 151 THR B CA 1
ATOM 5701 C C . THR B 1 151 ? -9.297 -5.59 9.055 1 81.56 151 THR B C 1
ATOM 5703 O O . THR B 1 151 ? -8.602 -5.098 8.172 1 81.56 151 THR B O 1
ATOM 5706 N N . ARG B 1 152 ? -8.828 -6.086 10.133 1 81.5 152 ARG B N 1
ATOM 5707 C CA . ARG B 1 152 ? -7.387 -6.176 10.312 1 81.5 152 ARG B CA 1
ATOM 5708 C C . ARG B 1 152 ? -6.762 -7.121 9.297 1 81.5 152 ARG B C 1
ATOM 5710 O O . ARG B 1 152 ? -5.723 -6.809 8.711 1 81.5 152 ARG B O 1
ATOM 5717 N N . LEU B 1 153 ? -7.391 -8.219 9.133 1 87.06 153 LEU B N 1
ATOM 5718 C CA . LEU B 1 153 ? -6.895 -9.195 8.164 1 87.06 153 LEU B CA 1
ATOM 5719 C C . LEU B 1 153 ? -6.961 -8.633 6.75 1 87.06 153 LEU B C 1
ATOM 5721 O O . LEU B 1 153 ? -6.055 -8.859 5.945 1 87.06 153 LEU B O 1
ATOM 5725 N N . LEU B 1 154 ? -8.016 -7.91 6.527 1 88 154 LEU B N 1
ATOM 5726 C CA . LEU B 1 154 ? -8.156 -7.309 5.207 1 88 154 LEU B CA 1
ATOM 5727 C C . LEU B 1 154 ? -7.043 -6.297 4.949 1 88 154 LEU B C 1
ATOM 5729 O O . LEU B 1 154 ? -6.492 -6.242 3.848 1 88 154 LEU B O 1
ATOM 5733 N N . MET B 1 155 ? -6.711 -5.516 5.98 1 86.88 155 MET B N 1
ATOM 5734 C CA . MET B 1 155 ? -5.621 -4.555 5.828 1 86.88 155 MET B CA 1
ATOM 5735 C C . MET B 1 155 ? -4.293 -5.27 5.598 1 86.88 155 MET B C 1
ATOM 5737 O O . MET B 1 155 ? -3.486 -4.84 4.773 1 86.88 155 MET B O 1
ATOM 5741 N N . HIS B 1 156 ? -4.094 -6.32 6.273 1 85 156 HIS B N 1
ATOM 5742 C CA . HIS B 1 156 ? -2.889 -7.121 6.09 1 85 156 HIS B CA 1
ATOM 5743 C C . HIS B 1 156 ? -2.834 -7.715 4.688 1 85 156 HIS B C 1
ATOM 5745 O O . HIS B 1 156 ? -1.763 -7.781 4.078 1 85 156 HIS B O 1
ATOM 5751 N N . PHE B 1 157 ? -3.934 -8.156 4.211 1 89.12 157 PHE B N 1
ATOM 5752 C CA . PHE B 1 157 ? -4 -8.703 2.859 1 89.12 157 PHE B CA 1
ATOM 5753 C C . PHE B 1 157 ? -3.572 -7.664 1.831 1 89.12 157 PHE B C 1
ATOM 5755 O O . PHE B 1 157 ? -2.752 -7.949 0.957 1 89.12 157 PHE B O 1
ATOM 5762 N N . VAL B 1 158 ? -4.141 -6.5 1.957 1 84.31 158 VAL B N 1
ATOM 5763 C CA . VAL B 1 158 ? -3.902 -5.43 0.996 1 84.31 158 VAL B CA 1
ATOM 5764 C C . VAL B 1 158 ? -2.432 -5.016 1.038 1 84.31 158 VAL B C 1
ATOM 5766 O O . VAL B 1 158 ? -1.823 -4.758 -0.002 1 84.31 158 VAL B O 1
ATOM 5769 N N . ASP B 1 159 ? -1.833 -5.066 2.191 1 80.69 159 ASP B N 1
ATOM 5770 C CA . ASP B 1 159 ? -0.486 -4.531 2.361 1 80.69 159 ASP B CA 1
ATOM 5771 C C . ASP B 1 159 ? 0.57 -5.582 2.027 1 80.69 159 ASP B C 1
ATOM 5773 O O . ASP B 1 159 ? 1.634 -5.258 1.498 1 80.69 159 ASP B O 1
ATOM 5777 N N . HIS B 1 160 ? 0.225 -6.844 2.312 1 81.19 160 HIS B N 1
ATOM 5778 C CA . HIS B 1 160 ? 1.341 -7.785 2.309 1 81.19 160 HIS B CA 1
ATOM 5779 C C . HIS B 1 160 ? 1.034 -9 1.443 1 81.19 160 HIS B C 1
ATOM 5781 O O . HIS B 1 160 ? 1.919 -9.523 0.76 1 81.19 160 HIS B O 1
ATOM 5787 N N . VAL B 1 161 ? -0.147 -9.469 1.553 1 84.88 161 VAL B N 1
ATOM 5788 C CA . VAL B 1 161 ? -0.442 -10.742 0.895 1 84.88 161 VAL B CA 1
ATOM 5789 C C . VAL B 1 161 ? -0.666 -10.508 -0.598 1 84.88 161 VAL B C 1
ATOM 5791 O O . VAL B 1 161 ? -0.112 -11.227 -1.434 1 84.88 161 VAL B O 1
ATOM 5794 N N . TYR B 1 162 ? -1.47 -9.523 -0.941 1 84.06 162 TYR B N 1
ATOM 5795 C CA . TYR B 1 162 ? -1.817 -9.25 -2.33 1 84.06 162 TYR B CA 1
ATOM 5796 C C . TYR B 1 162 ? -0.57 -8.961 -3.158 1 84.06 162 TYR B C 1
ATOM 5798 O O . TYR B 1 162 ? -0.412 -9.492 -4.262 1 84.06 162 TYR B O 1
ATOM 5806 N N . PRO B 1 163 ? 0.351 -8.164 -2.629 1 77.88 163 PRO B N 1
ATOM 5807 C CA . PRO B 1 163 ? 1.554 -7.902 -3.42 1 77.88 163 PRO B CA 1
ATOM 5808 C C . PRO B 1 163 ? 2.389 -9.156 -3.666 1 77.88 163 PRO B C 1
ATOM 5810 O O . PRO B 1 163 ? 3.129 -9.227 -4.652 1 77.88 163 PRO B O 1
ATOM 5813 N N . LEU B 1 164 ? 2.262 -10.094 -2.818 1 77.31 164 LEU B N 1
ATOM 5814 C CA . LEU B 1 164 ? 3.014 -11.336 -2.986 1 77.31 164 LEU B CA 1
ATOM 5815 C C . LEU B 1 164 ? 2.365 -12.227 -4.043 1 77.31 164 LEU B C 1
ATOM 5817 O O . LEU B 1 164 ? 3.055 -12.977 -4.734 1 77.31 164 LEU B O 1
ATOM 5821 N N . GLN B 1 165 ? 1.054 -12.094 -4.012 1 74.12 165 GLN B N 1
ATOM 5822 C CA . GLN B 1 165 ? 0.324 -12.914 -4.973 1 74.12 165 GLN B CA 1
ATOM 5823 C C . GLN B 1 165 ? 0.465 -12.352 -6.387 1 74.12 165 GLN B C 1
ATOM 5825 O O . GLN B 1 165 ? 0.619 -13.109 -7.348 1 74.12 165 GLN B O 1
ATOM 5830 N N . LEU B 1 166 ? 0.241 -11.055 -6.422 1 64.62 166 LEU B N 1
ATOM 5831 C CA . LEU B 1 166 ? 0.296 -10.367 -7.711 1 64.62 166 LEU B CA 1
ATOM 5832 C C . LEU B 1 166 ? 1.208 -9.148 -7.645 1 64.62 166 LEU B C 1
ATOM 5834 O O . LEU B 1 166 ? 0.753 -8.047 -7.332 1 64.62 166 LEU B O 1
ATOM 5838 N N . PRO B 1 167 ? 2.424 -9.539 -7.734 1 58.97 167 PRO B N 1
ATOM 5839 C CA . PRO B 1 167 ? 3.332 -8.398 -7.574 1 58.97 167 PRO B CA 1
ATOM 5840 C C . PRO B 1 167 ? 3.041 -7.27 -8.562 1 58.97 167 PRO B C 1
ATOM 5842 O O . PRO B 1 167 ? 3.846 -7.004 -9.461 1 58.97 167 PRO B O 1
ATOM 5845 N N . ILE B 1 168 ? 1.74 -6.898 -8.609 1 52.44 168 ILE B N 1
ATOM 5846 C CA . ILE B 1 168 ? 1.345 -5.82 -9.508 1 52.44 168 ILE B CA 1
ATOM 5847 C C . ILE B 1 168 ? 2.023 -4.52 -9.086 1 52.44 168 ILE B C 1
ATOM 5849 O O . ILE B 1 168 ? 1.943 -4.125 -7.918 1 52.44 168 ILE B O 1
ATOM 5853 N N . SER B 1 169 ? 3.182 -4.254 -9.75 1 47.78 169 SER B N 1
ATOM 5854 C CA . SER B 1 169 ? 3.93 -3.027 -9.5 1 47.78 169 SER B CA 1
ATOM 5855 C C . SER B 1 169 ? 3.01 -1.812 -9.477 1 47.78 169 SER B C 1
ATOM 5857 O O . SER B 1 169 ? 2.143 -1.669 -10.344 1 47.78 169 SER B O 1
ATOM 5859 N N . GLN B 1 170 ? 2.604 -1.324 -8.289 1 49.03 170 GLN B N 1
ATOM 5860 C CA . GLN B 1 170 ? 1.882 -0.066 -8.133 1 49.03 170 GLN B CA 1
ATOM 5861 C C . GLN B 1 170 ? 2.605 1.074 -8.844 1 49.03 170 GLN B C 1
ATOM 5863 O O . GLN B 1 170 ? 3.309 1.863 -8.211 1 49.03 170 GLN B O 1
ATOM 5868 N N . THR B 1 171 ? 3.082 0.896 -10.18 1 45.69 171 THR B N 1
ATOM 5869 C CA . THR B 1 171 ? 3.916 1.929 -10.781 1 45.69 171 THR B CA 1
ATOM 5870 C C . THR B 1 171 ? 3.133 3.229 -10.945 1 45.69 171 THR B C 1
ATOM 5872 O O . THR B 1 171 ? 3.705 4.316 -10.867 1 45.69 171 THR B O 1
ATOM 5875 N N . SER B 1 172 ? 1.785 3.109 -11.445 1 45.53 172 SER B N 1
ATOM 5876 C CA . SER B 1 172 ? 1.186 4.402 -11.758 1 45.53 172 SER B CA 1
ATOM 5877 C C . SER B 1 172 ? -0.105 4.621 -10.977 1 45.53 172 SER B C 1
ATOM 5879 O O . SER B 1 172 ? -0.914 3.699 -10.836 1 45.53 172 SER B O 1
ATOM 5881 N N . VAL B 1 173 ? -0.12 5.711 -10.172 1 47.88 173 VAL B N 1
ATOM 5882 C CA . VAL B 1 173 ? -1.306 6.156 -9.445 1 47.88 173 VAL B CA 1
ATOM 5883 C C . VAL B 1 173 ? -2.531 6.059 -10.352 1 47.88 173 VAL B C 1
ATOM 5885 O O . VAL B 1 173 ? -3.631 5.75 -9.891 1 47.88 173 VAL B O 1
ATOM 5888 N N . ILE B 1 174 ? -2.334 6.273 -11.602 1 43.03 174 ILE B N 1
ATOM 5889 C CA . ILE B 1 174 ? -3.451 6.383 -12.531 1 43.03 174 ILE B CA 1
ATOM 5890 C C . ILE B 1 174 ? -3.781 5.008 -13.102 1 43.03 174 ILE B C 1
ATOM 5892 O O . ILE B 1 174 ? -4.953 4.648 -13.234 1 43.03 174 ILE B O 1
ATOM 5896 N N . ARG B 1 175 ? -2.83 4.332 -13.648 1 45.03 175 ARG B N 1
ATOM 5897 C CA . ARG B 1 175 ? -3.08 3.191 -14.531 1 45.03 175 ARG B CA 1
ATOM 5898 C C . ARG B 1 175 ? -3.16 1.894 -13.734 1 45.03 175 ARG B C 1
ATOM 5900 O O . ARG B 1 175 ? -3.938 0.998 -14.07 1 45.03 175 ARG B O 1
ATOM 5907 N N . ASN B 1 176 ? -2.086 1.583 -12.875 1 49.34 176 ASN B N 1
ATOM 5908 C CA . ASN B 1 176 ? -1.896 0.242 -12.336 1 49.34 176 ASN B CA 1
ATOM 5909 C C . ASN B 1 176 ? -2.434 0.135 -10.906 1 49.34 176 ASN B C 1
ATOM 5911 O O . ASN B 1 176 ? -1.7 -0.241 -9.992 1 49.34 176 ASN B O 1
ATOM 5915 N N . ASP B 1 177 ? -3.824 0.707 -10.836 1 59 177 ASP B N 1
ATOM 5916 C CA . ASP B 1 177 ? -4.395 0.878 -9.5 1 59 177 ASP B CA 1
ATOM 5917 C C . ASP B 1 177 ? -5.215 -0.345 -9.094 1 59 177 ASP B C 1
ATOM 5919 O O . ASP B 1 177 ? -5.762 -1.047 -9.953 1 59 177 ASP B O 1
ATOM 5923 N N . ARG B 1 178 ? -4.844 -0.892 -8.062 1 73.38 178 ARG B N 1
ATOM 5924 C CA . ARG B 1 178 ? -5.578 -2.014 -7.488 1 73.38 178 ARG B CA 1
ATOM 5925 C C . ARG B 1 178 ? -6.957 -1.575 -7.008 1 73.38 178 ARG B C 1
ATOM 5927 O O . ARG B 1 178 ? -7.441 -2.047 -5.977 1 73.38 178 ARG B O 1
ATOM 5934 N N . HIS B 1 179 ? -7.637 -0.717 -7.883 1 71.38 179 HIS B N 1
ATOM 5935 C CA . HIS B 1 179 ? -8.945 -0.18 -7.516 1 71.38 179 HIS B CA 1
ATOM 5936 C C . HIS B 1 179 ? -10.016 -1.261 -7.562 1 71.38 179 HIS B C 1
ATOM 5938 O O . HIS B 1 179 ? -11.094 -1.097 -6.988 1 71.38 179 HIS B O 1
ATOM 5944 N N . TRP B 1 180 ? -9.633 -2.307 -8.203 1 73.56 180 TRP B N 1
ATOM 5945 C CA . TRP B 1 180 ? -10.625 -3.361 -8.383 1 73.56 180 TRP B CA 1
ATOM 5946 C C . TRP B 1 180 ? -10.609 -4.324 -7.199 1 73.56 180 TRP B C 1
ATOM 5948 O O . TRP B 1 180 ? -11.547 -5.113 -7.02 1 73.56 180 TRP B O 1
ATOM 5958 N N . LEU B 1 181 ? -9.656 -4.23 -6.34 1 81.44 181 LEU B N 1
ATOM 5959 C CA . LEU B 1 181 ? -9.422 -5.254 -5.324 1 81.44 181 LEU B CA 1
ATOM 5960 C C . LEU B 1 181 ? -10.477 -5.168 -4.219 1 81.44 181 LEU B C 1
ATOM 5962 O O . LEU B 1 181 ? -11.164 -6.148 -3.934 1 81.44 181 LEU B O 1
ATOM 5966 N N . LEU B 1 182 ? -10.641 -3.984 -3.664 1 82.12 182 LEU B N 1
ATOM 5967 C CA . LEU B 1 182 ? -11.555 -3.859 -2.531 1 82.12 182 LEU B CA 1
ATOM 5968 C C . LEU B 1 182 ? -13 -4.043 -2.973 1 82.12 182 LEU B C 1
ATOM 5970 O O . LEU B 1 182 ? -13.797 -4.656 -2.258 1 82.12 182 LEU B O 1
ATOM 5974 N N . PRO B 1 183 ? -13.391 -3.584 -4.164 1 77.06 183 PRO B N 1
ATOM 5975 C CA . PRO B 1 183 ? -14.75 -3.869 -4.637 1 77.06 183 PRO B CA 1
ATOM 5976 C C . PRO B 1 183 ? -15.039 -5.367 -4.734 1 77.06 183 PRO B C 1
ATOM 5978 O O . PRO B 1 183 ? -16.125 -5.812 -4.367 1 77.06 183 PRO B O 1
ATOM 5981 N N . ILE B 1 184 ? -14.07 -6.105 -5.121 1 79.62 184 ILE B N 1
ATOM 5982 C CA . ILE B 1 184 ? -14.266 -7.547 -5.242 1 79.62 184 ILE B CA 1
ATOM 5983 C C . ILE B 1 184 ? -14.32 -8.18 -3.855 1 79.62 184 ILE B C 1
ATOM 5985 O O . ILE B 1 184 ? -15.188 -9.016 -3.58 1 79.62 184 ILE B O 1
ATOM 5989 N N . ILE B 1 185 ? -13.461 -7.727 -2.986 1 85.69 185 ILE B N 1
ATOM 5990 C CA . ILE B 1 185 ? -13.406 -8.289 -1.641 1 85.69 185 ILE B CA 1
ATOM 5991 C C . ILE B 1 185 ? -14.719 -8.023 -0.913 1 85.69 185 ILE B C 1
ATOM 5993 O O . ILE B 1 185 ? -15.25 -8.898 -0.233 1 85.69 185 ILE B O 1
ATOM 5997 N N . MET B 1 186 ? -15.227 -6.883 -1.166 1 80 186 MET B N 1
ATOM 5998 C CA . MET B 1 186 ? -16.344 -6.441 -0.34 1 80 186 MET B CA 1
ATOM 5999 C C . MET B 1 186 ? -17.672 -6.883 -0.941 1 80 186 MET B C 1
ATOM 6001 O O . MET B 1 186 ? -18.688 -6.922 -0.247 1 80 186 MET B O 1
ATOM 6005 N N . HIS B 1 187 ? -17.672 -7.266 -2.238 1 76 187 HIS B N 1
ATOM 6006 C CA . HIS B 1 187 ? -18.953 -7.547 -2.863 1 76 187 HIS B CA 1
ATOM 6007 C C . HIS B 1 187 ? -19.062 -9 -3.297 1 76 187 HIS B C 1
ATOM 6009 O O . HIS B 1 187 ? -20.125 -9.469 -3.686 1 76 187 HIS B O 1
ATOM 6015 N N . ILE B 1 188 ? -17.984 -9.664 -3.213 1 79.69 188 ILE B N 1
ATOM 6016 C CA . ILE B 1 188 ? -17.984 -11.086 -3.557 1 79.69 188 ILE B CA 1
ATOM 6017 C C . ILE B 1 188 ? -17.625 -11.914 -2.324 1 79.69 188 ILE B C 1
ATOM 6019 O O . ILE B 1 188 ? -16.453 -12.078 -1.992 1 79.69 188 ILE B O 1
ATOM 6023 N N . ARG B 1 189 ? -18.656 -12.531 -1.81 1 83.56 189 ARG B N 1
ATOM 6024 C CA . ARG B 1 189 ? -18.531 -13.188 -0.512 1 83.56 189 ARG B CA 1
ATOM 6025 C C . ARG B 1 189 ? -17.516 -14.32 -0.565 1 83.56 189 ARG B C 1
ATOM 6027 O O . ARG B 1 189 ? -16.672 -14.453 0.327 1 83.56 189 ARG B O 1
ATOM 6034 N N . PRO B 1 190 ? -17.625 -15.148 -1.578 1 86.75 190 PRO B N 1
ATOM 6035 C CA . PRO B 1 190 ? -16.625 -16.219 -1.597 1 86.75 190 PRO B CA 1
ATOM 6036 C C . PRO B 1 190 ? -15.195 -15.688 -1.663 1 86.75 190 PRO B C 1
ATOM 6038 O O . PRO B 1 190 ? -14.297 -16.25 -1.031 1 86.75 190 PRO B O 1
ATOM 6041 N N . PHE B 1 191 ? -15.031 -14.664 -2.406 1 89.38 191 PHE B N 1
ATOM 6042 C CA . PHE B 1 191 ? -13.703 -14.062 -2.488 1 89.38 191 PHE B CA 1
ATOM 6043 C C . PHE B 1 191 ? -13.281 -13.516 -1.131 1 89.38 191 PHE B C 1
ATOM 6045 O O . PHE B 1 191 ? -12.117 -13.664 -0.732 1 89.38 191 PHE B O 1
ATOM 6052 N N . TYR B 1 192 ? -14.195 -12.93 -0.444 1 88.5 192 TYR B N 1
ATOM 6053 C CA . TYR B 1 192 ? -13.969 -12.398 0.893 1 88.5 192 TYR B CA 1
ATOM 6054 C C . TYR B 1 192 ? -13.453 -13.484 1.834 1 88.5 192 TYR B C 1
ATOM 6056 O O . TYR B 1 192 ? -12.461 -13.289 2.533 1 88.5 192 TYR B O 1
ATOM 6064 N N . HIS B 1 193 ? -14.008 -14.594 1.83 1 90.19 193 HIS B N 1
ATOM 6065 C CA . HIS B 1 193 ? -13.625 -15.695 2.705 1 90.19 193 HIS B CA 1
ATOM 6066 C C . HIS B 1 193 ? -12.25 -16.234 2.328 1 90.19 193 HIS B C 1
ATOM 6068 O O . HIS B 1 193 ? -11.445 -16.562 3.203 1 90.19 193 HIS B O 1
ATOM 6074 N N . SER B 1 194 ? -12.055 -16.344 1.084 1 92.75 194 SER B N 1
ATOM 6075 C CA . SER B 1 194 ? -10.75 -16.844 0.647 1 92.75 194 SER B CA 1
ATOM 6076 C C . SER B 1 194 ? -9.633 -15.906 1.093 1 92.75 194 SER B C 1
ATOM 6078 O O . SER B 1 194 ? -8.555 -16.359 1.48 1 92.75 194 SER B O 1
ATOM 6080 N N . VAL B 1 195 ? -9.914 -14.641 1.001 1 92.81 195 VAL B N 1
ATOM 6081 C CA . VAL B 1 195 ? -8.938 -13.633 1.407 1 92.81 195 VAL B CA 1
ATOM 6082 C C . VAL B 1 195 ? -8.648 -13.766 2.9 1 92.81 195 VAL B C 1
ATOM 6084 O O . VAL B 1 195 ? -7.492 -13.742 3.318 1 92.81 195 VAL B O 1
ATOM 6087 N N . LEU B 1 196 ? -9.656 -13.945 3.705 1 92.44 196 LEU B N 1
ATOM 6088 C CA . LEU B 1 196 ? -9.469 -14.047 5.148 1 92.44 196 LEU B CA 1
ATOM 6089 C C . LEU B 1 196 ? -8.688 -15.305 5.504 1 92.44 196 LEU B C 1
ATOM 6091 O O . LEU B 1 196 ? -7.777 -15.258 6.336 1 92.44 196 LEU B O 1
ATOM 6095 N N . GLY B 1 197 ? -9.031 -16.359 4.855 1 92.5 197 GLY B N 1
ATOM 6096 C CA . GLY B 1 197 ? -8.312 -17.594 5.105 1 92.5 197 GLY B CA 1
ATOM 6097 C C . GLY B 1 197 ? -6.84 -17.516 4.746 1 92.5 197 GLY B C 1
ATOM 6098 O O . GLY B 1 197 ? -5.977 -17.875 5.543 1 92.5 197 GLY B O 1
ATOM 6099 N N . LEU B 1 198 ? -6.574 -17 3.596 1 91.38 198 LEU B N 1
ATOM 6100 C CA . LEU B 1 198 ? -5.203 -16.875 3.109 1 91.38 198 LEU B CA 1
ATOM 6101 C C . LEU B 1 198 ? -4.395 -15.93 3.98 1 91.38 198 LEU B C 1
ATOM 6103 O O . LEU B 1 198 ? -3.229 -16.188 4.285 1 91.38 198 LEU B O 1
ATOM 6107 N N . THR B 1 199 ? -5 -14.844 4.355 1 90.5 199 THR B N 1
ATOM 6108 C CA . THR B 1 199 ? -4.316 -13.836 5.156 1 90.5 199 THR B CA 1
ATOM 6109 C C . THR B 1 199 ? -4 -14.375 6.551 1 90.5 199 THR B C 1
ATOM 6111 O O . THR B 1 199 ? -2.939 -14.086 7.105 1 90.5 199 THR B O 1
ATOM 6114 N N . ALA B 1 200 ? -4.926 -15.109 7.098 1 89.38 200 ALA B N 1
ATOM 6115 C CA . ALA B 1 200 ? -4.676 -15.711 8.406 1 89.38 200 ALA B CA 1
ATOM 6116 C C . ALA B 1 200 ? -3.467 -16.641 8.359 1 89.38 200 ALA B C 1
ATOM 6118 O O . ALA B 1 200 ? -2.645 -16.641 9.281 1 89.38 200 ALA B O 1
ATOM 6119 N N . LEU B 1 201 ? -3.342 -17.375 7.328 1 87 201 LEU B N 1
ATOM 6120 C CA . LEU B 1 201 ? -2.213 -18.281 7.164 1 87 201 LEU B CA 1
ATOM 6121 C C . LEU B 1 201 ? -0.905 -17.516 7.031 1 87 201 LEU B C 1
ATOM 6123 O O . LEU B 1 201 ? 0.097 -17.859 7.656 1 87 201 LEU B O 1
ATOM 6127 N N . HIS B 1 202 ? -0.908 -16.484 6.289 1 84.94 202 HIS B N 1
ATOM 6128 C CA . HIS B 1 202 ? 0.295 -15.68 6.09 1 84.94 202 HIS B CA 1
ATOM 6129 C C . HIS B 1 202 ? 0.737 -15.016 7.387 1 84.94 202 HIS B C 1
ATOM 6131 O O . HIS B 1 202 ? 1.927 -15 7.707 1 84.94 202 HIS B O 1
ATOM 6137 N N . GLN B 1 203 ? -0.213 -14.422 8.062 1 80.69 203 GLN B N 1
ATOM 6138 C CA . GLN B 1 203 ? 0.116 -13.797 9.336 1 80.69 203 GLN B CA 1
ATOM 6139 C C . GLN B 1 203 ? 0.673 -14.82 10.32 1 80.69 203 GLN B C 1
ATOM 6141 O O . GLN B 1 203 ? 1.569 -14.508 11.109 1 80.69 203 GLN B O 1
ATOM 6146 N N . GLY B 1 204 ? 0.08 -15.992 10.289 1 78.69 204 GLY B N 1
ATOM 6147 C CA . GLY B 1 204 ? 0.586 -17.062 11.125 1 78.69 204 GLY B CA 1
ATOM 6148 C C . GLY B 1 204 ? 2.018 -17.453 10.805 1 78.69 204 GLY B C 1
ATOM 6149 O O . GLY B 1 204 ? 2.809 -17.734 11.703 1 78.69 204 GLY B O 1
ATOM 6150 N N . LEU B 1 205 ? 2.336 -17.438 9.57 1 76.75 205 LEU B N 1
ATOM 6151 C CA . LEU B 1 205 ? 3.688 -17.766 9.133 1 76.75 205 LEU B CA 1
ATOM 6152 C C . LEU B 1 205 ? 4.688 -16.719 9.609 1 76.75 205 LEU B C 1
ATOM 6154 O O . LEU B 1 205 ? 5.824 -17.062 9.961 1 76.75 205 LEU B O 1
ATOM 6158 N N . LEU B 1 206 ? 4.25 -15.438 9.594 1 73.62 206 LEU B N 1
ATOM 6159 C CA . LEU B 1 206 ? 5.141 -14.352 9.984 1 73.62 206 LEU B CA 1
ATOM 6160 C C . LEU B 1 206 ? 5.379 -14.359 11.492 1 73.62 206 LEU B C 1
ATOM 6162 O O . LEU B 1 206 ? 6.453 -13.977 11.961 1 73.62 206 LEU B O 1
ATOM 6166 N N . THR B 1 207 ? 4.32 -14.578 12.219 1 66.56 207 THR B N 1
ATOM 6167 C CA . THR B 1 207 ? 4.406 -14.469 13.672 1 66.56 207 THR B CA 1
ATOM 6168 C C . THR B 1 207 ? 4.926 -15.773 14.273 1 66.56 207 THR B C 1
ATOM 6170 O O . THR B 1 207 ? 5.355 -15.797 15.43 1 66.56 207 THR B O 1
ATOM 6173 N N . SER B 1 208 ? 4.52 -16.875 13.695 1 58.28 208 SER B N 1
ATOM 6174 C CA . SER B 1 208 ? 4.812 -18.172 14.297 1 58.28 208 SER B CA 1
ATOM 6175 C C . SER B 1 208 ? 6.305 -18.344 14.555 1 58.28 208 SER B C 1
ATOM 6177 O O . SER B 1 208 ? 7.113 -18.297 13.625 1 58.28 208 SER B O 1
ATOM 6179 N N . GLN B 1 209 ? 6.504 -17.688 15.781 1 53.84 209 GLN B N 1
ATOM 6180 C CA . GLN B 1 209 ? 7.699 -18.297 16.344 1 53.84 209 GLN B CA 1
ATOM 6181 C C . GLN B 1 209 ? 7.5 -19.797 16.562 1 53.84 209 GLN B C 1
ATOM 6183 O O . GLN B 1 209 ? 6.379 -20.25 16.812 1 53.84 209 GLN B O 1
ATOM 6188 N N . SER B 1 210 ? 8.336 -20.641 15.977 1 54.84 210 SER B N 1
ATOM 6189 C CA . SER B 1 210 ? 8.406 -22.094 15.898 1 54.84 210 SER B CA 1
ATOM 6190 C C . SER B 1 210 ? 7.695 -22.75 17.078 1 54.84 210 SER B C 1
ATOM 6192 O O . SER B 1 210 ? 7.102 -23.812 16.938 1 54.84 210 SER B O 1
ATOM 6194 N N . THR B 1 211 ? 7.34 -21.906 18.141 1 61.66 211 THR B N 1
ATOM 6195 C CA . THR B 1 211 ? 7.113 -22.719 19.328 1 61.66 211 THR B CA 1
ATOM 6196 C C . THR B 1 211 ? 5.648 -22.672 19.75 1 61.66 211 THR B C 1
ATOM 6198 O O . THR B 1 211 ? 5.215 -23.453 20.609 1 61.66 211 THR B O 1
ATOM 6201 N N . ASP B 1 212 ? 4.852 -21.969 19.094 1 70.62 212 ASP B N 1
ATOM 6202 C CA . ASP B 1 212 ? 3.482 -21.891 19.594 1 70.62 212 ASP B CA 1
ATOM 6203 C C . ASP B 1 212 ? 2.539 -22.734 18.75 1 70.62 212 ASP B C 1
ATOM 6205 O O . ASP B 1 212 ? 1.881 -22.234 17.844 1 70.62 212 ASP B O 1
ATOM 6209 N N . GLU B 1 213 ? 2.389 -24.047 19.031 1 77.94 213 GLU B N 1
ATOM 6210 C CA . GLU B 1 213 ? 1.603 -25.016 18.266 1 77.94 213 GLU B CA 1
ATOM 6211 C C . GLU B 1 213 ? 0.11 -24.719 18.375 1 77.94 213 GLU B C 1
ATOM 6213 O O . GLU B 1 213 ? -0.636 -24.922 17.422 1 77.94 213 GLU B O 1
ATOM 6218 N N . GLU B 1 214 ? -0.251 -24.219 19.469 1 79.38 214 GLU B N 1
ATOM 6219 C CA . GLU B 1 214 ? -1.666 -23.906 19.641 1 79.38 214 GLU B CA 1
ATOM 6220 C C . GLU B 1 214 ? -2.088 -22.781 18.688 1 79.38 214 GLU B C 1
ATOM 6222 O O . GLU B 1 214 ? -3.184 -22.828 18.109 1 79.38 214 GLU B O 1
ATOM 6227 N N . ARG B 1 215 ? -1.265 -21.922 18.609 1 79.5 215 ARG B N 1
ATOM 6228 C CA . ARG B 1 215 ? -1.561 -20.828 17.688 1 79.5 215 ARG B CA 1
ATOM 6229 C C . ARG B 1 215 ? -1.595 -21.297 16.25 1 79.5 215 ARG B C 1
ATOM 6231 O O . ARG B 1 215 ? -2.439 -20.875 15.461 1 79.5 215 ARG B O 1
ATOM 6238 N N . LYS B 1 216 ? -0.73 -22.188 15.93 1 81.06 216 LYS B N 1
ATOM 6239 C CA . LYS B 1 216 ? -0.704 -22.734 14.578 1 81.06 216 LYS B CA 1
ATOM 6240 C C . LYS B 1 216 ? -2.002 -23.469 14.266 1 81.06 216 LYS B C 1
ATOM 6242 O O . LYS B 1 216 ? -2.553 -23.328 13.172 1 81.06 216 LYS B O 1
ATOM 6247 N N . HIS B 1 217 ? -2.475 -24.109 15.234 1 84.62 217 HIS B N 1
ATOM 6248 C CA . HIS B 1 217 ? -3.711 -24.859 15.047 1 84.62 217 HIS B CA 1
ATOM 6249 C C . HIS B 1 217 ? -4.91 -23.938 14.93 1 84.62 217 HIS B C 1
ATOM 6251 O O . HIS B 1 217 ? -5.828 -24.188 14.148 1 84.62 217 HIS B O 1
ATOM 6257 N N . ARG B 1 218 ? -4.867 -22.922 15.664 1 85.5 218 ARG B N 1
ATOM 6258 C CA . ARG B 1 218 ? -5.953 -21.953 15.602 1 85.5 218 ARG B CA 1
ATOM 6259 C C . ARG B 1 218 ? -6.008 -21.281 14.234 1 85.5 218 ARG B C 1
ATOM 6261 O O . ARG B 1 218 ? -7.086 -21.094 13.672 1 85.5 218 ARG B O 1
ATOM 6268 N N . VAL B 1 219 ? -4.902 -20.953 13.773 1 86.38 219 VAL B N 1
ATOM 6269 C CA . VAL B 1 219 ? -4.801 -20.297 12.477 1 86.38 219 VAL B CA 1
ATOM 6270 C C . VAL B 1 219 ? -5.285 -21.25 11.375 1 86.38 219 VAL B C 1
ATOM 6272 O O . VAL B 1 219 ? -6.027 -20.844 10.484 1 86.38 219 VAL B O 1
ATOM 6275 N N . LEU B 1 220 ? -4.855 -22.5 11.5 1 86.38 220 LEU B N 1
ATOM 6276 C CA . LEU B 1 220 ? -5.254 -23.484 10.5 1 86.38 220 LEU B CA 1
ATOM 6277 C C . LEU B 1 220 ? -6.762 -23.719 10.547 1 86.38 220 LEU B C 1
ATOM 6279 O O . LEU B 1 220 ? -7.41 -23.812 9.5 1 86.38 220 LEU B O 1
ATOM 6283 N N . ARG B 1 221 ? -7.305 -23.75 11.703 1 88.25 221 ARG B N 1
ATOM 6284 C CA . ARG B 1 221 ? -8.742 -23.922 11.852 1 88.25 221 ARG B CA 1
ATOM 6285 C C . ARG B 1 221 ? -9.516 -22.734 11.281 1 88.25 221 ARG B C 1
ATOM 6287 O O . ARG B 1 221 ? -10.555 -22.922 10.641 1 88.25 221 ARG B O 1
ATOM 6294 N N . TYR B 1 222 ? -9 -21.641 11.539 1 89.31 222 TYR B N 1
ATOM 6295 C CA . TYR B 1 222 ? -9.609 -20.422 11 1 89.31 222 TYR B CA 1
ATOM 6296 C C . TYR B 1 222 ? -9.578 -20.438 9.477 1 89.31 222 TYR B C 1
ATOM 6298 O O . TYR B 1 222 ? -10.578 -20.109 8.836 1 89.31 222 TYR B O 1
ATOM 6306 N N . ALA B 1 223 ? -8.477 -20.781 8.914 1 90.56 223 ALA B N 1
ATOM 6307 C CA . ALA B 1 223 ? -8.32 -20.828 7.457 1 90.56 223 ALA B CA 1
ATOM 6308 C C . ALA B 1 223 ? -9.242 -21.875 6.844 1 90.56 223 ALA B C 1
ATOM 6310 O O . ALA B 1 223 ? -9.852 -21.641 5.793 1 90.56 223 ALA B O 1
ATOM 6311 N N . GLN B 1 224 ? -9.375 -22.953 7.531 1 89.94 224 GLN B N 1
ATOM 6312 C CA . GLN B 1 224 ? -10.227 -24.031 7.039 1 89.94 224 GLN B CA 1
ATOM 6313 C C . GLN B 1 224 ? -11.703 -23.641 7.102 1 89.94 224 GLN B C 1
ATOM 6315 O O . GLN B 1 224 ? -12.477 -23.969 6.203 1 89.94 224 GLN B O 1
ATOM 6320 N N . LYS B 1 225 ? -12.008 -22.969 8.156 1 90.62 225 LYS B N 1
ATOM 6321 C CA . LYS B 1 225 ? -13.367 -22.469 8.281 1 90.62 225 LYS B CA 1
ATOM 6322 C C . LYS B 1 225 ? -13.719 -21.547 7.113 1 90.62 225 LYS B C 1
ATOM 6324 O O . LYS B 1 225 ? -14.758 -21.703 6.48 1 90.62 225 LYS B O 1
ATOM 6329 N N . HIS B 1 226 ? -12.922 -20.672 6.805 1 92.25 226 HIS B N 1
ATOM 6330 C CA . HIS B 1 226 ? -13.172 -19.719 5.734 1 92.25 226 HIS B CA 1
ATOM 6331 C C . HIS B 1 226 ? -13.07 -20.375 4.367 1 92.25 226 HIS B C 1
ATOM 6333 O O . HIS B 1 226 ? -13.758 -19.969 3.422 1 92.25 226 HIS B O 1
ATOM 6339 N N . HIS B 1 227 ? -12.195 -21.344 4.254 1 91.94 227 HIS B N 1
ATOM 6340 C CA . HIS B 1 227 ? -12.148 -22.125 3.031 1 91.94 227 HIS B CA 1
ATOM 6341 C C . HIS B 1 227 ? -13.484 -22.812 2.764 1 91.94 227 HIS B C 1
ATOM 6343 O O . HIS B 1 227 ? -13.992 -22.766 1.643 1 91.94 227 HIS B O 1
ATOM 6349 N N . SER B 1 228 ? -14.078 -23.328 3.787 1 91.31 228 SER B N 1
ATOM 6350 C CA . SER B 1 228 ? -15.367 -24.016 3.658 1 91.31 228 SER B CA 1
ATOM 6351 C C . SER B 1 228 ? -16.469 -23.031 3.285 1 91.31 228 SER B C 1
ATOM 6353 O O . SER B 1 228 ? -17.328 -23.328 2.451 1 91.31 228 SER B O 1
ATOM 6355 N N . LEU B 1 229 ? -16.406 -21.922 3.902 1 90.19 229 LEU B N 1
ATOM 6356 C CA . LEU B 1 229 ? -17.391 -20.891 3.592 1 90.19 229 LEU B CA 1
ATOM 6357 C C . LEU B 1 229 ? -17.234 -20.406 2.154 1 90.19 229 LEU B C 1
ATOM 6359 O O . LEU B 1 229 ? -18.234 -20.141 1.47 1 90.19 229 LEU B O 1
ATOM 6363 N N . CYS B 1 230 ? -16.047 -20.281 1.732 1 91.38 230 CYS B N 1
ATOM 6364 C CA . CYS B 1 230 ? -15.75 -19.859 0.365 1 91.38 230 CYS B CA 1
ATOM 6365 C C . CYS B 1 230 ? -16.344 -20.844 -0.641 1 91.38 230 CYS B C 1
ATOM 6367 O O . CYS B 1 230 ? -17.016 -20.438 -1.586 1 91.38 230 CYS B O 1
ATOM 6369 N N . LEU B 1 231 ? -16.094 -22.094 -0.405 1 89.44 231 LEU B N 1
ATOM 6370 C CA . LEU B 1 231 ? -16.578 -23.125 -1.321 1 89.44 231 LEU B CA 1
ATOM 6371 C C . LEU B 1 231 ? -18.094 -23.156 -1.356 1 89.44 231 LEU B C 1
ATOM 6373 O O . LEU B 1 231 ? -18.703 -23.25 -2.43 1 89.44 231 LEU B O 1
ATOM 6377 N N . ARG B 1 232 ? -18.641 -22.984 -0.217 1 85.88 232 ARG B N 1
ATOM 6378 C CA . ARG B 1 232 ? -20.094 -23 -0.12 1 85.88 232 ARG B CA 1
ATOM 6379 C C . ARG B 1 232 ? -20.703 -21.828 -0.887 1 85.88 232 ARG B C 1
ATOM 6381 O O . ARG B 1 232 ? -21.625 -22.016 -1.694 1 85.88 232 ARG B O 1
ATOM 6388 N N . ASP B 1 233 ? -20.188 -20.688 -0.663 1 83.81 233 ASP B N 1
ATOM 6389 C CA . ASP B 1 233 ? -20.719 -19.484 -1.297 1 83.81 233 ASP B CA 1
ATOM 6390 C C . ASP B 1 233 ? -20.438 -19.484 -2.799 1 83.81 233 ASP B C 1
ATOM 6392 O O . ASP B 1 233 ? -21.25 -18.969 -3.584 1 83.81 233 ASP B O 1
ATOM 6396 N N . LEU B 1 234 ? -19.328 -20 -3.166 1 84.44 234 LEU B N 1
ATOM 6397 C CA . LEU B 1 234 ? -19.016 -20.094 -4.586 1 84.44 234 LEU B CA 1
ATOM 6398 C C . LEU B 1 234 ? -19.984 -21.016 -5.305 1 84.44 234 LEU B C 1
ATOM 6400 O O . LEU B 1 234 ? -20.422 -20.719 -6.418 1 84.44 234 LEU B O 1
ATOM 6404 N N . GLN B 1 235 ? -20.312 -22.047 -4.703 1 80.44 235 GLN B N 1
ATOM 6405 C CA . GLN B 1 235 ? -21.266 -22.984 -5.285 1 80.44 235 GLN B CA 1
ATOM 6406 C C . GLN B 1 235 ? -22.641 -22.328 -5.484 1 80.44 235 GLN B C 1
ATOM 6408 O O . GLN B 1 235 ? -23.281 -22.531 -6.523 1 80.44 235 GLN B O 1
ATOM 6413 N N . VAL B 1 236 ? -22.969 -21.578 -4.504 1 74.19 236 VAL B N 1
ATOM 6414 C CA . VAL B 1 236 ? -24.234 -20.859 -4.59 1 74.19 236 VAL B CA 1
ATOM 6415 C C . VAL B 1 236 ? -24.188 -19.859 -5.738 1 74.19 236 VAL B C 1
ATOM 6417 O O . VAL B 1 236 ? -25.141 -19.719 -6.496 1 74.19 236 VAL B O 1
ATOM 6420 N N . ALA B 1 237 ? -23.141 -19.188 -5.859 1 70.94 237 ALA B N 1
ATOM 6421 C CA . ALA B 1 237 ? -22.984 -18.188 -6.918 1 70.94 237 ALA B CA 1
ATOM 6422 C C . ALA B 1 237 ? -23.016 -18.844 -8.297 1 70.94 237 ALA B C 1
ATOM 6424 O O . ALA B 1 237 ? -23.656 -18.328 -9.219 1 70.94 237 ALA B O 1
ATOM 6425 N N . ILE B 1 238 ? -22.328 -19.922 -8.453 1 70.81 238 ILE B N 1
ATOM 6426 C CA . ILE B 1 238 ? -22.281 -20.625 -9.727 1 70.81 238 ILE B CA 1
ATOM 6427 C C . ILE B 1 238 ? -23.672 -21.094 -10.117 1 70.81 238 ILE B C 1
ATOM 6429 O O . ILE B 1 238 ? -24.047 -21.031 -11.289 1 70.81 238 ILE B O 1
ATOM 6433 N N . GLN B 1 239 ? -24.391 -21.484 -9.141 1 63.56 239 GLN B N 1
ATOM 6434 C CA . GLN B 1 239 ? -25.734 -21.969 -9.391 1 63.56 239 GLN B CA 1
ATOM 6435 C C . GLN B 1 239 ? -26.656 -20.828 -9.82 1 63.56 239 GLN B C 1
ATOM 6437 O O . GLN B 1 239 ? -27.531 -21.031 -10.672 1 63.56 239 GLN B O 1
ATOM 6442 N N . LEU B 1 240 ? -26.453 -19.781 -9.234 1 59.84 240 LEU B N 1
ATOM 6443 C CA . LEU B 1 240 ? -27.281 -18.609 -9.547 1 59.84 240 LEU B CA 1
ATOM 6444 C C . LEU B 1 240 ? -26.969 -18.094 -10.953 1 59.84 240 LEU B C 1
ATOM 6446 O O . LEU B 1 240 ? -27.875 -17.609 -11.641 1 59.84 240 LEU B O 1
ATOM 6450 N N . PHE B 1 241 ? -25.766 -18.047 -11.242 1 57.91 241 PHE B N 1
ATOM 6451 C CA . PHE B 1 241 ? -25.375 -17.516 -12.539 1 57.91 241 PHE B CA 1
ATOM 6452 C C . PHE B 1 241 ? -25.781 -18.469 -13.656 1 57.91 241 PHE B C 1
ATOM 6454 O O . PHE B 1 241 ? -26 -18.031 -14.797 1 57.91 241 PHE B O 1
ATOM 6461 N N . GLY B 1 242 ? -26.375 -19.578 -13.383 1 51.66 242 GLY B N 1
ATOM 6462 C CA . GLY B 1 242 ? -26.812 -20.562 -14.367 1 51.66 242 GLY B CA 1
ATOM 6463 C C . GLY B 1 242 ? -25.672 -21.047 -15.258 1 51.66 242 GLY B C 1
ATOM 6464 O O . GLY B 1 242 ? -24.562 -20.531 -15.195 1 51.66 242 GLY B O 1
ATOM 6465 N N . PRO B 1 243 ? -25.906 -22.234 -16.016 1 43.28 243 PRO B N 1
ATOM 6466 C CA . PRO B 1 243 ? -24.906 -22.828 -16.906 1 43.28 243 PRO B CA 1
ATOM 6467 C C . PRO B 1 243 ? -24.391 -21.828 -17.938 1 43.28 243 PRO B C 1
ATOM 6469 O O . PRO B 1 243 ? -25.125 -20.938 -18.375 1 43.28 243 PRO B O 1
ATOM 6472 N N . TYR B 1 244 ? -23.031 -21.719 -17.859 1 40.22 244 TYR B N 1
ATOM 6473 C CA . TYR B 1 244 ? -22.422 -20.969 -18.953 1 40.22 244 TYR B CA 1
ATOM 6474 C C . TYR B 1 244 ? -23.094 -21.312 -20.281 1 40.22 244 TYR B C 1
ATOM 6476 O O . TYR B 1 244 ? -22.906 -22.422 -20.797 1 40.22 244 TYR B O 1
ATOM 6484 N N . ARG B 1 245 ? -24.281 -21.078 -20.516 1 41 245 ARG B N 1
ATOM 6485 C CA . ARG B 1 245 ? -24.812 -21.281 -21.859 1 41 245 ARG B CA 1
ATOM 6486 C C . ARG B 1 245 ? -23.953 -20.578 -22.906 1 41 245 ARG B C 1
ATOM 6488 O O . ARG B 1 245 ? -23.812 -19.359 -22.875 1 41 245 ARG B O 1
ATOM 6495 N N . THR B 1 246 ? -23.047 -21.328 -23.328 1 37.53 246 THR B N 1
ATOM 6496 C CA . THR B 1 246 ? -22.188 -20.922 -24.453 1 37.53 246 THR B CA 1
ATOM 6497 C C . THR B 1 246 ? -23.016 -20.281 -25.547 1 37.53 246 THR B C 1
ATOM 6499 O O . THR B 1 246 ? -22.469 -19.781 -26.547 1 37.53 246 THR B O 1
ATOM 6502 N N . LYS B 1 247 ? -24.25 -20.812 -25.719 1 35.91 247 LYS B N 1
ATOM 6503 C CA . LYS B 1 247 ? -24.812 -20.344 -26.984 1 35.91 247 LYS B CA 1
ATOM 6504 C C . LYS B 1 247 ? -24.75 -18.828 -27.078 1 35.91 247 LYS B C 1
ATOM 6506 O O . LYS B 1 247 ? -24.766 -18.266 -28.188 1 35.91 247 LYS B O 1
ATOM 6511 N N . GLY B 1 248 ? -25.5 -18.156 -26.109 1 33.53 248 GLY B N 1
ATOM 6512 C CA . GLY B 1 248 ? -25.641 -16.719 -26.297 1 33.53 248 GLY B CA 1
ATOM 6513 C C . GLY B 1 248 ? -24.5 -15.922 -25.688 1 33.53 248 GLY B C 1
ATOM 6514 O O . GLY B 1 248 ? -23.734 -16.453 -24.875 1 33.53 248 GLY B O 1
ATOM 6515 N N . SER B 1 249 ? -24.047 -14.758 -26.328 1 34.88 249 SER B N 1
ATOM 6516 C CA . SER B 1 249 ? -23.016 -13.742 -26.203 1 34.88 249 SER B CA 1
ATOM 6517 C C . SER B 1 249 ? -22.844 -13.297 -24.75 1 34.88 249 SER B C 1
ATOM 6519 O O . SER B 1 249 ? -22.141 -12.32 -24.484 1 34.88 249 SER B O 1
ATOM 6521 N N . GLU B 1 250 ? -23.781 -13.766 -23.844 1 39.22 250 GLU B N 1
ATOM 6522 C CA . GLU B 1 250 ? -23.766 -12.969 -22.625 1 39.22 250 GLU B CA 1
ATOM 6523 C C . GLU B 1 250 ? -22.828 -13.578 -21.578 1 39.22 250 GLU B C 1
ATOM 6525 O O . GLU B 1 250 ? -22.875 -14.789 -21.344 1 39.22 250 GLU B O 1
ATOM 6530 N N . CYS B 1 251 ? -21.609 -13.211 -21.516 1 42.09 251 CYS B N 1
ATOM 6531 C CA . CYS B 1 251 ? -20.812 -13.547 -20.344 1 42.09 251 CYS B CA 1
ATOM 6532 C C . CYS B 1 251 ? -21.688 -13.664 -19.109 1 42.09 251 CYS B C 1
ATOM 6534 O O . CYS B 1 251 ? -22.609 -12.859 -18.906 1 42.09 251 CYS B O 1
ATOM 6536 N N . PRO B 1 252 ? -21.844 -14.805 -18.516 1 45.03 252 PRO B N 1
ATOM 6537 C CA . PRO B 1 252 ? -22.688 -14.867 -17.312 1 45.03 252 PRO B CA 1
ATOM 6538 C C . PRO B 1 252 ? -22.5 -13.664 -16.391 1 45.03 252 PRO B C 1
ATOM 6540 O O . PRO B 1 252 ? -21.375 -13.156 -16.266 1 45.03 252 PRO B O 1
ATOM 6543 N N . LYS B 1 253 ? -23.469 -13.023 -16.016 1 49.78 253 LYS B N 1
ATOM 6544 C CA . LYS B 1 253 ? -23.578 -12.062 -14.93 1 49.78 253 LYS B CA 1
ATOM 6545 C C . LYS B 1 253 ? -22.812 -12.539 -13.695 1 49.78 253 LYS B C 1
ATOM 6547 O O . LYS B 1 253 ? -23.031 -13.656 -13.219 1 49.78 253 LYS B O 1
ATOM 6552 N N . GLY B 1 254 ? -21.562 -11.984 -13.383 1 58.84 254 GLY B N 1
ATOM 6553 C CA . GLY B 1 254 ? -20.797 -12.305 -12.195 1 58.84 254 GLY B CA 1
ATOM 6554 C C . GLY B 1 254 ? -19.531 -13.07 -12.492 1 58.84 254 GLY B C 1
ATOM 6555 O O . GLY B 1 254 ? -18.859 -13.57 -11.578 1 58.84 254 GLY B O 1
ATOM 6556 N N . GLY B 1 255 ? -19.312 -13.133 -13.766 1 68.5 255 GLY B N 1
ATOM 6557 C CA . GLY B 1 255 ? -18.172 -13.93 -14.203 1 68.5 255 GLY B CA 1
ATOM 6558 C C . GLY B 1 255 ? -16.859 -13.461 -13.602 1 68.5 255 GLY B C 1
ATOM 6559 O O . GLY B 1 255 ? -16.031 -14.273 -13.195 1 68.5 255 GLY B O 1
ATOM 6560 N N . VAL B 1 256 ? -16.797 -12.164 -13.328 1 74.56 256 VAL B N 1
ATOM 6561 C CA . VAL B 1 256 ? -15.547 -11.617 -12.797 1 74.56 256 VAL B CA 1
ATOM 6562 C C . VAL B 1 256 ? -15.375 -12.055 -11.344 1 74.56 256 VAL B C 1
ATOM 6564 O O . VAL B 1 256 ? -14.281 -12.461 -10.93 1 74.56 256 VAL B O 1
ATOM 6567 N N . GLY B 1 257 ? -16.5 -12.039 -10.664 1 77.25 257 GLY B N 1
ATOM 6568 C CA . GLY B 1 257 ? -16.438 -12.422 -9.266 1 77.25 257 GLY B CA 1
ATOM 6569 C C . GLY B 1 257 ? -16.125 -13.891 -9.062 1 77.25 257 GLY B C 1
ATOM 6570 O O . GLY B 1 257 ? -15.352 -14.25 -8.172 1 77.25 257 GLY B O 1
ATOM 6571 N N . VAL B 1 258 ? -16.656 -14.648 -9.914 1 80.88 258 VAL B N 1
ATOM 6572 C CA . VAL B 1 258 ? -16.438 -16.094 -9.812 1 80.88 258 VAL B CA 1
ATOM 6573 C C . VAL B 1 258 ? -14.992 -16.422 -10.188 1 80.88 258 VAL B C 1
ATOM 6575 O O . VAL B 1 258 ? -14.328 -17.203 -9.492 1 80.88 258 VAL B O 1
ATOM 6578 N N . LEU B 1 259 ? -14.562 -15.844 -11.281 1 85 259 LEU B N 1
ATOM 6579 C CA . LEU B 1 259 ? -13.195 -16.094 -11.711 1 85 259 LEU B CA 1
ATOM 6580 C C . LEU B 1 259 ? -12.203 -15.664 -10.633 1 85 259 LEU B C 1
ATOM 6582 O O . LEU B 1 259 ? -11.25 -16.391 -10.336 1 85 259 LEU B O 1
ATOM 6586 N N . ALA B 1 260 ? -12.461 -14.516 -10.078 1 86.12 260 ALA B N 1
ATOM 6587 C CA . ALA B 1 260 ? -11.594 -14.023 -9.008 1 86.12 260 ALA B CA 1
ATOM 6588 C C . ALA B 1 260 ? -11.562 -15.008 -7.84 1 86.12 260 ALA B C 1
ATOM 6590 O O . ALA B 1 260 ? -10.5 -15.273 -7.277 1 86.12 260 ALA B O 1
ATOM 6591 N N . CYS B 1 261 ? -12.633 -15.555 -7.543 1 87.56 261 CYS B N 1
ATOM 6592 C CA . CYS B 1 261 ? -12.734 -16.484 -6.426 1 87.56 261 CYS B CA 1
ATOM 6593 C C . CYS B 1 261 ? -12 -17.781 -6.73 1 87.56 261 CYS B C 1
ATOM 6595 O O . CYS B 1 261 ? -11.289 -18.312 -5.879 1 87.56 261 CYS B O 1
ATOM 6597 N N . VAL B 1 262 ? -12.234 -18.234 -7.863 1 91 262 VAL B N 1
ATOM 6598 C CA . VAL B 1 262 ? -11.602 -19.5 -8.258 1 91 262 VAL B CA 1
ATOM 6599 C C . VAL B 1 262 ? -10.086 -19.344 -8.234 1 91 262 VAL B C 1
ATOM 6601 O O . VAL B 1 262 ? -9.375 -20.234 -7.766 1 91 262 VAL B O 1
ATOM 6604 N N . ILE B 1 263 ? -9.617 -18.266 -8.672 1 90.88 263 ILE B N 1
ATOM 6605 C CA . ILE B 1 263 ? -8.18 -18 -8.672 1 90.88 263 ILE B CA 1
ATOM 6606 C C . ILE B 1 263 ? -7.664 -17.953 -7.238 1 90.88 263 ILE B C 1
ATOM 6608 O O . ILE B 1 263 ? -6.625 -18.531 -6.926 1 90.88 263 ILE B O 1
ATOM 6612 N N . GLN B 1 264 ? -8.367 -17.281 -6.414 1 90.81 264 GLN B N 1
ATOM 6613 C CA . GLN B 1 264 ? -7.965 -17.188 -5.016 1 90.81 264 GLN B CA 1
ATOM 6614 C C . GLN B 1 264 ? -7.977 -18.547 -4.34 1 90.81 264 GLN B C 1
ATOM 6616 O O . GLN B 1 264 ? -7.16 -18.812 -3.455 1 90.81 264 GLN B O 1
ATOM 6621 N N . LEU B 1 265 ? -8.852 -19.344 -4.742 1 92.06 265 LEU B N 1
ATOM 6622 C CA . LEU B 1 265 ? -8.961 -20.688 -4.172 1 92.06 265 LEU B CA 1
ATOM 6623 C C . LEU B 1 265 ? -7.77 -21.547 -4.574 1 92.06 265 LEU B C 1
ATOM 6625 O O . LEU B 1 265 ? -7.34 -22.406 -3.812 1 92.06 265 LEU B O 1
ATOM 6629 N N . VAL B 1 266 ? -7.281 -21.328 -5.758 1 92.62 266 VAL B N 1
ATOM 6630 C CA . VAL B 1 266 ? -6.082 -22.047 -6.176 1 92.62 266 VAL B CA 1
ATOM 6631 C C . VAL B 1 266 ? -4.965 -21.828 -5.164 1 92.62 266 VAL B C 1
ATOM 6633 O O . VAL B 1 266 ? -4.336 -22.781 -4.703 1 92.62 266 VAL B O 1
ATOM 6636 N N . ILE B 1 267 ? -4.793 -20.641 -4.738 1 89.25 267 ILE B N 1
ATOM 6637 C CA . ILE B 1 267 ? -3.695 -20.266 -3.855 1 89.25 267 ILE B CA 1
ATOM 6638 C C . ILE B 1 267 ? -3.994 -20.734 -2.434 1 89.25 267 ILE B C 1
ATOM 6640 O O . ILE B 1 267 ? -3.117 -21.281 -1.756 1 89.25 267 ILE B O 1
ATOM 6644 N N . LEU B 1 268 ? -5.207 -20.531 -2.041 1 90.5 268 LEU B N 1
ATOM 6645 C CA . LEU B 1 268 ? -5.586 -20.922 -0.688 1 90.5 268 LEU B CA 1
ATOM 6646 C C . LEU B 1 268 ? -5.449 -22.438 -0.503 1 90.5 268 LEU B C 1
ATOM 6648 O O . LEU B 1 268 ? -4.926 -22.891 0.513 1 90.5 268 LEU B O 1
ATOM 6652 N N . GLU B 1 269 ? -5.887 -23.141 -1.465 1 89.75 269 GLU B N 1
ATOM 6653 C CA . GLU B 1 269 ? -5.809 -24.594 -1.408 1 89.75 269 GLU B CA 1
ATOM 6654 C C . GLU B 1 269 ? -4.359 -25.078 -1.343 1 89.75 269 GLU B C 1
ATOM 6656 O O . GLU B 1 269 ? -4.043 -26.031 -0.633 1 89.75 269 GLU B O 1
ATOM 6661 N N . MET B 1 270 ? -3.596 -24.453 -2.025 1 87.5 270 MET B N 1
ATOM 6662 C CA . MET B 1 270 ? -2.178 -24.797 -2.037 1 87.5 270 MET B CA 1
ATOM 6663 C C . MET B 1 270 ? -1.553 -24.578 -0.663 1 87.5 270 MET B C 1
ATOM 6665 O O . MET B 1 270 ? -0.669 -25.344 -0.254 1 87.5 270 MET B O 1
ATOM 6669 N N . CYS B 1 271 ? -2.006 -23.594 0.083 1 85.38 271 CYS B N 1
ATOM 6670 C CA . CYS B 1 271 ? -1.425 -23.25 1.376 1 85.38 271 CYS B CA 1
ATOM 6671 C C . CYS B 1 271 ? -1.987 -24.141 2.48 1 85.38 271 CYS B C 1
ATOM 6673 O O . CYS B 1 271 ? -1.316 -24.391 3.482 1 85.38 271 CYS B O 1
ATOM 6675 N N . ILE B 1 272 ? -3.184 -24.609 2.365 1 82.44 272 ILE B N 1
ATOM 6676 C CA . ILE B 1 272 ? -3.854 -25.328 3.439 1 82.44 272 ILE B CA 1
ATOM 6677 C C . ILE B 1 272 ? -3.516 -26.812 3.352 1 82.44 272 ILE B C 1
ATOM 6679 O O . ILE B 1 272 ? -3.406 -27.5 4.375 1 82.44 272 ILE B O 1
ATOM 6683 N N . ASP B 1 273 ? -3.529 -27.25 2.107 1 76.88 273 ASP B N 1
ATOM 6684 C CA . ASP B 1 273 ? -3.414 -28.688 1.924 1 76.88 273 ASP B CA 1
ATOM 6685 C C . ASP B 1 273 ? -2.166 -29.047 1.12 1 76.88 273 ASP B C 1
ATOM 6687 O O . ASP B 1 273 ? -1.654 -28.219 0.362 1 76.88 273 ASP B O 1
ATOM 6691 N N . GLU B 1 274 ? -1.678 -30.219 1.436 1 78.31 274 GLU B N 1
ATOM 6692 C CA . GLU B 1 274 ? -0.521 -30.719 0.697 1 78.31 274 GLU B CA 1
ATOM 6693 C C . GLU B 1 274 ? -0.951 -31.625 -0.46 1 78.31 274 GLU B C 1
ATOM 6695 O O . GLU B 1 274 ? -0.139 -32.375 -1.004 1 78.31 274 GLU B O 1
ATOM 6700 N N . THR B 1 275 ? -2.133 -31.359 -0.885 1 82.44 275 THR B N 1
ATOM 6701 C CA . THR B 1 275 ? -2.654 -32.219 -1.957 1 82.44 275 THR B CA 1
ATOM 6702 C C . THR B 1 275 ? -2.68 -31.438 -3.279 1 82.44 275 THR B C 1
ATOM 6704 O O . THR B 1 275 ? -2.158 -30.328 -3.369 1 82.44 275 THR B O 1
ATOM 6707 N N . ASP B 1 276 ? -3.184 -32.219 -4.285 1 86.31 276 ASP B N 1
ATOM 6708 C CA . ASP B 1 276 ? -3.268 -31.594 -5.609 1 86.31 276 ASP B CA 1
ATOM 6709 C C . ASP B 1 276 ? -4.641 -30.969 -5.836 1 86.31 276 ASP B C 1
ATOM 6711 O O . ASP B 1 276 ? -5.023 -30.703 -6.977 1 86.31 276 ASP B O 1
ATOM 6715 N N . ASN B 1 277 ? -5.312 -30.641 -4.773 1 87.5 277 ASN B N 1
ATOM 6716 C CA . ASN B 1 277 ? -6.672 -30.125 -4.875 1 87.5 277 ASN B CA 1
ATOM 6717 C C . ASN B 1 277 ? -6.703 -28.75 -5.539 1 87.5 277 ASN B C 1
ATOM 6719 O O . ASN B 1 277 ? -7.723 -28.344 -6.098 1 87.5 277 ASN B O 1
ATOM 6723 N N . TRP B 1 278 ? -5.613 -28.094 -5.484 1 91.69 278 TRP B N 1
ATOM 6724 C CA . TRP B 1 278 ? -5.574 -26.781 -6.105 1 91.69 278 TRP B CA 1
ATOM 6725 C C . TRP B 1 278 ? -5.777 -26.875 -7.613 1 91.69 278 TRP B C 1
ATOM 6727 O O . TRP B 1 278 ? -6.234 -25.922 -8.25 1 91.69 278 TRP B O 1
ATOM 6737 N N . GLN B 1 279 ? -5.586 -28 -8.258 1 93.56 279 GLN B N 1
ATOM 6738 C CA . GLN B 1 279 ? -5.672 -28.203 -9.703 1 93.56 279 GLN B CA 1
ATOM 6739 C C . GLN B 1 279 ? -7.113 -28.109 -10.188 1 93.56 279 GLN B C 1
ATOM 6741 O O . GLN B 1 279 ? -7.371 -27.672 -11.312 1 93.56 279 GLN B O 1
ATOM 6746 N N . VAL B 1 280 ? -8.023 -28.562 -9.297 1 92.56 280 VAL B N 1
ATOM 6747 C CA . VAL B 1 280 ? -9.43 -28.5 -9.672 1 92.56 280 VAL B CA 1
ATOM 6748 C C . VAL B 1 280 ? -9.844 -27.047 -9.914 1 92.56 280 VAL B C 1
ATOM 6750 O O . VAL B 1 280 ? -10.547 -26.75 -10.875 1 92.56 280 VAL B O 1
ATOM 6753 N N . HIS B 1 281 ? -9.375 -26.219 -9.062 1 92.94 281 HIS B N 1
ATOM 6754 C CA . HIS B 1 281 ? -9.695 -24.797 -9.18 1 92.94 281 HIS B CA 1
ATOM 6755 C C . HIS B 1 281 ? -8.961 -24.172 -10.359 1 92.94 281 HIS B C 1
ATOM 6757 O O . HIS B 1 281 ? -9.516 -23.312 -11.055 1 92.94 281 HIS B O 1
ATOM 6763 N N . LEU B 1 282 ? -7.746 -24.562 -10.555 1 94.62 282 LEU B N 1
ATOM 6764 C CA . LEU B 1 282 ? -7.008 -24.031 -11.695 1 94.62 282 LEU B CA 1
ATOM 6765 C C . LEU B 1 282 ? -7.688 -24.438 -13.008 1 94.62 282 LEU B C 1
ATOM 6767 O O . LEU B 1 282 ? -7.828 -23.609 -13.906 1 94.62 282 LEU B O 1
ATOM 6771 N N . ASN B 1 283 ? -8.109 -25.656 -13.078 1 92.5 283 ASN B N 1
ATOM 6772 C CA . ASN B 1 283 ? -8.805 -26.109 -14.266 1 92.5 283 ASN B CA 1
ATOM 6773 C C . ASN B 1 283 ? -10.094 -25.328 -14.508 1 92.5 283 ASN B C 1
ATOM 6775 O O . ASN B 1 283 ? -10.43 -25.016 -15.648 1 92.5 283 ASN B O 1
ATOM 6779 N N . ALA B 1 284 ? -10.766 -25.062 -13.453 1 89.25 284 ALA B N 1
ATOM 6780 C CA . ALA B 1 284 ? -11.977 -24.266 -13.555 1 89.25 284 ALA B CA 1
ATOM 6781 C C . ALA B 1 284 ? -11.672 -22.859 -14.078 1 89.25 284 ALA B C 1
ATOM 6783 O O . ALA B 1 284 ? -12.383 -22.344 -14.938 1 89.25 284 ALA B O 1
ATOM 6784 N N . ALA B 1 285 ? -10.672 -22.266 -13.57 1 90.38 285 ALA B N 1
ATOM 6785 C CA . ALA B 1 285 ? -10.273 -20.938 -14.008 1 90.38 285 ALA B CA 1
ATOM 6786 C C . ALA B 1 285 ? -9.906 -20.938 -15.492 1 90.38 285 ALA B C 1
ATOM 6788 O O . ALA B 1 285 ? -10.305 -20.047 -16.234 1 90.38 285 ALA B O 1
ATOM 6789 N N . ILE B 1 286 ? -9.148 -21.906 -15.867 1 89.81 286 ILE B N 1
ATOM 6790 C CA . ILE B 1 286 ? -8.703 -22.031 -17.25 1 89.81 286 ILE B CA 1
ATOM 6791 C C . ILE B 1 286 ? -9.906 -22.172 -18.172 1 89.81 286 ILE B C 1
ATOM 6793 O O . ILE B 1 286 ? -9.984 -21.516 -19.219 1 89.81 286 ILE B O 1
ATOM 6797 N N . SER B 1 287 ? -10.812 -22.953 -17.766 1 84.94 287 SER B N 1
ATOM 6798 C CA . SER B 1 287 ? -12.016 -23.156 -18.578 1 84.94 287 SER B CA 1
ATOM 6799 C C . SER B 1 287 ? -12.828 -21.875 -18.703 1 84.94 287 SER B C 1
ATOM 6801 O O . SER B 1 287 ? -13.367 -21.578 -19.766 1 84.94 287 SER B O 1
ATOM 6803 N N . MET B 1 288 ? -12.898 -21.156 -17.672 1 81.88 288 MET B N 1
ATOM 6804 C CA . MET B 1 288 ? -13.648 -19.906 -17.688 1 81.88 288 MET B CA 1
ATOM 6805 C C . MET B 1 288 ? -12.992 -18.891 -18.625 1 81.88 288 MET B C 1
ATOM 6807 O O . MET B 1 288 ? -13.68 -18.219 -19.391 1 81.88 288 MET B O 1
ATOM 6811 N N . VAL B 1 289 ? -11.719 -18.812 -18.516 1 82.56 289 VAL B N 1
ATOM 6812 C CA . VAL B 1 289 ? -10.992 -17.875 -19.359 1 82.56 289 VAL B CA 1
ATOM 6813 C C . VAL B 1 289 ? -11.086 -18.312 -20.828 1 82.56 289 VAL B C 1
ATOM 6815 O O . VAL B 1 289 ? -11.273 -17.484 -21.719 1 82.56 289 VAL B O 1
ATOM 6818 N N . ALA B 1 290 ? -10.961 -19.562 -21.031 1 76.75 290 ALA B N 1
ATOM 6819 C CA . ALA B 1 290 ? -11.094 -20.094 -22.391 1 76.75 290 ALA B CA 1
ATOM 6820 C C . ALA B 1 290 ? -12.484 -19.812 -22.953 1 76.75 290 ALA B C 1
ATOM 6822 O O . ALA B 1 290 ? -12.625 -19.5 -24.141 1 76.75 290 ALA B O 1
ATOM 6823 N N . GLY B 1 291 ? -13.43 -19.891 -22.094 1 69.25 291 GLY B N 1
ATOM 6824 C CA . GLY B 1 291 ? -14.789 -19.578 -22.5 1 69.25 291 GLY B CA 1
ATOM 6825 C C . GLY B 1 291 ? -14.992 -18.125 -22.844 1 69.25 291 GLY B C 1
ATOM 6826 O O . GLY B 1 291 ? -15.68 -17.797 -23.828 1 69.25 291 GLY B O 1
ATOM 6827 N N . VAL B 1 292 ? -14.422 -17.344 -22.031 1 63 292 VAL B N 1
ATOM 6828 C CA . VAL B 1 292 ? -14.516 -15.898 -22.266 1 63 292 VAL B CA 1
ATOM 6829 C C . VAL B 1 292 ? -13.891 -15.555 -23.625 1 63 292 VAL B C 1
ATOM 6831 O O . VAL B 1 292 ? -14.438 -14.758 -24.375 1 63 292 VAL B O 1
ATOM 6834 N N . ASP B 1 293 ? -12.852 -16.094 -23.922 1 58.16 293 ASP B N 1
ATOM 6835 C CA . ASP B 1 293 ? -12.148 -15.867 -25.172 1 58.16 293 ASP B CA 1
ATOM 6836 C C . ASP B 1 293 ? -12.969 -16.359 -26.375 1 58.16 293 ASP B C 1
ATOM 6838 O O . ASP B 1 293 ? -13.016 -15.695 -27.406 1 58.16 293 ASP B O 1
ATOM 6842 N N . GLY B 1 294 ? -13.539 -17.469 -26.031 1 53.16 294 GLY B N 1
ATOM 6843 C CA . GLY B 1 294 ? -14.406 -18 -27.062 1 53.16 294 GLY B CA 1
ATOM 6844 C C . GLY B 1 294 ? -15.562 -17.078 -27.406 1 53.16 294 GLY B C 1
ATOM 6845 O O . GLY B 1 294 ? -15.883 -16.875 -28.578 1 53.16 294 GLY B O 1
ATOM 6846 N N . VAL B 1 295 ? -15.977 -16.516 -26.359 1 51.19 295 VAL B N 1
ATOM 6847 C CA . VAL B 1 295 ? -17.078 -15.57 -26.562 1 51.19 295 VAL B CA 1
ATOM 6848 C C . VAL B 1 295 ? -16.562 -14.328 -27.297 1 51.19 295 VAL B C 1
ATOM 6850 O O . VAL B 1 295 ? -17.219 -13.828 -28.203 1 51.19 295 VAL B O 1
ATOM 6853 N N . ARG B 1 296 ? -15.445 -13.852 -26.812 1 55.5 296 ARG B N 1
ATOM 6854 C CA . ARG B 1 296 ? -14.836 -12.695 -27.453 1 55.5 296 ARG B CA 1
ATOM 6855 C C . ARG B 1 296 ? -14.617 -12.945 -28.938 1 55.5 296 ARG B C 1
ATOM 6857 O O . ARG B 1 296 ? -14.836 -12.055 -29.766 1 55.5 296 ARG B O 1
ATOM 6864 N N . GLN B 1 297 ? -14.195 -14.109 -29.281 1 50.81 297 GLN B N 1
ATOM 6865 C CA . GLN B 1 297 ? -13.898 -14.453 -30.656 1 50.81 297 GLN B CA 1
ATOM 6866 C C . GLN B 1 297 ? -15.172 -14.555 -31.484 1 50.81 297 GLN B C 1
ATOM 6868 O O . GLN B 1 297 ? -15.172 -14.258 -32.688 1 50.81 297 GLN B O 1
ATOM 6873 N N . ARG B 1 298 ? -16.219 -14.953 -30.797 1 45.34 298 ARG B N 1
ATOM 6874 C CA . ARG B 1 298 ? -17.469 -15.164 -31.516 1 45.34 298 ARG B CA 1
ATOM 6875 C C . ARG B 1 298 ? -18.281 -13.867 -31.594 1 45.34 298 ARG B C 1
ATOM 6877 O O . ARG B 1 298 ? -19.188 -13.75 -32.406 1 45.34 298 ARG B O 1
ATOM 6884 N N . THR B 1 299 ? -18.062 -12.984 -30.562 1 44.59 299 THR B N 1
ATOM 6885 C CA . THR B 1 299 ? -18.828 -11.75 -30.562 1 44.59 299 THR B CA 1
ATOM 6886 C C . THR B 1 299 ? -18.281 -10.773 -31.594 1 44.59 299 THR B C 1
ATOM 6888 O O . THR B 1 299 ? -17.078 -10.492 -31.609 1 44.59 299 THR B O 1
ATOM 6891 N N . PRO B 1 300 ? -19.062 -10.469 -32.688 1 41.47 300 PRO B N 1
ATOM 6892 C CA . PRO B 1 300 ? -18.641 -9.477 -33.688 1 41.47 300 PRO B CA 1
ATOM 6893 C C . PRO B 1 300 ? -18.188 -8.156 -33.062 1 41.47 300 PRO B C 1
ATOM 6895 O O . PRO B 1 300 ? -18.672 -7.793 -31.984 1 41.47 300 PRO B O 1
ATOM 6898 N N . ILE B 1 301 ? -17.016 -7.527 -33.5 1 42.91 301 ILE B N 1
ATOM 6899 C CA . ILE B 1 301 ? -16.391 -6.27 -33.094 1 42.91 301 ILE B CA 1
ATOM 6900 C C . ILE B 1 301 ? -17.453 -5.199 -32.906 1 42.91 301 ILE B C 1
ATOM 6902 O O . ILE B 1 301 ? -17.219 -4.207 -32.188 1 42.91 301 ILE B O 1
ATOM 6906 N N . SER B 1 302 ? -18.516 -5.188 -33.656 1 40.16 302 SER B N 1
ATOM 6907 C CA . SER B 1 302 ? -19.531 -4.145 -33.625 1 40.16 302 SER B CA 1
ATOM 6908 C C . SER B 1 302 ? -20.219 -4.102 -32.25 1 40.16 302 SER B C 1
ATOM 6910 O O . SER B 1 302 ? -20.922 -3.143 -31.938 1 40.16 302 SER B O 1
ATOM 6912 N N . GLU B 1 303 ? -20.297 -5.168 -31.609 1 40.12 303 GLU B N 1
ATOM 6913 C CA . GLU B 1 303 ? -21.031 -5.258 -30.359 1 40.12 303 GLU B CA 1
ATOM 6914 C C . GLU B 1 303 ? -20.141 -4.961 -29.156 1 40.12 303 GLU B C 1
ATOM 6916 O O . GLU B 1 303 ? -18.922 -5.184 -29.219 1 40.12 303 GLU B O 1
ATOM 6921 N N . PRO B 1 304 ? -20.641 -4.066 -28.297 1 41.84 304 PRO B N 1
ATOM 6922 C CA . PRO B 1 304 ? -19.812 -3.703 -27.141 1 41.84 304 PRO B CA 1
ATOM 6923 C C . PRO B 1 304 ? -19.062 -4.895 -26.562 1 41.84 304 PRO B C 1
ATOM 6925 O O . PRO B 1 304 ? -19.547 -6.031 -26.641 1 41.84 304 PRO B O 1
ATOM 6928 N N . ASP B 1 305 ? -17.875 -4.852 -26.594 1 44.47 305 ASP B N 1
ATOM 6929 C CA . ASP B 1 305 ? -16.922 -5.84 -26.094 1 44.47 305 ASP B CA 1
ATOM 6930 C C . ASP B 1 305 ? -17.531 -6.68 -24.969 1 44.47 305 ASP B C 1
ATOM 6932 O O . ASP B 1 305 ? -18 -6.137 -23.969 1 44.47 305 ASP B O 1
ATOM 6936 N N . PRO B 1 306 ? -18.031 -7.84 -25.344 1 44.12 306 PRO B N 1
ATOM 6937 C CA . PRO B 1 306 ? -18.656 -8.695 -24.344 1 44.12 306 PRO B CA 1
ATOM 6938 C C . PRO B 1 306 ? -17.969 -8.633 -22.984 1 44.12 306 PRO B C 1
ATOM 6940 O O . PRO B 1 306 ? -18.562 -8.945 -21.953 1 44.12 306 PRO B O 1
ATOM 6943 N N . PHE B 1 307 ? -16.672 -8.289 -23.094 1 45.94 307 PHE B N 1
ATOM 6944 C CA . PHE B 1 307 ? -15.906 -8.078 -21.875 1 45.94 307 PHE B CA 1
ATOM 6945 C C . PHE B 1 307 ? -16.406 -6.863 -21.109 1 45.94 307 PHE B C 1
ATOM 6947 O O . PHE B 1 307 ? -16.359 -6.824 -19.891 1 45.94 307 PHE B O 1
ATOM 6954 N N . ALA B 1 308 ? -16.75 -5.984 -22 1 44.31 308 ALA B N 1
ATOM 6955 C CA . ALA B 1 308 ? -17.266 -4.742 -21.438 1 44.31 308 ALA B CA 1
ATOM 6956 C C . ALA B 1 308 ? -18.547 -4.984 -20.656 1 44.31 308 ALA B C 1
ATOM 6958 O O . ALA B 1 308 ? -18.891 -4.219 -19.75 1 44.31 308 ALA B O 1
ATOM 6959 N N . THR B 1 309 ? -19.141 -6.109 -21.094 1 42.34 309 THR B N 1
ATOM 6960 C CA . THR B 1 309 ? -20.422 -6.375 -20.469 1 42.34 309 THR B CA 1
ATOM 6961 C C . THR B 1 309 ? -20.266 -7.328 -19.281 1 42.34 309 THR B C 1
ATOM 6963 O O . THR B 1 309 ? -21.25 -7.719 -18.656 1 42.34 309 THR B O 1
ATOM 6966 N N . MET B 1 310 ? -19.125 -7.855 -19.266 1 44.31 310 MET B N 1
ATOM 6967 C CA . MET B 1 310 ? -18.906 -8.727 -18.125 1 44.31 310 MET B CA 1
ATOM 6968 C C . MET B 1 310 ? -19.062 -7.961 -16.812 1 44.31 310 MET B C 1
ATOM 6970 O O . MET B 1 310 ? -18.203 -7.156 -16.453 1 44.31 310 MET B O 1
ATOM 6974 N N . ASN B 1 311 ? -20.344 -7.742 -16.531 1 45.88 311 ASN B N 1
ATOM 6975 C CA . ASN B 1 311 ? -20.766 -6.941 -15.383 1 45.88 311 ASN B CA 1
ATOM 6976 C C . ASN B 1 311 ? -20.578 -7.695 -14.07 1 45.88 311 ASN B C 1
ATOM 6978 O O . ASN B 1 311 ? -20.688 -8.922 -14.031 1 45.88 311 ASN B O 1
ATOM 6982 N N . TYR B 1 312 ? -19.656 -7.277 -13.266 1 47.53 312 TYR B N 1
ATOM 6983 C CA . TYR B 1 312 ? -19.578 -7.785 -11.898 1 47.53 312 TYR B CA 1
ATOM 6984 C C . TYR B 1 312 ? -20.969 -8.141 -11.375 1 47.53 312 TYR B C 1
ATOM 6986 O O . TYR B 1 312 ? -21.109 -8.555 -10.227 1 47.53 312 TYR B O 1
ATOM 6994 N N . GLY B 1 313 ? -21.953 -8.383 -12.523 1 46.56 313 GLY B N 1
ATOM 6995 C CA . GLY B 1 313 ? -23.297 -8.438 -11.984 1 46.56 313 GLY B CA 1
ATOM 6996 C C . GLY B 1 313 ? -23.766 -7.117 -11.422 1 46.56 313 GLY B C 1
ATOM 6997 O O . GLY B 1 313 ? -24.797 -7.059 -10.734 1 46.56 313 GLY B O 1
ATOM 6998 N N . TRP B 1 314 ? -22.875 -6.105 -11.492 1 47.94 314 TRP B N 1
ATOM 6999 C CA . TRP B 1 314 ? -23.141 -4.805 -10.883 1 47.94 314 TRP B CA 1
ATOM 7000 C C . TRP B 1 314 ? -23.953 -3.918 -11.82 1 47.94 314 TRP B C 1
ATOM 7002 O O . TRP B 1 314 ? -23.891 -2.689 -11.727 1 47.94 314 TRP B O 1
ATOM 7012 N N . ASP B 1 315 ? -24.703 -4.48 -12.766 1 46.66 315 ASP B N 1
ATOM 7013 C CA . ASP B 1 315 ? -25.422 -3.699 -13.766 1 46.66 315 ASP B CA 1
ATOM 7014 C C . ASP B 1 315 ? -26.109 -2.486 -13.133 1 46.66 315 ASP B C 1
ATOM 7016 O O . ASP B 1 315 ? -26.219 -1.43 -13.758 1 46.66 315 ASP B O 1
ATOM 7020 N N . SER B 1 316 ? -26.516 -2.629 -11.922 1 49.69 316 SER B N 1
ATOM 7021 C CA . SER B 1 316 ? -27.328 -1.53 -11.398 1 49.69 316 SER B CA 1
ATOM 7022 C C . SER B 1 316 ? -26.484 -0.601 -10.523 1 49.69 316 SER B C 1
ATOM 7024 O O . SER B 1 316 ? -27.031 0.207 -9.773 1 49.69 316 SER B O 1
ATOM 7026 N N . PHE B 1 317 ? -25.172 -0.676 -10.836 1 53.97 317 PHE B N 1
ATOM 7027 C CA . PHE B 1 317 ? -24.359 0.166 -9.969 1 53.97 317 PHE B CA 1
ATOM 7028 C C . PHE B 1 317 ? -24.156 1.543 -10.586 1 53.97 317 PHE B C 1
ATOM 7030 O O . PHE B 1 317 ? -23.688 1.656 -11.719 1 53.97 317 PHE B O 1
ATOM 7037 N N . GLU B 1 318 ? -24.812 2.463 -10 1 59.56 318 GLU B N 1
ATOM 7038 C CA . GLU B 1 318 ? -24.578 3.852 -10.383 1 59.56 318 GLU B CA 1
ATOM 7039 C C . GLU B 1 318 ? -23.422 4.465 -9.586 1 59.56 318 GLU B C 1
ATOM 7041 O O . GLU B 1 318 ? -23.453 4.453 -8.352 1 59.56 318 GLU B O 1
ATOM 7046 N N . ASP B 1 319 ? -22.328 4.73 -10.281 1 65.5 319 ASP B N 1
ATOM 7047 C CA . ASP B 1 319 ? -21.25 5.496 -9.656 1 65.5 319 ASP B CA 1
ATOM 7048 C C . ASP B 1 319 ? -21.594 6.984 -9.609 1 65.5 319 ASP B C 1
ATOM 7050 O O . ASP B 1 319 ? -21.719 7.629 -10.656 1 65.5 319 ASP B O 1
ATOM 7054 N N . GLU B 1 320 ? -21.891 7.473 -8.438 1 69.5 320 GLU B N 1
ATOM 7055 C CA . GLU B 1 320 ? -22.25 8.875 -8.273 1 69.5 320 GLU B CA 1
ATOM 7056 C C . GLU B 1 320 ? -21.156 9.797 -8.797 1 69.5 320 GLU B C 1
ATOM 7058 O O . GLU B 1 320 ? -21.453 10.867 -9.336 1 69.5 320 GLU B O 1
ATOM 7063 N N . LEU B 1 321 ? -19.906 9.391 -8.734 1 74.31 321 LEU B N 1
ATOM 7064 C CA . LEU B 1 321 ? -18.797 10.266 -9.109 1 74.31 321 LEU B CA 1
ATOM 7065 C C . LEU B 1 321 ? -18.469 10.109 -10.594 1 74.31 321 LEU B C 1
ATOM 7067 O O . LEU B 1 321 ? -18.141 11.094 -11.266 1 74.31 321 LEU B O 1
ATOM 7071 N N . TYR B 1 322 ? -18.578 8.797 -10.984 1 68.94 322 TYR B N 1
ATOM 7072 C CA . TYR B 1 322 ? -18.234 8.547 -12.375 1 68.94 322 TYR B CA 1
ATOM 7073 C C . TYR B 1 322 ? -19.344 7.762 -13.078 1 68.94 322 TYR B C 1
ATOM 7075 O O . TYR B 1 322 ? -19.156 6.582 -13.406 1 68.94 322 TYR B O 1
ATOM 7083 N N . PRO B 1 323 ? -20.359 8.406 -13.312 1 63.78 323 PRO B N 1
ATOM 7084 C CA . PRO B 1 323 ? -21.484 7.699 -13.938 1 63.78 323 PRO B CA 1
ATOM 7085 C C . PRO B 1 323 ? -21.109 7.117 -15.305 1 63.78 323 PRO B C 1
ATOM 7087 O O . PRO B 1 323 ? -21.734 6.145 -15.75 1 63.78 323 PRO B O 1
ATOM 7090 N N . GLU B 1 324 ? -20.141 7.781 -15.906 1 58 324 GLU B N 1
ATOM 7091 C CA . GLU B 1 324 ? -19.797 7.367 -17.266 1 58 324 GLU B CA 1
ATOM 7092 C C . GLU B 1 324 ? -18.875 6.148 -17.25 1 58 324 GLU B C 1
ATOM 7094 O O . GLU B 1 324 ? -18.75 5.453 -18.25 1 58 324 GLU B O 1
ATOM 7099 N N . HIS B 1 325 ? -18.188 5.805 -16.062 1 52.81 325 HIS B N 1
ATOM 7100 C CA . HIS B 1 325 ? -17.047 4.902 -16.156 1 52.81 325 HIS B CA 1
ATOM 7101 C C . HIS B 1 325 ? -17.297 3.605 -15.391 1 52.81 325 HIS B C 1
ATOM 7103 O O . HIS B 1 325 ? -16.391 3.057 -14.773 1 52.81 325 HIS B O 1
ATOM 7109 N N . PRO B 1 326 ? -18.516 3.193 -15.062 1 53.06 326 PRO B N 1
ATOM 7110 C CA . PRO B 1 326 ? -18.578 1.932 -14.32 1 53.06 326 PRO B CA 1
ATOM 7111 C C . PRO B 1 326 ? -17.828 0.798 -15.008 1 53.06 326 PRO B C 1
ATOM 7113 O O . PRO B 1 326 ? -17.219 -0.043 -14.344 1 53.06 326 PRO B O 1
ATOM 7116 N N . LEU B 1 327 ? -17.766 0.933 -16.328 1 51.91 327 LEU B N 1
ATOM 7117 C CA . LEU B 1 327 ? -17.328 -0.142 -17.203 1 51.91 327 LEU B CA 1
ATOM 7118 C C . LEU B 1 327 ? -15.82 -0.278 -17.203 1 51.91 327 LEU B C 1
ATOM 7120 O O . LEU B 1 327 ? -15.289 -1.39 -17.281 1 51.91 327 LEU B O 1
ATOM 7124 N N . LEU B 1 328 ? -15.227 0.816 -17.047 1 50.28 328 LEU B N 1
ATOM 7125 C CA . LEU B 1 328 ? -13.773 0.786 -17.203 1 50.28 328 LEU B CA 1
ATOM 7126 C C . LEU B 1 328 ? -13.125 -0.007 -16.078 1 50.28 328 LEU B C 1
ATOM 7128 O O . LEU B 1 328 ? -12.18 -0.758 -16.312 1 50.28 328 LEU B O 1
ATOM 7132 N N . GLN B 1 329 ? -13.789 0.029 -15.016 1 57.97 329 GLN B N 1
ATOM 7133 C CA . GLN B 1 329 ? -13.219 -0.67 -13.875 1 57.97 329 GLN B CA 1
ATOM 7134 C C . GLN B 1 329 ? -13.406 -2.18 -14 1 57.97 329 GLN B C 1
ATOM 7136 O O . GLN B 1 329 ? -12.508 -2.953 -13.664 1 57.97 329 GLN B O 1
ATOM 7141 N N . GLN B 1 330 ? -14.391 -2.459 -14.711 1 60.09 330 GLN B N 1
ATOM 7142 C CA . GLN B 1 330 ? -14.672 -3.883 -14.867 1 60.09 330 GLN B CA 1
ATOM 7143 C C . GLN B 1 330 ? -13.742 -4.52 -15.891 1 60.09 330 GLN B C 1
ATOM 7145 O O . GLN B 1 330 ? -13.242 -5.629 -15.68 1 60.09 330 GLN B O 1
ATOM 7150 N N . GLN B 1 331 ? -13.477 -3.697 -16.797 1 61.56 331 GLN B N 1
ATOM 7151 C CA . GLN B 1 331 ? -12.594 -4.227 -17.828 1 61.56 331 GLN B CA 1
ATOM 7152 C C . GLN B 1 331 ? -11.172 -4.395 -17.312 1 61.56 331 GLN B C 1
ATOM 7154 O O . GLN B 1 331 ? -10.516 -5.402 -17.578 1 61.56 331 GLN B O 1
ATOM 7159 N N . SER B 1 332 ? -10.836 -3.488 -16.531 1 65.5 332 SER B N 1
ATOM 7160 C CA . SER B 1 332 ? -9.484 -3.561 -15.992 1 65.5 332 SER B CA 1
ATOM 7161 C C . SER B 1 332 ? -9.336 -4.734 -15.031 1 65.5 332 SER B C 1
ATOM 7163 O O . SER B 1 332 ? -8.305 -5.41 -15.016 1 65.5 332 SER B O 1
ATOM 7165 N N . SER B 1 333 ? -10.375 -5.035 -14.359 1 70.44 333 SER B N 1
ATOM 7166 C CA . SER B 1 333 ? -10.344 -6.152 -13.422 1 70.44 333 SER B CA 1
ATOM 7167 C C . SER B 1 333 ? -10.297 -7.488 -14.156 1 70.44 333 SER B C 1
ATOM 7169 O O . SER B 1 333 ? -9.539 -8.383 -13.773 1 70.44 333 SER B O 1
ATOM 7171 N N . MET B 1 334 ? -11.047 -7.562 -15.211 1 72.06 334 MET B N 1
ATOM 7172 C CA . MET B 1 334 ? -11.086 -8.812 -15.969 1 72.06 334 MET B CA 1
ATOM 7173 C C . MET B 1 334 ? -9.75 -9.086 -16.656 1 72.06 334 MET B C 1
ATOM 7175 O O . MET B 1 334 ? -9.266 -10.219 -16.641 1 72.06 334 MET B O 1
ATOM 7179 N N . ASN B 1 335 ? -9.211 -8.07 -17.156 1 72.38 335 ASN B N 1
ATOM 7180 C CA . ASN B 1 335 ? -7.91 -8.219 -17.781 1 72.38 335 ASN B CA 1
ATOM 7181 C C . ASN B 1 335 ? -6.848 -8.68 -16.797 1 72.38 335 ASN B C 1
ATOM 7183 O O . ASN B 1 335 ? -6.02 -9.539 -17.109 1 72.38 335 ASN B O 1
ATOM 7187 N N . ALA B 1 336 ? -6.93 -8.125 -15.703 1 76.06 336 ALA B N 1
ATOM 7188 C CA . ALA B 1 336 ? -5.984 -8.523 -14.656 1 76.06 336 ALA B CA 1
ATOM 7189 C C . ALA B 1 336 ? -6.184 -9.984 -14.258 1 76.06 336 ALA B C 1
ATOM 7191 O O . ALA B 1 336 ? -5.211 -10.727 -14.094 1 76.06 336 ALA B O 1
ATOM 7192 N N . LEU B 1 337 ? -7.395 -10.398 -14.227 1 79.88 337 LEU B N 1
ATOM 7193 C CA . LEU B 1 337 ? -7.691 -11.766 -13.805 1 79.88 337 LEU B CA 1
ATOM 7194 C C . LEU B 1 337 ? -7.293 -12.766 -14.883 1 79.88 337 LEU B C 1
ATOM 7196 O O . LEU B 1 337 ? -6.793 -13.844 -14.578 1 79.88 337 LEU B O 1
ATOM 7200 N N . ILE B 1 338 ? -7.504 -12.398 -16.062 1 79.25 338 ILE B N 1
ATOM 7201 C CA . ILE B 1 338 ? -7.109 -13.258 -17.172 1 79.25 338 ILE B CA 1
ATOM 7202 C C . ILE B 1 338 ? -5.59 -13.406 -17.188 1 79.25 338 ILE B C 1
ATOM 7204 O O . ILE B 1 338 ? -5.07 -14.516 -17.344 1 79.25 338 ILE B O 1
ATOM 7208 N N . ALA B 1 339 ? -4.941 -12.312 -17 1 79.69 339 ALA B N 1
ATOM 7209 C CA . ALA B 1 339 ? -3.48 -12.352 -16.969 1 79.69 339 ALA B CA 1
ATOM 7210 C C . ALA B 1 339 ? -2.979 -13.234 -15.828 1 79.69 339 ALA B C 1
ATOM 7212 O O . ALA B 1 339 ? -2.01 -13.984 -16 1 79.69 339 ALA B O 1
ATOM 7213 N N . ILE B 1 340 ? -3.625 -13.203 -14.766 1 83.75 340 ILE B N 1
ATOM 7214 C CA . ILE B 1 340 ? -3.24 -14.016 -13.617 1 83.75 340 ILE B CA 1
ATOM 7215 C C . ILE B 1 340 ? -3.502 -15.484 -13.914 1 83.75 340 ILE B C 1
ATOM 7217 O O . ILE B 1 340 ? -2.693 -16.344 -13.562 1 83.75 340 ILE B O 1
ATOM 7221 N N . ALA B 1 341 ? -4.59 -15.703 -14.516 1 86.94 341 ALA B N 1
ATOM 7222 C CA . ALA B 1 341 ? -4.918 -17.078 -14.859 1 86.94 341 ALA B CA 1
ATOM 7223 C C . ALA B 1 341 ? -3.895 -17.672 -15.828 1 86.94 341 ALA B C 1
ATOM 7225 O O . ALA B 1 341 ? -3.494 -18.828 -15.695 1 86.94 341 ALA B O 1
ATOM 7226 N N . ILE B 1 342 ? -3.535 -16.875 -16.75 1 86 342 ILE B N 1
ATOM 7227 C CA . ILE B 1 342 ? -2.527 -17.328 -17.703 1 86 342 ILE B CA 1
ATOM 7228 C C . ILE B 1 342 ? -1.209 -17.578 -16.984 1 86 342 ILE B C 1
ATOM 7230 O O . ILE B 1 342 ? -0.542 -18.594 -17.234 1 86 342 ILE B O 1
ATOM 7234 N N . TYR B 1 343 ? -0.846 -16.734 -16.156 1 87 343 TYR B N 1
ATOM 7235 C CA . TYR B 1 343 ? 0.374 -16.891 -15.375 1 87 343 TYR B CA 1
ATOM 7236 C C . TYR B 1 343 ? 0.35 -18.188 -14.586 1 87 343 TYR B C 1
ATOM 7238 O O . TYR B 1 343 ? 1.321 -18.953 -14.602 1 87 343 TYR B O 1
ATOM 7246 N N . LEU B 1 344 ? -0.724 -18.438 -13.898 1 90.5 344 LEU B N 1
ATOM 7247 C CA . LEU B 1 344 ? -0.849 -19.641 -13.094 1 90.5 344 LEU B CA 1
ATOM 7248 C C . LEU B 1 344 ? -0.822 -20.891 -13.969 1 90.5 344 LEU B C 1
ATOM 7250 O O . LEU B 1 344 ? -0.249 -21.906 -13.586 1 90.5 344 LEU B O 1
ATOM 7254 N N . ASP B 1 345 ? -1.451 -20.75 -15.094 1 92.88 345 ASP B N 1
ATOM 7255 C CA . ASP B 1 345 ? -1.443 -21.875 -16.031 1 92.88 345 ASP B CA 1
ATOM 7256 C C . ASP B 1 345 ? -0.022 -22.203 -16.484 1 92.88 345 ASP B C 1
ATOM 7258 O O . ASP B 1 345 ? 0.374 -23.375 -16.5 1 92.88 345 ASP B O 1
ATOM 7262 N N . VAL B 1 346 ? 0.704 -21.203 -16.703 1 91.75 346 VAL B N 1
ATOM 7263 C CA . VAL B 1 346 ? 2.055 -21.391 -17.234 1 91.75 346 VAL B CA 1
ATOM 7264 C C . VAL B 1 346 ? 2.967 -21.906 -16.125 1 91.75 346 VAL B C 1
ATOM 7266 O O . VAL B 1 346 ? 3.686 -22.891 -16.312 1 91.75 346 VAL B O 1
ATOM 7269 N N . VAL B 1 347 ? 2.945 -21.344 -14.961 1 91.25 347 VAL B N 1
ATOM 7270 C CA . VAL B 1 347 ? 3.877 -21.703 -13.898 1 91.25 347 VAL B CA 1
ATOM 7271 C C . VAL B 1 347 ? 3.564 -23.094 -13.383 1 91.25 347 VAL B C 1
ATOM 7273 O O . VAL B 1 347 ? 4.461 -23.812 -12.922 1 91.25 347 VAL B O 1
ATOM 7276 N N . SER B 1 348 ? 2.357 -23.516 -13.57 1 94 348 SER B N 1
ATOM 7277 C CA . SER B 1 348 ? 1.978 -24.828 -13.07 1 94 348 SER B CA 1
ATOM 7278 C C . SER B 1 348 ? 2.432 -25.938 -14.016 1 94 348 SER B C 1
ATOM 7280 O O . SER B 1 348 ? 2.441 -27.109 -13.648 1 94 348 SER B O 1
ATOM 7282 N N . CYS B 1 349 ? 2.859 -25.578 -15.148 1 95.12 349 CYS B N 1
ATOM 7283 C CA . CYS B 1 349 ? 3.207 -26.562 -16.156 1 95.12 349 CYS B CA 1
ATOM 7284 C C . CYS B 1 349 ? 4.418 -27.391 -15.727 1 95.12 349 CYS B C 1
ATOM 7286 O O . CYS B 1 349 ? 4.484 -28.594 -15.984 1 95.12 349 CYS B O 1
ATOM 7288 N N . VAL B 1 350 ? 5.312 -26.781 -15.039 1 94.81 350 VAL B N 1
ATOM 7289 C CA . VAL B 1 350 ? 6.555 -27.453 -14.672 1 94.81 350 VAL B CA 1
ATOM 7290 C C . VAL B 1 350 ? 6.266 -28.547 -13.656 1 94.81 350 VAL B C 1
ATOM 7292 O O . VAL B 1 350 ? 6.836 -29.641 -13.734 1 94.81 350 VAL B O 1
ATOM 7295 N N . THR B 1 351 ? 5.395 -28.328 -12.773 1 94.25 351 THR B N 1
ATOM 7296 C CA . THR B 1 351 ? 5.117 -29.312 -11.719 1 94.25 351 THR B CA 1
ATOM 7297 C C . THR B 1 351 ? 4.023 -30.281 -12.164 1 94.25 351 THR B C 1
ATOM 7299 O O . THR B 1 351 ? 3.99 -31.422 -11.719 1 94.25 351 THR B O 1
ATOM 7302 N N . MET B 1 352 ? 3.191 -29.875 -13.039 1 93.44 352 MET B N 1
ATOM 7303 C CA . MET B 1 352 ? 2.109 -30.734 -13.5 1 93.44 352 MET B CA 1
ATOM 7304 C C . MET B 1 352 ? 2.57 -31.594 -14.672 1 93.44 352 MET B C 1
ATOM 7306 O O . MET B 1 352 ? 1.984 -32.656 -14.938 1 93.44 352 MET B O 1
ATOM 7310 N N . GLY B 1 353 ? 3.529 -31.219 -15.414 1 91.19 353 GLY B N 1
ATOM 7311 C CA . GLY B 1 353 ? 4.039 -31.953 -16.547 1 91.19 353 GLY B CA 1
ATOM 7312 C C . GLY B 1 353 ? 3.111 -31.922 -17.75 1 91.19 353 GLY B C 1
ATOM 7313 O O . GLY B 1 353 ? 3.012 -32.906 -18.5 1 91.19 353 GLY B O 1
ATOM 7314 N N . ARG B 1 354 ? 2.312 -30.859 -17.828 1 91.5 354 ARG B N 1
ATOM 7315 C CA . ARG B 1 354 ? 1.385 -30.672 -18.938 1 91.5 354 ARG B CA 1
ATOM 7316 C C . ARG B 1 354 ? 1.571 -29.312 -19.594 1 91.5 354 ARG B C 1
ATOM 7318 O O . ARG B 1 354 ? 2.055 -28.375 -18.969 1 91.5 354 ARG B O 1
ATOM 7325 N N . PRO B 1 355 ? 1.308 -29.234 -20.859 1 93.06 355 PRO B N 1
ATOM 7326 C CA . PRO B 1 355 ? 1.423 -27.938 -21.531 1 93.06 355 PRO B CA 1
ATOM 7327 C C . PRO B 1 355 ? 0.354 -26.938 -21.094 1 93.06 355 PRO B C 1
ATOM 7329 O O . PRO B 1 355 ? -0.699 -27.344 -20.594 1 93.06 355 PRO B O 1
ATOM 7332 N N . PRO B 1 356 ? 0.651 -25.734 -21.266 1 93.5 356 PRO B N 1
ATOM 7333 C CA . PRO B 1 356 ? -0.331 -24.703 -20.906 1 93.5 356 PRO B CA 1
ATOM 7334 C C . PRO B 1 356 ? -1.55 -24.703 -21.828 1 93.5 356 PRO B C 1
ATOM 7336 O O . PRO B 1 356 ? -1.427 -24.984 -23.016 1 93.5 356 PRO B O 1
ATOM 7339 N N . ARG B 1 357 ? -2.635 -24.312 -21.375 1 91.38 357 ARG B N 1
ATOM 7340 C CA . ARG B 1 357 ? -3.889 -24.391 -22.109 1 91.38 357 ARG B CA 1
ATOM 7341 C C . ARG B 1 357 ? -4.359 -23.016 -22.562 1 91.38 357 ARG B C 1
ATOM 7343 O O . ARG B 1 357 ? -5.18 -22.906 -23.484 1 91.38 357 ARG B O 1
ATOM 7350 N N . LEU B 1 358 ? -3.83 -21.984 -21.953 1 88.69 358 LEU B N 1
ATOM 7351 C CA . LEU B 1 358 ? -4.348 -20.656 -22.234 1 88.69 358 LEU B CA 1
ATOM 7352 C C . LEU B 1 358 ? -3.395 -19.891 -23.141 1 88.69 358 LEU B C 1
ATOM 7354 O O . LEU B 1 358 ? -3.686 -18.766 -23.547 1 88.69 358 LEU B O 1
ATOM 7358 N N . LEU B 1 359 ? -2.281 -20.406 -23.531 1 83.19 359 LEU B N 1
ATOM 7359 C CA . LEU B 1 359 ? -1.275 -19.703 -24.312 1 83.19 359 LEU B CA 1
ATOM 7360 C C . LEU B 1 359 ? -1.843 -19.266 -25.656 1 83.19 359 LEU B C 1
ATOM 7362 O O . LEU B 1 359 ? -1.489 -18.203 -26.172 1 83.19 359 LEU B O 1
ATOM 7366 N N . LYS B 1 360 ? -2.701 -20.047 -26.156 1 74.5 360 LYS B N 1
ATOM 7367 C CA . LYS B 1 360 ? -3.271 -19.75 -27.469 1 74.5 360 LYS B CA 1
ATOM 7368 C C . LYS B 1 360 ? -4.141 -18.5 -27.422 1 74.5 360 LYS B C 1
ATOM 7370 O O . LYS B 1 360 ? -4.27 -17.781 -28.406 1 74.5 360 LYS B O 1
ATOM 7375 N N . ILE B 1 361 ? -4.684 -18.281 -26.297 1 71.25 361 ILE B N 1
ATOM 7376 C CA . ILE B 1 361 ? -5.547 -17.125 -26.125 1 71.25 361 ILE B CA 1
ATOM 7377 C C . ILE B 1 361 ? -4.723 -15.844 -26.25 1 71.25 361 ILE B C 1
ATOM 7379 O O . ILE B 1 361 ? -5.203 -14.836 -26.766 1 71.25 361 ILE B O 1
ATOM 7383 N N . VAL B 1 362 ? -3.531 -15.875 -25.734 1 64.88 362 VAL B N 1
ATOM 7384 C CA . VAL B 1 362 ? -2.662 -14.703 -25.734 1 64.88 362 VAL B CA 1
ATOM 7385 C C . VAL B 1 362 ? -2.215 -14.391 -27.156 1 64.88 362 VAL B C 1
ATOM 7387 O O . VAL B 1 362 ? -2.129 -13.219 -27.547 1 64.88 362 VAL B O 1
ATOM 7390 N N . GLN B 1 363 ? -1.883 -15.422 -27.891 1 58.34 363 GLN B N 1
ATOM 7391 C CA . GLN B 1 363 ? -1.447 -15.242 -29.281 1 58.34 363 GLN B CA 1
ATOM 7392 C C . GLN B 1 363 ? -2.543 -14.602 -30.125 1 58.34 363 GLN B C 1
ATOM 7394 O O . GLN B 1 363 ? -2.258 -13.812 -31.016 1 58.34 363 GLN B O 1
ATOM 7399 N N . ASN B 1 364 ? -3.682 -15.008 -29.688 1 50.19 364 ASN B N 1
ATOM 7400 C CA . ASN B 1 364 ? -4.824 -14.414 -30.375 1 50.19 364 ASN B CA 1
ATOM 7401 C C . ASN B 1 364 ? -5.156 -13.031 -29.828 1 50.19 364 ASN B C 1
ATOM 7403 O O . ASN B 1 364 ? -5.832 -12.242 -30.484 1 50.19 364 ASN B O 1
ATOM 7407 N N . ILE B 1 365 ? -4.801 -12.727 -28.672 1 46.94 365 ILE B N 1
ATOM 7408 C CA . ILE B 1 365 ? -5.059 -11.469 -27.984 1 46.94 365 ILE B CA 1
ATOM 7409 C C . ILE B 1 365 ? -4.047 -10.414 -28.438 1 46.94 365 ILE B C 1
ATOM 7411 O O . ILE B 1 365 ? -4.004 -9.312 -27.891 1 46.94 365 ILE B O 1
ATOM 7415 N N . THR B 1 366 ? -3.023 -10.719 -29.203 1 42.06 366 THR B N 1
ATOM 7416 C CA . THR B 1 366 ? -2.342 -9.578 -29.797 1 42.06 366 THR B CA 1
ATOM 7417 C C . THR B 1 366 ? -3.295 -8.391 -29.938 1 42.06 366 THR B C 1
ATOM 7419 O O . THR B 1 366 ? -2.857 -7.258 -30.125 1 42.06 366 THR B O 1
ATOM 7422 N N . CYS B 1 367 ? -4.453 -8.586 -30.25 1 35.12 367 CYS B N 1
ATOM 7423 C CA . CYS B 1 367 ? -5.438 -7.508 -30.266 1 35.12 367 CYS B CA 1
ATOM 7424 C C . CYS B 1 367 ? -5.648 -6.93 -28.875 1 35.12 367 CYS B C 1
ATOM 7426 O O . CYS B 1 367 ? -6.516 -6.074 -28.688 1 35.12 367 CYS B O 1
ATOM 7428 N N . LEU B 1 368 ? -5.398 -7.566 -27.938 1 40.5 368 LEU B N 1
ATOM 7429 C CA . LEU B 1 368 ? -5.414 -6.906 -26.625 1 40.5 368 LEU B CA 1
ATOM 7430 C C . LEU B 1 368 ? -4.434 -5.738 -26.594 1 40.5 368 LEU B C 1
ATOM 7432 O O . LEU B 1 368 ? -3.256 -5.922 -26.281 1 40.5 368 LEU B O 1
ATOM 7436 N N . SER B 1 369 ? -4.41 -4.961 -27.453 1 40.22 369 SER B N 1
ATOM 7437 C CA . SER B 1 369 ? -3.637 -3.764 -27.75 1 40.22 369 SER B CA 1
ATOM 7438 C C . SER B 1 369 ? -3.027 -3.166 -26.484 1 40.22 369 SER B C 1
ATOM 7440 O O . SER B 1 369 ? -3.113 -3.76 -25.406 1 40.22 369 SER B O 1
ATOM 7442 N N . PRO B 1 370 ? -3.703 -1.965 -26.109 1 40.59 370 PRO B N 1
ATOM 7443 C CA . PRO B 1 370 ? -3.215 -1.135 -25 1 40.59 370 PRO B CA 1
ATOM 7444 C C . PRO B 1 370 ? -3.17 -1.886 -23.672 1 40.59 370 PRO B C 1
ATOM 7446 O O . PRO B 1 370 ? -2.592 -1.393 -22.703 1 40.59 370 PRO B O 1
ATOM 7449 N N . ILE B 1 371 ? -3.9 -2.924 -23.469 1 43.78 371 ILE B N 1
ATOM 7450 C CA . ILE B 1 371 ? -3.994 -3.84 -22.344 1 43.78 371 ILE B CA 1
ATOM 7451 C C . ILE B 1 371 ? -2.629 -4.465 -22.062 1 43.78 371 ILE B C 1
ATOM 7453 O O . ILE B 1 371 ? -2.287 -4.754 -20.922 1 43.78 371 ILE B O 1
ATOM 7457 N N . ASN B 1 372 ? -1.946 -4.789 -23.234 1 48.09 372 ASN B N 1
ATOM 7458 C CA . ASN B 1 372 ? -0.636 -5.43 -23.266 1 48.09 372 ASN B CA 1
ATOM 7459 C C . ASN B 1 372 ? 0.384 -4.645 -22.438 1 48.09 372 ASN B C 1
ATOM 7461 O O . ASN B 1 372 ? 1.195 -5.234 -21.719 1 48.09 372 ASN B O 1
ATOM 7465 N N . GLN B 1 373 ? 0.209 -3.418 -22.719 1 48.09 373 GLN B N 1
ATOM 7466 C CA . GLN B 1 373 ? 1.213 -2.633 -22 1 48.09 373 GLN B CA 1
ATOM 7467 C C . GLN B 1 373 ? 0.956 -2.643 -20.5 1 48.09 373 GLN B C 1
ATOM 7469 O O . GLN B 1 373 ? 1.897 -2.656 -19.703 1 48.09 373 GLN B O 1
ATOM 7474 N N . ASP B 1 374 ? -0.411 -2.779 -20.234 1 49.81 374 ASP B N 1
ATOM 7475 C CA . ASP B 1 374 ? -0.822 -2.689 -18.844 1 49.81 374 ASP B CA 1
ATOM 7476 C C . ASP B 1 374 ? -0.512 -3.984 -18.094 1 49.81 374 ASP B C 1
ATOM 7478 O O . ASP B 1 374 ? -0.12 -3.955 -16.922 1 49.81 374 ASP B O 1
ATOM 7482 N N . ILE B 1 375 ? -0.624 -5.051 -18.891 1 54.22 375 ILE B N 1
ATOM 7483 C CA . ILE B 1 375 ? -0.36 -6.348 -18.281 1 54.22 375 ILE B CA 1
ATOM 7484 C C . ILE B 1 375 ? 1.138 -6.504 -18.016 1 54.22 375 ILE B C 1
ATOM 7486 O O . ILE B 1 375 ? 1.548 -7.184 -17.078 1 54.22 375 ILE B O 1
ATOM 7490 N N . ARG B 1 376 ? 1.905 -5.77 -18.859 1 53.28 376 ARG B N 1
ATOM 7491 C CA . ARG B 1 376 ? 3.357 -5.91 -18.844 1 53.28 376 ARG B CA 1
ATOM 7492 C C . ARG B 1 376 ? 3.922 -5.574 -17.469 1 53.28 376 ARG B C 1
ATOM 7494 O O . ARG B 1 376 ? 4.938 -6.137 -17.047 1 53.28 376 ARG B O 1
ATOM 7501 N N . ASN B 1 377 ? 3.162 -4.715 -16.797 1 54.25 377 ASN B N 1
ATOM 7502 C CA . ASN B 1 377 ? 3.807 -4.258 -15.57 1 54.25 377 ASN B CA 1
ATOM 7503 C C . ASN B 1 377 ? 3.109 -4.805 -14.328 1 54.25 377 ASN B C 1
ATOM 7505 O O . ASN B 1 377 ? 3.447 -4.43 -13.203 1 54.25 377 ASN B O 1
ATOM 7509 N N . MET B 1 378 ? 2.258 -5.793 -14.641 1 59.03 378 MET B N 1
ATOM 7510 C CA . MET B 1 378 ? 1.438 -6.227 -13.516 1 59.03 378 MET B CA 1
ATOM 7511 C C . MET B 1 378 ? 2.195 -7.215 -12.633 1 59.03 378 MET B C 1
ATOM 7513 O O . MET B 1 378 ? 2.025 -7.227 -11.414 1 59.03 378 MET B O 1
ATOM 7517 N N . PHE B 1 379 ? 3.035 -8.023 -13.195 1 63.25 379 PHE B N 1
ATOM 7518 C CA . PHE B 1 379 ? 3.547 -9.141 -12.422 1 63.25 379 PHE B CA 1
ATOM 7519 C C . PHE B 1 379 ? 4.988 -8.891 -11.992 1 63.25 379 PHE B C 1
ATOM 7521 O O . PHE B 1 379 ? 5.715 -9.836 -11.672 1 63.25 379 PHE B O 1
ATOM 7528 N N . GLY B 1 380 ? 5.379 -7.773 -11.75 1 66.88 380 GLY B N 1
ATOM 7529 C CA . GLY B 1 380 ? 6.738 -7.48 -11.312 1 66.88 380 GLY B CA 1
ATOM 7530 C C . GLY B 1 380 ? 7.789 -7.871 -12.336 1 66.88 380 GLY B C 1
ATOM 7531 O O . GLY B 1 380 ? 8.984 -7.77 -12.07 1 66.88 380 GLY B O 1
ATOM 7532 N N . GLN B 1 381 ? 7.418 -8.555 -13.352 1 77.88 381 GLN B N 1
ATOM 7533 C CA . GLN B 1 381 ? 8.281 -8.914 -14.477 1 77.88 381 GLN B CA 1
ATOM 7534 C C . GLN B 1 381 ? 7.598 -8.625 -15.805 1 77.88 381 GLN B C 1
ATOM 7536 O O . GLN B 1 381 ? 6.391 -8.383 -15.852 1 77.88 381 GLN B O 1
ATOM 7541 N N . GLU B 1 382 ? 8.469 -8.617 -16.797 1 79.12 382 GLU B N 1
ATOM 7542 C CA . GLU B 1 382 ? 7.891 -8.453 -18.125 1 79.12 382 GLU B CA 1
ATOM 7543 C C . GLU B 1 382 ? 7.133 -9.703 -18.562 1 79.12 382 GLU B C 1
ATOM 7545 O O . GLU B 1 382 ? 7.652 -10.812 -18.453 1 79.12 382 GLU B O 1
ATOM 7550 N N . TYR B 1 383 ? 6.016 -9.547 -19.047 1 80.06 383 TYR B N 1
ATOM 7551 C CA . TYR B 1 383 ? 5.07 -10.633 -19.266 1 80.06 383 TYR B CA 1
ATOM 7552 C C . TYR B 1 383 ? 5.508 -11.5 -20.438 1 80.06 383 TYR B C 1
ATOM 7554 O O . TYR B 1 383 ? 5.113 -12.664 -20.531 1 80.06 383 TYR B O 1
ATOM 7562 N N . TRP B 1 384 ? 6.34 -11.023 -21.344 1 82.06 384 TRP B N 1
ATOM 7563 C CA . TRP B 1 384 ? 6.777 -11.805 -22.5 1 82.06 384 TRP B CA 1
ATOM 7564 C C . TRP B 1 384 ? 7.543 -13.047 -22.062 1 82.06 384 TRP B C 1
ATOM 7566 O O . TRP B 1 384 ? 7.492 -14.086 -22.734 1 82.06 384 TRP B O 1
ATOM 7576 N N . VAL B 1 385 ? 8.273 -12.93 -21.016 1 88.81 385 VAL B N 1
ATOM 7577 C CA . VAL B 1 385 ? 9.086 -14.055 -20.562 1 88.81 385 VAL B CA 1
ATOM 7578 C C . VAL B 1 385 ? 8.18 -15.195 -20.109 1 88.81 385 VAL B C 1
ATOM 7580 O O . VAL B 1 385 ? 8.484 -16.375 -20.328 1 88.81 385 VAL B O 1
ATOM 7583 N N . ILE B 1 386 ? 7.047 -14.844 -19.469 1 88.38 386 ILE B N 1
ATOM 7584 C CA . ILE B 1 386 ? 6.086 -15.852 -19.031 1 88.38 386 ILE B CA 1
ATOM 7585 C C . ILE B 1 386 ? 5.496 -16.562 -20.25 1 88.38 386 ILE B C 1
ATOM 7587 O O . ILE B 1 386 ? 5.32 -17.781 -20.234 1 88.38 386 ILE B O 1
ATOM 7591 N N . LEU B 1 387 ? 5.246 -15.812 -21.234 1 86.62 387 LEU B N 1
ATOM 7592 C CA . LEU B 1 387 ? 4.695 -16.391 -22.453 1 86.62 387 LEU B CA 1
ATOM 7593 C C . LEU B 1 387 ? 5.707 -17.328 -23.109 1 86.62 387 LEU B C 1
ATOM 7595 O O . LEU B 1 387 ? 5.344 -18.391 -23.625 1 86.62 387 LEU B O 1
ATOM 7599 N N . LEU B 1 388 ? 6.922 -16.938 -23.078 1 90.69 388 LEU B N 1
ATOM 7600 C CA . LEU B 1 388 ? 7.961 -17.781 -23.656 1 90.69 388 LEU B CA 1
ATOM 7601 C C . LEU B 1 388 ? 8.133 -19.062 -22.844 1 90.69 388 LEU B C 1
ATOM 7603 O O . LEU B 1 388 ? 8.375 -20.141 -23.406 1 90.69 388 LEU B O 1
ATOM 7607 N N . ILE B 1 389 ? 8.055 -18.906 -21.562 1 92.94 389 ILE B N 1
ATOM 7608 C CA . ILE B 1 389 ? 8.109 -20.078 -20.703 1 92.94 389 ILE B CA 1
ATOM 7609 C C . ILE B 1 389 ? 6.945 -21 -21.016 1 92.94 389 ILE B C 1
ATOM 7611 O O . ILE B 1 389 ? 7.109 -22.234 -21.047 1 92.94 389 ILE B O 1
ATOM 7615 N N . GLY B 1 390 ? 5.805 -20.391 -21.266 1 92.56 390 GLY B N 1
ATOM 7616 C CA . GLY B 1 390 ? 4.66 -21.172 -21.703 1 92.56 390 GLY B CA 1
ATOM 7617 C C . GLY B 1 390 ? 4.902 -21.906 -23 1 92.56 390 GLY B C 1
ATOM 7618 O O . GLY B 1 390 ? 4.504 -23.062 -23.156 1 92.56 390 GLY B O 1
ATOM 7619 N N . GLU B 1 391 ? 5.543 -21.297 -23.891 1 91.31 391 GLU B N 1
ATOM 7620 C CA . GLU B 1 391 ? 5.867 -21.906 -25.188 1 91.31 391 GLU B CA 1
ATOM 7621 C C . GLU B 1 391 ? 6.852 -23.062 -25 1 91.31 391 GLU B C 1
ATOM 7623 O O . GLU B 1 391 ? 6.75 -24.078 -25.703 1 91.31 391 GLU B O 1
ATOM 7628 N N . ILE B 1 392 ? 7.77 -22.875 -24.141 1 94.44 392 ILE B N 1
ATOM 7629 C CA . ILE B 1 392 ? 8.719 -23.938 -23.859 1 94.44 392 ILE B CA 1
ATOM 7630 C C . ILE B 1 392 ? 7.977 -25.141 -23.281 1 94.44 392 ILE B C 1
ATOM 7632 O O . ILE B 1 392 ? 8.227 -26.281 -23.688 1 94.44 392 ILE B O 1
ATOM 7636 N N . ALA B 1 393 ? 7.094 -24.844 -22.375 1 94.25 393 ALA B N 1
ATOM 7637 C CA . ALA B 1 393 ? 6.32 -25.906 -21.734 1 94.25 393 ALA B CA 1
ATOM 7638 C C . ALA B 1 393 ? 5.457 -26.641 -22.75 1 94.25 393 ALA B C 1
ATOM 7640 O O . ALA B 1 393 ? 5.113 -27.812 -22.562 1 94.25 393 ALA B O 1
ATOM 7641 N N . ALA B 1 394 ? 5.145 -25.984 -23.828 1 91.62 394 ALA B N 1
ATOM 7642 C CA . ALA B 1 394 ? 4.273 -26.562 -24.859 1 91.62 394 ALA B CA 1
ATOM 7643 C C . ALA B 1 394 ? 5.074 -27.391 -25.844 1 91.62 394 ALA B C 1
ATOM 7645 O O . ALA B 1 394 ? 4.496 -28.094 -26.688 1 91.62 394 ALA B O 1
ATOM 7646 N N . LEU B 1 395 ? 6.355 -27.375 -25.75 1 89.94 395 LEU B N 1
ATOM 7647 C CA . LEU B 1 395 ? 7.18 -28.156 -26.656 1 89.94 395 LEU B CA 1
ATOM 7648 C C . LEU B 1 395 ? 6.977 -29.656 -26.406 1 89.94 395 LEU B C 1
ATOM 7650 O O . LEU B 1 395 ? 6.777 -30.078 -25.281 1 89.94 395 LEU B O 1
ATOM 7654 N N . PRO B 1 396 ? 6.949 -30.359 -27.484 1 84.06 396 PRO B N 1
ATOM 7655 C CA . PRO B 1 396 ? 6.789 -31.812 -27.312 1 84.06 396 PRO B CA 1
ATOM 7656 C C . PRO B 1 396 ? 7.977 -32.469 -26.609 1 84.06 396 PRO B C 1
ATOM 7658 O O . PRO B 1 396 ? 9.078 -31.891 -26.594 1 84.06 396 PRO B O 1
ATOM 7661 N N . ASN B 1 397 ? 7.699 -33.562 -25.906 1 77 397 ASN B N 1
ATOM 7662 C CA . ASN B 1 397 ? 8.766 -34.312 -25.266 1 77 397 ASN B CA 1
ATOM 7663 C C . ASN B 1 397 ? 9.773 -34.875 -26.266 1 77 397 ASN B C 1
ATOM 7665 O O . ASN B 1 397 ? 9.398 -35.281 -27.375 1 77 397 ASN B O 1
ATOM 7669 N N . PRO B 1 398 ? 10.961 -34.688 -25.891 1 65.5 398 PRO B N 1
ATOM 7670 C CA . PRO B 1 398 ? 11.945 -35.219 -26.828 1 65.5 398 PRO B CA 1
ATOM 7671 C C . PRO B 1 398 ? 11.758 -36.719 -27.094 1 65.5 398 PRO B C 1
ATOM 7673 O O . PRO B 1 398 ? 11.531 -37.5 -26.156 1 65.5 398 PRO B O 1
ATOM 7676 N N . ILE B 1 399 ? 11.219 -37.156 -28.266 1 55.34 399 ILE B N 1
ATOM 7677 C CA . ILE B 1 399 ? 11.133 -38.562 -28.641 1 55.34 399 ILE B CA 1
ATOM 7678 C C . ILE B 1 399 ? 12.531 -39.094 -28.953 1 55.34 399 ILE B C 1
ATOM 7680 O O . ILE B 1 399 ? 13.203 -38.594 -29.844 1 55.34 399 ILE B O 1
ATOM 7684 N N . PRO B 1 400 ? 13.023 -39.812 -28.016 1 53.72 400 PRO B N 1
ATOM 7685 C CA . PRO B 1 400 ? 14.273 -40.469 -28.438 1 53.72 400 PRO B CA 1
ATOM 7686 C C . PRO B 1 400 ? 14.141 -41.219 -29.766 1 53.72 400 PRO B C 1
ATOM 7688 O O . PRO B 1 400 ? 13.273 -42.062 -29.906 1 53.72 400 PRO B O 1
ATOM 7691 N N . VAL B 1 401 ? 14.156 -40.594 -30.891 1 49.53 401 VAL B N 1
ATOM 7692 C CA . VAL B 1 401 ? 14.141 -41.406 -32.125 1 49.53 401 VAL B CA 1
ATOM 7693 C C . VAL B 1 401 ? 15.508 -42.062 -32.312 1 49.53 401 VAL B C 1
ATOM 7695 O O . VAL B 1 401 ? 16.531 -41.375 -32.312 1 49.53 401 VAL B O 1
ATOM 7698 N N . LEU B 1 402 ? 15.5 -43.312 -32.062 1 47.06 402 LEU B N 1
ATOM 7699 C CA . LEU B 1 402 ? 16.625 -44.125 -32.5 1 47.06 402 LEU B CA 1
ATOM 7700 C C . LEU B 1 402 ? 16.844 -44 -34 1 47.06 402 LEU B C 1
ATOM 7702 O O . LEU B 1 402 ? 15.953 -44.344 -34.781 1 47.06 402 LEU B O 1
ATOM 7706 N N . VAL B 1 403 ? 17.641 -43.062 -34.375 1 49.38 403 VAL B N 1
ATOM 7707 C CA . VAL B 1 403 ? 17.984 -43.125 -35.781 1 49.38 403 VAL B CA 1
ATOM 7708 C C . VAL B 1 403 ? 18.656 -44.469 -36.125 1 49.38 403 VAL B C 1
ATOM 7710 O O . VAL B 1 403 ? 19.609 -44.844 -35.438 1 49.38 403 VAL B O 1
ATOM 7713 N N . PRO B 1 404 ? 18 -45.219 -36.844 1 50.97 404 PRO B N 1
ATOM 7714 C CA . PRO B 1 404 ? 18.5 -46.562 -37.125 1 50.97 404 PRO B CA 1
ATOM 7715 C C . PRO B 1 404 ? 20.016 -46.625 -37.312 1 50.97 404 PRO B C 1
ATOM 7717 O O . PRO B 1 404 ? 20.656 -47.594 -36.938 1 50.97 404 PRO B O 1
ATOM 7720 N N . PHE B 1 405 ? 20.5 -45.844 -38.312 1 48.5 405 PHE B N 1
ATOM 7721 C CA . PHE B 1 405 ? 21.844 -46.188 -38.781 1 48.5 405 PHE B CA 1
ATOM 7722 C C . PHE B 1 405 ? 22.875 -45.844 -37.719 1 48.5 405 PHE B C 1
ATOM 7724 O O . PHE B 1 405 ? 23.859 -46.594 -37.531 1 48.5 405 PHE B O 1
ATOM 7731 N N . ASP B 1 406 ? 23.094 -44.562 -37.438 1 47.88 406 ASP B N 1
ATOM 7732 C CA . ASP B 1 406 ? 24.297 -44.25 -36.656 1 47.88 406 ASP B CA 1
ATOM 7733 C C . ASP B 1 406 ? 23.984 -44.188 -35.156 1 47.88 406 ASP B C 1
ATOM 7735 O O . ASP B 1 406 ? 24.891 -43.969 -34.344 1 47.88 406 ASP B O 1
ATOM 7739 N N . GLY B 1 407 ? 22.859 -44.75 -34.5 1 46.94 407 GLY B N 1
ATOM 7740 C CA . GLY B 1 407 ? 22.5 -44.906 -33.094 1 46.94 407 GLY B CA 1
ATOM 7741 C C . GLY B 1 407 ? 22.188 -43.562 -32.438 1 46.94 407 GLY B C 1
ATOM 7742 O O . GLY B 1 407 ? 22.062 -43.5 -31.219 1 46.94 407 GLY B O 1
ATOM 7743 N N . THR B 1 408 ? 22.438 -42.594 -33.25 1 47.88 408 THR B N 1
ATOM 7744 C CA . THR B 1 408 ? 22.328 -41.344 -32.562 1 47.88 408 THR B CA 1
ATOM 7745 C C . THR B 1 408 ? 20.859 -40.938 -32.375 1 47.88 408 THR B C 1
ATOM 7747 O O . THR B 1 408 ? 20.016 -41.281 -33.188 1 47.88 408 THR B O 1
ATOM 7750 N N . ILE B 1 409 ? 20.375 -40.812 -31.219 1 48.78 409 ILE B N 1
ATOM 7751 C CA . ILE B 1 409 ? 19.047 -40.344 -30.812 1 48.78 409 ILE B CA 1
ATOM 7752 C C . ILE B 1 409 ? 18.797 -38.938 -31.344 1 48.78 409 ILE B C 1
ATOM 7754 O O . ILE B 1 409 ? 19.531 -38 -30.984 1 48.78 409 ILE B O 1
ATOM 7758 N N . ALA B 1 410 ? 18.297 -38.812 -32.656 1 46.38 410 ALA B N 1
ATOM 7759 C CA . ALA B 1 410 ? 17.938 -37.5 -33.156 1 46.38 410 ALA B CA 1
ATOM 7760 C C . ALA B 1 410 ? 16.562 -37.062 -32.625 1 46.38 410 ALA B C 1
ATOM 7762 O O . ALA B 1 410 ? 15.617 -37.875 -32.625 1 46.38 410 ALA B O 1
ATOM 7763 N N . ASN B 1 411 ? 16.406 -36.25 -31.641 1 50.12 411 ASN B N 1
ATOM 7764 C CA . ASN B 1 411 ? 15.164 -35.656 -31.156 1 50.12 411 ASN B CA 1
ATOM 7765 C C . ASN B 1 411 ? 14.477 -34.812 -32.219 1 50.12 411 ASN B C 1
ATOM 7767 O O . ASN B 1 411 ? 15.125 -34 -32.906 1 50.12 411 ASN B O 1
ATOM 7771 N N . SER B 1 412 ? 13.477 -35.219 -33.031 1 48.5 412 SER B N 1
ATOM 7772 C CA . SER B 1 412 ? 12.688 -34.469 -34 1 48.5 412 SER B CA 1
ATOM 7773 C C . SER B 1 412 ? 12.117 -33.188 -33.406 1 48.5 412 SER B C 1
ATOM 7775 O O . SER B 1 412 ? 11.086 -33.219 -32.719 1 48.5 412 SER B O 1
ATOM 7777 N N . PHE B 1 413 ? 12.836 -32.219 -32.906 1 51.72 413 PHE B N 1
ATOM 7778 C CA . PHE B 1 413 ? 12.422 -30.906 -32.438 1 51.72 413 PHE B CA 1
ATOM 7779 C C . PHE B 1 413 ? 11.961 -30.031 -33.594 1 51.72 413 PHE B C 1
ATOM 7781 O O . PHE B 1 413 ? 12.445 -30.156 -34.719 1 51.72 413 PHE B O 1
ATOM 7788 N N . ASN B 1 414 ? 10.695 -29.703 -33.656 1 55.88 414 ASN B N 1
ATOM 7789 C CA . ASN B 1 414 ? 10.398 -28.594 -34.531 1 55.88 414 ASN B CA 1
ATOM 7790 C C . ASN B 1 414 ? 11.398 -27.453 -34.375 1 55.88 414 ASN B C 1
ATOM 7792 O O . ASN B 1 414 ? 11.25 -26.625 -33.469 1 55.88 414 ASN B O 1
ATOM 7796 N N . SER B 1 415 ? 12.414 -27.438 -35.062 1 60.28 415 SER B N 1
ATOM 7797 C CA . SER B 1 415 ? 13.688 -26.734 -35 1 60.28 415 SER B CA 1
ATOM 7798 C C . SER B 1 415 ? 13.477 -25.219 -35.062 1 60.28 415 SER B C 1
ATOM 7800 O O . SER B 1 415 ? 14.188 -24.469 -34.375 1 60.28 415 SER B O 1
ATOM 7802 N N . VAL B 1 416 ? 12.375 -24.812 -35.688 1 55 416 VAL B N 1
ATOM 7803 C CA . VAL B 1 416 ? 12.242 -23.375 -35.906 1 55 416 VAL B CA 1
ATOM 7804 C C . VAL B 1 416 ? 11.742 -22.703 -34.625 1 55 416 VAL B C 1
ATOM 7806 O O . VAL B 1 416 ? 12.289 -21.672 -34.219 1 55 416 VAL B O 1
ATOM 7809 N N . SER B 1 417 ? 10.812 -23.297 -34.031 1 75.88 417 SER B N 1
ATOM 7810 C CA . SER B 1 417 ? 10.25 -22.719 -32.812 1 75.88 417 SER B CA 1
ATOM 7811 C C . SER B 1 417 ? 11.258 -22.719 -31.672 1 75.88 417 SER B C 1
ATOM 7813 O O . SER B 1 417 ? 11.375 -21.75 -30.922 1 75.88 417 SER B O 1
ATOM 7815 N N . ASP B 1 418 ? 12.078 -23.719 -31.844 1 84.44 418 ASP B N 1
ATOM 7816 C CA . ASP B 1 418 ? 13.094 -23.844 -30.797 1 84.44 418 ASP B CA 1
ATOM 7817 C C . ASP B 1 418 ? 14.156 -22.75 -30.938 1 84.44 418 ASP B C 1
ATOM 7819 O O . ASP B 1 418 ? 14.547 -22.125 -29.953 1 84.44 418 ASP B O 1
ATOM 7823 N N . ALA B 1 419 ? 14.445 -22.547 -32.219 1 86.31 419 ALA B N 1
ATOM 7824 C CA . ALA B 1 419 ? 15.484 -21.562 -32.469 1 86.31 419 ALA B CA 1
ATOM 7825 C C . ALA B 1 419 ? 15 -20.156 -32.125 1 86.31 419 ALA B C 1
ATOM 7827 O O . ALA B 1 419 ? 15.773 -19.328 -31.625 1 86.31 419 ALA B O 1
ATOM 7828 N N . GLN B 1 420 ? 13.797 -19.922 -32.344 1 89.25 420 GLN B N 1
ATOM 7829 C CA . GLN B 1 420 ? 13.227 -18.609 -32.062 1 89.25 420 GLN B CA 1
ATOM 7830 C C . GLN B 1 420 ? 13.156 -18.359 -30.562 1 89.25 420 GLN B C 1
ATOM 7832 O O . GLN B 1 420 ? 13.484 -17.266 -30.094 1 89.25 420 GLN B O 1
ATOM 7837 N N . ILE B 1 421 ? 12.742 -19.312 -29.828 1 91.88 421 ILE B N 1
ATOM 7838 C CA . ILE B 1 421 ? 12.656 -19.219 -28.375 1 91.88 421 ILE B CA 1
ATOM 7839 C C . ILE B 1 421 ? 14.047 -18.969 -27.797 1 91.88 421 ILE B C 1
ATOM 7841 O O . ILE B 1 421 ? 14.242 -18.062 -26.984 1 91.88 421 ILE B O 1
ATOM 7845 N N . ARG B 1 422 ? 14.984 -19.766 -28.297 1 91.44 422 ARG B N 1
ATOM 7846 C CA . ARG B 1 422 ? 16.359 -19.656 -27.812 1 91.44 422 ARG B CA 1
ATOM 7847 C C . ARG B 1 422 ? 16.938 -18.281 -28.125 1 91.44 422 ARG B C 1
ATOM 7849 O O . ARG B 1 422 ? 17.562 -17.672 -27.266 1 91.44 422 ARG B O 1
ATOM 7856 N N . SER B 1 423 ? 16.641 -17.844 -29.297 1 92.19 423 SER B N 1
ATOM 7857 C CA . SER B 1 423 ? 17.172 -16.562 -29.734 1 92.19 423 SER B CA 1
ATOM 7858 C C . SER B 1 423 ? 16.578 -15.422 -28.906 1 92.19 423 SER B C 1
ATOM 7860 O O . SER B 1 423 ? 17.266 -14.453 -28.578 1 92.19 423 SER B O 1
ATOM 7862 N N . ALA B 1 424 ? 15.352 -15.523 -28.641 1 92.38 424 ALA B N 1
ATOM 7863 C CA . ALA B 1 424 ? 14.688 -14.484 -27.859 1 92.38 424 ALA B CA 1
ATOM 7864 C C . ALA B 1 424 ? 15.234 -14.422 -26.438 1 92.38 424 ALA B C 1
ATOM 7866 O O . ALA B 1 424 ? 15.539 -13.336 -25.938 1 92.38 424 ALA B O 1
ATOM 7867 N N . LEU B 1 425 ? 15.398 -15.531 -25.781 1 94.94 425 LEU B N 1
ATOM 7868 C CA . LEU B 1 425 ? 15.898 -15.586 -24.406 1 94.94 425 LEU B CA 1
ATOM 7869 C C . LEU B 1 425 ? 17.359 -15.133 -24.344 1 94.94 425 LEU B C 1
ATOM 7871 O O . LEU B 1 425 ? 17.703 -14.25 -23.562 1 94.94 425 LEU B O 1
ATOM 7875 N N . HIS B 1 426 ? 18.125 -15.688 -25.25 1 95.12 426 HIS B N 1
ATOM 7876 C CA . HIS B 1 426 ? 19.547 -15.352 -25.25 1 95.12 426 HIS B CA 1
ATOM 7877 C C . HIS B 1 426 ? 19.781 -13.906 -25.688 1 95.12 426 HIS B C 1
ATOM 7879 O O . HIS B 1 426 ? 20.672 -13.234 -25.172 1 95.12 426 HIS B O 1
ATOM 7885 N N . GLY B 1 427 ? 18.984 -13.508 -26.625 1 93.69 427 GLY B N 1
ATOM 7886 C CA . GLY B 1 427 ? 19.094 -12.125 -27.062 1 93.69 427 GLY B CA 1
ATOM 7887 C C . GLY B 1 427 ? 18.844 -11.125 -25.953 1 93.69 427 GLY B C 1
ATOM 7888 O O . GLY B 1 427 ? 19.594 -10.156 -25.812 1 93.69 427 GLY B O 1
ATOM 7889 N N . TRP B 1 428 ? 17.875 -11.383 -25.188 1 92.62 428 TRP B N 1
ATOM 7890 C CA . TRP B 1 428 ? 17.531 -10.477 -24.094 1 92.62 428 TRP B CA 1
ATOM 7891 C C . TRP B 1 428 ? 18.609 -10.5 -23.016 1 92.62 428 TRP B C 1
ATOM 7893 O O . TRP B 1 428 ? 18.969 -9.461 -22.469 1 92.62 428 TRP B O 1
ATOM 7903 N N . VAL B 1 429 ? 19.172 -11.664 -22.656 1 95.62 429 VAL B N 1
ATOM 7904 C CA . VAL B 1 429 ? 20.203 -11.805 -21.641 1 95.62 429 VAL B CA 1
ATOM 7905 C C . VAL B 1 429 ? 21.469 -11.086 -22.094 1 95.62 429 VAL B C 1
ATOM 7907 O O . VAL B 1 429 ? 22.141 -10.445 -21.297 1 95.62 429 VAL B O 1
ATOM 7910 N N . GLN B 1 430 ? 21.75 -11.195 -23.344 1 94.69 430 GLN B N 1
ATOM 7911 C CA . GLN B 1 430 ? 22.953 -10.555 -23.875 1 94.69 430 GLN B CA 1
ATOM 7912 C C . GLN B 1 430 ? 22.828 -9.039 -23.844 1 94.69 430 GLN B C 1
ATOM 7914 O O . GLN B 1 430 ? 23.812 -8.336 -23.578 1 94.69 430 GLN B O 1
ATOM 7919 N N . GLU B 1 431 ? 21.656 -8.57 -24.062 1 93.88 431 GLU B N 1
ATOM 7920 C CA . GLU B 1 431 ? 21.422 -7.133 -24.125 1 93.88 431 GLU B CA 1
ATOM 7921 C C . GLU B 1 431 ? 21.359 -6.531 -22.719 1 93.88 431 GLU B C 1
ATOM 7923 O O . GLU B 1 431 ? 21.844 -5.422 -22.5 1 93.88 431 GLU B O 1
ATOM 7928 N N . ASN B 1 432 ? 20.797 -7.254 -21.812 1 93.12 432 ASN B N 1
ATOM 7929 C CA . ASN B 1 432 ? 20.484 -6.668 -20.516 1 93.12 432 ASN B CA 1
ATOM 7930 C C . ASN B 1 432 ? 21.375 -7.227 -19.406 1 93.12 432 ASN B C 1
ATOM 7932 O O . ASN B 1 432 ? 21.578 -6.578 -18.375 1 93.12 432 ASN B O 1
ATOM 7936 N N . GLY B 1 433 ? 21.969 -8.367 -19.562 1 94 433 GLY B N 1
ATOM 7937 C CA . GLY B 1 433 ? 22.734 -9.086 -18.547 1 94 433 GLY B CA 1
ATOM 7938 C C . GLY B 1 433 ? 23.891 -8.281 -17.984 1 94 433 GLY B C 1
ATOM 7939 O O . GLY B 1 433 ? 23.969 -8.078 -16.766 1 94 433 GLY B O 1
ATOM 7940 N N . PRO B 1 434 ? 24.688 -7.727 -18.812 1 93.25 434 PRO B N 1
ATOM 7941 C CA . PRO B 1 434 ? 25.844 -6.984 -18.328 1 93.25 434 PRO B CA 1
ATOM 7942 C C . PRO B 1 434 ? 25.469 -5.785 -17.469 1 93.25 434 PRO B C 1
ATOM 7944 O O . PRO B 1 434 ? 26.078 -5.543 -16.422 1 93.25 434 PRO B O 1
ATOM 7947 N N . SER B 1 435 ? 24.469 -5.09 -17.875 1 92.56 435 SER B N 1
ATOM 7948 C CA . SER B 1 435 ? 24.031 -3.928 -17.109 1 92.56 435 SER B CA 1
ATOM 7949 C C . SER B 1 435 ? 23.469 -4.344 -15.758 1 92.56 435 SER B C 1
ATOM 7951 O O . SER B 1 435 ? 23.641 -3.639 -14.758 1 92.56 435 SER B O 1
ATOM 7953 N N . ILE B 1 436 ? 22.812 -5.445 -15.664 1 93.56 436 ILE B N 1
ATOM 7954 C CA . ILE B 1 436 ? 22.203 -5.926 -14.43 1 93.56 436 ILE B CA 1
ATOM 7955 C C . ILE B 1 436 ? 23.297 -6.43 -13.484 1 93.56 436 ILE B C 1
ATOM 7957 O O . ILE B 1 436 ? 23.25 -6.156 -12.281 1 93.56 436 ILE B O 1
ATOM 7961 N N . GLU B 1 437 ? 24.188 -7.117 -14.016 1 90.88 437 GLU B N 1
ATOM 7962 C CA . GLU B 1 437 ? 25.25 -7.707 -13.195 1 90.88 437 GLU B CA 1
ATOM 7963 C C . GLU B 1 437 ? 26.172 -6.629 -12.633 1 90.88 437 GLU B C 1
ATOM 7965 O O . GLU B 1 437 ? 26.891 -6.871 -11.664 1 90.88 437 GLU B O 1
ATOM 7970 N N . GLN B 1 438 ? 26.078 -5.414 -13.172 1 90 438 GLN B N 1
ATOM 7971 C CA . GLN B 1 438 ? 26.906 -4.312 -12.711 1 90 438 GLN B CA 1
ATOM 7972 C C . GLN B 1 438 ? 26.188 -3.48 -11.648 1 90 438 GLN B C 1
ATOM 7974 O O . GLN B 1 438 ? 26.797 -2.629 -11 1 90 438 GLN B O 1
ATOM 7979 N N . LEU B 1 439 ? 24.906 -3.803 -11.562 1 89.75 439 LEU B N 1
ATOM 7980 C CA . LEU B 1 439 ? 24.156 -3.053 -10.562 1 89.75 439 LEU B CA 1
ATOM 7981 C C . LEU B 1 439 ? 24.75 -3.246 -9.172 1 89.75 439 LEU B C 1
ATOM 7983 O O . LEU B 1 439 ? 25.188 -4.348 -8.828 1 89.75 439 LEU B O 1
ATOM 7987 N N . GLN B 1 440 ? 24.969 -2.129 -8.438 1 79.62 440 GLN B N 1
ATOM 7988 C CA . GLN B 1 440 ? 25.469 -2.146 -7.066 1 79.62 440 GLN B CA 1
ATOM 7989 C C . GLN B 1 440 ? 24.516 -1.441 -6.117 1 79.62 440 GLN B C 1
ATOM 7991 O O . GLN B 1 440 ? 24.109 -0.302 -6.363 1 79.62 440 GLN B O 1
ATOM 7996 N N . CYS B 1 441 ? 24.047 -2.301 -5.254 1 74.88 441 CYS B N 1
ATOM 7997 C CA . CYS B 1 441 ? 23.141 -1.692 -4.281 1 74.88 441 CYS B CA 1
ATOM 7998 C C . CYS B 1 441 ? 23.891 -1.377 -2.984 1 74.88 441 CYS B C 1
ATOM 8000 O O . CYS B 1 441 ? 24.906 -1.993 -2.68 1 74.88 441 CYS B O 1
ATOM 8002 N N . SER B 1 442 ? 23.562 -0.198 -2.479 1 79 442 SER B N 1
ATOM 8003 C CA . SER B 1 442 ? 24.094 0.242 -1.193 1 79 442 SER B CA 1
ATOM 8004 C C . SER B 1 442 ? 22.969 0.477 -0.184 1 79 442 SER B C 1
ATOM 8006 O O . SER B 1 442 ? 21.797 0.318 -0.508 1 79 442 SER B O 1
ATOM 8008 N N . ASP B 1 443 ? 23.359 0.741 1.001 1 79.69 443 ASP B N 1
ATOM 8009 C CA . ASP B 1 443 ? 22.391 1.023 2.059 1 79.69 443 ASP B CA 1
ATOM 8010 C C . ASP B 1 443 ? 21.594 2.293 1.752 1 79.69 443 ASP B C 1
ATOM 8012 O O . ASP B 1 443 ? 20.484 2.465 2.238 1 79.69 443 ASP B O 1
ATOM 8016 N N . GLU B 1 444 ? 22.156 3.041 0.849 1 85.38 444 GLU B N 1
ATOM 8017 C CA . GLU B 1 444 ? 21.531 4.324 0.558 1 85.38 444 GLU B CA 1
ATOM 8018 C C . GLU B 1 444 ? 20.562 4.211 -0.615 1 85.38 444 GLU B C 1
ATOM 8020 O O . GLU B 1 444 ? 19.609 4.988 -0.72 1 85.38 444 GLU B O 1
ATOM 8025 N N . TYR B 1 445 ? 20.844 3.189 -1.381 1 86.5 445 TYR B N 1
ATOM 8026 C CA . TYR B 1 445 ? 20.078 3.125 -2.621 1 86.5 445 TYR B CA 1
ATOM 8027 C C . TYR B 1 445 ? 19.375 1.778 -2.76 1 86.5 445 TYR B C 1
ATOM 8029 O O . TYR B 1 445 ? 19.891 0.753 -2.311 1 86.5 445 TYR B O 1
ATOM 8037 N N . THR B 1 446 ? 18.203 1.84 -3.268 1 85.81 446 THR B N 1
ATOM 8038 C CA . THR B 1 446 ? 17.484 0.657 -3.717 1 85.81 446 THR B CA 1
ATOM 8039 C C . THR B 1 446 ? 17.203 0.732 -5.215 1 85.81 446 THR B C 1
ATOM 8041 O O . THR B 1 446 ? 17.312 1.8 -5.82 1 85.81 446 THR B O 1
ATOM 8044 N N . LEU B 1 447 ? 16.906 -0.387 -5.758 1 87.75 447 LEU B N 1
ATOM 8045 C CA . LEU B 1 447 ? 16.609 -0.415 -7.188 1 87.75 447 LEU B CA 1
ATOM 8046 C C . LEU B 1 447 ? 15.273 0.255 -7.488 1 87.75 447 LEU B C 1
ATOM 8048 O O . LEU B 1 447 ? 14.312 0.101 -6.73 1 87.75 447 LEU B O 1
ATOM 8052 N N . SER B 1 448 ? 15.289 1.048 -8.539 1 83.19 448 SER B N 1
ATOM 8053 C CA . SER B 1 448 ? 14.031 1.635 -8.992 1 83.19 448 SER B CA 1
ATOM 8054 C C . SER B 1 448 ? 13.031 0.557 -9.398 1 83.19 448 SER B C 1
ATOM 8056 O O . SER B 1 448 ? 13.406 -0.605 -9.57 1 83.19 448 SER B O 1
ATOM 8058 N N . ALA B 1 449 ? 11.797 0.912 -9.547 1 79 449 ALA B N 1
ATOM 8059 C CA . ALA B 1 449 ? 10.758 -0.035 -9.938 1 79 449 ALA B CA 1
ATOM 8060 C C . ALA B 1 449 ? 11.07 -0.659 -11.297 1 79 449 ALA B C 1
ATOM 8062 O O . ALA B 1 449 ? 10.93 -1.87 -11.477 1 79 449 ALA B O 1
ATOM 8063 N N . SER B 1 450 ? 11.477 0.173 -12.219 1 82 450 SER B N 1
ATOM 8064 C CA . SER B 1 450 ? 11.781 -0.31 -13.562 1 82 450 SER B CA 1
ATOM 8065 C C . SER B 1 450 ? 12.969 -1.271 -13.547 1 82 450 SER B C 1
ATOM 8067 O O . SER B 1 450 ? 12.953 -2.299 -14.234 1 82 450 SER B O 1
ATOM 8069 N N . THR B 1 451 ? 13.945 -0.885 -12.75 1 87.5 451 THR B N 1
ATOM 8070 C CA . THR B 1 451 ? 15.125 -1.739 -12.672 1 87.5 451 THR B CA 1
ATOM 8071 C C . THR B 1 451 ? 14.805 -3.035 -11.93 1 87.5 451 THR B C 1
ATOM 8073 O O . THR B 1 451 ? 15.344 -4.094 -12.258 1 87.5 451 THR B O 1
ATOM 8076 N N . SER B 1 452 ? 13.969 -2.943 -10.875 1 86.06 452 SER B N 1
ATOM 8077 C CA . SER B 1 452 ? 13.539 -4.141 -10.164 1 86.06 452 SER B CA 1
ATOM 8078 C C . SER B 1 452 ? 12.852 -5.125 -11.109 1 86.06 452 SER B C 1
ATOM 8080 O O . SER B 1 452 ? 13.078 -6.336 -11.016 1 86.06 452 SER B O 1
ATOM 8082 N N . ILE B 1 453 ? 12.023 -4.637 -12.023 1 83.88 453 ILE B N 1
ATOM 8083 C CA . ILE B 1 453 ? 11.336 -5.469 -13 1 83.88 453 ILE B CA 1
ATOM 8084 C C . ILE B 1 453 ? 12.352 -6.121 -13.938 1 83.88 453 ILE B C 1
ATOM 8086 O O . ILE B 1 453 ? 12.227 -7.301 -14.273 1 83.88 453 ILE B O 1
ATOM 8090 N N . ARG B 1 454 ? 13.344 -5.348 -14.281 1 88.38 454 ARG B N 1
ATOM 8091 C CA . ARG B 1 454 ? 14.375 -5.859 -15.172 1 88.38 454 ARG B CA 1
ATOM 8092 C C . ARG B 1 454 ? 15.172 -6.98 -14.508 1 88.38 454 ARG B C 1
ATOM 8094 O O . ARG B 1 454 ? 15.516 -7.973 -15.156 1 88.38 454 ARG B O 1
ATOM 8101 N N . VAL B 1 455 ? 15.461 -6.801 -13.273 1 91.31 455 VAL B N 1
ATOM 8102 C CA . VAL B 1 455 ? 16.203 -7.812 -12.531 1 91.31 455 VAL B CA 1
ATOM 8103 C C . VAL B 1 455 ? 15.375 -9.094 -12.43 1 91.31 455 VAL B C 1
ATOM 8105 O O . VAL B 1 455 ? 15.891 -10.188 -12.656 1 91.31 455 VAL B O 1
ATOM 8108 N N . THR B 1 456 ? 14.109 -8.977 -12.078 1 89.5 456 THR B N 1
ATOM 8109 C CA . THR B 1 456 ? 13.227 -10.141 -11.992 1 89.5 456 THR B CA 1
ATOM 8110 C C . THR B 1 456 ? 13.102 -10.82 -13.352 1 89.5 456 THR B C 1
ATOM 8112 O O . THR B 1 456 ? 13.117 -12.047 -13.438 1 89.5 456 THR B O 1
ATOM 8115 N N . THR B 1 457 ? 12.961 -9.992 -14.391 1 90.75 457 THR B N 1
ATOM 8116 C CA . THR B 1 457 ? 12.883 -10.531 -15.742 1 90.75 457 THR B CA 1
ATOM 8117 C C . THR B 1 457 ? 14.156 -11.297 -16.094 1 90.75 457 THR B C 1
ATOM 8119 O O . THR B 1 457 ? 14.102 -12.344 -16.75 1 90.75 457 THR B O 1
ATOM 8122 N N . TYR B 1 458 ? 15.25 -10.758 -15.672 1 95.31 458 TYR B N 1
ATOM 8123 C CA . TYR B 1 458 ? 16.531 -11.398 -15.898 1 95.31 458 TYR B CA 1
ATOM 8124 C C . TYR B 1 458 ? 16.594 -12.773 -15.242 1 95.31 458 TYR B C 1
ATOM 8126 O O . TYR B 1 458 ? 17 -13.75 -15.859 1 95.31 458 TYR B O 1
ATOM 8134 N N . LEU B 1 459 ? 16.172 -12.883 -14.031 1 94.88 459 LEU B N 1
ATOM 8135 C CA . LEU B 1 459 ? 16.172 -14.148 -13.297 1 94.88 459 LEU B CA 1
ATOM 8136 C C . LEU B 1 459 ? 15.25 -15.164 -13.953 1 94.88 459 LEU B C 1
ATOM 8138 O O . LEU B 1 459 ? 15.609 -16.328 -14.109 1 94.88 459 LEU B O 1
ATOM 8142 N N . TYR B 1 460 ? 14.109 -14.703 -14.422 1 94.31 460 TYR B N 1
ATOM 8143 C CA . TYR B 1 460 ? 13.172 -15.586 -15.109 1 94.31 460 TYR B CA 1
ATOM 8144 C C . TYR B 1 460 ? 13.734 -16.031 -16.453 1 94.31 460 TYR B C 1
ATOM 8146 O O . TYR B 1 460 ? 13.5 -17.172 -16.875 1 94.31 460 TYR B O 1
ATOM 8154 N N . THR B 1 461 ? 14.398 -15.109 -17.109 1 96.88 461 THR B N 1
ATOM 8155 C CA . THR B 1 461 ? 14.961 -15.438 -18.422 1 96.88 461 THR B CA 1
ATOM 8156 C C . THR B 1 461 ? 16.062 -16.484 -18.281 1 96.88 461 THR B C 1
ATOM 8158 O O . THR B 1 461 ? 16.141 -17.422 -19.078 1 96.88 461 THR B O 1
ATOM 8161 N N . LEU B 1 462 ? 16.922 -16.297 -17.281 1 97.94 462 LEU B N 1
ATOM 8162 C CA . LEU B 1 462 ? 17.953 -17.297 -17.016 1 97.94 462 LEU B CA 1
ATOM 8163 C C . LEU B 1 462 ? 17.328 -18.656 -16.719 1 97.94 462 LEU B C 1
ATOM 8165 O O . LEU B 1 462 ? 17.75 -19.672 -17.266 1 97.94 462 LEU B O 1
ATOM 8169 N N . ALA B 1 463 ? 16.344 -18.656 -15.867 1 97.81 463 ALA B N 1
ATOM 8170 C CA . ALA B 1 463 ? 15.633 -19.891 -15.555 1 97.81 463 ALA B CA 1
ATOM 8171 C C . ALA B 1 463 ? 14.938 -20.453 -16.797 1 97.81 463 ALA B C 1
ATOM 8173 O O . ALA B 1 463 ? 14.836 -21.672 -16.953 1 97.81 463 ALA B O 1
ATOM 8174 N N . GLY B 1 464 ? 14.445 -19.547 -17.609 1 97.19 464 GLY B N 1
ATOM 8175 C CA . GLY B 1 464 ? 13.836 -19.969 -18.875 1 97.19 464 GLY B CA 1
ATOM 8176 C C . GLY B 1 464 ? 14.797 -20.703 -19.781 1 97.19 464 GLY B C 1
ATOM 8177 O O . GLY B 1 464 ? 14.422 -21.688 -20.422 1 97.19 464 GLY B O 1
ATOM 8178 N N . ILE B 1 465 ? 16 -20.281 -19.844 1 97.44 465 ILE B N 1
ATOM 8179 C CA . ILE B 1 465 ? 17.031 -20.953 -20.641 1 97.44 465 ILE B CA 1
ATOM 8180 C C . ILE B 1 465 ? 17.281 -22.344 -20.094 1 97.44 465 ILE B C 1
ATOM 8182 O O . ILE B 1 465 ? 17.375 -23.312 -20.844 1 97.44 465 ILE B O 1
ATOM 8186 N N . ILE B 1 466 ? 17.375 -22.422 -18.812 1 97.69 466 ILE B N 1
ATOM 8187 C CA . ILE B 1 466 ? 17.578 -23.703 -18.156 1 97.69 466 ILE B CA 1
ATOM 8188 C C . ILE B 1 466 ? 16.391 -24.625 -18.438 1 97.69 466 ILE B C 1
ATOM 8190 O O . ILE B 1 466 ? 16.578 -25.797 -18.797 1 97.69 466 ILE B O 1
ATOM 8194 N N . TYR B 1 467 ? 15.219 -24.078 -18.328 1 97.19 467 TYR B N 1
ATOM 8195 C CA . TYR B 1 467 ? 14 -24.844 -18.578 1 97.19 467 TYR B CA 1
ATOM 8196 C C . TYR B 1 467 ? 13.953 -25.328 -20.031 1 97.19 467 TYR B C 1
ATOM 8198 O O . TYR B 1 467 ? 13.477 -26.422 -20.297 1 97.19 467 TYR B O 1
ATOM 8206 N N . PHE B 1 468 ? 14.414 -24.5 -20.891 1 95.5 468 PHE B N 1
ATOM 8207 C CA . PHE B 1 468 ? 14.5 -24.875 -22.297 1 95.5 468 PHE B CA 1
ATOM 8208 C C . PHE B 1 468 ? 15.414 -26.078 -22.484 1 95.5 468 PHE B C 1
ATOM 8210 O O . PHE B 1 468 ? 15.07 -27.016 -23.203 1 95.5 468 PHE B O 1
ATOM 8217 N N . HIS B 1 469 ? 16.516 -26.109 -21.812 1 94.19 469 HIS B N 1
ATOM 8218 C CA . HIS B 1 469 ? 17.438 -27.234 -21.875 1 94.19 469 HIS B CA 1
ATOM 8219 C C . HIS B 1 469 ? 16.812 -28.484 -21.266 1 94.19 469 HIS B C 1
ATOM 8221 O O . HIS B 1 469 ? 16.953 -29.578 -21.812 1 94.19 469 HIS B O 1
ATOM 8227 N N . LEU B 1 470 ? 16.141 -28.344 -20.188 1 94.06 470 LEU B N 1
ATOM 8228 C CA . LEU B 1 470 ? 15.492 -29.469 -19.516 1 94.06 470 LEU B CA 1
ATOM 8229 C C . LEU B 1 470 ? 14.414 -30.078 -20.406 1 94.06 470 LEU B C 1
ATOM 8231 O O . LEU B 1 470 ? 14.125 -31.281 -20.297 1 94.06 470 LEU B O 1
ATOM 8235 N N . THR B 1 471 ? 13.828 -29.281 -21.266 1 92.88 471 THR B N 1
ATOM 8236 C CA . THR B 1 471 ? 12.711 -29.719 -22.094 1 92.88 471 THR B CA 1
ATOM 8237 C C . THR B 1 471 ? 13.219 -30.297 -23.422 1 92.88 471 THR B C 1
ATOM 8239 O O . THR B 1 471 ? 12.539 -31.125 -24.031 1 92.88 471 THR B O 1
ATOM 8242 N N . THR B 1 472 ? 14.367 -29.953 -23.875 1 89.81 472 THR B N 1
ATOM 8243 C CA . THR B 1 472 ? 14.844 -30.359 -25.188 1 89.81 472 THR B CA 1
ATOM 8244 C C . THR B 1 472 ? 15.953 -31.406 -25.078 1 89.81 472 THR B C 1
ATOM 8246 O O . THR B 1 472 ? 15.703 -32.594 -25.141 1 89.81 472 THR B O 1
ATOM 8249 N N . LYS B 1 473 ? 17.172 -30.953 -24.672 1 86.44 473 LYS B N 1
ATOM 8250 C CA . LYS B 1 473 ? 18.359 -31.797 -24.703 1 86.44 473 LYS B CA 1
ATOM 8251 C C . LYS B 1 473 ? 18.625 -32.438 -23.344 1 86.44 473 LYS B C 1
ATOM 8253 O O . LYS B 1 473 ? 19.375 -33.406 -23.234 1 86.44 473 LYS B O 1
ATOM 8258 N N . GLY B 1 474 ? 17.922 -32 -22.453 1 90.25 474 GLY B N 1
ATOM 8259 C CA . GLY B 1 474 ? 18.281 -32.406 -21.109 1 90.25 474 GLY B CA 1
ATOM 8260 C C . GLY B 1 474 ? 19.484 -31.688 -20.547 1 90.25 474 GLY B C 1
ATOM 8261 O O . GLY B 1 474 ? 20.188 -30.984 -21.281 1 90.25 474 GLY B O 1
ATOM 8262 N N . VAL B 1 475 ? 19.625 -31.781 -19.25 1 92.19 475 VAL B N 1
ATOM 8263 C CA . VAL B 1 475 ? 20.703 -31.047 -18.594 1 92.19 475 VAL B CA 1
ATOM 8264 C C . VAL B 1 475 ? 21.641 -32.031 -17.875 1 92.19 475 VAL B C 1
ATOM 8266 O O . VAL B 1 475 ? 21.203 -32.812 -17.047 1 92.19 475 VAL B O 1
ATOM 8269 N N . ASP B 1 476 ? 22.922 -31.938 -18.375 1 89.31 476 ASP B N 1
ATOM 8270 C CA . ASP B 1 476 ? 23.984 -32.656 -17.688 1 89.31 476 ASP B CA 1
ATOM 8271 C C . ASP B 1 476 ? 24.766 -31.75 -16.75 1 89.31 476 ASP B C 1
ATOM 8273 O O . ASP B 1 476 ? 24.719 -30.516 -16.891 1 89.31 476 ASP B O 1
ATOM 8277 N N . GLU B 1 477 ? 25.469 -32.344 -15.805 1 84.88 477 GLU B N 1
ATOM 8278 C CA . GLU B 1 477 ? 26.219 -31.547 -14.836 1 84.88 477 GLU B CA 1
ATOM 8279 C C . GLU B 1 477 ? 27.312 -30.734 -15.523 1 84.88 477 GLU B C 1
ATOM 8281 O O . GLU B 1 477 ? 27.719 -29.672 -15.031 1 84.88 477 GLU B O 1
ATOM 8286 N N . SER B 1 478 ? 27.641 -31.141 -16.641 1 83.62 478 SER B N 1
ATOM 8287 C CA . SER B 1 478 ? 28.766 -30.516 -17.328 1 83.62 478 SER B CA 1
ATOM 8288 C C . SER B 1 478 ? 28.297 -29.5 -18.375 1 83.62 478 SER B C 1
ATOM 8290 O O . SER B 1 478 ? 29.125 -28.891 -19.047 1 83.62 478 SER B O 1
ATOM 8292 N N . SER B 1 479 ? 27.047 -29.266 -18.484 1 88.62 479 SER B N 1
ATOM 8293 C CA . SER B 1 479 ? 26.562 -28.312 -19.469 1 88.62 479 SER B CA 1
ATOM 8294 C C . SER B 1 479 ? 27.016 -26.906 -19.141 1 88.62 479 SER B C 1
ATOM 8296 O O . SER B 1 479 ? 26.516 -26.281 -18.203 1 88.62 479 SER B O 1
ATOM 8298 N N . GLU B 1 480 ? 27.891 -26.312 -19.922 1 92.44 480 GLU B N 1
ATOM 8299 C CA . GLU B 1 480 ? 28.531 -25.031 -19.625 1 92.44 480 GLU B CA 1
ATOM 8300 C C . GLU B 1 480 ? 27.516 -23.891 -19.641 1 92.44 480 GLU B C 1
ATOM 8302 O O . GLU B 1 480 ? 27.594 -22.984 -18.812 1 92.44 480 GLU B O 1
ATOM 8307 N N . GLU B 1 481 ? 26.656 -23.906 -20.594 1 94.19 481 GLU B N 1
ATOM 8308 C CA . GLU B 1 481 ? 25.656 -22.844 -20.688 1 94.19 481 GLU B CA 1
ATOM 8309 C C . GLU B 1 481 ? 24.766 -22.812 -19.438 1 94.19 481 GLU B C 1
ATOM 8311 O O . GLU B 1 481 ? 24.5 -21.734 -18.906 1 94.19 481 GLU B O 1
ATOM 8316 N N . VAL B 1 482 ? 24.328 -23.984 -19.047 1 96 482 VAL B N 1
ATOM 8317 C CA . VAL B 1 482 ? 23.469 -24.078 -17.875 1 96 482 VAL B CA 1
ATOM 8318 C C . VAL B 1 482 ? 24.234 -23.625 -16.625 1 96 482 VAL B C 1
ATOM 8320 O O . VAL B 1 482 ? 23.703 -22.906 -15.789 1 96 482 VAL B O 1
ATOM 8323 N N . ARG B 1 483 ? 25.5 -24.016 -16.531 1 95.88 483 ARG B N 1
ATOM 8324 C CA . ARG B 1 483 ? 26.312 -23.609 -15.383 1 95.88 483 ARG B CA 1
ATOM 8325 C C . ARG B 1 483 ? 26.484 -22.094 -15.336 1 95.88 483 ARG B C 1
ATOM 8327 O O . ARG B 1 483 ? 26.422 -21.5 -14.258 1 95.88 483 ARG B O 1
ATOM 8334 N N . THR B 1 484 ? 26.672 -21.531 -16.484 1 95.81 484 THR B N 1
ATOM 8335 C CA . THR B 1 484 ? 26.797 -20.078 -16.547 1 95.81 484 THR B CA 1
ATOM 8336 C C . THR B 1 484 ? 25.5 -19.391 -16.109 1 95.81 484 THR B C 1
ATOM 8338 O O . THR B 1 484 ? 25.531 -18.391 -15.398 1 95.81 484 THR B O 1
ATOM 8341 N N . CYS B 1 485 ? 24.375 -19.969 -16.562 1 97 485 CYS B N 1
ATOM 8342 C CA . CYS B 1 485 ? 23.078 -19.422 -16.172 1 97 485 CYS B CA 1
ATOM 8343 C C . CYS B 1 485 ? 22.859 -19.516 -14.672 1 97 485 CYS B C 1
ATOM 8345 O O . CYS B 1 485 ? 22.375 -18.578 -14.047 1 97 485 CYS B O 1
ATOM 8347 N N . VAL B 1 486 ? 23.266 -20.641 -14.07 1 97.69 486 VAL B N 1
ATOM 8348 C CA . VAL B 1 486 ? 23.078 -20.844 -12.641 1 97.69 486 VAL B CA 1
ATOM 8349 C C . VAL B 1 486 ? 23.953 -19.859 -11.867 1 97.69 486 VAL B C 1
ATOM 8351 O O . VAL B 1 486 ? 23.484 -19.25 -10.906 1 97.69 486 VAL B O 1
ATOM 8354 N N . ARG B 1 487 ? 25.156 -19.703 -12.281 1 96.19 487 ARG B N 1
ATOM 8355 C CA . ARG B 1 487 ? 26.062 -18.781 -11.609 1 96.19 487 ARG B CA 1
ATOM 8356 C C . ARG B 1 487 ? 25.547 -17.344 -11.703 1 96.19 487 ARG B C 1
ATOM 8358 O O . ARG B 1 487 ? 25.594 -16.609 -10.719 1 96.19 487 ARG B O 1
ATOM 8365 N N . SER B 1 488 ? 25.125 -16.969 -12.906 1 96.5 488 SER B N 1
ATOM 8366 C CA . SER B 1 488 ? 24.562 -15.641 -13.102 1 96.5 488 SER B CA 1
ATOM 8367 C C . SER B 1 488 ? 23.312 -15.43 -12.25 1 96.5 488 SER B C 1
ATOM 8369 O O . SER B 1 488 ? 23.078 -14.344 -11.727 1 96.5 488 SER B O 1
ATOM 8371 N N . PHE B 1 489 ? 22.484 -16.469 -12.141 1 97.06 489 PHE B N 1
ATOM 8372 C CA . PHE B 1 489 ? 21.266 -16.422 -11.328 1 97.06 489 PHE B CA 1
ATOM 8373 C C . PHE B 1 489 ? 21.609 -16.156 -9.867 1 97.06 489 PHE B C 1
ATOM 8375 O O . PHE B 1 489 ? 21.016 -15.273 -9.234 1 97.06 489 PHE B O 1
ATOM 8382 N N . ILE B 1 490 ? 22.562 -16.906 -9.32 1 95.25 490 ILE B N 1
ATOM 8383 C CA . ILE B 1 490 ? 22.953 -16.781 -7.918 1 95.25 490 ILE B CA 1
ATOM 8384 C C . ILE B 1 490 ? 23.516 -15.383 -7.66 1 95.25 490 ILE B C 1
ATOM 8386 O O . ILE B 1 490 ? 23.172 -14.742 -6.66 1 95.25 490 ILE B O 1
ATOM 8390 N N . LYS B 1 491 ? 24.266 -14.898 -8.578 1 93.25 491 LYS B N 1
ATOM 8391 C CA . LYS B 1 491 ? 24.844 -13.562 -8.438 1 93.25 491 LYS B CA 1
ATOM 8392 C C . LYS B 1 491 ? 23.766 -12.484 -8.461 1 93.25 491 LYS B C 1
ATOM 8394 O O . LYS B 1 491 ? 23.75 -11.609 -7.594 1 93.25 491 LYS B O 1
ATOM 8399 N N . ALA B 1 492 ? 22.891 -12.594 -9.414 1 93.69 492 ALA B N 1
ATOM 8400 C CA . ALA B 1 492 ? 21.859 -11.578 -9.594 1 93.69 492 ALA B CA 1
ATOM 8401 C C . ALA B 1 492 ? 20.797 -11.672 -8.5 1 93.69 492 ALA B C 1
ATOM 8403 O O . ALA B 1 492 ? 20.125 -10.688 -8.195 1 93.69 492 ALA B O 1
ATOM 8404 N N . PHE B 1 493 ? 20.609 -12.844 -7.895 1 91.5 493 PHE B N 1
ATOM 8405 C CA . PHE B 1 493 ? 19.609 -13.031 -6.844 1 91.5 493 PHE B CA 1
ATOM 8406 C C . PHE B 1 493 ? 19.906 -12.141 -5.645 1 91.5 493 PHE B C 1
ATOM 8408 O O . PHE B 1 493 ? 19 -11.719 -4.93 1 91.5 493 PHE B O 1
ATOM 8415 N N . GLY B 1 494 ? 21.141 -11.836 -5.426 1 86.62 494 GLY B N 1
ATOM 8416 C CA . GLY B 1 494 ? 21.531 -10.945 -4.344 1 86.62 494 GLY B CA 1
ATOM 8417 C C . GLY B 1 494 ? 20.938 -9.555 -4.469 1 86.62 494 GLY B C 1
ATOM 8418 O O . GLY B 1 494 ? 20.766 -8.852 -3.469 1 86.62 494 GLY B O 1
ATOM 8419 N N . LEU B 1 495 ? 20.562 -9.227 -5.715 1 88.5 495 LEU B N 1
ATOM 8420 C CA . LEU B 1 495 ? 19.984 -7.906 -5.973 1 88.5 495 LEU B CA 1
ATOM 8421 C C . LEU B 1 495 ? 18.547 -7.84 -5.508 1 88.5 495 LEU B C 1
ATOM 8423 O O . LEU B 1 495 ? 17.984 -6.75 -5.332 1 88.5 495 LEU B O 1
ATOM 8427 N N . THR B 1 496 ? 17.875 -8.977 -5.281 1 85.38 496 THR B N 1
ATOM 8428 C CA . THR B 1 496 ? 16.453 -9.023 -4.98 1 85.38 496 THR B CA 1
ATOM 8429 C C . THR B 1 496 ? 16.172 -8.438 -3.602 1 85.38 496 THR B C 1
ATOM 8431 O O . THR B 1 496 ? 15.055 -7.992 -3.326 1 85.38 496 THR B O 1
ATOM 8434 N N . ARG B 1 497 ? 17.141 -8.352 -2.756 1 80 497 ARG B N 1
ATOM 8435 C CA . ARG B 1 497 ? 16.969 -7.781 -1.424 1 80 497 ARG B CA 1
ATOM 8436 C C . ARG B 1 497 ? 16.828 -6.262 -1.491 1 80 497 ARG B C 1
ATOM 8438 O O . ARG B 1 497 ? 16.359 -5.637 -0.543 1 80 497 ARG B O 1
ATOM 8445 N N . HIS B 1 498 ? 17.156 -5.781 -2.648 1 82.38 498 HIS B N 1
ATOM 8446 C CA . HIS B 1 498 ? 17.172 -4.332 -2.781 1 82.38 498 HIS B CA 1
ATOM 8447 C C . HIS B 1 498 ? 16.094 -3.859 -3.754 1 82.38 498 HIS B C 1
ATOM 8449 O O . HIS B 1 498 ? 16.125 -2.719 -4.219 1 82.38 498 HIS B O 1
ATOM 8455 N N . THR B 1 499 ? 15.203 -4.734 -4.055 1 78.19 499 THR B N 1
ATOM 8456 C CA . THR B 1 499 ? 14.141 -4.352 -4.977 1 78.19 499 THR B CA 1
ATOM 8457 C C . THR B 1 499 ? 13.039 -3.578 -4.246 1 78.19 499 THR B C 1
ATOM 8459 O O . THR B 1 499 ? 12.812 -3.795 -3.057 1 78.19 499 THR B O 1
ATOM 8462 N N . SER B 1 500 ? 12.461 -2.703 -4.988 1 71 500 SER B N 1
ATOM 8463 C CA . SER B 1 500 ? 11.391 -1.875 -4.441 1 71 500 SER B CA 1
ATOM 8464 C C . SER B 1 500 ? 10.023 -2.506 -4.684 1 71 500 SER B C 1
ATOM 8466 O O . SER B 1 500 ? 9.016 -2.049 -4.137 1 71 500 SER B O 1
ATOM 8468 N N . THR B 1 501 ? 10 -3.5 -5.496 1 69.38 501 THR B N 1
ATOM 8469 C CA . THR B 1 501 ? 8.75 -4.168 -5.836 1 69.38 501 THR B CA 1
ATOM 8470 C C . THR B 1 501 ? 8.773 -5.625 -5.379 1 69.38 501 THR B C 1
ATOM 8472 O O . THR B 1 501 ? 9.82 -6.266 -5.391 1 69.38 501 THR B O 1
ATOM 8475 N N . PRO B 1 502 ? 7.594 -6.043 -4.926 1 69.5 502 PRO B N 1
ATOM 8476 C CA . PRO B 1 502 ? 7.539 -7.465 -4.574 1 69.5 502 PRO B CA 1
ATOM 8477 C C . PRO B 1 502 ? 7.809 -8.375 -5.77 1 69.5 502 PRO B C 1
ATOM 8479 O O . PRO B 1 502 ? 7.469 -8.031 -6.906 1 69.5 502 PRO B O 1
ATOM 8482 N N . GLN B 1 503 ? 8.484 -9.43 -5.441 1 72.88 503 GLN B N 1
ATOM 8483 C CA . GLN B 1 503 ? 8.867 -10.367 -6.488 1 72.88 503 GLN B CA 1
ATOM 8484 C C . GLN B 1 503 ? 8.375 -11.781 -6.164 1 72.88 503 GLN B C 1
ATOM 8486 O O . GLN B 1 503 ? 8.344 -12.18 -5 1 72.88 503 GLN B O 1
ATOM 8491 N N . ASN B 1 504 ? 7.777 -12.383 -7.129 1 79.44 504 ASN B N 1
ATOM 8492 C CA . ASN B 1 504 ? 7.551 -13.82 -7.051 1 79.44 504 ASN B CA 1
ATOM 8493 C C . ASN B 1 504 ? 8.609 -14.602 -7.828 1 79.44 504 ASN B C 1
ATOM 8495 O O . ASN B 1 504 ? 8.594 -14.617 -9.062 1 79.44 504 ASN B O 1
ATOM 8499 N N . LEU B 1 505 ? 9.508 -15.297 -7.109 1 87.25 505 LEU B N 1
ATOM 8500 C CA . LEU B 1 505 ? 10.648 -15.914 -7.77 1 87.25 505 LEU B CA 1
ATOM 8501 C C . LEU B 1 505 ? 10.664 -17.422 -7.543 1 87.25 505 LEU B C 1
ATOM 8503 O O . LEU B 1 505 ? 11.641 -18.094 -7.879 1 87.25 505 LEU B O 1
ATOM 8507 N N . ILE B 1 506 ? 9.57 -17.953 -7.094 1 88.31 506 ILE B N 1
ATOM 8508 C CA . ILE B 1 506 ? 9.586 -19.344 -6.672 1 88.31 506 ILE B CA 1
ATOM 8509 C C . ILE B 1 506 ? 9.773 -20.25 -7.891 1 88.31 506 ILE B C 1
ATOM 8511 O O . ILE B 1 506 ? 10.516 -21.234 -7.832 1 88.31 506 ILE B O 1
ATOM 8515 N N . TRP B 1 507 ? 9.102 -19.922 -8.93 1 92.56 507 TRP B N 1
ATOM 8516 C CA . TRP B 1 507 ? 9.242 -20.734 -10.133 1 92.56 507 TRP B CA 1
ATOM 8517 C C . TRP B 1 507 ? 10.688 -20.734 -10.625 1 92.56 507 TRP B C 1
ATOM 8519 O O . TRP B 1 507 ? 11.242 -21.781 -10.93 1 92.56 507 TRP B O 1
ATOM 8529 N N . ALA B 1 508 ? 11.289 -19.562 -10.672 1 94.06 508 ALA B N 1
ATOM 8530 C CA . ALA B 1 508 ? 12.664 -19.438 -11.148 1 94.06 508 ALA B CA 1
ATOM 8531 C C . ALA B 1 508 ? 13.641 -20.141 -10.203 1 94.06 508 ALA B C 1
ATOM 8533 O O . ALA B 1 508 ? 14.609 -20.766 -10.648 1 94.06 508 ALA B O 1
ATOM 8534 N N . ILE B 1 509 ? 13.367 -20.062 -8.953 1 93.44 509 ILE B N 1
ATOM 8535 C CA . ILE B 1 509 ? 14.211 -20.703 -7.949 1 93.44 509 ILE B CA 1
ATOM 8536 C C . ILE B 1 509 ? 14.117 -22.219 -8.094 1 93.44 509 ILE B C 1
ATOM 8538 O O . ILE B 1 509 ? 15.133 -22.922 -8.047 1 93.44 509 ILE B O 1
ATOM 8542 N N . TYR B 1 510 ? 12.953 -22.703 -8.281 1 95.25 510 TYR B N 1
ATOM 8543 C CA . TYR B 1 510 ? 12.727 -24.141 -8.391 1 95.25 510 TYR B CA 1
ATOM 8544 C C . TYR B 1 510 ? 13.438 -24.703 -9.609 1 95.25 510 TYR B C 1
ATOM 8546 O O . TYR B 1 510 ? 14.133 -25.719 -9.516 1 95.25 510 TYR B O 1
ATOM 8554 N N . VAL B 1 511 ? 13.289 -24.062 -10.742 1 97.31 511 VAL B N 1
ATOM 8555 C CA . VAL B 1 511 ? 13.875 -24.547 -11.992 1 97.31 511 VAL B CA 1
ATOM 8556 C C . VAL B 1 511 ? 15.398 -24.453 -11.914 1 97.31 511 VAL B C 1
ATOM 8558 O O . VAL B 1 511 ? 16.094 -25.422 -12.242 1 97.31 511 VAL B O 1
ATOM 8561 N N . THR B 1 512 ? 15.906 -23.328 -11.445 1 97.88 512 THR B N 1
ATOM 8562 C CA . THR B 1 512 ? 17.344 -23.141 -11.352 1 97.88 512 THR B CA 1
ATOM 8563 C C . THR B 1 512 ? 17.938 -24.062 -10.281 1 97.88 512 THR B C 1
ATOM 8565 O O . THR B 1 512 ? 19 -24.656 -10.484 1 97.88 512 THR B O 1
ATOM 8568 N N . GLY B 1 513 ? 17.25 -24.188 -9.219 1 96.88 513 GLY B N 1
ATOM 8569 C CA . GLY B 1 513 ? 17.719 -25.047 -8.141 1 96.88 513 GLY B CA 1
ATOM 8570 C C . GLY B 1 513 ? 17.734 -26.516 -8.5 1 96.88 513 GLY B C 1
ATOM 8571 O O . GLY B 1 513 ? 18.531 -27.281 -7.965 1 96.88 513 GLY B O 1
ATOM 8572 N N . SER B 1 514 ? 16.922 -26.953 -9.406 1 96.75 514 SER B N 1
ATOM 8573 C CA . SER B 1 514 ? 16.844 -28.359 -9.789 1 96.75 514 SER B CA 1
ATOM 8574 C C . SER B 1 514 ? 18.125 -28.828 -10.461 1 96.75 514 SER B C 1
ATOM 8576 O O . SER B 1 514 ? 18.469 -30 -10.391 1 96.75 514 SER B O 1
ATOM 8578 N N . VAL B 1 515 ? 18.844 -27.922 -11.086 1 96.25 515 VAL B N 1
ATOM 8579 C CA . VAL B 1 515 ? 20.031 -28.312 -11.828 1 96.25 515 VAL B CA 1
ATOM 8580 C C . VAL B 1 515 ? 21.281 -27.906 -11.055 1 96.25 515 VAL B C 1
ATOM 8582 O O . VAL B 1 515 ? 22.391 -27.984 -11.578 1 96.25 515 VAL B O 1
ATOM 8585 N N . ALA B 1 516 ? 21.078 -27.406 -9.836 1 96 516 ALA B N 1
ATOM 8586 C CA . ALA B 1 516 ? 22.203 -26.953 -9.023 1 96 516 ALA B CA 1
ATOM 8587 C C . ALA B 1 516 ? 23.125 -28.125 -8.664 1 96 516 ALA B C 1
ATOM 8589 O O . ALA B 1 516 ? 22.656 -29.25 -8.438 1 96 516 ALA B O 1
ATOM 8590 N N . VAL B 1 517 ? 24.469 -27.812 -8.594 1 93.31 517 VAL B N 1
ATOM 8591 C CA . VAL B 1 517 ? 25.453 -28.844 -8.281 1 93.31 517 VAL B CA 1
ATOM 8592 C C . VAL B 1 517 ? 26.391 -28.344 -7.184 1 93.31 517 VAL B C 1
ATOM 8594 O O . VAL B 1 517 ? 26.641 -27.141 -7.082 1 93.31 517 VAL B O 1
ATOM 8597 N N . GLY B 1 518 ? 26.828 -29.297 -6.332 1 90.31 518 GLY B N 1
ATOM 8598 C CA . GLY B 1 518 ? 27.828 -28.984 -5.32 1 90.31 518 GLY B CA 1
ATOM 8599 C C . GLY B 1 518 ? 27.391 -27.875 -4.375 1 90.31 518 GLY B C 1
ATOM 8600 O O . GLY B 1 518 ? 26.297 -27.938 -3.799 1 90.31 518 GLY B O 1
ATOM 8601 N N . ASP B 1 519 ? 28.172 -26.781 -4.367 1 91.88 519 ASP B N 1
ATOM 8602 C CA . ASP B 1 519 ? 27.953 -25.688 -3.434 1 91.88 519 ASP B CA 1
ATOM 8603 C C . ASP B 1 519 ? 26.75 -24.844 -3.848 1 91.88 519 ASP B C 1
ATOM 8605 O O . ASP B 1 519 ? 26.203 -24.094 -3.035 1 91.88 519 ASP B O 1
ATOM 8609 N N . GLU B 1 520 ? 26.438 -24.938 -5.09 1 94.56 520 GLU B N 1
ATOM 8610 C CA . GLU B 1 520 ? 25.266 -24.219 -5.551 1 94.56 520 GLU B CA 1
ATOM 8611 C C . GLU B 1 520 ? 24.016 -24.672 -4.793 1 94.56 520 GLU B C 1
ATOM 8613 O O . GLU B 1 520 ? 23.094 -23.891 -4.59 1 94.56 520 GLU B O 1
ATOM 8618 N N . ARG B 1 521 ? 23.984 -25.938 -4.387 1 95.31 521 ARG B N 1
ATOM 8619 C CA . ARG B 1 521 ? 22.844 -26.5 -3.684 1 95.31 521 ARG B CA 1
ATOM 8620 C C . ARG B 1 521 ? 22.656 -25.859 -2.318 1 95.31 521 ARG B C 1
ATOM 8622 O O . ARG B 1 521 ? 21.516 -25.625 -1.881 1 95.31 521 ARG B O 1
ATOM 8629 N N . THR B 1 522 ? 23.734 -25.5 -1.693 1 93.94 522 THR B N 1
ATOM 8630 C CA . THR B 1 522 ? 23.672 -24.859 -0.383 1 93.94 522 THR B CA 1
ATOM 8631 C C . THR B 1 522 ? 23.016 -23.484 -0.476 1 93.94 522 THR B C 1
ATOM 8633 O O . THR B 1 522 ? 22.312 -23.062 0.447 1 93.94 522 THR B O 1
ATOM 8636 N N . PHE B 1 523 ? 23.266 -22.906 -1.55 1 93.38 523 PHE B N 1
ATOM 8637 C CA . PHE B 1 523 ? 22.641 -21.609 -1.766 1 93.38 523 PHE B CA 1
ATOM 8638 C C . PHE B 1 523 ? 21.125 -21.734 -1.75 1 93.38 523 PHE B C 1
ATOM 8640 O O . PHE B 1 523 ? 20.438 -20.984 -1.053 1 93.38 523 PHE B O 1
ATOM 8647 N N . PHE B 1 524 ? 20.609 -22.625 -2.496 1 93.81 524 PHE B N 1
ATOM 8648 C CA . PHE B 1 524 ? 19.172 -22.797 -2.615 1 93.81 524 PHE B CA 1
ATOM 8649 C C . PHE B 1 524 ? 18.578 -23.359 -1.326 1 93.81 524 PHE B C 1
ATOM 8651 O O . PHE B 1 524 ? 17.453 -23.016 -0.954 1 93.81 524 PHE B O 1
ATOM 8658 N N . GLN B 1 525 ? 19.328 -24.125 -0.619 1 92.25 525 GLN B N 1
ATOM 8659 C CA . GLN B 1 525 ? 18.906 -24.609 0.691 1 92.25 525 GLN B CA 1
ATOM 8660 C C . GLN B 1 525 ? 18.734 -23.453 1.672 1 92.25 525 GLN B C 1
ATOM 8662 O O . GLN B 1 525 ? 17.75 -23.406 2.416 1 92.25 525 GLN B O 1
ATOM 8667 N N . THR B 1 526 ? 19.578 -22.562 1.59 1 88.5 526 THR B N 1
ATOM 8668 C CA . THR B 1 526 ? 19.547 -21.438 2.506 1 88.5 526 THR B CA 1
ATOM 8669 C C . THR B 1 526 ? 18.391 -20.5 2.188 1 88.5 526 THR B C 1
ATOM 8671 O O . THR B 1 526 ? 17.672 -20.047 3.092 1 88.5 526 THR B O 1
ATOM 8674 N N . ILE B 1 527 ? 18.188 -20.266 0.938 1 86.19 527 ILE B N 1
ATOM 8675 C CA . ILE B 1 527 ? 17.156 -19.312 0.542 1 86.19 527 ILE B CA 1
ATOM 8676 C C . ILE B 1 527 ? 15.781 -19.891 0.853 1 86.19 527 ILE B C 1
ATOM 8678 O O . ILE B 1 527 ? 14.875 -19.156 1.271 1 86.19 527 ILE B O 1
ATOM 8682 N N . LEU B 1 528 ? 15.562 -21.109 0.716 1 88.06 528 LEU B N 1
ATOM 8683 C CA . LEU B 1 528 ? 14.25 -21.734 0.893 1 88.06 528 LEU B CA 1
ATOM 8684 C C . LEU B 1 528 ? 14.008 -22.078 2.357 1 88.06 528 LEU B C 1
ATOM 8686 O O . LEU B 1 528 ? 12.859 -22.266 2.775 1 88.06 528 LEU B O 1
ATOM 8690 N N . SER B 1 529 ? 14.992 -22.125 3.152 1 81.19 529 SER B N 1
ATOM 8691 C CA . SER B 1 529 ? 14.828 -22.406 4.574 1 81.19 529 SER B CA 1
ATOM 8692 C C . SER B 1 529 ? 14.672 -21.125 5.379 1 81.19 529 SER B C 1
ATOM 8694 O O . SER B 1 529 ? 13.836 -21.047 6.277 1 81.19 529 SER B O 1
ATOM 8696 N N . ALA B 1 530 ? 15.43 -20.047 5.242 1 63.94 530 ALA B N 1
ATOM 8697 C CA . ALA B 1 530 ? 15.516 -18.859 6.086 1 63.94 530 ALA B CA 1
ATOM 8698 C C . ALA B 1 530 ? 14.586 -17.766 5.582 1 63.94 530 ALA B C 1
ATOM 8700 O O . ALA B 1 530 ? 14.008 -17.016 6.379 1 63.94 530 ALA B O 1
ATOM 8701 N N . SER B 1 531 ? 14.539 -17.578 4.371 1 60.62 531 SER B N 1
ATOM 8702 C CA . SER B 1 531 ? 13.992 -16.328 3.842 1 60.62 531 SER B CA 1
ATOM 8703 C C . SER B 1 531 ? 12.594 -16.531 3.268 1 60.62 531 SER B C 1
ATOM 8705 O O . SER B 1 531 ? 12.039 -15.625 2.646 1 60.62 531 SER B O 1
ATOM 8707 N N . ALA B 1 532 ? 11.961 -17.609 3.65 1 58 532 ALA B N 1
ATOM 8708 C CA . ALA B 1 532 ? 10.797 -18.094 2.914 1 58 532 ALA B CA 1
ATOM 8709 C C . ALA B 1 532 ? 9.594 -17.172 3.125 1 58 532 ALA B C 1
ATOM 8711 O O . ALA B 1 532 ? 8.914 -16.797 2.166 1 58 532 ALA B O 1
ATOM 8712 N N . PRO B 1 533 ? 9.531 -16.641 4.242 1 58.12 533 PRO B N 1
ATOM 8713 C CA . PRO B 1 533 ? 8.258 -15.938 4.461 1 58.12 533 PRO B CA 1
ATOM 8714 C C . PRO B 1 533 ? 8.203 -14.578 3.762 1 58.12 533 PRO B C 1
ATOM 8716 O O . PRO B 1 533 ? 7.121 -14.023 3.574 1 58.12 533 PRO B O 1
ATOM 8719 N N . TYR B 1 534 ? 9.289 -14.273 3.223 1 59.22 534 TYR B N 1
ATOM 8720 C CA . TYR B 1 534 ? 9.312 -12.914 2.691 1 59.22 534 TYR B CA 1
ATOM 8721 C C . TYR B 1 534 ? 9.016 -12.906 1.196 1 59.22 534 TYR B C 1
ATOM 8723 O O . TYR B 1 534 ? 8.695 -11.867 0.624 1 59.22 534 TYR B O 1
ATOM 8731 N N . PHE B 1 535 ? 9.117 -14.078 0.659 1 60.97 535 PHE B N 1
ATOM 8732 C CA . PHE B 1 535 ? 8.93 -13.977 -0.784 1 60.97 535 PHE B CA 1
ATOM 8733 C C . PHE B 1 535 ? 7.875 -14.961 -1.269 1 60.97 535 PHE B C 1
ATOM 8735 O O . PHE B 1 535 ? 7.57 -15.016 -2.463 1 60.97 535 PHE B O 1
ATOM 8742 N N . SER B 1 536 ? 7.387 -15.672 -0.313 1 64.06 536 SER B N 1
ATOM 8743 C CA . SER B 1 536 ? 6.414 -16.656 -0.792 1 64.06 536 SER B CA 1
ATOM 8744 C C . SER B 1 536 ? 5.266 -16.812 0.198 1 64.06 536 SER B C 1
ATOM 8746 O O . SER B 1 536 ? 5.465 -16.703 1.41 1 64.06 536 SER B O 1
ATOM 8748 N N . ILE B 1 537 ? 4.145 -16.969 -0.398 1 71.19 537 ILE B N 1
ATOM 8749 C CA . ILE B 1 537 ? 2.975 -17.312 0.403 1 71.19 537 ILE B CA 1
ATOM 8750 C C . ILE B 1 537 ? 2.883 -18.828 0.549 1 71.19 537 ILE B C 1
ATOM 8752 O O . ILE B 1 537 ? 2.23 -19.344 1.467 1 71.19 537 ILE B O 1
ATOM 8756 N N . GLY B 1 538 ? 3.686 -19.484 -0.232 1 70.06 538 GLY B N 1
ATOM 8757 C CA . GLY B 1 538 ? 3.572 -20.938 -0.288 1 70.06 538 GLY B CA 1
ATOM 8758 C C . GLY B 1 538 ? 4.594 -21.656 0.577 1 70.06 538 GLY B C 1
ATOM 8759 O O . GLY B 1 538 ? 5.391 -21 1.266 1 70.06 538 GLY B O 1
ATOM 8760 N N . PRO B 1 539 ? 4.375 -22.922 0.645 1 73.38 539 PRO B N 1
ATOM 8761 C CA . PRO B 1 539 ? 5.246 -23.766 1.479 1 73.38 539 PRO B CA 1
ATOM 8762 C C . PRO B 1 539 ? 6.637 -23.938 0.88 1 73.38 539 PRO B C 1
ATOM 8764 O O . PRO B 1 539 ? 6.863 -24.875 0.107 1 73.38 539 PRO B O 1
ATOM 8767 N N . CYS B 1 540 ? 7.602 -23.234 1.281 1 81.56 540 CYS B N 1
ATOM 8768 C CA . CYS B 1 540 ? 8.969 -23.281 0.789 1 81.56 540 CYS B CA 1
ATOM 8769 C C . CYS B 1 540 ? 9.656 -24.578 1.212 1 81.56 540 CYS B C 1
ATOM 8771 O O . CYS B 1 540 ? 10.523 -25.094 0.503 1 81.56 540 CYS B O 1
ATOM 8773 N N . ASN B 1 541 ? 9.141 -25.141 2.221 1 83.44 541 ASN B N 1
ATOM 8774 C CA . ASN B 1 541 ? 9.734 -26.375 2.715 1 83.44 541 ASN B CA 1
ATOM 8775 C C . ASN B 1 541 ? 9.453 -27.547 1.773 1 83.44 541 ASN B C 1
ATOM 8777 O O . ASN B 1 541 ? 10.297 -28.422 1.599 1 83.44 541 ASN B O 1
ATOM 8781 N N . ARG B 1 542 ? 8.344 -27.547 1.204 1 87.88 542 ARG B N 1
ATOM 8782 C CA . ARG B 1 542 ? 8 -28.609 0.263 1 87.88 542 ARG B CA 1
ATOM 8783 C C . ARG B 1 542 ? 8.828 -28.5 -1.011 1 87.88 542 ARG B C 1
ATOM 8785 O O . ARG B 1 542 ? 9.227 -29.516 -1.589 1 87.88 542 ARG B O 1
ATOM 8792 N N . ILE B 1 543 ? 9.023 -27.312 -1.366 1 90.88 543 ILE B N 1
ATOM 8793 C CA . ILE B 1 543 ? 9.836 -27.078 -2.555 1 90.88 543 ILE B CA 1
ATOM 8794 C C . ILE B 1 543 ? 11.273 -27.531 -2.303 1 90.88 543 ILE B C 1
ATOM 8796 O O . ILE B 1 543 ? 11.883 -28.172 -3.16 1 90.88 543 ILE B O 1
ATOM 8800 N N . LEU B 1 544 ? 11.758 -27.25 -1.128 1 92.06 544 LEU B N 1
ATOM 8801 C CA . LEU B 1 544 ? 13.109 -27.656 -0.768 1 92.06 544 LEU B CA 1
ATOM 8802 C C . LEU B 1 544 ? 13.227 -29.188 -0.736 1 92.06 544 LEU B C 1
ATOM 8804 O O . LEU B 1 544 ? 14.203 -29.75 -1.237 1 92.06 544 LEU B O 1
ATOM 8808 N N . LYS B 1 545 ? 12.25 -29.781 -0.198 1 92.62 545 LYS B N 1
ATOM 8809 C CA . LYS B 1 545 ? 12.258 -31.234 -0.133 1 92.62 545 LYS B CA 1
ATOM 8810 C C . LYS B 1 545 ? 12.281 -31.859 -1.531 1 92.62 545 LYS B C 1
ATOM 8812 O O . LYS B 1 545 ? 12.992 -32.844 -1.773 1 92.62 545 LYS B O 1
ATOM 8817 N N . LYS B 1 546 ? 11.5 -31.312 -2.381 1 94.06 546 LYS B N 1
ATOM 8818 C CA . LYS B 1 546 ? 11.477 -31.812 -3.752 1 94.06 546 LYS B CA 1
ATOM 8819 C C . LYS B 1 546 ? 12.82 -31.594 -4.441 1 94.06 546 LYS B C 1
ATOM 8821 O O . LYS B 1 546 ? 13.281 -32.438 -5.203 1 94.06 546 LYS B O 1
ATOM 8826 N N . LEU B 1 547 ? 13.43 -30.484 -4.191 1 95.56 547 LEU B N 1
ATOM 8827 C CA . LEU B 1 547 ? 14.742 -30.219 -4.77 1 95.56 547 LEU B CA 1
ATOM 8828 C C . LEU B 1 547 ? 15.781 -31.203 -4.25 1 95.56 547 LEU B C 1
ATOM 8830 O O . LEU B 1 547 ? 16.594 -31.719 -5.02 1 95.56 547 LEU B O 1
ATOM 8834 N N . GLU B 1 548 ? 15.703 -31.5 -3.043 1 95.25 548 GLU B N 1
ATOM 8835 C CA . GLU B 1 548 ? 16.625 -32.469 -2.445 1 95.25 548 GLU B CA 1
ATOM 8836 C C . GLU B 1 548 ? 16.422 -33.844 -3.021 1 95.25 548 GLU B C 1
ATOM 8838 O O . GLU B 1 548 ? 17.375 -34.594 -3.248 1 95.25 548 GLU B O 1
ATOM 8843 N N . ASP B 1 549 ? 15.188 -34.156 -3.268 1 94.81 549 ASP B N 1
ATOM 8844 C CA . ASP B 1 549 ? 14.883 -35.438 -3.918 1 94.81 549 ASP B CA 1
ATOM 8845 C C . ASP B 1 549 ? 15.492 -35.5 -5.32 1 94.81 549 ASP B C 1
ATOM 8847 O O . ASP B 1 549 ? 16.016 -36.531 -5.727 1 94.81 549 ASP B O 1
ATOM 8851 N N . ILE B 1 550 ? 15.383 -34.438 -6.039 1 95.06 550 ILE B N 1
ATOM 8852 C CA . ILE B 1 550 ? 15.93 -34.375 -7.391 1 95.06 550 ILE B CA 1
ATOM 8853 C C . ILE B 1 550 ? 17.453 -34.469 -7.34 1 95.06 550 ILE B C 1
ATOM 8855 O O . ILE B 1 550 ? 18.047 -35.188 -8.148 1 95.06 550 ILE B O 1
ATOM 8859 N N . TRP B 1 551 ? 18.047 -33.781 -6.379 1 94.25 551 TRP B N 1
ATOM 8860 C CA . TRP B 1 551 ? 19.5 -33.844 -6.227 1 94.25 551 TRP B CA 1
ATOM 8861 C C . TRP B 1 551 ? 19.984 -35.25 -5.914 1 94.25 551 TRP B C 1
ATOM 8863 O O . TRP B 1 551 ? 21.016 -35.688 -6.43 1 94.25 551 TRP B O 1
ATOM 8873 N N . GLU B 1 552 ? 19.25 -35.906 -5.176 1 91.62 552 GLU B N 1
ATOM 8874 C CA . GLU B 1 552 ? 19.625 -37.281 -4.812 1 91.62 552 GLU B CA 1
ATOM 8875 C C . GLU B 1 552 ? 19.5 -38.219 -6.008 1 91.62 552 GLU B C 1
ATOM 8877 O O . GLU B 1 552 ? 20.359 -39.094 -6.215 1 91.62 552 GLU B O 1
ATOM 8882 N N . LYS B 1 553 ? 18.516 -38.031 -6.766 1 87.19 553 LYS B N 1
ATOM 8883 C CA . LYS B 1 553 ? 18.281 -38.906 -7.918 1 87.19 553 LYS B CA 1
ATOM 8884 C C . LYS B 1 553 ? 19.219 -38.562 -9.07 1 87.19 553 LYS B C 1
ATOM 8886 O O . LYS B 1 553 ? 19.484 -39.406 -9.922 1 87.19 553 LYS B O 1
ATOM 8891 N N . SER B 1 554 ? 19.578 -37.344 -9.148 1 81.38 554 SER B N 1
ATOM 8892 C CA . SER B 1 554 ? 20.438 -36.906 -10.242 1 81.38 554 SER B CA 1
ATOM 8893 C C . SER B 1 554 ? 21.797 -37.562 -10.188 1 81.38 554 SER B C 1
ATOM 8895 O O . SER B 1 554 ? 22.5 -37.625 -11.195 1 81.38 554 SER B O 1
ATOM 8897 N N . VAL B 1 555 ? 22.203 -38 -9.062 1 72.44 555 VAL B N 1
ATOM 8898 C CA . VAL B 1 555 ? 23.469 -38.719 -8.938 1 72.44 555 VAL B CA 1
ATOM 8899 C C . VAL B 1 555 ? 23.406 -40.031 -9.727 1 72.44 555 VAL B C 1
ATOM 8901 O O . VAL B 1 555 ? 24.406 -40.438 -10.344 1 72.44 555 VAL B O 1
ATOM 8904 N N . ALA B 1 556 ? 22.266 -40.5 -9.922 1 66.31 556 ALA B N 1
ATOM 8905 C CA . ALA B 1 556 ? 22.094 -41.812 -10.57 1 66.31 556 ALA B CA 1
ATOM 8906 C C . ALA B 1 556 ? 21.625 -41.625 -12.008 1 66.31 556 ALA B C 1
ATOM 8908 O O . ALA B 1 556 ? 21.906 -42.5 -12.859 1 66.31 556 ALA B O 1
ATOM 8909 N N . ARG B 1 557 ? 20.922 -40.625 -12.266 1 67.69 557 ARG B N 1
ATOM 8910 C CA . ARG B 1 557 ? 20.25 -40.5 -13.555 1 67.69 557 ARG B CA 1
ATOM 8911 C C . ARG B 1 557 ? 20.656 -39.188 -14.242 1 67.69 557 ARG B C 1
ATOM 8913 O O . ARG B 1 557 ? 20.234 -38.125 -13.844 1 67.69 557 ARG B O 1
ATOM 8920 N N . THR B 1 558 ? 21.562 -39.219 -15.047 1 76.44 558 THR B N 1
ATOM 8921 C CA . THR B 1 558 ? 21.953 -38.156 -15.938 1 76.44 558 THR B CA 1
ATOM 8922 C C . THR B 1 558 ? 21.75 -38.531 -17.391 1 76.44 558 THR B C 1
ATOM 8924 O O . THR B 1 558 ? 22.047 -39.656 -17.781 1 76.44 558 THR B O 1
ATOM 8927 N N . PRO B 1 559 ? 20.984 -37.594 -18.188 1 88.69 559 PRO B N 1
ATOM 8928 C CA . PRO B 1 559 ? 20.656 -36.188 -18 1 88.69 559 PRO B CA 1
ATOM 8929 C C . PRO B 1 559 ? 19.297 -35.969 -17.328 1 88.69 559 PRO B C 1
ATOM 8931 O O . PRO B 1 559 ? 18.438 -36.875 -17.359 1 88.69 559 PRO B O 1
ATOM 8934 N N . LEU B 1 560 ? 19.172 -34.812 -16.672 1 92.38 560 LEU B N 1
ATOM 8935 C CA . LEU B 1 560 ? 17.922 -34.406 -16.062 1 92.38 560 LEU B CA 1
ATOM 8936 C C . LEU B 1 560 ? 16.969 -33.812 -17.109 1 92.38 560 LEU B C 1
ATOM 8938 O O . LEU B 1 560 ? 17.391 -33.062 -17.984 1 92.38 560 LEU B O 1
ATOM 8942 N N . PHE B 1 561 ? 15.734 -34.188 -17.062 1 92.12 561 PHE B N 1
ATOM 8943 C CA . PHE B 1 561 ? 14.711 -33.656 -17.969 1 92.12 561 PHE B CA 1
ATOM 8944 C C . PHE B 1 561 ? 13.57 -33.031 -17.172 1 92.12 561 PHE B C 1
ATOM 8946 O O . PHE B 1 561 ? 13.523 -33.156 -15.945 1 92.12 561 PHE B O 1
ATOM 8953 N N . ARG B 1 562 ? 12.742 -32.312 -17.844 1 93.31 562 ARG B N 1
ATOM 8954 C CA . ARG B 1 562 ? 11.625 -31.656 -17.203 1 93.31 562 ARG B CA 1
ATOM 8955 C C . ARG B 1 562 ? 10.758 -32.656 -16.438 1 93.31 562 ARG B C 1
ATOM 8957 O O . ARG B 1 562 ? 10.117 -32.281 -15.445 1 93.31 562 ARG B O 1
ATOM 8964 N N . SER B 1 563 ? 10.672 -33.938 -16.875 1 91.62 563 SER B N 1
ATOM 8965 C CA . SER B 1 563 ? 9.875 -34.969 -16.219 1 91.62 563 SER B CA 1
ATOM 8966 C C . SER B 1 563 ? 10.352 -35.219 -14.789 1 91.62 563 SER B C 1
ATOM 8968 O O . SER B 1 563 ? 9.562 -35.625 -13.938 1 91.62 563 SER B O 1
ATOM 8970 N N . ASP B 1 564 ? 11.586 -34.938 -14.547 1 93.19 564 ASP B N 1
ATOM 8971 C CA . ASP B 1 564 ? 12.148 -35.156 -13.211 1 93.19 564 ASP B CA 1
ATOM 8972 C C . ASP B 1 564 ? 11.664 -34.062 -12.25 1 93.19 564 ASP B C 1
ATOM 8974 O O . ASP B 1 564 ? 11.789 -34.219 -11.031 1 93.19 564 ASP B O 1
ATOM 8978 N N . LEU B 1 565 ? 11.148 -32.938 -12.781 1 95.56 565 LEU B N 1
ATOM 8979 C CA . LEU B 1 565 ? 10.727 -31.812 -11.961 1 95.56 565 LEU B CA 1
ATOM 8980 C C . LEU B 1 565 ? 9.25 -31.922 -11.609 1 95.56 565 LEU B C 1
ATOM 8982 O O . LEU B 1 565 ? 8.742 -31.141 -10.805 1 95.56 565 LEU B O 1
ATOM 8986 N N . VAL B 1 566 ? 8.578 -32.875 -12.188 1 94.75 566 VAL B N 1
ATOM 8987 C CA . VAL B 1 566 ? 7.133 -33 -12.031 1 94.75 566 VAL B CA 1
ATOM 8988 C C . VAL B 1 566 ? 6.801 -33.344 -10.578 1 94.75 566 VAL B C 1
ATOM 8990 O O . VAL B 1 566 ? 7.406 -34.25 -10 1 94.75 566 VAL B O 1
ATOM 8993 N N . SER B 1 567 ? 5.984 -32.562 -9.969 1 93.5 567 SER B N 1
ATOM 8994 C CA . SER B 1 567 ? 5.422 -32.75 -8.633 1 93.5 567 SER B CA 1
ATOM 8995 C C . SER B 1 567 ? 4.027 -32.156 -8.539 1 93.5 567 SER B C 1
ATOM 8997 O O . SER B 1 567 ? 3.863 -31.031 -8.047 1 93.5 567 SER B O 1
ATOM 8999 N N . PRO B 1 568 ? 3.016 -32.875 -8.859 1 89.44 568 PRO B N 1
ATOM 9000 C CA . PRO B 1 568 ? 1.661 -32.344 -9.047 1 89.44 568 PRO B CA 1
ATOM 9001 C C . PRO B 1 568 ? 1.1 -31.703 -7.781 1 89.44 568 PRO B C 1
ATOM 9003 O O . PRO B 1 568 ? 0.165 -30.906 -7.859 1 89.44 568 PRO B O 1
ATOM 9006 N N . ASN B 1 569 ? 1.629 -31.969 -6.645 1 88.56 569 ASN B N 1
ATOM 9007 C CA . ASN B 1 569 ? 1.108 -31.391 -5.406 1 88.56 569 ASN B CA 1
ATOM 9008 C C . ASN B 1 569 ? 1.705 -30.016 -5.129 1 88.56 569 ASN B C 1
ATOM 9010 O O . ASN B 1 569 ? 1.313 -29.344 -4.168 1 88.56 569 ASN B O 1
ATOM 9014 N N . LEU B 1 570 ? 2.59 -29.578 -6.031 1 90.12 570 LEU B N 1
ATOM 9015 C CA . LEU B 1 570 ? 3.289 -28.328 -5.77 1 90.12 570 LEU B CA 1
ATOM 9016 C C . LEU B 1 570 ? 2.9 -27.266 -6.793 1 90.12 570 LEU B C 1
ATOM 9018 O O . LEU B 1 570 ? 2.906 -27.531 -8 1 90.12 570 LEU B O 1
ATOM 9022 N N . LEU B 1 571 ? 2.445 -26.125 -6.328 1 89.56 571 LEU B N 1
ATOM 9023 C CA . LEU B 1 571 ? 2.283 -24.938 -7.152 1 89.56 571 LEU B CA 1
ATOM 9024 C C . LEU B 1 571 ? 3.344 -23.891 -6.809 1 89.56 571 LEU B C 1
ATOM 9026 O O . LEU B 1 571 ? 3.521 -23.547 -5.641 1 89.56 571 LEU B O 1
ATOM 9030 N N . LEU B 1 572 ? 4.047 -23.469 -7.777 1 88.38 572 LEU B N 1
ATOM 9031 C CA . LEU B 1 572 ? 5.223 -22.625 -7.559 1 88.38 572 LEU B CA 1
ATOM 9032 C C . LEU B 1 572 ? 4.84 -21.156 -7.543 1 88.38 572 LEU B C 1
ATOM 9034 O O . LEU B 1 572 ? 5.227 -20.406 -8.438 1 88.38 572 LEU B O 1
ATOM 9038 N N . VAL B 1 573 ? 4.16 -20.703 -6.508 1 82.19 573 VAL B N 1
ATOM 9039 C CA . VAL B 1 573 ? 3.785 -19.297 -6.312 1 82.19 573 VAL B CA 1
ATOM 9040 C C . VAL B 1 573 ? 4.281 -18.812 -4.953 1 82.19 573 VAL B C 1
ATOM 9042 O O . VAL B 1 573 ? 4.27 -19.578 -3.979 1 82.19 573 VAL B O 1
#

Foldseek 3Di:
DPPPPQPLQAFVVCVLQVHRFPNDPPATPVCVLLVHDGNGRDDDDPQCPPDPSSVVNNVVSVVSSVVSVVVVVVVVVVVVVVVVVVPPPPDDDDDDPDDDDDDDDDPDDDDDDPDPPDDPDPQQFFQAPDPPPDPPLQLQAQPDDQDPLLVVLVVQCVVAVVCLLWLFPPPDPPFSDPPLVVVLLRRGQLLVLLSSLLSLLLVCVVPPPVPDVVSVVVSLVSSVVSLSVSVSSLVVNSNNLTGPPLPDLALGQQLLSSLSNLLSNLLSCLANDLFLVSVVSLVVNLVSLVSLLVSQVVDPPPDPRSQLNNHNNCVVDQDPVCNPCPSVSSSLSVLLSSLSSQLLQLLLLLQAVAAGDCLVSVVVCVVVPPSQVSSLRTRLAGSVLSSLSNVLSHWDAFDQPQPPPPRHRDRPGPVPNLVVSLCVLVVLCVVCVVVLLPDDDDPVAFDDSVSSRVLLNNLSSLLSNLQSCQRYVFDDLPPPSLVVSLVSNLSSVVNNVRHPTAHQCQSSLLSNLLSDDDVSVVSSVVCLPPVPSRNDSHRSPVSNVLSVVSVVCSVPDPGHHSVSSHNSSDRRD/DPPPPQPLQAFVVCVLQVHRFPNDPPATPVCVLLLHDGNGRDDDDPQCPPDPSSVVNNVVSVVSSVVSVVVVVVVVVVVVVVVPVVDPPPDDDDDDDDDDDDDDDDDDDDDDDPDPPDDDDPQQFFQPPDPPPDPPLPLQAQPDDQDPLLVVLVVQCVVAVVCLLWLFPPPDPPQSDPPLVVVLLRRGQLLVLLSSLLSLLLVCVVPPPVPDVVSVVVSLVSSVVSLSVSVSSLVVNSNNLTGPPLPDLALRLQLLSSLSNLLSNLLSCLANDLFLVSVVSLVVNLVSLVSLLVSQVVDPPVDPRSQLNNHNNCVVDQDPVCNPCPSVSSSLSNLQSSLSSQLLQLLLLLQAVAAGDCLVSVVVVVVVPPSQVSSLNTRLAGSVLSSLSNVLSHWDAFDQPQPPPPRHRDRPGPVPNLVVSLCVLVVLCVVCVVVLLPDDDDPVAFDDSVSSRVLLHNLSSLLSNLQSCQRYVFDDLPPPSLVVSLVSNLSSVVNNVRYPTAHQCQSSLLSNLLSDDDVSVVSSVVCLPPVPSRNHSHNSPVSNVLSVVSVVCSVPDPGHHSVSSHNSSDRRD

Nearest PDB structures (foldseek):
  2v7d-assembly1_B  TM=3.565E-01  e=9.538E+00  Bos taurus
  2v7d-assembly2_D  TM=2.836E-01  e=7.082E+00  Bos taurus
  2v7d-assembly1_B  TM=2.764E-01  e=8.902E+00  Bos taurus
  5h5m-assembly2_B  TM=1.445E-01  e=2.435E+00  Caenorhabditis elegans

Radius of gyration: 35.6 Å; Cα contacts (8 Å, |Δi|>4): 1457; chains: 2; bounding box: 87×137×78 Å

pLDDT: mean 70.47, std 22.44, range [16.03, 97.94]